Protein AF-0000000083949430 (afdb_homodimer)

Structure (mmCIF, N/CA/C/O backbone):
data_AF-0000000083949430-model_v1
#
loop_
_entity.id
_entity.type
_entity.pdbx_description
1 polymer 'Predicted membrane protein'
#
loop_
_atom_site.group_PDB
_atom_site.id
_atom_site.type_symbol
_atom_site.label_atom_id
_atom_site.label_alt_id
_atom_site.label_comp_id
_atom_site.label_asym_id
_atom_site.label_entity_id
_atom_site.label_seq_id
_atom_site.pdbx_PDB_ins_code
_atom_site.Cartn_x
_atom_site.Cartn_y
_atom_site.Cartn_z
_atom_site.occupancy
_atom_site.B_iso_or_equiv
_atom_site.auth_seq_id
_atom_site.auth_comp_id
_atom_site.auth_asym_id
_atom_site.auth_atom_id
_atom_site.pdbx_PDB_model_num
ATOM 1 N N . MET A 1 1 ? 24.656 34.844 8.227 1 83.81 1 MET A N 1
ATOM 2 C CA . MET A 1 1 ? 25.078 33.594 7.574 1 83.81 1 MET A CA 1
ATOM 3 C C . MET A 1 1 ? 26.359 33.812 6.785 1 83.81 1 MET A C 1
ATOM 5 O O . MET A 1 1 ? 27.359 33.156 7.039 1 83.81 1 MET A O 1
ATOM 9 N N . MET A 1 2 ? 26.328 34.906 5.988 1 83.12 2 MET A N 1
ATOM 10 C CA . MET A 1 2 ? 27.516 35.125 5.168 1 83.12 2 MET A CA 1
ATOM 11 C C . MET A 1 2 ? 28.656 35.688 6.012 1 83.12 2 MET A C 1
ATOM 13 O O . MET A 1 2 ? 29.828 35.438 5.715 1 83.12 2 MET A O 1
ATOM 17 N N . ALA A 1 3 ? 28.344 36.406 7.031 1 86 3 ALA A N 1
ATOM 18 C CA . ALA A 1 3 ? 29.375 36.938 7.922 1 86 3 ALA A CA 1
ATOM 19 C C . ALA A 1 3 ? 30.172 35.781 8.562 1 86 3 ALA A C 1
ATOM 21 O O . ALA A 1 3 ? 31.391 35.906 8.711 1 86 3 ALA A O 1
ATOM 22 N N . GLY A 1 4 ? 29.484 34.75 8.992 1 85.88 4 GLY A N 1
ATOM 23 C CA . GLY A 1 4 ? 30.188 33.625 9.57 1 85.88 4 GLY A CA 1
ATOM 24 C C . GLY A 1 4 ? 31.094 32.906 8.578 1 85.88 4 GLY A C 1
ATOM 25 O O . GLY A 1 4 ? 32.219 32.562 8.914 1 85.88 4 GLY A O 1
ATOM 26 N N . LEU A 1 5 ? 30.609 32.75 7.379 1 82.94 5 LEU A N 1
ATOM 27 C CA . LEU A 1 5 ? 31.406 32.094 6.348 1 82.94 5 LEU A CA 1
ATOM 28 C C . LEU A 1 5 ? 32.656 32.906 6.023 1 82.94 5 LEU A C 1
ATOM 30 O O . LEU A 1 5 ? 33.75 32.344 5.945 1 82.94 5 LEU A O 1
ATOM 34 N N . LEU A 1 6 ? 32.562 34.219 5.953 1 83.75 6 LEU A N 1
ATOM 35 C CA . LEU A 1 6 ? 33.656 35.094 5.574 1 83.75 6 LEU A CA 1
ATOM 36 C C . LEU A 1 6 ? 34.656 35.25 6.711 1 83.75 6 LEU A C 1
ATOM 38 O O . LEU A 1 6 ? 35.875 35.25 6.48 1 83.75 6 LEU A O 1
ATOM 42 N N . LEU A 1 7 ? 34.188 35.312 7.902 1 87.38 7 LEU A N 1
ATOM 43 C CA . LEU A 1 7 ? 35.062 35.5 9.055 1 87.38 7 LEU A CA 1
ATOM 44 C C . LEU A 1 7 ? 35.969 34.312 9.234 1 87.38 7 LEU A C 1
ATOM 46 O O . LEU A 1 7 ? 37.188 34.438 9.352 1 87.38 7 LEU A O 1
ATOM 50 N N . PHE A 1 8 ? 35.531 33.156 9.211 1 86 8 PHE A N 1
ATOM 51 C CA . PHE A 1 8 ? 36.312 31.953 9.508 1 86 8 PHE A CA 1
ATOM 52 C C . PHE A 1 8 ? 37.125 31.547 8.289 1 86 8 PHE A C 1
ATOM 54 O O . PHE A 1 8 ? 38.188 30.922 8.438 1 86 8 PHE A O 1
ATOM 61 N N . SER A 1 9 ? 36.625 31.859 7.117 1 78.62 9 SER A N 1
ATOM 62 C CA . SER A 1 9 ? 37.469 31.656 5.945 1 78.62 9 SER A CA 1
ATOM 63 C C . SER A 1 9 ? 38.688 32.562 5.977 1 78.62 9 SER A C 1
ATOM 65 O O . SER A 1 9 ? 39.781 32.156 5.562 1 78.62 9 SER A O 1
ATOM 67 N N . PHE A 1 10 ? 38.5 33.75 6.473 1 82.75 10 PHE A N 1
ATOM 68 C CA . PHE A 1 10 ? 39.594 34.688 6.621 1 82.75 10 PHE A CA 1
ATOM 69 C C . PHE A 1 10 ? 40.594 34.188 7.656 1 82.75 10 PHE A C 1
ATOM 71 O O . PHE A 1 10 ? 41.812 34.438 7.539 1 82.75 10 PHE A O 1
ATOM 78 N N . LEU A 1 11 ? 40.062 33.438 8.633 1 85.25 11 LEU A N 1
ATOM 79 C CA . LEU A 1 11 ? 40.938 32.875 9.664 1 85.25 11 LEU A CA 1
ATOM 80 C C . LEU A 1 11 ? 41.594 31.594 9.164 1 85.25 11 LEU A C 1
ATOM 82 O O . LEU A 1 11 ? 42.406 31 9.883 1 85.25 11 LEU A O 1
ATOM 86 N N . GLY A 1 12 ? 41.344 31.156 8.031 1 76.25 12 GLY A N 1
ATOM 87 C CA . GLY A 1 12 ? 42.062 30.047 7.383 1 76.25 12 GLY A CA 1
ATOM 88 C C . GLY A 1 12 ? 41.344 28.719 7.512 1 76.25 12 GLY A C 1
ATOM 89 O O . GLY A 1 12 ? 41.875 27.672 7.156 1 76.25 12 GLY A O 1
ATOM 90 N N . ASP A 1 13 ? 40.156 28.75 8.117 1 82.5 13 ASP A N 1
ATOM 91 C CA . ASP A 1 13 ? 39.406 27.516 8.289 1 82.5 13 ASP A CA 1
ATOM 92 C C . ASP A 1 13 ? 38.062 27.578 7.594 1 82.5 13 ASP A C 1
ATOM 94 O O . ASP A 1 13 ? 37.062 27.922 8.219 1 82.5 13 ASP A O 1
ATOM 98 N N . SER A 1 14 ? 38 27.141 6.426 1 77.5 14 SER A N 1
ATOM 99 C CA . SER A 1 14 ? 36.812 27.219 5.617 1 77.5 14 SER A CA 1
ATOM 100 C C . SER A 1 14 ? 35.75 26.234 6.105 1 77.5 14 SER A C 1
ATOM 102 O O . SER A 1 14 ? 34.562 26.484 5.969 1 77.5 14 SER A O 1
ATOM 104 N N . ALA A 1 15 ? 36.156 25.109 6.711 1 79.88 15 ALA A N 1
ATOM 105 C CA . ALA A 1 15 ? 35.219 24.125 7.211 1 79.88 15 ALA A CA 1
ATOM 106 C C . ALA A 1 15 ? 34.375 24.688 8.367 1 79.88 15 ALA A C 1
ATOM 108 O O . ALA A 1 15 ? 33.156 24.5 8.414 1 79.88 15 ALA A O 1
ATOM 109 N N . SER A 1 16 ? 35.094 25.469 9.141 1 86.44 16 SER A N 1
ATOM 110 C CA . SER A 1 16 ? 34.406 26.094 10.25 1 86.44 16 SER A CA 1
ATOM 111 C C . SER A 1 16 ? 33.5 27.219 9.766 1 86.44 16 SER A C 1
ATOM 113 O O . SER A 1 16 ? 32.469 27.516 10.406 1 86.44 16 SER A O 1
ATOM 115 N N . GLY A 1 17 ? 33.844 27.844 8.672 1 84.56 17 GLY A N 1
ATOM 116 C CA . GLY A 1 17 ? 32.969 28.844 8.078 1 84.56 17 GLY A CA 1
ATOM 117 C C . GLY A 1 17 ? 31.672 28.281 7.57 1 84.56 17 GLY A C 1
ATOM 118 O O . GLY A 1 17 ? 30.609 28.875 7.77 1 84.56 17 GLY A O 1
ATOM 119 N N . VAL A 1 18 ? 31.719 27.141 6.961 1 81.75 18 VAL A N 1
ATOM 120 C CA . VAL A 1 18 ? 30.516 26.484 6.48 1 81.75 18 VAL A CA 1
ATOM 121 C C . VAL A 1 18 ? 29.656 26.062 7.664 1 81.75 18 VAL A C 1
ATOM 123 O O . VAL A 1 18 ? 28.422 26.156 7.613 1 81.75 18 VAL A O 1
ATOM 126 N N . ASN A 1 19 ? 30.312 25.641 8.68 1 88.06 19 ASN A N 1
ATOM 127 C CA . ASN A 1 19 ? 29.562 25.266 9.883 1 88.06 19 ASN A CA 1
ATOM 128 C C . ASN A 1 19 ? 28.844 26.484 10.484 1 88.06 19 ASN A C 1
ATOM 130 O O . ASN A 1 19 ? 27.703 26.359 10.93 1 88.06 19 ASN A O 1
ATOM 134 N N . ALA A 1 20 ? 29.5 27.562 10.469 1 90.62 20 ALA A N 1
ATOM 135 C CA . ALA A 1 20 ? 28.875 28.781 10.977 1 90.62 20 ALA A CA 1
ATOM 136 C C . ALA A 1 20 ? 27.672 29.172 10.125 1 90.62 20 ALA A C 1
ATOM 138 O O . ALA A 1 20 ? 26.641 29.609 10.656 1 90.62 20 ALA A O 1
ATOM 139 N N . LEU A 1 21 ? 27.812 29.031 8.875 1 87.88 21 LEU A N 1
ATOM 140 C CA . LEU A 1 21 ? 26.719 29.328 7.957 1 87.88 21 LEU A CA 1
ATOM 141 C C . LEU A 1 21 ? 25.531 28.391 8.211 1 87.88 21 LEU A C 1
ATOM 143 O O . LEU A 1 21 ? 24.391 28.844 8.219 1 87.88 21 LEU A O 1
ATOM 147 N N . ILE A 1 22 ? 25.766 27.141 8.398 1 86.38 22 ILE A N 1
ATOM 148 C CA . ILE A 1 22 ? 24.719 26.156 8.602 1 86.38 22 ILE A CA 1
ATOM 149 C C . ILE A 1 22 ? 24 26.422 9.922 1 86.38 22 ILE A C 1
ATOM 151 O O . ILE A 1 22 ? 22.766 26.391 9.992 1 86.38 22 ILE A O 1
ATOM 155 N N . CYS A 1 23 ? 24.75 26.672 10.938 1 91.19 23 CYS A N 1
ATOM 156 C CA . CYS A 1 23 ? 24.156 26.938 12.242 1 91.19 23 CYS A CA 1
ATOM 157 C C . CYS A 1 23 ? 23.281 28.203 12.195 1 91.19 23 CYS A C 1
ATOM 159 O O . CYS A 1 23 ? 22.203 28.234 12.766 1 91.19 23 CYS A O 1
ATOM 161 N N . ALA A 1 24 ? 23.797 29.203 11.5 1 91.56 24 ALA A N 1
ATOM 162 C CA . ALA A 1 24 ? 23.031 30.438 11.352 1 91.56 24 ALA A CA 1
ATOM 163 C C . ALA A 1 24 ? 21.75 30.172 10.555 1 91.56 24 ALA A C 1
ATOM 165 O O . ALA A 1 24 ? 20.688 30.734 10.867 1 91.56 24 ALA A O 1
ATOM 166 N N . TRP A 1 25 ? 21.875 29.375 9.656 1 88.75 25 TRP A N 1
ATOM 167 C CA . TRP A 1 25 ? 20.719 29.016 8.852 1 88.75 25 TRP A CA 1
ATOM 168 C C . TRP A 1 25 ? 19.672 28.281 9.688 1 88.75 25 TRP A C 1
ATOM 170 O O . TRP A 1 25 ? 18.484 28.594 9.641 1 88.75 25 TRP A O 1
ATOM 180 N N . LEU A 1 26 ? 20.062 27.312 10.383 1 90.69 26 LEU A N 1
ATOM 181 C CA . LEU A 1 26 ? 19.172 26.484 11.188 1 90.69 26 LEU A CA 1
ATOM 182 C C . LEU A 1 26 ? 18.406 27.344 12.203 1 90.69 26 LEU A C 1
ATOM 184 O O . LEU A 1 26 ? 17.188 27.25 12.305 1 90.69 26 LEU A O 1
ATOM 188 N N . VAL A 1 27 ? 19.078 28.188 12.82 1 91.5 27 VAL A N 1
ATOM 189 C CA . VAL A 1 27 ? 18.469 29.016 13.852 1 91.5 27 VAL A CA 1
ATOM 190 C C . VAL A 1 27 ? 17.656 30.141 13.203 1 91.5 27 VAL A C 1
ATOM 192 O O . VAL A 1 27 ? 16.562 30.484 13.672 1 91.5 27 VAL A O 1
ATOM 195 N N . GLY A 1 28 ? 18.094 30.625 12.109 1 87.06 28 GLY A N 1
ATOM 196 C CA . GLY A 1 28 ? 17.453 31.766 11.461 1 87.06 28 GLY A CA 1
ATOM 197 C C . GLY A 1 28 ? 16.125 31.422 10.828 1 87.06 28 GLY A C 1
ATOM 198 O O . GLY A 1 28 ? 15.234 32.281 10.742 1 87.06 28 GLY A O 1
ATOM 199 N N . VAL A 1 29 ? 15.945 30.25 10.406 1 84.31 29 VAL A N 1
ATOM 200 C CA . VAL A 1 29 ? 14.734 29.875 9.688 1 84.31 29 VAL A CA 1
ATOM 201 C C . VAL A 1 29 ? 13.625 29.547 10.688 1 84.31 29 VAL A C 1
ATOM 203 O O . VAL A 1 29 ? 12.445 29.531 10.328 1 84.31 29 VAL A O 1
ATOM 206 N N . GLN A 1 30 ? 13.93 29.469 11.891 1 86.81 30 GLN A N 1
ATOM 207 C CA . GLN A 1 30 ? 12.953 29.047 12.883 1 86.81 30 GLN A CA 1
ATOM 208 C C . GLN A 1 30 ? 12.109 30.219 13.367 1 86.81 30 GLN A C 1
ATOM 210 O O . GLN A 1 30 ? 12.633 31.312 13.578 1 86.81 30 GLN A O 1
ATOM 215 N N . GLY A 1 31 ? 10.805 30.078 13.539 1 79.88 31 GLY A N 1
ATOM 216 C CA . GLY A 1 31 ? 9.883 30.984 14.211 1 79.88 31 GLY A CA 1
ATOM 217 C C . GLY A 1 31 ? 9.797 32.344 13.547 1 79.88 31 GLY A C 1
ATOM 218 O O . GLY A 1 31 ? 9.82 33.375 14.227 1 79.88 31 GLY A O 1
ATOM 219 N N . ARG A 1 32 ? 9.711 32.469 12.273 1 77.69 32 ARG A N 1
ATOM 220 C CA . ARG A 1 32 ? 9.68 33.75 11.586 1 77.69 32 ARG A CA 1
ATOM 221 C C . ARG A 1 32 ? 8.352 34.469 11.828 1 77.69 32 ARG A C 1
ATOM 223 O O . ARG A 1 32 ? 8.305 35.688 11.844 1 77.69 32 ARG A O 1
ATOM 230 N N . ASN A 1 33 ? 7.375 33.719 12.141 1 78.88 33 ASN A N 1
ATOM 231 C CA . ASN A 1 33 ? 6.055 34.312 12.289 1 78.88 33 ASN A CA 1
ATOM 232 C C . ASN A 1 33 ? 5.688 34.5 13.758 1 78.88 33 ASN A C 1
ATOM 234 O O . ASN A 1 33 ? 4.574 34.906 14.07 1 78.88 33 ASN A O 1
ATOM 238 N N . LEU A 1 34 ? 6.672 34.344 14.633 1 84.25 34 LEU A N 1
ATOM 239 C CA . LEU A 1 34 ? 6.375 34.5 16.062 1 84.25 34 LEU A CA 1
ATOM 240 C C . LEU A 1 34 ? 6.695 35.906 16.531 1 84.25 34 LEU A C 1
ATOM 242 O O . LEU A 1 34 ? 7.438 36.625 15.883 1 84.25 34 LEU A O 1
ATOM 246 N N . ALA A 1 35 ? 6.031 36.281 17.641 1 85.31 35 ALA A N 1
ATOM 247 C CA . ALA A 1 35 ? 6.309 37.562 18.25 1 85.31 35 ALA A CA 1
ATOM 248 C C . ALA A 1 35 ? 7.777 37.688 18.641 1 85.31 35 ALA A C 1
ATOM 250 O O . ALA A 1 35 ? 8.422 36.688 18.984 1 85.31 35 ALA A O 1
ATOM 251 N N . TYR A 1 36 ? 8.312 38.875 18.578 1 84.75 36 TYR A N 1
ATOM 252 C CA . TYR A 1 36 ? 9.742 39.125 18.734 1 84.75 36 TYR A CA 1
ATOM 253 C C . TYR A 1 36 ? 10.211 38.656 20.109 1 84.75 36 TYR A C 1
ATOM 255 O O . TYR A 1 36 ? 11.242 37.969 20.234 1 84.75 36 TYR A O 1
ATOM 263 N N . PRO A 1 37 ? 9.43 38.875 21.156 1 84.06 37 PRO A N 1
ATOM 264 C CA . PRO A 1 37 ? 9.93 38.375 22.438 1 84.06 37 PRO A CA 1
ATOM 265 C C . PRO A 1 37 ? 9.922 36.844 22.5 1 84.06 37 PRO A C 1
ATOM 267 O O . PRO A 1 37 ? 10.844 36.25 23.047 1 84.06 37 PRO A O 1
ATOM 270 N N . LYS A 1 38 ? 8.961 36.281 22.047 1 86.88 38 LYS A N 1
ATOM 271 C CA . LYS A 1 38 ? 8.914 34.812 22.016 1 86.88 38 LYS A CA 1
ATOM 272 C C . LYS A 1 38 ? 9.953 34.25 21.047 1 86.88 38 LYS A C 1
ATOM 274 O O . LYS A 1 38 ? 10.555 33.219 21.297 1 86.88 38 LYS A O 1
ATOM 279 N N . ARG A 1 39 ? 10.125 34.969 20.031 1 89.69 39 ARG A N 1
ATOM 280 C CA . ARG A 1 39 ? 11.133 34.562 19.062 1 89.69 39 ARG A CA 1
ATOM 281 C C . ARG A 1 39 ? 12.531 34.594 19.688 1 89.69 39 ARG A C 1
ATOM 283 O O . ARG A 1 39 ? 13.344 33.688 19.438 1 89.69 39 ARG A O 1
ATOM 290 N N . ALA A 1 40 ? 12.734 35.656 20.453 1 89.56 40 ALA A N 1
ATOM 291 C CA . ALA A 1 40 ? 14.031 35.781 21.125 1 89.56 40 ALA A CA 1
ATOM 292 C C . ALA A 1 40 ? 14.258 34.594 22.078 1 89.56 40 ALA A C 1
ATOM 294 O O . ALA A 1 40 ? 15.359 34.062 22.125 1 89.56 40 ALA A O 1
ATOM 295 N N . GLY A 1 41 ? 13.219 34.219 22.797 1 89.44 41 GLY A N 1
ATOM 296 C CA . GLY A 1 41 ? 13.344 33.094 23.703 1 89.44 41 GLY A CA 1
ATOM 297 C C . GLY A 1 41 ? 13.539 31.781 23 1 89.44 41 GLY A C 1
ATOM 298 O O . GLY A 1 41 ? 14.391 30.969 23.391 1 89.44 41 GLY A O 1
ATOM 299 N N . LEU A 1 42 ? 12.812 31.547 21.984 1 91.31 42 LEU A N 1
ATOM 300 C CA . LEU A 1 42 ? 12.875 30.297 21.25 1 91.31 42 LEU A CA 1
ATOM 301 C C . LEU A 1 42 ? 14.203 30.172 20.516 1 91.31 42 LEU A C 1
ATOM 303 O O . LEU A 1 42 ? 14.828 29.109 20.547 1 91.31 42 LEU A O 1
ATOM 307 N N . LEU A 1 43 ? 14.617 31.203 19.859 1 94.12 43 LEU A N 1
ATOM 308 C CA . LEU A 1 43 ? 15.859 31.156 19.094 1 94.12 43 LEU A CA 1
ATOM 309 C C . LEU A 1 43 ? 17.062 31.016 20.031 1 94.12 43 LEU A C 1
ATOM 311 O O . LEU A 1 43 ? 18.047 30.375 19.672 1 94.12 43 LEU A O 1
ATOM 315 N N . SER A 1 44 ? 16.969 31.703 21.219 1 94.06 44 SER A N 1
ATOM 316 C CA . SER A 1 44 ? 18.047 31.562 22.172 1 94.06 44 SER A CA 1
ATOM 317 C C . SER A 1 44 ? 18.172 30.109 22.656 1 94.06 44 SER A C 1
ATOM 319 O O . SER A 1 44 ? 19.281 29.594 22.812 1 94.06 44 SER A O 1
ATOM 321 N N . LYS A 1 45 ? 17.047 29.5 22.875 1 93.75 45 LYS A N 1
ATOM 322 C CA . LYS A 1 45 ? 17.078 28.094 23.25 1 93.75 45 LYS A CA 1
ATOM 323 C C . LYS A 1 45 ? 17.625 27.219 22.125 1 93.75 45 LYS A C 1
ATOM 325 O O . LYS A 1 45 ? 18.375 26.281 22.359 1 93.75 45 LYS A O 1
ATOM 330 N N . SER A 1 46 ? 17.234 27.531 20.922 1 95 46 SER A N 1
ATOM 331 C CA . SER A 1 46 ? 17.734 26.781 19.766 1 95 46 SER A CA 1
ATOM 332 C C . SER A 1 46 ? 19.25 26.984 19.609 1 95 46 SER A C 1
ATOM 334 O O . SER A 1 46 ? 19.969 26.031 19.312 1 95 46 SER A O 1
ATOM 336 N N . ALA A 1 47 ? 19.688 28.203 19.781 1 95.56 47 ALA A N 1
ATOM 337 C CA . ALA A 1 47 ? 21.109 28.484 19.688 1 95.56 47 ALA A CA 1
ATOM 338 C C . ALA A 1 47 ? 21.891 27.734 20.766 1 95.56 47 ALA A C 1
ATOM 340 O O . ALA A 1 47 ? 22.969 27.188 20.5 1 95.56 47 ALA A O 1
ATOM 341 N N . LEU A 1 48 ? 21.359 27.734 21.938 1 95.19 48 LEU A N 1
ATOM 342 C CA . LEU A 1 48 ? 21.984 27 23.031 1 95.19 48 LEU A CA 1
ATOM 343 C C . LEU A 1 48 ? 22.047 25.516 22.703 1 95.19 48 LEU A C 1
ATOM 345 O O . LEU A 1 48 ? 23.062 24.859 22.969 1 95.19 48 LEU A O 1
ATOM 349 N N . LEU A 1 49 ? 21.016 25 22.203 1 94.5 49 LEU A N 1
ATOM 350 C CA . LEU A 1 49 ? 20.969 23.578 21.875 1 94.5 49 LEU A CA 1
ATOM 351 C C . LEU A 1 49 ? 21.953 23.25 20.75 1 94.5 49 LEU A C 1
ATOM 353 O O . LEU A 1 49 ? 22.547 22.156 20.75 1 94.5 49 LEU A O 1
ATOM 357 N N . CYS A 1 50 ? 22.047 24.094 19.828 1 94.25 50 CYS A N 1
ATOM 358 C CA . CYS A 1 50 ? 23.016 23.875 18.766 1 94.25 50 CYS A CA 1
ATOM 359 C C . CYS A 1 50 ? 24.438 23.844 19.328 1 94.25 50 CYS A C 1
ATOM 361 O O . CYS A 1 50 ? 25.25 23 18.922 1 94.25 50 CYS A O 1
ATOM 363 N N . CYS A 1 51 ? 24.734 24.75 20.266 1 94.5 51 CYS A N 1
ATOM 364 C CA . CYS A 1 51 ? 26.047 24.781 20.891 1 94.5 51 CYS A CA 1
ATOM 365 C C . CYS A 1 51 ? 26.281 23.531 21.734 1 94.5 51 CYS A C 1
ATOM 367 O O . CYS A 1 51 ? 27.375 22.953 21.703 1 94.5 51 CYS A O 1
ATOM 369 N N . ILE A 1 52 ? 25.266 23.109 22.422 1 94.44 52 ILE A N 1
ATOM 370 C CA . ILE A 1 52 ? 25.375 21.906 23.234 1 94.44 52 ILE A CA 1
ATOM 371 C C . ILE A 1 52 ? 25.578 20.688 22.344 1 94.44 52 ILE A C 1
ATOM 373 O O . ILE A 1 52 ? 26.391 19.812 22.656 1 94.44 52 ILE A O 1
ATOM 377 N N . SER A 1 53 ? 24.844 20.641 21.297 1 94.44 53 SER A N 1
ATOM 378 C CA . SER A 1 53 ? 24.969 19.516 20.375 1 94.44 53 SER A CA 1
ATOM 379 C C . SER A 1 53 ? 26.375 19.469 19.766 1 94.44 53 SER A C 1
ATOM 381 O O . SER A 1 53 ? 26.938 18.391 19.578 1 94.44 53 SER A O 1
ATOM 383 N N . SER A 1 54 ? 26.922 20.609 19.422 1 93.44 54 SER A N 1
ATOM 384 C CA . SER A 1 54 ? 28.281 20.672 18.906 1 93.44 54 SER A CA 1
ATOM 385 C C . SER A 1 54 ? 29.281 20.219 19.953 1 93.44 54 SER A C 1
ATOM 387 O O . SER A 1 54 ? 30.281 19.562 19.625 1 93.44 54 SER A O 1
ATOM 389 N N . ALA A 1 55 ? 28.984 20.562 21.188 1 93.75 55 ALA A N 1
ATOM 390 C CA . ALA A 1 55 ? 29.844 20.125 22.281 1 93.75 55 ALA A CA 1
ATOM 391 C C . ALA A 1 55 ? 29.734 18.625 22.5 1 93.75 55 ALA A C 1
ATOM 393 O O . ALA A 1 55 ? 30.734 17.953 22.812 1 93.75 55 ALA A O 1
ATOM 394 N N . LEU A 1 56 ? 28.594 18.094 22.344 1 93.75 56 LEU A N 1
ATOM 395 C CA . LEU A 1 56 ? 28.375 16.656 22.516 1 93.75 56 LEU A CA 1
ATOM 396 C C . LEU A 1 56 ? 29.078 15.867 21.406 1 93.75 56 LEU A C 1
ATOM 398 O O . LEU A 1 56 ? 29.375 14.688 21.594 1 93.75 56 LEU A O 1
ATOM 402 N N . ALA A 1 57 ? 29.203 16.516 20.312 1 92.12 57 ALA A N 1
ATOM 403 C CA . ALA A 1 57 ? 29.922 15.852 19.234 1 92.12 57 ALA A CA 1
ATOM 404 C C . ALA A 1 57 ? 31.359 15.547 19.641 1 92.12 57 ALA A C 1
ATOM 406 O O . ALA A 1 57 ? 32 14.656 19.062 1 92.12 57 ALA A O 1
ATOM 407 N N . LEU A 1 58 ? 31.953 16.297 20.656 1 92 58 LEU A N 1
ATOM 408 C CA . LEU A 1 58 ? 33.312 16.094 21.125 1 92 58 LEU A CA 1
ATOM 409 C C . LEU A 1 58 ? 33.469 14.727 21.812 1 92 58 LEU A C 1
ATOM 411 O O . LEU A 1 58 ? 34.562 14.195 21.922 1 92 58 LEU A O 1
ATOM 415 N N . LEU A 1 59 ? 32.312 14.172 22.156 1 90.88 59 LEU A N 1
ATOM 416 C CA . LEU A 1 59 ? 32.344 12.852 22.781 1 90.88 59 LEU A CA 1
ATOM 417 C C . LEU A 1 59 ? 32.812 11.789 21.781 1 90.88 59 LEU A C 1
ATOM 419 O O . LEU A 1 59 ? 33.281 10.719 22.188 1 90.88 59 LEU A O 1
ATOM 423 N N . SER A 1 60 ? 32.625 12.062 20.562 1 87.38 60 SER A N 1
ATOM 424 C CA . SER A 1 60 ? 33.062 11.117 19.547 1 87.38 60 SER A CA 1
ATOM 425 C C . SER A 1 60 ? 34.562 10.992 19.516 1 87.38 60 SER A C 1
ATOM 427 O O . SER A 1 60 ? 35.094 10.008 19 1 87.38 60 SER A O 1
ATOM 429 N N . LEU A 1 61 ? 35.375 12.055 20 1 86.56 61 LEU A N 1
ATOM 430 C CA . LEU A 1 61 ? 36.812 12.016 20.047 1 86.56 61 LEU A CA 1
ATOM 431 C C . LEU A 1 61 ? 37.281 11.016 21.094 1 86.56 61 LEU A C 1
ATOM 433 O O . LEU A 1 61 ? 38.406 10.469 20.984 1 86.56 61 LEU A O 1
ATOM 437 N N . ILE A 1 62 ? 36.469 10.805 22.094 1 87 62 ILE A N 1
ATOM 438 C CA . ILE A 1 62 ? 36.812 9.812 23.109 1 87 62 ILE A CA 1
ATOM 439 C C . ILE A 1 62 ? 36.594 8.406 22.562 1 87 62 ILE A C 1
ATOM 441 O O . ILE A 1 62 ? 37.5 7.57 22.594 1 87 62 ILE A O 1
ATOM 445 N N . HIS A 1 63 ? 35.344 8.117 22.094 1 87.19 63 HIS A N 1
ATOM 446 C CA . HIS A 1 63 ? 35 6.863 21.438 1 87.19 63 HIS A CA 1
ATOM 447 C C . HIS A 1 63 ? 33.969 7.09 20.328 1 87.19 63 HIS A C 1
ATOM 449 O O . HIS A 1 63 ? 32.969 7.762 20.531 1 87.19 63 HIS A O 1
ATOM 455 N N . PRO A 1 64 ? 34.188 6.648 19.172 1 81.19 64 PRO A N 1
ATOM 456 C CA . PRO A 1 64 ? 33.281 6.871 18.062 1 81.19 64 PRO A CA 1
ATOM 457 C C . PRO A 1 64 ? 31.859 6.371 18.344 1 81.19 64 PRO A C 1
ATOM 459 O O . PRO A 1 64 ? 30.875 6.969 17.891 1 81.19 64 PRO A O 1
ATOM 462 N N . TRP A 1 65 ? 31.703 5.359 19.156 1 84.19 65 TRP A N 1
ATOM 463 C CA . TRP A 1 65 ? 30.391 4.789 19.453 1 84.19 65 TRP A CA 1
ATOM 464 C C . TRP A 1 65 ? 29.578 5.734 20.328 1 84.19 65 TRP A C 1
ATOM 466 O O . TRP A 1 65 ? 28.344 5.695 20.297 1 84.19 65 TRP A O 1
ATOM 476 N N . LEU A 1 66 ? 30.297 6.574 20.984 1 88.19 66 LEU A N 1
ATOM 477 C CA . LEU A 1 66 ? 29.578 7.531 21.812 1 88.19 66 LEU A CA 1
ATOM 478 C C . LEU A 1 66 ? 28.875 8.578 20.953 1 88.19 66 LEU A C 1
ATOM 480 O O . LEU A 1 66 ? 27.75 8.992 21.25 1 88.19 66 LEU A O 1
ATOM 484 N N . GLY A 1 67 ? 29.516 8.992 19.938 1 85.19 67 GLY A N 1
ATOM 485 C CA . GLY A 1 67 ? 28.891 9.922 19.016 1 85.19 67 GLY A CA 1
ATOM 486 C C . GLY A 1 67 ? 27.672 9.344 18.328 1 85.19 67 GLY A C 1
ATOM 487 O O . GLY A 1 67 ? 26.641 10.023 18.188 1 85.19 67 GLY A O 1
ATOM 488 N N . ILE A 1 68 ? 27.781 8.07 18.078 1 85.81 68 ILE A N 1
ATOM 489 C CA . ILE A 1 68 ? 26.688 7.406 17.391 1 85.81 68 ILE A CA 1
ATOM 490 C C . ILE A 1 68 ? 25.516 7.211 18.359 1 85.81 68 ILE A C 1
ATOM 492 O O . ILE A 1 68 ? 24.344 7.34 17.969 1 85.81 68 ILE A O 1
ATOM 496 N N . SER A 1 69 ? 25.828 6.957 19.562 1 89.06 69 SER A N 1
ATOM 497 C CA . SER A 1 69 ? 24.781 6.773 20.562 1 89.06 69 SER A CA 1
ATOM 498 C C . SER A 1 69 ? 24.016 8.07 20.812 1 89.06 69 SER A C 1
ATOM 500 O O . SER A 1 69 ? 22.797 8.062 20.984 1 89.06 69 SER A O 1
ATOM 502 N N . VAL A 1 70 ? 24.766 9.156 20.812 1 92.06 70 VAL A N 1
ATOM 503 C CA . VAL A 1 70 ? 24.109 10.453 21.016 1 92.06 70 VAL A CA 1
ATOM 504 C C . VAL A 1 70 ? 23.234 10.781 19.797 1 92.06 70 VAL A C 1
ATOM 506 O O . VAL A 1 70 ? 22.141 11.32 19.953 1 92.06 70 VAL A O 1
ATOM 509 N N . LEU A 1 71 ? 23.75 10.445 18.719 1 89.88 71 LEU A N 1
ATOM 510 C CA . LEU A 1 71 ? 22.969 10.648 17.5 1 89.88 71 LEU A CA 1
ATOM 511 C C . LEU A 1 71 ? 21.672 9.844 17.547 1 89.88 71 LEU A C 1
ATOM 513 O O . LEU A 1 71 ? 20.609 10.344 17.172 1 89.88 71 LEU A O 1
ATOM 517 N N . GLY A 1 72 ? 21.781 8.609 17.969 1 89.5 72 GLY A N 1
ATOM 518 C CA . GLY A 1 72 ? 20.594 7.781 18.109 1 89.5 72 GLY A CA 1
ATOM 519 C C . GLY A 1 72 ? 19.594 8.344 19.109 1 89.5 72 GLY A C 1
ATOM 520 O O . GLY A 1 72 ? 18.391 8.344 18.859 1 89.5 72 GLY A O 1
ATOM 521 N N . ALA A 1 73 ? 20.125 8.867 20.125 1 91.75 73 ALA A N 1
ATOM 522 C CA . ALA A 1 73 ? 19.266 9.43 21.156 1 91.75 73 ALA A CA 1
ATOM 523 C C . ALA A 1 73 ? 18.531 10.672 20.656 1 91.75 73 ALA A C 1
ATOM 525 O O . ALA A 1 73 ? 17.328 10.844 20.891 1 91.75 73 ALA A O 1
ATOM 526 N N . ILE A 1 74 ? 19.234 11.516 19.953 1 91.75 74 ILE A N 1
ATOM 527 C CA . ILE A 1 74 ? 18.609 12.727 19.406 1 91.75 74 ILE A CA 1
ATOM 528 C C . ILE A 1 74 ? 17.625 12.352 18.312 1 91.75 74 ILE A C 1
ATOM 530 O O . ILE A 1 74 ? 16.562 12.984 18.188 1 91.75 74 ILE A O 1
ATOM 534 N N . GLY A 1 75 ? 18.031 11.344 17.578 1 90.31 75 GLY A N 1
ATOM 535 C CA . GLY A 1 75 ? 17.094 10.859 16.578 1 90.31 75 GLY A CA 1
ATOM 536 C C . GLY A 1 75 ? 15.789 10.352 17.188 1 90.31 75 GLY A C 1
ATOM 537 O O . GLY A 1 75 ? 14.711 10.625 16.656 1 90.31 75 GLY A O 1
ATOM 538 N N . LEU A 1 76 ? 15.906 9.625 18.25 1 90.69 76 LEU A N 1
ATOM 539 C CA . LEU A 1 76 ? 14.719 9.141 18.953 1 90.69 76 LEU A CA 1
ATOM 540 C C . LEU A 1 76 ? 13.883 10.305 19.484 1 90.69 76 LEU A C 1
ATOM 542 O O . LEU A 1 76 ? 12.656 10.297 19.359 1 90.69 76 LEU A O 1
ATOM 546 N N . LEU A 1 77 ? 14.57 11.281 19.984 1 90.38 77 LEU A N 1
ATOM 547 C CA . LEU A 1 77 ? 13.875 12.453 20.5 1 90.38 77 LEU A CA 1
ATOM 548 C C . LEU A 1 77 ? 13.203 13.227 19.375 1 90.38 77 LEU A C 1
ATOM 550 O O . LEU A 1 77 ? 12.109 13.773 19.547 1 90.38 77 LEU A O 1
ATOM 554 N N . TYR A 1 78 ? 13.828 13.305 18.297 1 90.88 78 TYR A N 1
ATOM 555 C CA . TYR A 1 78 ? 13.281 13.961 17.125 1 90.88 78 TYR A CA 1
ATOM 556 C C . TYR A 1 78 ? 11.984 13.289 16.672 1 90.88 78 TYR A C 1
ATOM 558 O O . TYR A 1 78 ? 11.008 13.961 16.359 1 90.88 78 TYR A O 1
ATOM 566 N N . GLY A 1 79 ? 11.945 11.992 16.672 1 87.94 79 GLY A N 1
ATOM 567 C CA . GLY A 1 79 ? 10.742 11.25 16.312 1 87.94 79 GLY A CA 1
ATOM 568 C C . GLY A 1 79 ? 9.617 11.398 17.312 1 87.94 79 GLY A C 1
ATOM 569 O O . GLY A 1 79 ? 8.453 11.523 16.938 1 87.94 79 GLY A O 1
ATOM 570 N N . LEU A 1 80 ? 9.977 11.477 18.562 1 87.5 80 LEU A N 1
ATOM 571 C CA . LEU A 1 80 ? 8.984 11.625 19.609 1 87.5 80 LEU A CA 1
ATOM 572 C C . LEU A 1 80 ? 8.367 13.016 19.594 1 87.5 80 LEU A C 1
ATOM 574 O O . LEU A 1 80 ? 7.242 13.211 20.062 1 87.5 80 LEU A O 1
ATOM 578 N N . SER A 1 81 ? 9.102 13.945 18.984 1 88.62 81 SER A N 1
ATOM 579 C CA . SER A 1 81 ? 8.617 15.32 18.938 1 88.62 81 SER A CA 1
ATOM 580 C C . SER A 1 81 ? 7.859 15.586 17.641 1 88.62 81 SER A C 1
ATOM 582 O O . SER A 1 81 ? 7.617 16.734 17.281 1 88.62 81 SER A O 1
ATOM 584 N N . SER A 1 82 ? 7.484 14.555 16.969 1 85.62 82 SER A N 1
ATOM 585 C CA . SER A 1 82 ? 6.844 14.727 15.672 1 85.62 82 SER A CA 1
ATOM 586 C C . SER A 1 82 ? 5.438 15.297 15.82 1 85.62 82 SER A C 1
ATOM 588 O O . SER A 1 82 ? 4.902 15.898 14.891 1 85.62 82 SER A O 1
ATOM 590 N N . ASN A 1 83 ? 4.812 15.156 16.984 1 81.94 83 ASN A N 1
ATOM 591 C CA . ASN A 1 83 ? 3.457 15.648 17.188 1 81.94 83 ASN A CA 1
ATOM 592 C C . ASN A 1 83 ? 3.459 17.062 17.781 1 81.94 83 ASN A C 1
ATOM 594 O O . ASN A 1 83 ? 2.398 17.641 18.016 1 81.94 83 ASN A O 1
ATOM 598 N N . GLN A 1 84 ? 4.602 17.625 17.938 1 85.56 84 GLN A N 1
ATOM 599 C CA . GLN A 1 84 ? 4.695 18.969 18.5 1 85.56 84 GLN A CA 1
ATOM 600 C C . GLN A 1 84 ? 4.562 20.031 17.406 1 85.56 84 GLN A C 1
ATOM 602 O O . GLN A 1 84 ? 4.527 19.703 16.219 1 85.56 84 GLN A O 1
ATOM 607 N N . ARG A 1 85 ? 4.375 21.219 17.875 1 83.88 85 ARG A N 1
ATOM 608 C CA . ARG A 1 85 ? 4.34 22.344 16.938 1 83.88 85 ARG A CA 1
ATOM 609 C C . ARG A 1 85 ? 5.609 22.391 16.094 1 83.88 85 ARG A C 1
ATOM 611 O O . ARG A 1 85 ? 6.672 21.938 16.547 1 83.88 85 ARG A O 1
ATOM 618 N N . LYS A 1 86 ? 5.551 22.891 14.977 1 83.19 86 LYS A N 1
ATOM 619 C CA . LYS A 1 86 ? 6.641 22.844 14.016 1 83.19 86 LYS A CA 1
ATOM 620 C C . LYS A 1 86 ? 7.891 23.531 14.555 1 83.19 86 LYS A C 1
ATOM 622 O O . LYS A 1 86 ? 9 23.031 14.406 1 83.19 86 LYS A O 1
ATOM 627 N N . TYR A 1 87 ? 7.715 24.688 15.242 1 87.06 87 TYR A N 1
ATOM 628 C CA . TYR A 1 87 ? 8.891 25.406 15.711 1 87.06 87 TYR A CA 1
ATOM 629 C C . TYR A 1 87 ? 9.539 24.688 16.891 1 87.06 87 TYR A C 1
ATOM 631 O O . TYR A 1 87 ? 10.727 24.875 17.156 1 87.06 87 TYR A O 1
ATOM 639 N N . ILE A 1 88 ? 8.797 23.844 17.609 1 87.12 88 ILE A N 1
ATOM 640 C CA . ILE A 1 88 ? 9.367 23.062 18.688 1 87.12 88 ILE A CA 1
ATOM 641 C C . ILE A 1 88 ? 10.062 21.828 18.125 1 87.12 88 ILE A C 1
ATOM 643 O O . ILE A 1 88 ? 11.125 21.422 18.609 1 87.12 88 ILE A O 1
ATOM 647 N N . GLN A 1 89 ? 9.469 21.281 17.141 1 88.38 89 GLN A N 1
ATOM 648 C CA . GLN A 1 89 ? 10.094 20.141 16.469 1 88.38 89 GLN A CA 1
ATOM 649 C C . GLN A 1 89 ? 11.422 20.531 15.844 1 88.38 89 GLN A C 1
ATOM 651 O O . GLN A 1 89 ? 12.359 19.734 15.805 1 88.38 89 GLN A O 1
ATOM 656 N N . LEU A 1 90 ? 11.484 21.75 15.414 1 90.31 90 LEU A N 1
ATOM 657 C CA . LEU A 1 90 ? 12.695 22.219 14.75 1 90.31 90 LEU A CA 1
ATOM 658 C C . LEU A 1 90 ? 13.844 22.359 15.75 1 90.31 90 LEU A C 1
ATOM 660 O O . LEU A 1 90 ? 15.008 22.391 15.359 1 90.31 90 LEU A O 1
ATOM 664 N N . LEU A 1 91 ? 13.539 22.438 17.062 1 91.94 91 LEU A N 1
ATOM 665 C CA . LEU A 1 91 ? 14.594 22.453 18.078 1 91.94 91 LEU A CA 1
ATOM 666 C C . LEU A 1 91 ? 15.391 21.156 18.062 1 91.94 91 LEU A C 1
ATOM 668 O O . LEU A 1 91 ? 16.625 21.172 18.031 1 91.94 91 LEU A O 1
ATOM 672 N N . THR A 1 92 ? 14.648 20.078 18.062 1 90 92 THR A N 1
ATOM 673 C CA . THR A 1 92 ? 15.305 18.781 18.031 1 90 92 THR A CA 1
ATOM 674 C C . THR A 1 92 ? 15.938 18.531 16.672 1 90 92 THR A C 1
ATOM 676 O O . THR A 1 92 ? 16.984 17.906 16.578 1 90 92 THR A O 1
ATOM 679 N N . TYR A 1 93 ? 15.289 19.031 15.664 1 91.94 93 TYR A N 1
ATOM 680 C CA . TYR A 1 93 ? 15.828 18.922 14.312 1 91.94 93 TYR A CA 1
ATOM 681 C C . TYR A 1 93 ? 17.172 19.625 14.211 1 91.94 93 TYR A C 1
ATOM 683 O O . TYR A 1 93 ? 18.141 19.062 13.672 1 91.94 93 TYR A O 1
ATOM 691 N N . ASN A 1 94 ? 17.266 20.797 14.727 1 93.31 94 ASN A N 1
ATOM 692 C CA . ASN A 1 94 ? 18.5 21.578 14.688 1 93.31 94 ASN A CA 1
ATOM 693 C C . ASN A 1 94 ? 19.594 20.922 15.516 1 93.31 94 ASN A C 1
ATOM 695 O O . ASN A 1 94 ? 20.766 20.922 15.117 1 93.31 94 ASN A O 1
ATOM 699 N N . ALA A 1 95 ? 19.203 20.406 16.609 1 93 95 ALA A N 1
ATOM 700 C CA . ALA A 1 95 ? 20.172 19.734 17.469 1 93 95 ALA A CA 1
ATOM 701 C C . ALA A 1 95 ? 20.797 18.547 16.734 1 93 95 ALA A C 1
ATOM 703 O O . ALA A 1 95 ? 22.031 18.375 16.766 1 93 95 ALA A O 1
ATOM 704 N N . GLY A 1 96 ? 19.953 17.781 16.141 1 91.06 96 GLY A N 1
ATOM 705 C CA . GLY A 1 96 ? 20.484 16.625 15.414 1 91.06 96 GLY A CA 1
ATOM 706 C C . GLY A 1 96 ? 21.312 17.016 14.211 1 91.06 96 GLY A C 1
ATOM 707 O O . GLY A 1 96 ? 22.359 16.406 13.945 1 91.06 96 GLY A O 1
ATOM 708 N N . PHE A 1 97 ? 20.844 18.031 13.516 1 91.31 97 PHE A N 1
ATOM 709 C CA . PHE A 1 97 ? 21.562 18.516 12.344 1 91.31 97 PHE A CA 1
ATOM 710 C C . PHE A 1 97 ? 22.953 19 12.727 1 91.31 97 PHE A C 1
ATOM 712 O O . PHE A 1 97 ? 23.938 18.641 12.086 1 91.31 97 PHE A O 1
ATOM 719 N N . CYS A 1 98 ? 23.078 19.734 13.75 1 91.88 98 CYS A N 1
ATOM 720 C CA . CYS A 1 98 ? 24.344 20.281 14.211 1 91.88 98 CYS A CA 1
ATOM 721 C C . CYS A 1 98 ? 25.266 19.172 14.711 1 91.88 98 CYS A C 1
ATOM 723 O O . CYS A 1 98 ? 26.484 19.234 14.508 1 91.88 98 CYS A O 1
ATOM 725 N N . LEU A 1 99 ? 24.688 18.234 15.367 1 91.69 99 LEU A N 1
ATOM 726 C CA . LEU A 1 99 ? 25.484 17.109 15.852 1 91.69 99 LEU A CA 1
ATOM 727 C C . LEU A 1 99 ? 26.109 16.359 14.68 1 91.69 99 LEU A C 1
ATOM 729 O O . LEU A 1 99 ? 27.297 16 14.727 1 91.69 99 LEU A O 1
ATOM 733 N N . ILE A 1 100 ? 25.344 16.109 13.656 1 88.62 100 ILE A N 1
ATOM 734 C CA . ILE A 1 100 ? 25.844 15.375 12.5 1 88.62 100 ILE A CA 1
ATOM 735 C C . ILE A 1 100 ? 26.969 16.156 11.82 1 88.62 100 ILE A C 1
ATOM 737 O O . ILE A 1 100 ? 28 15.586 11.469 1 88.62 100 ILE A O 1
ATOM 741 N N . CYS A 1 101 ? 26.766 17.469 11.695 1 86.19 101 CYS A N 1
ATOM 742 C CA . CYS A 1 101 ? 27.797 18.312 11.117 1 86.19 101 CYS A CA 1
ATOM 743 C C . CYS A 1 101 ? 29.047 18.328 11.992 1 86.19 101 CYS A C 1
ATOM 745 O O . CYS A 1 101 ? 30.156 18.266 11.484 1 86.19 101 CYS A O 1
ATOM 747 N N . GLY A 1 102 ? 28.844 18.406 13.266 1 87.62 102 GLY A N 1
ATOM 748 C CA . GLY A 1 102 ? 29.969 18.422 14.188 1 87.62 102 GLY A CA 1
ATOM 749 C C . GLY A 1 102 ? 30.781 17.141 14.148 1 87.62 102 GLY A C 1
ATOM 750 O O . GLY A 1 102 ? 32.031 17.188 14.164 1 87.62 102 GLY A O 1
ATOM 751 N N . LEU A 1 103 ? 30.094 16.016 14.117 1 86.62 103 LEU A N 1
ATOM 752 C CA . LEU A 1 103 ? 30.781 14.734 14.055 1 86.62 103 LEU A CA 1
ATOM 753 C C . LEU A 1 103 ? 31.641 14.633 12.789 1 86.62 103 LEU A C 1
ATOM 755 O O . LEU A 1 103 ? 32.781 14.133 12.844 1 86.62 103 LEU A O 1
ATOM 759 N N . HIS A 1 104 ? 31.156 15.172 11.789 1 80.31 104 HIS A N 1
ATOM 760 C CA . HIS A 1 104 ? 31.859 15.086 10.523 1 80.31 104 HIS A CA 1
ATOM 761 C C . HIS A 1 104 ? 33.062 16.016 10.5 1 80.31 104 HIS A C 1
ATOM 763 O O . HIS A 1 104 ? 34.125 15.664 10 1 80.31 104 HIS A O 1
ATOM 769 N N . LEU A 1 105 ? 32.906 17.188 10.938 1 83.25 105 LEU A N 1
ATOM 770 C CA . LEU A 1 105 ? 34 18.156 10.945 1 83.25 105 LEU A CA 1
ATOM 771 C C . LEU A 1 105 ? 35.156 17.688 11.836 1 83.25 105 LEU A C 1
ATOM 773 O O . LEU A 1 105 ? 36.312 17.875 11.508 1 83.25 105 LEU A O 1
ATOM 777 N N . LEU A 1 106 ? 34.812 17.047 12.852 1 85.88 106 LEU A N 1
ATOM 778 C CA . LEU A 1 106 ? 35.844 16.516 13.734 1 85.88 106 LEU A CA 1
ATOM 779 C C . LEU A 1 106 ? 36.562 15.359 13.078 1 85.88 106 LEU A C 1
ATOM 781 O O . LEU A 1 106 ? 37.781 15.227 13.227 1 85.88 106 LEU A O 1
ATOM 785 N N . GLU A 1 107 ? 35.812 14.562 12.406 1 79 107 GLU A N 1
ATOM 786 C CA . GLU A 1 107 ? 36.438 13.43 11.711 1 79 107 GLU A CA 1
ATOM 787 C C . GLU A 1 107 ? 37.344 13.898 10.586 1 79 107 GLU A C 1
ATOM 789 O O . GLU A 1 107 ? 38.344 13.234 10.266 1 79 107 GLU A O 1
ATOM 794 N N . SER A 1 108 ? 37 15.07 9.961 1 76.5 108 SER A N 1
ATOM 795 C CA . SER A 1 108 ? 37.812 15.609 8.875 1 76.5 108 SER A CA 1
ATOM 796 C C . SER A 1 108 ? 39.062 16.344 9.406 1 76.5 108 SER A C 1
ATOM 798 O O . SER A 1 108 ? 39.875 16.844 8.633 1 76.5 108 SER A O 1
ATOM 800 N N . GLY A 1 109 ? 39.25 16.5 10.719 1 79.69 109 GLY A N 1
ATOM 801 C CA . GLY A 1 109 ? 40.469 17.031 11.32 1 79.69 109 GLY A CA 1
ATOM 802 C C . GLY A 1 109 ? 40.344 18.469 11.766 1 79.69 109 GLY A C 1
ATOM 803 O O . GLY A 1 109 ? 41.344 19.125 12.039 1 79.69 109 GLY A O 1
ATOM 804 N N . THR A 1 110 ? 39.156 19.047 11.758 1 84.94 110 THR A N 1
ATOM 805 C CA . THR A 1 110 ? 38.969 20.406 12.234 1 84.94 110 THR A CA 1
ATOM 806 C C . THR A 1 110 ? 39.188 20.5 13.742 1 84.94 110 THR A C 1
ATOM 808 O O . THR A 1 110 ? 38.812 19.578 14.477 1 84.94 110 THR A O 1
ATOM 811 N N . ASP A 1 111 ? 39.812 21.531 14.109 1 89.94 111 ASP A N 1
ATOM 812 C CA . ASP A 1 111 ? 40.094 21.734 15.531 1 89.94 111 ASP A CA 1
ATOM 813 C C . ASP A 1 111 ? 38.781 21.891 16.328 1 89.94 111 ASP A C 1
ATOM 815 O O . ASP A 1 111 ? 37.844 22.516 15.852 1 89.94 111 ASP A O 1
ATOM 819 N N . TRP A 1 112 ? 38.688 21.281 17.5 1 91.38 112 TRP A N 1
ATOM 820 C CA . TRP A 1 112 ? 37.469 21.281 18.312 1 91.38 112 TRP A CA 1
ATOM 821 C C . TRP A 1 112 ? 37.125 22.688 18.781 1 91.38 112 TRP A C 1
ATOM 823 O O . TRP A 1 112 ? 35.969 23.031 18.969 1 91.38 112 TRP A O 1
ATOM 833 N N . LYS A 1 113 ? 38.125 23.578 19.016 1 92.44 113 LYS A N 1
ATOM 834 C CA . LYS A 1 113 ? 37.875 24.938 19.453 1 92.44 113 LYS A CA 1
ATOM 835 C C . LYS A 1 113 ? 37.219 25.75 18.359 1 92.44 113 LYS A C 1
ATOM 837 O O . LYS A 1 113 ? 36.312 26.547 18.625 1 92.44 113 LYS A O 1
ATOM 842 N N . MET A 1 114 ? 37.625 25.484 17.141 1 91.56 114 MET A N 1
ATOM 843 C CA . MET A 1 114 ? 37.062 26.219 16.016 1 91.56 114 MET A CA 1
ATOM 844 C C . MET A 1 114 ? 35.625 25.781 15.742 1 91.56 114 MET A C 1
ATOM 846 O O . MET A 1 114 ? 34.781 26.594 15.336 1 91.56 114 MET A O 1
ATOM 850 N N . LEU A 1 115 ? 35.375 24.5 16 1 91.5 115 LEU A N 1
ATOM 851 C CA . LEU A 1 115 ? 34 24 15.844 1 91.5 115 LEU A CA 1
ATOM 852 C C . LEU A 1 115 ? 33.062 24.672 16.828 1 91.5 115 LEU A C 1
ATOM 854 O O . LEU A 1 115 ? 31.984 25.125 16.453 1 91.5 115 LEU A O 1
ATOM 858 N N . LEU A 1 116 ? 33.469 24.812 18.062 1 94.19 116 LEU A N 1
ATOM 859 C CA . LEU A 1 116 ? 32.656 25.406 19.109 1 94.19 116 LEU A CA 1
ATOM 860 C C . LEU A 1 116 ? 32.5 26.906 18.875 1 94.19 116 LEU A C 1
ATOM 862 O O . LEU A 1 116 ? 31.391 27.453 19.047 1 94.19 116 LEU A O 1
ATOM 866 N N . LEU A 1 117 ? 33.531 27.531 18.406 1 94 117 LEU A N 1
ATOM 867 C CA . LEU A 1 117 ? 33.5 28.969 18.172 1 94 117 LEU A CA 1
ATOM 868 C C . LEU A 1 117 ? 32.625 29.297 16.969 1 94 117 LEU A C 1
ATOM 870 O O . LEU A 1 117 ? 31.906 30.297 16.969 1 94 117 LEU A O 1
ATOM 874 N N . SER A 1 118 ? 32.75 28.516 15.977 1 93.5 118 SER A N 1
ATOM 875 C CA . SER A 1 118 ? 31.938 28.75 14.789 1 93.5 118 SER A CA 1
ATOM 876 C C . SER A 1 118 ? 30.453 28.5 15.062 1 93.5 118 SER A C 1
ATOM 878 O O . SER A 1 118 ? 29.594 29.234 14.562 1 93.5 118 SER A O 1
ATOM 880 N N . SER A 1 119 ? 30.125 27.469 15.844 1 94.44 119 SER A N 1
ATOM 881 C CA . SER A 1 119 ? 28.734 27.188 16.188 1 94.44 119 SER A CA 1
ATOM 882 C C . SER A 1 119 ? 28.172 28.297 17.078 1 94.44 119 SER A C 1
ATOM 884 O O . SER A 1 119 ? 27.016 28.719 16.891 1 94.44 119 SER A O 1
ATOM 886 N N . LEU A 1 120 ? 28.984 28.781 17.984 1 94.75 120 LEU A N 1
ATOM 887 C CA . LEU A 1 120 ? 28.562 29.859 18.859 1 94.75 120 LEU A CA 1
ATOM 888 C C . LEU A 1 120 ? 28.359 31.156 18.078 1 94.75 120 LEU A C 1
ATOM 890 O O . LEU A 1 120 ? 27.328 31.828 18.234 1 94.75 120 LEU A O 1
ATOM 894 N N . PHE A 1 121 ? 29.25 31.438 17.219 1 94.56 121 PHE A N 1
ATOM 895 C CA . PHE A 1 121 ? 29.156 32.656 16.438 1 94.56 121 PHE A CA 1
ATOM 896 C C . PHE A 1 121 ? 27.984 32.625 15.469 1 94.56 121 PHE A C 1
ATOM 898 O O . PHE A 1 121 ? 27.203 33.562 15.383 1 94.56 121 PHE A O 1
ATOM 905 N N . GLY A 1 122 ? 27.875 31.562 14.758 1 92.75 122 GLY A N 1
ATOM 906 C CA . GLY A 1 122 ? 26.797 31.438 13.789 1 92.75 122 GLY A CA 1
ATOM 907 C C . GLY A 1 122 ? 25.422 31.453 14.43 1 92.75 122 GLY A C 1
ATOM 908 O O . GLY A 1 122 ? 24.531 32.156 13.969 1 92.75 122 GLY A O 1
ATOM 909 N N . SER A 1 123 ? 25.203 30.734 15.516 1 94.12 123 SER A N 1
ATOM 910 C CA . SER A 1 123 ? 23.891 30.609 16.156 1 94.12 123 SER A CA 1
ATOM 911 C C . SER A 1 123 ? 23.484 31.906 16.844 1 94.12 123 SER A C 1
ATOM 913 O O . SER A 1 123 ? 22.359 32.375 16.688 1 94.12 123 SER A O 1
ATOM 915 N N . TRP A 1 124 ? 24.406 32.562 17.484 1 93.31 124 TRP A N 1
ATOM 916 C CA . TRP A 1 124 ? 24.031 33.75 18.25 1 93.31 124 TRP A CA 1
ATOM 917 C C . TRP A 1 124 ? 23.922 34.969 17.344 1 93.31 124 TRP A C 1
ATOM 919 O O . TRP A 1 124 ? 23.125 35.875 17.594 1 93.31 124 TRP A O 1
ATOM 929 N N . LEU A 1 125 ? 24.719 34.969 16.281 1 92.81 125 LEU A N 1
ATOM 930 C CA . LEU A 1 125 ? 24.547 36.062 15.312 1 92.81 125 LEU A CA 1
ATOM 931 C C . LEU A 1 125 ? 23.172 36 14.656 1 92.81 125 LEU A C 1
ATOM 933 O O . LEU A 1 125 ? 22.578 37.031 14.352 1 92.81 125 LEU A O 1
ATOM 937 N N . ALA A 1 126 ? 22.75 34.812 14.43 1 92.5 126 ALA A N 1
ATOM 938 C CA . ALA A 1 126 ? 21.422 34.625 13.852 1 92.5 126 ALA A CA 1
ATOM 939 C C . ALA A 1 126 ? 20.344 35.094 14.82 1 92.5 126 ALA A C 1
ATOM 941 O O . ALA A 1 126 ? 19.344 35.688 14.406 1 92.5 126 ALA A O 1
ATOM 942 N N . VAL A 1 127 ? 20.5 34.906 16.156 1 93 127 VAL A N 1
ATOM 943 C CA . VAL A 1 127 ? 19.531 35.344 17.156 1 93 127 VAL A CA 1
ATOM 944 C C . VAL A 1 127 ? 19.469 36.875 17.172 1 93 127 VAL A C 1
ATOM 946 O O . VAL A 1 127 ? 18.391 37.469 17.125 1 93 127 VAL A O 1
ATOM 949 N N . ILE A 1 128 ? 20.625 37.469 17.125 1 91.56 128 ILE A N 1
ATOM 950 C CA . ILE A 1 128 ? 20.703 38.938 17.219 1 91.56 128 ILE A CA 1
ATOM 951 C C . ILE A 1 128 ? 20.109 39.562 15.953 1 91.56 128 ILE A C 1
ATOM 953 O O . ILE A 1 128 ? 19.328 40.5 16.031 1 91.56 128 ILE A O 1
ATOM 957 N N . SER A 1 129 ? 20.453 39 14.844 1 89.56 129 SER A N 1
ATOM 958 C CA . SER A 1 129 ? 19.953 39.562 13.586 1 89.56 129 SER A CA 1
ATOM 959 C C . SER A 1 129 ? 18.453 39.375 13.461 1 89.56 129 SER A C 1
ATOM 961 O O . SER A 1 129 ? 17.781 40.188 12.828 1 89.56 129 SER A O 1
ATOM 963 N N . ALA A 1 130 ? 17.922 38.375 14.062 1 88.88 130 ALA A N 1
ATOM 964 C CA . ALA A 1 130 ? 16.5 38.062 13.93 1 88.88 130 ALA A CA 1
ATOM 965 C C . ALA A 1 130 ? 15.672 38.938 14.883 1 88.88 130 ALA A C 1
ATOM 967 O O . ALA A 1 130 ? 14.508 39.25 14.602 1 88.88 130 ALA A O 1
ATOM 968 N N . VAL A 1 131 ? 16.219 39.406 16.062 1 88.75 131 VAL A N 1
ATOM 969 C CA . VAL A 1 131 ? 15.414 40.062 17.078 1 88.75 131 VAL A CA 1
ATOM 970 C C . VAL A 1 131 ? 15.773 41.562 17.125 1 88.75 131 VAL A C 1
ATOM 972 O O . VAL A 1 131 ? 15.031 42.375 17.688 1 88.75 131 VAL A O 1
ATOM 975 N N . ILE A 1 132 ? 16.781 42.031 16.375 1 85.69 132 ILE A N 1
ATOM 976 C CA . ILE A 1 132 ? 17.297 43.375 16.5 1 85.69 132 ILE A CA 1
ATOM 977 C C . ILE A 1 132 ? 16.234 44.375 16.016 1 85.69 132 ILE A C 1
ATOM 979 O O . ILE A 1 132 ? 16.125 45.469 16.562 1 85.69 132 ILE A O 1
ATOM 983 N N . ALA A 1 133 ? 15.367 44 15.141 1 81.88 133 ALA A N 1
ATOM 984 C CA . ALA A 1 133 ? 14.359 44.906 14.609 1 81.88 133 ALA A CA 1
ATOM 985 C C . ALA A 1 133 ? 13.109 44.906 15.484 1 81.88 133 ALA A C 1
ATOM 987 O O . ALA A 1 133 ? 12.141 45.625 15.195 1 81.88 133 ALA A O 1
ATOM 988 N N . GLY A 1 134 ? 13.039 44.219 16.578 1 79.75 134 GLY A N 1
ATOM 989 C CA . GLY A 1 134 ? 11.883 43.938 17.422 1 79.75 134 GLY A CA 1
ATOM 990 C C . GLY A 1 134 ? 11.25 45.219 17.969 1 79.75 134 GLY A C 1
ATOM 991 O O . GLY A 1 134 ? 10.055 45.469 17.766 1 79.75 134 GLY A O 1
ATOM 992 N N . PRO A 1 135 ? 12.016 46.125 18.484 1 79.5 135 PRO A N 1
ATOM 993 C CA . PRO A 1 135 ? 11.414 47.281 19.125 1 79.5 135 PRO A CA 1
ATOM 994 C C . PRO A 1 135 ? 10.75 48.219 18.109 1 79.5 135 PRO A C 1
ATOM 996 O O . PRO A 1 135 ? 9.758 48.875 18.438 1 79.5 135 PRO A O 1
ATOM 999 N N . TRP A 1 136 ? 11.133 48.156 16.844 1 82.69 136 TRP A N 1
ATOM 1000 C CA . TRP A 1 136 ? 10.609 49.094 15.852 1 82.69 136 TRP A CA 1
ATOM 1001 C C . TRP A 1 136 ? 9.555 48.406 14.977 1 82.69 136 TRP A C 1
ATOM 1003 O O . TRP A 1 136 ? 8.688 49.094 14.422 1 82.69 136 TRP A O 1
ATOM 1013 N N . MET A 1 137 ? 9.641 47.188 14.93 1 85.69 137 MET A N 1
ATOM 1014 C CA . MET A 1 137 ? 8.812 46.531 13.93 1 85.69 137 MET A CA 1
ATOM 1015 C C . MET A 1 137 ? 7.777 45.625 14.578 1 85.69 137 MET A C 1
ATOM 1017 O O . MET A 1 137 ? 7.062 44.875 13.891 1 85.69 137 MET A O 1
ATOM 1021 N N . ALA A 1 138 ? 7.613 45.688 15.867 1 85.88 138 ALA A N 1
ATOM 1022 C CA . ALA A 1 138 ? 6.719 44.781 16.562 1 85.88 138 ALA A CA 1
ATOM 1023 C C . ALA A 1 138 ? 5.266 45.031 16.188 1 85.88 138 ALA A C 1
ATOM 1025 O O . ALA A 1 138 ? 4.52 44.062 15.906 1 85.88 138 ALA A O 1
ATOM 1026 N N . ILE A 1 139 ? 4.906 46.281 16.141 1 87.31 139 ILE A N 1
ATOM 1027 C CA . ILE A 1 139 ? 3.521 46.625 15.82 1 87.31 139 ILE A CA 1
ATOM 1028 C C . ILE A 1 139 ? 3.248 46.344 14.344 1 87.31 139 ILE A C 1
ATOM 1030 O O . ILE A 1 139 ? 2.164 45.875 13.984 1 87.31 139 ILE A O 1
ATOM 1034 N N . ARG A 1 140 ? 4.234 46.625 13.547 1 88.94 140 ARG A N 1
ATOM 1035 C CA . ARG A 1 140 ? 4.078 46.344 12.125 1 88.94 140 ARG A CA 1
ATOM 1036 C C . ARG A 1 140 ? 3.904 44.844 11.867 1 88.94 140 ARG A C 1
ATOM 1038 O O . ARG A 1 140 ? 3.17 44.438 10.961 1 88.94 140 ARG A O 1
ATOM 1045 N N . GLN A 1 141 ? 4.594 44.094 12.641 1 90.12 141 GLN A N 1
ATOM 1046 C CA . GLN A 1 141 ? 4.434 42.656 12.523 1 90.12 141 GLN A CA 1
ATOM 1047 C C . GLN A 1 141 ? 3.006 42.219 12.852 1 90.12 141 GLN A C 1
ATOM 1049 O O . GLN A 1 141 ? 2.439 41.344 12.18 1 90.12 141 GLN A O 1
ATOM 1054 N N . GLY A 1 142 ? 2.447 42.781 13.859 1 90.62 142 GLY A N 1
ATOM 1055 C CA . GLY A 1 142 ? 1.067 42.469 14.203 1 90.62 142 GLY A CA 1
ATOM 1056 C C . GLY A 1 142 ? 0.084 42.844 13.109 1 90.62 142 GLY A C 1
ATOM 1057 O O . GLY A 1 142 ? -0.859 42.094 12.844 1 90.62 142 GLY A O 1
ATOM 1058 N N . GLU A 1 143 ? 0.397 43.938 12.492 1 92.25 143 GLU A N 1
ATOM 1059 C CA . GLU A 1 143 ? -0.464 44.375 11.391 1 92.25 143 GLU A CA 1
ATOM 1060 C C . GLU A 1 143 ? -0.324 43.438 10.188 1 92.25 143 GLU A C 1
ATOM 1062 O O . GLU A 1 143 ? -1.303 43.156 9.492 1 92.25 143 GLU A O 1
ATOM 1067 N N . GLN A 1 144 ? 0.82 43 9.984 1 91.5 144 GLN A N 1
ATOM 1068 C CA . GLN A 1 144 ? 1.036 42.062 8.883 1 91.5 144 GLN A CA 1
ATOM 1069 C C . GLN A 1 144 ? 0.359 40.719 9.156 1 91.5 144 GLN A C 1
ATOM 1071 O O . GLN A 1 144 ? -0.183 40.094 8.25 1 91.5 144 GLN A O 1
ATOM 1076 N N . LEU A 1 145 ? 0.448 40.312 10.375 1 92.94 145 LEU A N 1
ATOM 1077 C CA . LEU A 1 145 ? -0.212 39.062 10.75 1 92.94 145 LEU A CA 1
ATOM 1078 C C . LEU A 1 145 ? -1.727 39.188 10.625 1 92.94 145 LEU A C 1
ATOM 1080 O O . LEU A 1 145 ? -2.398 38.25 10.195 1 92.94 145 LEU A O 1
ATOM 1084 N N . LEU A 1 146 ? -2.24 40.344 11.023 1 94.19 146 LEU A N 1
ATOM 1085 C CA . LEU A 1 146 ? -3.668 40.594 10.867 1 94.19 146 LEU A CA 1
ATOM 1086 C C . LEU A 1 146 ? -4.062 40.594 9.391 1 94.19 146 LEU A C 1
ATOM 1088 O O . LEU A 1 146 ? -5.109 40.031 9.023 1 94.19 146 LEU A O 1
ATOM 1092 N N . ALA A 1 147 ? -3.223 41.156 8.586 1 93 147 ALA A N 1
ATOM 1093 C CA . ALA A 1 147 ? -3.486 41.156 7.152 1 93 147 ALA A CA 1
ATOM 1094 C C . ALA A 1 147 ? -3.496 39.75 6.59 1 93 147 ALA A C 1
ATOM 1096 O O . ALA A 1 147 ? -4.289 39.438 5.699 1 93 147 ALA A O 1
ATOM 1097 N N . SER A 1 148 ? -2.613 38.969 7.098 1 92.94 148 SER A N 1
ATOM 1098 C CA . SER A 1 148 ? -2.582 37.562 6.668 1 92.94 148 SER A CA 1
ATOM 1099 C C . SER A 1 148 ? -3.854 36.812 7.078 1 92.94 148 SER A C 1
ATOM 1101 O O . SER A 1 148 ? -4.387 36.031 6.305 1 92.94 148 SER A O 1
ATOM 1103 N N . VAL A 1 149 ? -4.332 37.031 8.25 1 94.56 149 VAL A N 1
ATOM 1104 C CA . VAL A 1 149 ? -5.574 36.438 8.719 1 94.56 149 VAL A CA 1
ATOM 1105 C C . VAL A 1 149 ? -6.734 36.875 7.84 1 94.56 149 VAL A C 1
ATOM 1107 O O . VAL A 1 149 ? -7.566 36.062 7.434 1 94.56 149 VAL A O 1
ATOM 1110 N N . GLN A 1 150 ? -6.73 38.188 7.504 1 93.12 150 GLN A N 1
ATOM 1111 C CA . GLN A 1 150 ? -7.812 38.719 6.695 1 93.12 150 GLN A CA 1
ATOM 1112 C C . GLN A 1 150 ? -7.781 38.156 5.281 1 93.12 150 GLN A C 1
ATOM 1114 O O . GLN A 1 150 ? -8.828 37.875 4.691 1 93.12 150 GLN A O 1
ATOM 1119 N N . ARG A 1 151 ? -6.637 37.969 4.773 1 92.62 151 ARG A N 1
ATOM 1120 C CA . ARG A 1 151 ? -6.516 37.375 3.443 1 92.62 151 ARG A CA 1
ATOM 1121 C C . ARG A 1 151 ? -7.004 35.938 3.438 1 92.62 151 ARG A C 1
ATOM 1123 O O . ARG A 1 151 ? -7.773 35.531 2.561 1 92.62 151 ARG A O 1
ATOM 1130 N N . LYS A 1 152 ? -6.52 35.188 4.395 1 94.25 152 LYS A N 1
ATOM 1131 C CA . LYS A 1 152 ? -6.926 33.781 4.469 1 94.25 152 LYS A CA 1
ATOM 1132 C C . LYS A 1 152 ? -8.414 33.656 4.777 1 94.25 152 LYS A C 1
ATOM 1134 O O . LYS A 1 152 ? -9.07 32.719 4.324 1 94.25 152 LYS A O 1
ATOM 1139 N N . PHE A 1 153 ? -8.906 34.562 5.586 1 94.38 153 PHE A N 1
ATOM 1140 C CA . PHE A 1 153 ? -10.344 34.625 5.84 1 94.38 153 PHE A CA 1
ATOM 1141 C C . PHE A 1 153 ? -11.117 34.844 4.543 1 94.38 153 PHE A C 1
ATOM 1143 O O . PHE A 1 153 ? -12.148 34.219 4.312 1 94.38 153 PHE A O 1
ATOM 1150 N N . GLY A 1 154 ? -10.594 35.719 3.691 1 90.81 154 GLY A N 1
ATOM 1151 C CA . GLY A 1 154 ? -11.227 35.938 2.404 1 90.81 154 GLY A CA 1
ATOM 1152 C C . GLY A 1 154 ? -11.281 34.719 1.532 1 90.81 154 GLY A C 1
ATOM 1153 O O . GLY A 1 154 ? -12.312 34.406 0.921 1 90.81 154 GLY A O 1
ATOM 1154 N N . PHE A 1 155 ? -10.234 33.969 1.544 1 90.69 155 PHE A N 1
ATOM 1155 C CA . PHE A 1 155 ? -10.203 32.75 0.751 1 90.69 155 PHE A CA 1
ATOM 1156 C C . PHE A 1 155 ? -11.203 31.719 1.275 1 90.69 155 PHE A C 1
ATOM 1158 O O . PHE A 1 155 ? -11.883 31.047 0.493 1 90.69 155 PHE A O 1
ATOM 1165 N N . TRP A 1 156 ? -11.266 31.594 2.594 1 93.44 156 TRP A N 1
ATOM 1166 C CA . TRP A 1 156 ? -12.188 30.656 3.211 1 93.44 156 TRP A CA 1
ATOM 1167 C C . TRP A 1 156 ? -13.641 31.047 2.943 1 93.44 156 TRP A C 1
ATOM 1169 O O . TRP A 1 156 ? -14.484 30.188 2.68 1 93.44 156 TRP A O 1
ATOM 1179 N N . CYS A 1 157 ? -13.984 32.344 2.918 1 91.5 157 CYS A N 1
ATOM 1180 C CA . CYS A 1 157 ? -15.328 32.844 2.643 1 91.5 157 CYS A CA 1
ATOM 1181 C C . CYS A 1 157 ? -15.742 32.5 1.21 1 91.5 157 CYS A C 1
ATOM 1183 O O . CYS A 1 157 ? -16.906 32.188 0.951 1 91.5 157 CYS A O 1
ATOM 1185 N N . ASN A 1 158 ? -14.82 32.531 0.339 1 87.56 158 ASN A N 1
ATOM 1186 C CA . ASN A 1 158 ? -15.125 32.281 -1.066 1 87.56 158 ASN A CA 1
ATOM 1187 C C . ASN A 1 158 ? -15.562 30.828 -1.301 1 87.56 158 ASN A C 1
ATOM 1189 O O . ASN A 1 158 ? -16.406 30.578 -2.164 1 87.56 158 ASN A O 1
ATOM 1193 N N . ILE A 1 159 ? -15.039 29.953 -0.505 1 89.19 159 ILE A N 1
ATOM 1194 C CA . ILE A 1 159 ? -15.359 28.547 -0.747 1 89.19 159 ILE A CA 1
ATOM 1195 C C . ILE A 1 159 ? -16.672 28.188 -0.048 1 89.19 159 ILE A C 1
ATOM 1197 O O . ILE A 1 159 ? -17.297 27.172 -0.379 1 89.19 159 ILE A O 1
ATOM 1201 N N . LEU A 1 160 ? -17.125 28.953 0.876 1 88 160 LEU A N 1
ATOM 1202 C CA . LEU A 1 160 ? -18.328 28.672 1.632 1 88 160 LEU A CA 1
ATOM 1203 C C . LEU A 1 160 ? -19.562 28.672 0.72 1 88 160 LEU A C 1
ATOM 1205 O O . LEU A 1 160 ? -20.516 27.953 0.969 1 88 160 LEU A O 1
ATOM 1209 N N . SER A 1 161 ? -19.531 29.438 -0.39 1 81.88 161 SER A N 1
ATOM 1210 C CA . SER A 1 161 ? -20.688 29.562 -1.282 1 81.88 161 SER A CA 1
ATOM 1211 C C . SER A 1 161 ? -20.859 28.312 -2.127 1 81.88 161 SER A C 1
ATOM 1213 O O . SER A 1 161 ? -21.984 27.984 -2.533 1 81.88 161 SER A O 1
ATOM 1215 N N . HIS A 1 162 ? -19.766 27.641 -2.404 1 79.38 162 HIS A N 1
ATOM 1216 C CA . HIS A 1 162 ? -19.875 26.469 -3.258 1 79.38 162 HIS A CA 1
ATOM 1217 C C . HIS A 1 162 ? -19.453 25.203 -2.521 1 79.38 162 HIS A C 1
ATOM 1219 O O . HIS A 1 162 ? -18.844 24.312 -3.117 1 79.38 162 HIS A O 1
ATOM 1225 N N . SER A 1 163 ? -19.797 25.219 -1.258 1 77.31 163 SER A N 1
ATOM 1226 C CA . SER A 1 163 ? -19.375 24.078 -0.469 1 77.31 163 SER A CA 1
ATOM 1227 C C . SER A 1 163 ? -20.312 22.875 -0.689 1 77.31 163 SER A C 1
ATOM 1229 O O . SER A 1 163 ? -21.531 23.016 -0.585 1 77.31 163 SER A O 1
ATOM 1231 N N . ASP A 1 164 ? -19.656 21.797 -1.337 1 78.88 164 ASP A N 1
ATOM 1232 C CA . ASP A 1 164 ? -20.344 20.531 -1.497 1 78.88 164 ASP A CA 1
ATOM 1233 C C . ASP A 1 164 ? -19.531 19.375 -0.934 1 78.88 164 ASP A C 1
ATOM 1235 O O . ASP A 1 164 ? -18.438 19.594 -0.386 1 78.88 164 ASP A O 1
ATOM 1239 N N . ALA A 1 165 ? -20.141 18.297 -0.906 1 82 165 ALA A N 1
ATOM 1240 C CA . ALA A 1 165 ? -19.484 17.109 -0.367 1 82 165 ALA A CA 1
ATOM 1241 C C . ALA A 1 165 ? -18.203 16.797 -1.15 1 82 165 ALA A C 1
ATOM 1243 O O . ALA A 1 165 ? -17.25 16.266 -0.592 1 82 165 ALA A O 1
ATOM 1244 N N . ALA A 1 166 ? -18.141 17.25 -2.416 1 80.38 166 ALA A N 1
ATOM 1245 C CA . ALA A 1 166 ? -17 16.922 -3.283 1 80.38 166 ALA A CA 1
ATOM 1246 C C . ALA A 1 166 ? -15.797 17.797 -2.955 1 80.38 166 ALA A C 1
ATOM 1248 O O . ALA A 1 166 ? -14.656 17.375 -3.129 1 80.38 166 ALA A O 1
ATOM 1249 N N . ASN A 1 167 ? -16.094 18.984 -2.371 1 86.56 167 ASN A N 1
ATOM 1250 C CA . ASN A 1 167 ? -14.977 19.875 -2.117 1 86.56 167 ASN A CA 1
ATOM 1251 C C . ASN A 1 167 ? -14.766 20.094 -0.623 1 86.56 167 ASN A C 1
ATOM 1253 O O . ASN A 1 167 ? -14.203 21.125 -0.215 1 86.56 167 ASN A O 1
ATOM 1257 N N . VAL A 1 168 ? -15.266 19.234 0.165 1 91.06 168 VAL A N 1
ATOM 1258 C CA . VAL A 1 168 ? -15.156 19.375 1.613 1 91.06 168 VAL A CA 1
ATOM 1259 C C . VAL A 1 168 ? -13.688 19.359 2.031 1 91.06 168 VAL A C 1
ATOM 1261 O O . VAL A 1 168 ? -13.289 20.078 2.949 1 91.06 168 VAL A O 1
ATOM 1264 N N . GLY A 1 169 ? -12.867 18.609 1.326 1 89.5 169 GLY A N 1
ATOM 1265 C CA . GLY A 1 169 ? -11.445 18.578 1.628 1 89.5 169 GLY A CA 1
ATOM 1266 C C . GLY A 1 169 ? -10.758 19.922 1.447 1 89.5 169 GLY A C 1
ATOM 1267 O O . GLY A 1 169 ? -9.969 20.328 2.293 1 89.5 169 GLY A O 1
ATOM 1268 N N . GLN A 1 170 ? -11.188 20.562 0.461 1 89.88 170 GLN A N 1
ATOM 1269 C CA . GLN A 1 170 ? -10.609 21.875 0.194 1 89.88 170 GLN A CA 1
ATOM 1270 C C . GLN A 1 170 ? -11.102 22.906 1.196 1 89.88 170 GLN A C 1
ATOM 1272 O O . GLN A 1 170 ? -10.336 23.766 1.643 1 89.88 170 GLN A O 1
ATOM 1277 N N . ARG A 1 171 ? -12.336 22.828 1.568 1 92.56 171 ARG A N 1
ATOM 1278 C CA . ARG A 1 171 ? -12.883 23.75 2.564 1 92.56 171 ARG A CA 1
ATOM 1279 C C . ARG A 1 171 ? -12.172 23.594 3.904 1 92.56 171 ARG A C 1
ATOM 1281 O O . ARG A 1 171 ? -11.812 24.578 4.539 1 92.56 171 ARG A O 1
ATOM 1288 N N . LEU A 1 172 ? -11.945 22.375 4.227 1 92.62 172 LEU A N 1
ATOM 1289 C CA . LEU A 1 172 ? -11.297 22.109 5.508 1 92.62 172 LEU A CA 1
ATOM 1290 C C . LEU A 1 172 ? -9.82 22.516 5.461 1 92.62 172 LEU A C 1
ATOM 1292 O O . LEU A 1 172 ? -9.273 22.984 6.465 1 92.62 172 LEU A O 1
ATOM 1296 N N . ALA A 1 173 ? -9.266 22.375 4.312 1 91.19 173 ALA A N 1
ATOM 1297 C CA . ALA A 1 173 ? -7.867 22.781 4.168 1 91.19 173 ALA A CA 1
ATOM 1298 C C . ALA A 1 173 ? -7.727 24.297 4.285 1 91.19 173 ALA A C 1
ATOM 1300 O O . ALA A 1 173 ? -6.812 24.797 4.945 1 91.19 173 ALA A O 1
ATOM 1301 N N . LEU A 1 174 ? -8.602 25.016 3.67 1 92.94 174 LEU A N 1
ATOM 1302 C CA . LEU A 1 174 ? -8.578 26.469 3.748 1 92.94 174 LEU A CA 1
ATOM 1303 C C . LEU A 1 174 ? -8.898 26.953 5.16 1 92.94 174 LEU A C 1
ATOM 1305 O O . LEU A 1 174 ? -8.32 27.938 5.637 1 92.94 174 LEU A O 1
ATOM 1309 N N . ARG A 1 175 ? -9.773 26.25 5.832 1 93.69 175 ARG A N 1
ATOM 1310 C CA . ARG A 1 175 ? -10.078 26.578 7.219 1 93.69 175 ARG A CA 1
ATOM 1311 C C . ARG A 1 175 ? -8.875 26.328 8.125 1 93.69 175 ARG A C 1
ATOM 1313 O O . ARG A 1 175 ? -8.648 27.062 9.078 1 93.69 175 ARG A O 1
ATOM 1320 N N . GLU A 1 176 ? -8.203 25.344 7.805 1 91.88 176 GLU A N 1
ATOM 1321 C CA . GLU A 1 176 ? -7 25.047 8.578 1 91.88 176 GLU A CA 1
ATOM 1322 C C . GLU A 1 176 ? -5.953 26.141 8.406 1 91.88 176 GLU A C 1
ATOM 1324 O O . GLU A 1 176 ? -5.316 26.562 9.383 1 91.88 176 GLU A O 1
ATOM 1329 N N . GLN A 1 177 ? -5.773 26.594 7.18 1 91.06 177 GLN A N 1
ATOM 1330 C CA . GLN A 1 177 ? -4.84 27.688 6.941 1 91.06 177 GLN A CA 1
ATOM 1331 C C . GLN A 1 177 ? -5.262 28.938 7.695 1 91.06 177 GLN A C 1
ATOM 1333 O O . GLN A 1 177 ? -4.418 29.656 8.242 1 91.06 177 GLN A O 1
ATOM 1338 N N . LEU A 1 178 ? -6.52 29.141 7.719 1 93.75 178 LEU A N 1
ATOM 1339 C CA . LEU A 1 178 ? -7.055 30.281 8.453 1 93.75 178 LEU A CA 1
ATOM 1340 C C . LEU A 1 178 ? -6.816 30.125 9.945 1 93.75 178 LEU A C 1
ATOM 1342 O O . LEU A 1 178 ? -6.332 31.047 10.602 1 93.75 178 LEU A O 1
ATOM 1346 N N . ASP A 1 179 ? -7.074 28.953 10.461 1 92.44 179 ASP A N 1
ATOM 1347 C CA . ASP A 1 179 ? -6.914 28.703 11.891 1 92.44 179 ASP A CA 1
ATOM 1348 C C . ASP A 1 179 ? -5.441 28.766 12.289 1 92.44 179 ASP A C 1
ATOM 1350 O O . ASP A 1 179 ? -5.109 29.203 13.398 1 92.44 179 ASP A O 1
ATOM 1354 N N . ASP A 1 180 ? -4.672 28.344 11.43 1 88.75 180 ASP A N 1
ATOM 1355 C CA . ASP A 1 180 ? -3.242 28.453 11.695 1 88.75 180 ASP A CA 1
ATOM 1356 C C . ASP A 1 180 ? -2.803 29.906 11.781 1 88.75 180 ASP A C 1
ATOM 1358 O O . ASP A 1 180 ? -2.031 30.281 12.672 1 88.75 180 ASP A O 1
ATOM 1362 N N . ALA A 1 181 ? -3.252 30.703 10.852 1 91.5 181 ALA A N 1
ATOM 1363 C CA . ALA A 1 181 ? -2.934 32.125 10.867 1 91.5 181 ALA A CA 1
ATOM 1364 C C . ALA A 1 181 ? -3.482 32.781 12.125 1 91.5 181 ALA A C 1
ATOM 1366 O O . ALA A 1 181 ? -2.818 33.656 12.719 1 91.5 181 ALA A O 1
ATOM 1367 N N . ILE A 1 182 ? -4.66 32.406 12.492 1 93.31 182 ILE A N 1
ATOM 1368 C CA . ILE A 1 182 ? -5.273 32.969 13.695 1 93.31 182 ILE A CA 1
ATOM 1369 C C . ILE A 1 182 ? -4.469 32.531 14.93 1 93.31 182 ILE A C 1
ATOM 1371 O O . ILE A 1 182 ? -4.266 33.344 15.844 1 93.31 182 ILE A O 1
ATOM 1375 N N . ALA A 1 183 ? -4.051 31.359 14.938 1 89 183 ALA A N 1
ATOM 1376 C CA . ALA A 1 183 ? -3.273 30.875 16.078 1 89 183 ALA A CA 1
ATOM 1377 C C . ALA A 1 183 ? -1.981 31.656 16.25 1 89 183 ALA A C 1
ATOM 1379 O O . ALA A 1 183 ? -1.606 32.031 17.359 1 89 183 ALA A O 1
ATOM 1380 N N . VAL A 1 184 ? -1.363 31.938 15.133 1 88.31 184 VAL A N 1
ATOM 1381 C CA . VAL A 1 184 ? -0.12 32.688 15.18 1 88.31 184 VAL A CA 1
ATOM 1382 C C . VAL A 1 184 ? -0.395 34.094 15.711 1 88.31 184 VAL A C 1
ATOM 1384 O O . VAL A 1 184 ? 0.33 34.594 16.578 1 88.31 184 VAL A O 1
ATOM 1387 N N . LEU A 1 185 ? -1.444 34.719 15.242 1 91.88 185 LEU A N 1
ATOM 1388 C CA . LEU A 1 185 ? -1.811 36.031 15.688 1 91.88 185 LEU A CA 1
ATOM 1389 C C . LEU A 1 185 ? -2.23 36.031 17.156 1 91.88 185 LEU A C 1
ATOM 1391 O O . LEU A 1 185 ? -1.896 36.938 17.906 1 91.88 185 LEU A O 1
ATOM 1395 N N . ALA A 1 186 ? -2.963 35 17.531 1 91 186 ALA A N 1
ATOM 1396 C CA . ALA A 1 186 ? -3.396 34.875 18.922 1 91 186 ALA A CA 1
ATOM 1397 C C . ALA A 1 186 ? -2.199 34.781 19.859 1 91 186 ALA A C 1
ATOM 1399 O O . ALA A 1 186 ? -2.168 35.406 20.922 1 91 186 ALA A O 1
ATOM 1400 N N . HIS A 1 187 ? -1.277 34.062 19.484 1 87.81 187 HIS A N 1
ATOM 1401 C CA . HIS A 1 187 ? -0.08 33.938 20.297 1 87.81 187 HIS A CA 1
ATOM 1402 C C . HIS A 1 187 ? 0.696 35.25 20.359 1 87.81 187 HIS A C 1
ATOM 1404 O O . HIS A 1 187 ? 1.279 35.562 21.406 1 87.81 187 HIS A O 1
ATOM 1410 N N . TRP A 1 188 ? 0.751 35.938 19.234 1 89.56 188 TRP A N 1
ATOM 1411 C CA . TRP A 1 188 ? 1.377 37.281 19.203 1 89.56 188 TRP A CA 1
ATOM 1412 C C . TRP A 1 188 ? 0.677 38.219 20.172 1 89.56 188 TRP A C 1
ATOM 1414 O O . TRP A 1 188 ? 1.332 38.938 20.938 1 89.56 188 TRP A O 1
ATOM 1424 N N . LEU A 1 189 ? -0.637 38.188 20.219 1 90.75 189 LEU A N 1
ATOM 1425 C CA . LEU A 1 189 ? -1.427 39.062 21.078 1 90.75 189 LEU A CA 1
ATOM 1426 C C . LEU A 1 189 ? -1.232 38.719 22.547 1 90.75 189 LEU A C 1
ATOM 1428 O O . LEU A 1 189 ? -1.258 39.594 23.406 1 90.75 189 LEU A O 1
ATOM 1432 N N . LEU A 1 190 ? -1.028 37.469 22.844 1 88.25 190 LEU A N 1
ATOM 1433 C CA . LEU A 1 190 ? -0.868 37.031 24.234 1 88.25 190 LEU A CA 1
ATOM 1434 C C . LEU A 1 190 ? 0.502 37.406 24.766 1 88.25 190 LEU A C 1
ATOM 1436 O O . LEU A 1 190 ? 0.67 37.594 25.984 1 88.25 190 LEU A O 1
ATOM 1440 N N . GLU A 1 191 ? 1.426 37.688 23.875 1 85.25 191 GLU A N 1
ATOM 1441 C CA . GLU A 1 191 ? 2.789 37.969 24.312 1 85.25 191 GLU A CA 1
ATOM 1442 C C . GLU A 1 191 ? 3.053 39.469 24.344 1 85.25 191 GLU A C 1
ATOM 1444 O O . GLU A 1 191 ? 3.914 39.969 25.078 1 85.25 191 GLU A O 1
ATOM 1449 N N . MET A 1 192 ? 2.322 40.281 23.594 1 87.5 192 MET A N 1
ATOM 1450 C CA . MET A 1 192 ? 2.566 41.719 23.469 1 87.5 192 MET A CA 1
ATOM 1451 C C . MET A 1 192 ? 1.924 42.469 24.641 1 87.5 192 MET A C 1
ATOM 1453 O O . MET A 1 192 ? 0.866 42.094 25.125 1 87.5 192 MET A O 1
ATOM 1457 N N . PRO A 1 193 ? 2.572 43.438 25.062 1 85.5 193 PRO A N 1
ATOM 1458 C CA . PRO A 1 193 ? 1.978 44.25 26.141 1 85.5 193 PRO A CA 1
ATOM 1459 C C . PRO A 1 193 ? 0.719 45 25.688 1 85.5 193 PRO A C 1
ATOM 1461 O O . PRO A 1 193 ? 0.485 45.156 24.484 1 85.5 193 PRO A O 1
ATOM 1464 N N . ASP A 1 194 ? -0.051 45.438 26.641 1 86.19 194 ASP A N 1
ATOM 1465 C CA . ASP A 1 194 ? -1.354 46.031 26.375 1 86.19 194 ASP A CA 1
ATOM 1466 C C . ASP A 1 194 ? -1.205 47.5 25.938 1 86.19 194 ASP A C 1
ATOM 1468 O O . ASP A 1 194 ? -1.229 48.406 26.766 1 86.19 194 ASP A O 1
ATOM 1472 N N . LYS A 1 195 ? -0.939 47.719 24.672 1 88.69 195 LYS A N 1
ATOM 1473 C CA . LYS A 1 195 ? -0.915 49.062 24.062 1 88.69 195 LYS A CA 1
ATOM 1474 C C . LYS A 1 195 ? -2.172 49.281 23.234 1 88.69 195 LYS A C 1
ATOM 1476 O O . LYS A 1 195 ? -2.93 48.375 22.953 1 88.69 195 LYS A O 1
ATOM 1481 N N . ALA A 1 196 ? -2.389 50.5 22.953 1 89.38 196 ALA A N 1
ATOM 1482 C CA . ALA A 1 196 ? -3.596 50.875 22.234 1 89.38 196 ALA A CA 1
ATOM 1483 C C . ALA A 1 196 ? -3.633 50.219 20.859 1 89.38 196 ALA A C 1
ATOM 1485 O O . ALA A 1 196 ? -4.691 49.781 20.391 1 89.38 196 ALA A O 1
ATOM 1486 N N . GLU A 1 197 ? -2.502 50.125 20.25 1 90.12 197 GLU A N 1
ATOM 1487 C CA . GLU A 1 197 ? -2.447 49.5 18.922 1 90.12 197 GLU A CA 1
ATOM 1488 C C . GLU A 1 197 ? -2.723 48 19 1 90.12 197 GLU A C 1
ATOM 1490 O O . GLU A 1 197 ? -3.359 47.438 18.109 1 90.12 197 GLU A O 1
ATOM 1495 N N . VAL A 1 198 ? -2.281 47.375 20.047 1 91.44 198 VAL A N 1
ATOM 1496 C CA . VAL A 1 198 ? -2.5 45.938 20.266 1 91.44 198 VAL A CA 1
ATOM 1497 C C . VAL A 1 198 ? -3.982 45.688 20.516 1 91.44 198 VAL A C 1
ATOM 1499 O O . VAL A 1 198 ? -4.531 44.688 20.016 1 91.44 198 VAL A O 1
ATOM 1502 N N . GLN A 1 199 ? -4.598 46.594 21.188 1 91 199 GLN A N 1
ATOM 1503 C CA . GLN A 1 199 ? -6.027 46.438 21.438 1 91 199 GLN A CA 1
ATOM 1504 C C . GLN A 1 199 ? -6.836 46.594 20.156 1 91 199 GLN A C 1
ATOM 1506 O O . GLN A 1 199 ? -7.867 45.938 19.984 1 91 199 GLN A O 1
ATOM 1511 N N . ARG A 1 200 ? -6.32 47.438 19.312 1 90.5 200 ARG A N 1
ATOM 1512 C CA . ARG A 1 200 ? -6.992 47.562 18.016 1 90.5 200 ARG A CA 1
ATOM 1513 C C . ARG A 1 200 ? -6.93 46.281 17.219 1 90.5 200 ARG A C 1
ATOM 1515 O O . ARG A 1 200 ? -7.922 45.875 16.609 1 90.5 200 ARG A O 1
ATOM 1522 N N . ILE A 1 201 ? -5.824 45.688 17.234 1 92.81 201 ILE A N 1
ATOM 1523 C CA . ILE A 1 201 ? -5.645 44.406 16.5 1 92.81 201 ILE A CA 1
ATOM 1524 C C . ILE A 1 201 ? -6.484 43.312 17.156 1 92.81 201 ILE A C 1
ATOM 1526 O O . ILE A 1 201 ? -7.098 42.5 16.469 1 92.81 201 ILE A O 1
ATOM 1530 N N . ALA A 1 202 ? -6.5 43.312 18.469 1 93.31 202 ALA A N 1
ATOM 1531 C CA . ALA A 1 202 ? -7.297 42.344 19.188 1 93.31 202 ALA A CA 1
ATOM 1532 C C . ALA A 1 202 ? -8.781 42.5 18.875 1 93.31 202 ALA A C 1
ATOM 1534 O O . ALA A 1 202 ? -9.508 41.5 18.766 1 93.31 202 ALA A O 1
ATOM 1535 N N . ARG A 1 203 ? -9.211 43.719 18.734 1 91.75 203 ARG A N 1
ATOM 1536 C CA . ARG A 1 203 ? -10.609 43.969 18.406 1 91.75 203 ARG A CA 1
ATOM 1537 C C . ARG A 1 203 ? -10.945 43.438 17.016 1 91.75 203 ARG A C 1
ATOM 1539 O O . ARG A 1 203 ? -12.023 42.875 16.797 1 91.75 203 ARG A O 1
ATOM 1546 N N . GLN A 1 204 ? -10.039 43.625 16.125 1 91.69 204 GLN A N 1
ATOM 1547 C CA . GLN A 1 204 ? -10.266 43.125 14.766 1 91.69 204 GLN A CA 1
ATOM 1548 C C . GLN A 1 204 ? -10.273 41.594 14.711 1 91.69 204 GLN A C 1
ATOM 1550 O O . GLN A 1 204 ? -11.031 41 13.945 1 91.69 204 GLN A O 1
ATOM 1555 N N . LEU A 1 205 ? -9.406 41 15.492 1 92.88 205 LEU A N 1
ATOM 1556 C CA . LEU A 1 205 ? -9.398 39.531 15.539 1 92.88 205 LEU A CA 1
ATOM 1557 C C . LEU A 1 205 ? -10.703 39 16.125 1 92.88 205 LEU A C 1
ATOM 1559 O O . LEU A 1 205 ? -11.266 38.031 15.625 1 92.88 205 LEU A O 1
ATOM 1563 N N . GLU A 1 206 ? -11.109 39.625 17.172 1 91.75 206 GLU A N 1
ATOM 1564 C CA . GLU A 1 206 ? -12.375 39.219 17.781 1 91.75 206 GLU A CA 1
ATOM 1565 C C . GLU A 1 206 ? -13.531 39.344 16.781 1 91.75 206 GLU A C 1
ATOM 1567 O O . GLU A 1 206 ? -14.414 38.5 16.734 1 91.75 206 GLU A O 1
ATOM 1572 N N . SER A 1 207 ? -13.523 40.438 16.031 1 91.44 207 SER A N 1
ATOM 1573 C CA . SER A 1 207 ? -14.531 40.625 14.984 1 91.44 207 SER A CA 1
ATOM 1574 C C . SER A 1 207 ? -14.484 39.469 13.969 1 91.44 207 SER A C 1
ATOM 1576 O O . SER A 1 207 ? -15.523 38.969 13.555 1 91.44 207 SER A O 1
ATOM 1578 N N . ASN A 1 208 ? -13.32 39.094 13.578 1 92.12 208 ASN A N 1
ATOM 1579 C CA . ASN A 1 208 ? -13.164 38 12.633 1 92.12 208 ASN A CA 1
ATOM 1580 C C . ASN A 1 208 ? -13.68 36.688 13.211 1 92.12 208 ASN A C 1
ATOM 1582 O O . ASN A 1 208 ? -14.266 35.875 12.492 1 92.12 208 ASN A O 1
ATOM 1586 N N . LEU A 1 209 ? -13.414 36.438 14.5 1 92.25 209 LEU A N 1
ATOM 1587 C CA . LEU A 1 209 ? -13.859 35.188 15.133 1 92.25 209 LEU A CA 1
ATOM 1588 C C . LEU A 1 209 ? -15.383 35.125 15.148 1 92.25 209 LEU A C 1
ATOM 1590 O O . LEU A 1 209 ? -15.953 34.062 14.898 1 92.25 209 LEU A O 1
ATOM 1594 N N . ILE A 1 210 ? -16.016 36.25 15.391 1 91.31 210 ILE A N 1
ATOM 1595 C CA . ILE A 1 210 ? -17.484 36.312 15.375 1 91.31 210 ILE A CA 1
ATOM 1596 C C . ILE A 1 210 ? -17.984 36.094 13.953 1 91.31 210 ILE A C 1
ATOM 1598 O O . ILE A 1 210 ? -18.969 35.375 13.75 1 91.31 210 ILE A O 1
ATOM 1602 N N . LEU A 1 211 ? -17.297 36.688 13.008 1 92.69 211 LEU A N 1
ATOM 1603 C CA . LEU A 1 211 ? -17.703 36.531 11.609 1 92.69 211 LEU A CA 1
ATOM 1604 C C . LEU A 1 211 ? -17.594 35.062 11.172 1 92.69 211 LEU A C 1
ATOM 1606 O O . LEU A 1 211 ? -18.453 34.562 10.438 1 92.69 211 LEU A O 1
ATOM 1610 N N . ILE A 1 212 ? -16.547 34.406 11.594 1 92.94 212 ILE A N 1
ATOM 1611 C CA . ILE A 1 212 ? -16.328 33 11.219 1 92.94 212 ILE A CA 1
ATOM 1612 C C . ILE A 1 212 ? -17.484 32.156 11.75 1 92.94 212 ILE A C 1
ATOM 1614 O O . ILE A 1 212 ? -18.062 31.344 11.008 1 92.94 212 ILE A O 1
ATOM 1618 N N . GLU A 1 213 ? -17.766 32.312 12.961 1 91.44 213 GLU A N 1
ATOM 1619 C CA . GLU A 1 213 ? -18.859 31.547 13.57 1 91.44 213 GLU A CA 1
ATOM 1620 C C . GLU A 1 213 ? -20.188 31.844 12.891 1 91.44 213 GLU A C 1
ATOM 1622 O O . GLU A 1 213 ? -20.969 30.938 12.625 1 91.44 213 GLU A O 1
ATOM 1627 N N . THR A 1 214 ? -20.438 33.094 12.578 1 92.19 214 THR A N 1
ATOM 1628 C CA . THR A 1 214 ? -21.703 33.5 11.977 1 92.19 214 THR A CA 1
ATOM 1629 C C . THR A 1 214 ? -21.828 33 10.547 1 92.19 214 THR A C 1
ATOM 1631 O O . THR A 1 214 ? -22.875 32.5 10.133 1 92.19 214 THR A O 1
ATOM 1634 N N . LEU A 1 215 ? -20.766 33.094 9.836 1 92 215 LEU A N 1
ATOM 1635 C CA . LEU A 1 215 ? -20.797 32.625 8.453 1 92 215 LEU A CA 1
ATOM 1636 C C . LEU A 1 215 ? -20.969 31.094 8.391 1 92 215 LEU A C 1
ATOM 1638 O O . LEU A 1 215 ? -21.609 30.578 7.473 1 92 215 LEU A O 1
ATOM 1642 N N . GLU A 1 216 ? -20.391 30.406 9.32 1 89.94 216 GLU A N 1
ATOM 1643 C CA . GLU A 1 216 ? -20.609 28.969 9.391 1 89.94 216 GLU A CA 1
ATOM 1644 C C . GLU A 1 216 ? -22.062 28.641 9.656 1 89.94 216 GLU A C 1
ATOM 1646 O O . GLU A 1 216 ? -22.609 27.688 9.086 1 89.94 216 GLU A O 1
ATOM 1651 N N . SER A 1 217 ? -22.656 29.422 10.523 1 89.62 217 SER A N 1
ATOM 1652 C CA . SER A 1 217 ? -24.078 29.234 10.82 1 89.62 217 SER A CA 1
ATOM 1653 C C . SER A 1 217 ? -24.938 29.516 9.602 1 89.62 217 SER A C 1
ATOM 1655 O O . SER A 1 217 ? -25.875 28.781 9.312 1 89.62 217 SER A O 1
ATOM 1657 N N . ILE A 1 218 ? -24.609 30.578 8.891 1 88.81 218 ILE A N 1
ATOM 1658 C CA . ILE A 1 218 ? -25.359 30.922 7.688 1 88.81 218 ILE A CA 1
ATOM 1659 C C . ILE A 1 218 ? -25.172 29.828 6.641 1 88.81 218 ILE A C 1
ATOM 1661 O O . ILE A 1 218 ? -26.125 29.484 5.93 1 88.81 218 ILE A O 1
ATOM 1665 N N . GLY A 1 219 ? -24 29.344 6.555 1 87.38 219 GLY A N 1
ATOM 1666 C CA . GLY A 1 219 ? -23.75 28.25 5.617 1 87.38 219 GLY A CA 1
ATOM 1667 C C . GLY A 1 219 ? -24.609 27.031 5.879 1 87.38 219 GLY A C 1
ATOM 1668 O O . GLY A 1 219 ? -25.109 26.406 4.941 1 87.38 219 GLY A O 1
ATOM 1669 N N . ARG A 1 220 ? -24.766 26.672 7.117 1 88.44 220 ARG A N 1
ATOM 1670 C CA . ARG A 1 220 ? -25.594 25.531 7.465 1 88.44 220 ARG A CA 1
ATOM 1671 C C . ARG A 1 220 ? -27.062 25.797 7.16 1 88.44 220 ARG A C 1
ATOM 1673 O O . ARG A 1 220 ? -27.797 24.891 6.734 1 88.44 220 ARG A O 1
ATOM 1680 N N . LEU A 1 221 ? -27.484 27 7.434 1 85.38 221 LEU A N 1
ATOM 1681 C CA . LEU A 1 221 ? -28.859 27.375 7.137 1 85.38 221 LEU A CA 1
ATOM 1682 C C . LEU A 1 221 ? -29.125 27.328 5.637 1 85.38 221 LEU A C 1
ATOM 1684 O O . LEU A 1 221 ? -30.203 26.906 5.207 1 85.38 221 LEU A O 1
ATOM 1688 N N . GLN A 1 222 ? -28.109 27.719 4.922 1 84.75 222 GLN A N 1
ATOM 1689 C CA . GLN A 1 222 ? -28.219 27.656 3.467 1 84.75 222 GLN A CA 1
ATOM 1690 C C . GLN A 1 222 ? -28.312 26.203 2.984 1 84.75 222 GLN A C 1
ATOM 1692 O O . GLN A 1 222 ? -29.031 25.906 2.029 1 84.75 222 GLN A O 1
ATOM 1697 N N . GLN A 1 223 ? -27.594 25.359 3.611 1 80.06 223 GLN A N 1
ATOM 1698 C CA . GLN A 1 223 ? -27.578 23.938 3.244 1 80.06 223 GLN A CA 1
ATOM 1699 C C . GLN A 1 223 ? -28.953 23.312 3.449 1 80.06 223 GLN A C 1
ATOM 1701 O O . GLN A 1 223 ? -29.375 22.438 2.68 1 80.06 223 GLN A O 1
ATOM 1706 N N . ASN A 1 224 ? -29.609 23.656 4.461 1 75 224 ASN A N 1
ATOM 1707 C CA . ASN A 1 224 ? -30.922 23.094 4.75 1 75 224 ASN A CA 1
ATOM 1708 C C . ASN A 1 224 ? -32 23.688 3.838 1 75 224 ASN A C 1
ATOM 1710 O O . ASN A 1 224 ? -33 23.031 3.557 1 75 224 ASN A O 1
ATOM 1714 N N . ASP A 1 225 ? -31.781 25.031 3.604 1 69.25 225 ASP A N 1
ATOM 1715 C CA . ASP A 1 225 ? -32.719 25.672 2.695 1 69.25 225 ASP A CA 1
ATOM 1716 C C . ASP A 1 225 ? -32.125 25.859 1.306 1 69.25 225 ASP A C 1
ATOM 1718 O O . ASP A 1 225 ? -31.75 26.969 0.917 1 69.25 225 ASP A O 1
ATOM 1722 N N . ALA A 1 226 ? -31.734 24.766 0.639 1 60.31 226 ALA A N 1
ATOM 1723 C CA . ALA A 1 226 ? -30.984 24.797 -0.61 1 60.31 226 ALA A CA 1
ATOM 1724 C C . ALA A 1 226 ? -31.641 25.703 -1.639 1 60.31 226 ALA A C 1
ATOM 1726 O O . ALA A 1 226 ? -30.969 26.234 -2.533 1 60.31 226 ALA A O 1
ATOM 1727 N N . ALA A 1 227 ? -32.969 25.969 -1.498 1 57.12 227 ALA A N 1
ATOM 1728 C CA . ALA A 1 227 ? -33.688 26.719 -2.525 1 57.12 227 ALA A CA 1
ATOM 1729 C C . ALA A 1 227 ? -33.406 28.219 -2.416 1 57.12 227 ALA A C 1
ATOM 1731 O O . ALA A 1 227 ? -33.719 28.984 -3.34 1 57.12 227 ALA A O 1
ATOM 1732 N N . SER A 1 228 ? -32.688 28.516 -1.284 1 67.5 228 SER A N 1
ATOM 1733 C CA . SER A 1 228 ? -32.531 29.953 -1.161 1 67.5 228 SER A CA 1
ATOM 1734 C C . SER A 1 228 ? -31.281 30.438 -1.904 1 67.5 228 SER A C 1
ATOM 1736 O O . SER A 1 228 ? -30.172 30.344 -1.389 1 67.5 228 SER A O 1
ATOM 1738 N N . THR A 1 229 ? -31.344 30.766 -3.1 1 79.44 229 THR A N 1
ATOM 1739 C CA . THR A 1 229 ? -30.281 31.281 -3.955 1 79.44 229 THR A CA 1
ATOM 1740 C C . THR A 1 229 ? -29.75 32.594 -3.408 1 79.44 229 THR A C 1
ATOM 1742 O O . THR A 1 229 ? -28.594 32.969 -3.668 1 79.44 229 THR A O 1
ATOM 1745 N N . ALA A 1 230 ? -30.625 33.219 -2.576 1 84.31 230 ALA A N 1
ATOM 1746 C CA . ALA A 1 230 ? -30.219 34.531 -2.047 1 84.31 230 ALA A CA 1
ATOM 1747 C C . ALA A 1 230 ? -29.078 34.375 -1.037 1 84.31 230 ALA A C 1
ATOM 1749 O O . ALA A 1 230 ? -28.125 35.156 -1.05 1 84.31 230 ALA A O 1
ATOM 1750 N N . LEU A 1 231 ? -29.203 33.406 -0.23 1 85.94 231 LEU A N 1
ATOM 1751 C CA . LEU A 1 231 ? -28.172 33.188 0.784 1 85.94 231 LEU A CA 1
ATOM 1752 C C . LEU A 1 231 ? -26.875 32.719 0.147 1 85.94 231 LEU A C 1
ATOM 1754 O O . LEU A 1 231 ? -25.781 33.094 0.611 1 85.94 231 LEU A O 1
ATOM 1758 N N . GLN A 1 232 ? -26.969 32 -0.938 1 86.75 232 GLN A N 1
ATOM 1759 C CA . GLN A 1 232 ? -25.781 31.547 -1.638 1 86.75 232 GLN A CA 1
ATOM 1760 C C . GLN A 1 232 ? -25.031 32.719 -2.275 1 86.75 232 GLN A C 1
ATOM 1762 O O . GLN A 1 232 ? -23.797 32.75 -2.225 1 86.75 232 GLN A O 1
ATOM 1767 N N . GLN A 1 233 ? -25.812 33.562 -2.816 1 86.94 233 GLN A N 1
ATOM 1768 C CA . GLN A 1 233 ? -25.203 34.719 -3.434 1 86.94 233 GLN A CA 1
ATOM 1769 C C . GLN A 1 233 ? -24.578 35.625 -2.381 1 86.94 233 GLN A C 1
ATOM 1771 O O . GLN A 1 233 ? -23.531 36.25 -2.617 1 86.94 233 GLN A O 1
ATOM 1776 N N . TYR A 1 234 ? -25.234 35.75 -1.246 1 89.31 234 TYR A N 1
ATOM 1777 C CA . TYR A 1 234 ? -24.703 36.562 -0.154 1 89.31 234 TYR A CA 1
ATOM 1778 C C . TYR A 1 234 ? -23.344 36.031 0.294 1 89.31 234 TYR A C 1
ATOM 1780 O O . TYR A 1 234 ? -22.391 36.812 0.462 1 89.31 234 TYR A O 1
ATOM 1788 N N . LEU A 1 235 ? -23.266 34.75 0.443 1 87.12 235 LEU A N 1
ATOM 1789 C CA . LEU A 1 235 ? -22.016 34.156 0.88 1 87.12 235 LEU A CA 1
ATOM 1790 C C . LEU A 1 235 ? -20.938 34.312 -0.181 1 87.12 235 LEU A C 1
ATOM 1792 O O . LEU A 1 235 ? -19.766 34.5 0.148 1 87.12 235 LEU A O 1
ATOM 1796 N N . ALA A 1 236 ? -21.344 34.25 -1.434 1 87.5 236 ALA A N 1
ATOM 1797 C CA . ALA A 1 236 ? -20.375 34.375 -2.529 1 87.5 236 ALA A CA 1
ATOM 1798 C C . ALA A 1 236 ? -19.781 35.781 -2.592 1 87.5 236 ALA A C 1
ATOM 1800 O O . ALA A 1 236 ? -18.609 35.938 -2.922 1 87.5 236 ALA A O 1
ATOM 1801 N N . ASN A 1 237 ? -20.562 36.719 -2.182 1 88.81 237 ASN A N 1
ATOM 1802 C CA . ASN A 1 237 ? -20.125 38.094 -2.328 1 88.81 237 ASN A CA 1
ATOM 1803 C C . ASN A 1 237 ? -19.594 38.656 -1.013 1 88.81 237 ASN A C 1
ATOM 1805 O O . ASN A 1 237 ? -19.078 39.781 -0.978 1 88.81 237 ASN A O 1
ATOM 1809 N N . PHE A 1 238 ? -19.688 37.938 0.007 1 89.75 238 PHE A N 1
ATOM 1810 C CA . PHE A 1 238 ? -19.359 38.469 1.327 1 89.75 238 PHE A CA 1
ATOM 1811 C C . PHE A 1 238 ? -17.906 38.875 1.398 1 89.75 238 PHE A C 1
ATOM 1813 O O . PHE A 1 238 ? -17.578 39.938 1.915 1 89.75 238 PHE A O 1
ATOM 1820 N N . ALA A 1 239 ? -17 38.062 0.851 1 87.56 239 ALA A N 1
ATOM 1821 C CA . ALA A 1 239 ? -15.562 38.312 0.944 1 87.56 239 ALA A CA 1
ATOM 1822 C C . ALA A 1 239 ? -15.211 39.625 0.226 1 87.56 239 ALA A C 1
ATOM 1824 O O . ALA A 1 239 ? -14.438 40.438 0.744 1 87.56 239 ALA A O 1
ATOM 1825 N N . SER A 1 240 ? -15.828 39.781 -0.929 1 87.69 240 SER A N 1
ATOM 1826 C CA . SER A 1 240 ? -15.547 41 -1.707 1 87.69 240 SER A CA 1
ATOM 1827 C C . SER A 1 240 ? -16.156 42.219 -1.051 1 87.69 240 SER A C 1
ATOM 1829 O O . SER A 1 240 ? -15.539 43.281 -1.034 1 87.69 240 SER A O 1
ATOM 1831 N N . GLU A 1 241 ? -17.266 42.062 -0.496 1 88.94 241 GLU A N 1
ATOM 1832 C CA . GLU A 1 241 ? -17.922 43.188 0.165 1 88.94 241 GLU A CA 1
ATOM 1833 C C . GLU A 1 241 ? -17.188 43.594 1.445 1 88.94 241 GLU A C 1
ATOM 1835 O O . GLU A 1 241 ? -17.109 44.781 1.777 1 88.94 241 GLU A O 1
ATOM 1840 N N . LEU A 1 242 ? -16.734 42.594 2.117 1 87.81 242 LEU A N 1
ATOM 1841 C CA . LEU A 1 242 ? -15.992 42.875 3.344 1 87.81 242 LEU A CA 1
ATOM 1842 C C . LEU A 1 242 ? -14.688 43.594 3.037 1 87.81 242 LEU A C 1
ATOM 1844 O O . LEU A 1 242 ? -14.297 44.5 3.775 1 87.81 242 LEU A O 1
ATOM 1848 N N . LYS A 1 243 ? -14.023 43.188 1.965 1 86.25 243 LYS A N 1
ATOM 1849 C CA . LYS A 1 243 ? -12.797 43.875 1.561 1 86.25 243 LYS A CA 1
ATOM 1850 C C . LYS A 1 243 ? -13.062 45.344 1.206 1 86.25 243 LYS A C 1
ATOM 1852 O O . LYS A 1 243 ? -12.312 46.219 1.619 1 86.25 243 LYS A O 1
ATOM 1857 N N . THR A 1 244 ? -14.141 45.594 0.564 1 85.94 244 THR A N 1
ATOM 1858 C CA . THR A 1 244 ? -14.508 46.969 0.173 1 85.94 244 THR A CA 1
ATOM 1859 C C . THR A 1 244 ? -14.906 47.781 1.392 1 85.94 244 THR A C 1
ATOM 1861 O O . THR A 1 244 ? -14.617 48.969 1.465 1 85.94 244 THR A O 1
ATOM 1864 N N . HIS A 1 245 ? -15.508 47.125 2.291 1 85.06 245 HIS A N 1
ATOM 1865 C CA . HIS A 1 245 ? -15.898 47.812 3.521 1 85.06 245 HIS A CA 1
ATOM 1866 C C . HIS A 1 245 ? -14.68 48.219 4.332 1 85.06 245 HIS A C 1
ATOM 1868 O O . HIS A 1 245 ? -14.633 49.344 4.855 1 85.06 245 HIS A O 1
ATOM 1874 N N . ARG A 1 246 ? -13.719 47.406 4.387 1 82.25 246 ARG A N 1
ATOM 1875 C CA . ARG A 1 246 ? -12.531 47.656 5.188 1 82.25 246 ARG A CA 1
ATOM 1876 C C . ARG A 1 246 ? -11.641 48.719 4.52 1 82.25 246 ARG A C 1
ATOM 1878 O O . ARG A 1 246 ? -11 49.5 5.199 1 82.25 246 ARG A O 1
ATOM 1885 N N . GLU A 1 247 ? -11.664 48.812 3.207 1 83 247 GLU A N 1
ATOM 1886 C CA . GLU A 1 247 ? -10.805 49.719 2.486 1 83 247 GLU A CA 1
ATOM 1887 C C . GLU A 1 247 ? -11.492 51.062 2.27 1 83 247 GLU A C 1
ATOM 1889 O O . GLU A 1 247 ? -10.875 52.125 2.424 1 83 247 GLU A O 1
ATOM 1894 N N . GLN A 1 248 ? -12.852 51.062 1.861 1 84.44 248 GLN A N 1
ATOM 1895 C CA . GLN A 1 248 ? -13.531 52.281 1.442 1 84.44 248 GLN A CA 1
ATOM 1896 C C . GLN A 1 248 ? -14.578 52.688 2.467 1 84.44 248 GLN A C 1
ATOM 1898 O O . GLN A 1 248 ? -15.102 53.812 2.4 1 84.44 248 GLN A O 1
ATOM 1903 N N . GLY A 1 249 ? -14.914 51.844 3.406 1 79.19 249 GLY A N 1
ATOM 1904 C CA . GLY A 1 249 ? -15.883 52.219 4.43 1 79.19 249 GLY A CA 1
ATOM 1905 C C . GLY A 1 249 ? -17.328 52.062 3.975 1 79.19 249 GLY A C 1
ATOM 1906 O O . GLY A 1 249 ? -18.234 52.594 4.605 1 79.19 249 GLY A O 1
ATOM 1907 N N . THR A 1 250 ? -17.562 51.344 2.838 1 80.75 250 THR A N 1
ATOM 1908 C CA . THR A 1 250 ? -18.906 51.156 2.332 1 80.75 250 THR A CA 1
ATOM 1909 C C . THR A 1 250 ? -19.625 50.062 3.135 1 80.75 250 THR A C 1
ATOM 1911 O O . THR A 1 250 ? -19.016 49.094 3.549 1 80.75 250 THR A O 1
ATOM 1914 N N . GLU A 1 251 ? -20.828 50.344 3.496 1 81.5 251 GLU A N 1
ATOM 1915 C CA . GLU A 1 251 ? -21.609 49.375 4.27 1 81.5 251 GLU A CA 1
ATOM 1916 C C . GLU A 1 251 ? -21.922 48.125 3.445 1 81.5 251 GLU A C 1
ATOM 1918 O O . GLU A 1 251 ? -22.359 48.219 2.297 1 81.5 251 GLU A O 1
ATOM 1923 N N . PRO A 1 252 ? -21.594 46.969 3.916 1 84.25 252 PRO A N 1
ATOM 1924 C CA . PRO A 1 252 ? -21.875 45.719 3.186 1 84.25 252 PRO A CA 1
ATOM 1925 C C . PRO A 1 252 ? -23.375 45.469 3.016 1 84.25 252 PRO A C 1
ATOM 1927 O O . PRO A 1 252 ? -24.188 46.031 3.76 1 84.25 252 PRO A O 1
ATOM 1930 N N . THR A 1 253 ? -23.766 44.719 2.014 1 84.75 253 THR A N 1
ATOM 1931 C CA . THR A 1 253 ? -25.156 44.312 1.767 1 84.75 253 THR A CA 1
ATOM 1932 C C . THR A 1 253 ? -25.703 43.531 2.943 1 84.75 253 THR A C 1
ATOM 1934 O O . THR A 1 253 ? -25.047 42.625 3.453 1 84.75 253 THR A O 1
ATOM 1937 N N . PRO A 1 254 ? -26.812 43.938 3.451 1 84.69 254 PRO A N 1
ATOM 1938 C CA . PRO A 1 254 ? -27.391 43.219 4.582 1 84.69 254 PRO A CA 1
ATOM 1939 C C . PRO A 1 254 ? -27.844 41.812 4.211 1 84.69 254 PRO A C 1
ATOM 1941 O O . PRO A 1 254 ? -28.078 41.5 3.031 1 84.69 254 PRO A O 1
ATOM 1944 N N . LEU A 1 255 ? -27.812 40.969 5.164 1 87.81 255 LEU A N 1
ATOM 1945 C CA . LEU A 1 255 ? -28.281 39.594 5.004 1 87.81 255 LEU A CA 1
ATOM 1946 C C . LEU A 1 255 ? -29.719 39.562 4.52 1 87.81 255 LEU A C 1
ATOM 1948 O O . LEU A 1 255 ? -30.578 40.281 5.031 1 87.81 255 LEU A O 1
ATOM 1952 N N . PRO A 1 256 ? -29.891 38.781 3.479 1 84.75 256 PRO A N 1
ATOM 1953 C CA . PRO A 1 256 ? -31.266 38.688 2.998 1 84.75 256 PRO A CA 1
ATOM 1954 C C . PRO A 1 256 ? -32.188 37.938 3.965 1 84.75 256 PRO A C 1
ATOM 1956 O O . PRO A 1 256 ? -32.031 36.719 4.145 1 84.75 256 PRO A O 1
ATOM 1959 N N . LEU A 1 257 ? -33.062 38.531 4.727 1 81.69 257 LEU A N 1
ATOM 1960 C CA . LEU A 1 257 ? -33.906 37.938 5.754 1 81.69 257 LEU A CA 1
ATOM 1961 C C . LEU A 1 257 ? -35.219 37.406 5.156 1 81.69 257 LEU A C 1
ATOM 1963 O O . LEU A 1 257 ? -35.875 36.562 5.73 1 81.69 257 LEU A O 1
ATOM 1967 N N . GLY A 1 258 ? -35.469 37.594 3.945 1 72.06 258 GLY A N 1
ATOM 1968 C CA . GLY A 1 258 ? -36.75 37.219 3.332 1 72.06 258 GLY A CA 1
ATOM 1969 C C . GLY A 1 258 ? -37.938 37.875 3.975 1 72.06 258 GLY A C 1
ATOM 1970 O O . GLY A 1 258 ? -37.781 38.75 4.848 1 72.06 258 GLY A O 1
ATOM 1971 N N . ASP A 1 259 ? -39.281 37.562 3.605 1 65.88 259 ASP A N 1
ATOM 1972 C CA . ASP A 1 259 ? -40.5 38.188 4.098 1 65.88 259 ASP A CA 1
ATOM 1973 C C . ASP A 1 259 ? -40.844 37.688 5.508 1 65.88 259 ASP A C 1
ATOM 1975 O O . ASP A 1 259 ? -41.344 38.438 6.336 1 65.88 259 ASP A O 1
ATOM 1979 N N . LYS A 1 260 ? -40.531 36.344 5.895 1 64.38 260 LYS A N 1
ATOM 1980 C CA . LYS A 1 260 ? -40.719 35.75 7.227 1 64.38 260 LYS A CA 1
ATOM 1981 C C . LYS A 1 260 ? -39.375 35.219 7.762 1 64.38 260 LYS A C 1
ATOM 1983 O O . LYS A 1 260 ? -39.062 34.062 7.562 1 64.38 260 LYS A O 1
ATOM 1988 N N . PRO A 1 261 ? -38.656 36.219 8.438 1 76.06 261 PRO A N 1
ATOM 1989 C CA . PRO A 1 261 ? -37.281 35.812 8.758 1 76.06 261 PRO A CA 1
ATOM 1990 C C . PRO A 1 261 ? -37.219 34.781 9.875 1 76.06 261 PRO A C 1
ATOM 1992 O O . PRO A 1 261 ? -37.938 34.906 10.875 1 76.06 261 PRO A O 1
ATOM 1995 N N . GLN A 1 262 ? -36.5 33.781 9.688 1 76.69 262 GLN A N 1
ATOM 1996 C CA . GLN A 1 262 ? -36.188 32.781 10.719 1 76.69 262 GLN A CA 1
ATOM 1997 C C . GLN A 1 262 ? -35.375 33.406 11.852 1 76.69 262 GLN A C 1
ATOM 1999 O O . GLN A 1 262 ? -34.5 34.25 11.609 1 76.69 262 GLN A O 1
ATOM 2004 N N . PRO A 1 263 ? -35.75 33.156 13.07 1 81.81 263 PRO A N 1
ATOM 2005 C CA . PRO A 1 263 ? -35.031 33.75 14.203 1 81.81 263 PRO A CA 1
ATOM 2006 C C . PRO A 1 263 ? -33.531 33.531 14.141 1 81.81 263 PRO A C 1
ATOM 2008 O O . PRO A 1 263 ? -32.75 34.406 14.523 1 81.81 263 PRO A O 1
ATOM 2011 N N . LEU A 1 264 ? -33.219 32.469 13.664 1 85 264 LEU A N 1
ATOM 2012 C CA . LEU A 1 264 ? -31.766 32.188 13.602 1 85 264 LEU A CA 1
ATOM 2013 C C . LEU A 1 264 ? -31.094 33.094 12.57 1 85 264 LEU A C 1
ATOM 2015 O O . LEU A 1 264 ? -29.938 33.469 12.75 1 85 264 LEU A O 1
ATOM 2019 N N . LEU A 1 265 ? -31.766 33.438 11.523 1 86.5 265 LEU A N 1
ATOM 2020 C CA . LEU A 1 265 ? -31.219 34.344 10.516 1 86.5 265 LEU A CA 1
ATOM 2021 C C . LEU A 1 265 ? -31.156 35.781 11.039 1 86.5 265 LEU A C 1
ATOM 2023 O O . LEU A 1 265 ? -30.234 36.531 10.703 1 86.5 265 LEU A O 1
ATOM 2027 N N . LEU A 1 266 ? -32.125 36.094 11.875 1 87.44 266 LEU A N 1
ATOM 2028 C CA . LEU A 1 266 ? -32.094 37.406 12.5 1 87.44 266 LEU A CA 1
ATOM 2029 C C . LEU A 1 266 ? -30.938 37.531 13.484 1 87.44 266 LEU A C 1
ATOM 2031 O O . LEU A 1 266 ? -30.297 38.594 13.555 1 87.44 266 LEU A O 1
ATOM 2035 N N . ASP A 1 267 ? -30.797 36.469 14.195 1 88.06 267 ASP A N 1
ATOM 2036 C CA . ASP A 1 267 ? -29.656 36.438 15.109 1 88.06 267 ASP A CA 1
ATOM 2037 C C . ASP A 1 267 ? -28.328 36.594 14.352 1 88.06 267 ASP A C 1
ATOM 2039 O O . ASP A 1 267 ? -27.422 37.281 14.789 1 88.06 267 ASP A O 1
ATOM 2043 N N . ALA A 1 268 ? -28.25 35.906 13.25 1 90.12 268 ALA A N 1
ATOM 2044 C CA . ALA A 1 268 ? -27.047 35.969 12.43 1 90.12 268 ALA A CA 1
ATOM 2045 C C . ALA A 1 268 ? -26.844 37.406 11.891 1 90.12 268 ALA A C 1
ATOM 2047 O O . ALA A 1 268 ? -25.703 37.875 11.852 1 90.12 268 ALA A O 1
ATOM 2048 N N . ALA A 1 269 ? -27.891 38 11.531 1 90.38 269 ALA A N 1
ATOM 2049 C CA . ALA A 1 269 ? -27.812 39.375 11.016 1 90.38 269 ALA A CA 1
ATOM 2050 C C . ALA A 1 269 ? -27.344 40.344 12.094 1 90.38 269 ALA A C 1
ATOM 2052 O O . ALA A 1 269 ? -26.531 41.219 11.836 1 90.38 269 ALA A O 1
ATOM 2053 N N . ASN A 1 270 ? -27.828 40.125 13.305 1 89.62 270 ASN A N 1
ATOM 2054 C CA . ASN A 1 270 ? -27.422 40.969 14.422 1 89.62 270 ASN A CA 1
ATOM 2055 C C . ASN A 1 270 ? -25.953 40.781 14.766 1 89.62 270 ASN A C 1
ATOM 2057 O O . ASN A 1 270 ? -25.25 41.719 15.078 1 89.62 270 ASN A O 1
ATOM 2061 N N . ARG A 1 271 ? -25.562 39.625 14.68 1 90.44 271 ARG A N 1
ATOM 2062 C CA . ARG A 1 271 ? -24.172 39.344 14.992 1 90.44 271 ARG A CA 1
ATOM 2063 C C . ARG A 1 271 ? -23.234 39.875 13.914 1 90.44 271 ARG A C 1
ATOM 2065 O O . ARG A 1 271 ? -22.125 40.312 14.219 1 90.44 271 ARG A O 1
ATOM 2072 N N . LEU A 1 272 ? -23.719 39.844 12.711 1 91.31 272 LEU A N 1
ATOM 2073 C CA . LEU A 1 272 ? -22.938 40.406 11.625 1 91.31 272 LEU A CA 1
ATOM 2074 C C . LEU A 1 272 ? -22.781 41.906 11.797 1 91.31 272 LEU A C 1
ATOM 2076 O O . LEU A 1 272 ? -21.688 42.438 11.602 1 91.31 272 LEU A O 1
ATOM 2080 N N . ALA A 1 273 ? -23.844 42.469 12.211 1 88.56 273 ALA A N 1
ATOM 2081 C CA . ALA A 1 273 ? -23.812 43.906 12.43 1 88.56 273 ALA A CA 1
ATOM 2082 C C . ALA A 1 273 ? -22.906 44.281 13.594 1 88.56 273 ALA A C 1
ATOM 2084 O O . ALA A 1 273 ? -22.172 45.25 13.539 1 88.56 273 ALA A O 1
ATOM 2085 N N . LEU A 1 274 ? -22.938 43.406 14.57 1 87.38 274 LEU A N 1
ATOM 2086 C CA . LEU A 1 274 ? -22.094 43.625 15.734 1 87.38 274 LEU A CA 1
ATOM 2087 C C . LEU A 1 274 ? -20.625 43.469 15.383 1 87.38 274 LEU A C 1
ATOM 2089 O O . LEU A 1 274 ? -19.781 44.219 15.859 1 87.38 274 LEU A O 1
ATOM 2093 N N . ALA A 1 275 ? -20.344 42.531 14.57 1 89.31 275 ALA A N 1
ATOM 2094 C CA . ALA A 1 275 ? -18.953 42.25 14.211 1 89.31 275 ALA A CA 1
ATOM 2095 C C . ALA A 1 275 ? -18.391 43.312 13.289 1 89.31 275 ALA A C 1
ATOM 2097 O O . ALA A 1 275 ? -17.188 43.594 13.32 1 89.31 275 ALA A O 1
ATOM 2098 N N . LEU A 1 276 ? -19.281 43.969 12.531 1 87.88 276 LEU A N 1
ATOM 2099 C CA . LEU A 1 276 ? -18.828 44.969 11.555 1 87.88 276 LEU A CA 1
ATOM 2100 C C . LEU A 1 276 ? -18.781 46.344 12.164 1 87.88 276 LEU A C 1
ATOM 2102 O O . LEU A 1 276 ? -18.25 47.281 11.555 1 87.88 276 LEU A O 1
ATOM 2106 N N . ASP A 1 277 ? -19.25 46.438 13.453 1 84.75 277 ASP A N 1
ATOM 2107 C CA . ASP A 1 277 ? -19.188 47.719 14.148 1 84.75 277 ASP A CA 1
ATOM 2108 C C . ASP A 1 277 ? -17.766 48.031 14.633 1 84.75 277 ASP A C 1
ATOM 2110 O O . ASP A 1 277 ? -17.219 47.312 15.469 1 84.75 277 ASP A O 1
ATOM 2114 N N . PRO A 1 278 ? -17.172 49.062 14.109 1 79.12 278 PRO A N 1
ATOM 2115 C CA . PRO A 1 278 ? -15.797 49.375 14.492 1 79.12 278 PRO A CA 1
ATOM 2116 C C . PRO A 1 278 ? -15.688 49.875 15.938 1 79.12 278 PRO A C 1
ATOM 2118 O O . PRO A 1 278 ? -14.602 49.844 16.516 1 79.12 278 PRO A O 1
ATOM 2121 N N . GLN A 1 279 ? -16.812 50.312 16.609 1 79.5 279 GLN A N 1
ATOM 2122 C CA . GLN A 1 279 ? -16.766 50.906 17.953 1 79.5 279 GLN A CA 1
ATOM 2123 C C . GLN A 1 279 ? -17.094 49.844 19.016 1 79.5 279 GLN A C 1
ATOM 2125 O O . GLN A 1 279 ? -17.219 50.188 20.203 1 79.5 279 GLN A O 1
ATOM 2130 N N . ARG A 1 280 ? -17.078 48.656 18.609 1 84.62 280 ARG A N 1
ATOM 2131 C CA . ARG A 1 280 ? -17.406 47.625 19.594 1 84.62 280 ARG A CA 1
ATOM 2132 C C . ARG A 1 280 ? -16.297 47.5 20.641 1 84.62 280 ARG A C 1
ATOM 2134 O O . ARG A 1 280 ? -15.117 47.469 20.312 1 84.62 280 ARG A O 1
ATOM 2141 N N . PRO A 1 281 ? -16.719 47.531 21.906 1 86.25 281 PRO A N 1
ATOM 2142 C CA . PRO A 1 281 ? -15.695 47.406 22.953 1 86.25 281 PRO A CA 1
ATOM 2143 C C . PRO A 1 281 ? -15.094 46.031 23.031 1 86.25 281 PRO A C 1
ATOM 2145 O O . PRO A 1 281 ? -15.781 45.031 22.75 1 86.25 281 PRO A O 1
ATOM 2148 N N . LEU A 1 282 ? -13.836 46 23.234 1 88 282 LEU A N 1
ATOM 2149 C CA . LEU A 1 282 ? -13.133 44.75 23.453 1 88 282 LEU A CA 1
ATOM 2150 C C . LEU A 1 282 ? -13.516 44.125 24.797 1 88 282 LEU A C 1
ATOM 2152 O O . LEU A 1 282 ? -13.633 44.844 25.797 1 88 282 LEU A O 1
ATOM 2156 N N . ALA A 1 283 ? -13.797 42.875 24.75 1 85.38 283 ALA A N 1
ATOM 2157 C CA . ALA A 1 283 ? -14.133 42.188 26 1 85.38 283 ALA A CA 1
ATOM 2158 C C . ALA A 1 283 ? -12.984 42.281 27 1 85.38 283 ALA A C 1
ATOM 2160 O O . ALA A 1 283 ? -11.812 42.219 26.625 1 85.38 283 ALA A O 1
ATOM 2161 N N . ALA A 1 284 ? -13.227 42.531 28.234 1 84.94 284 ALA A N 1
ATOM 2162 C CA . ALA A 1 284 ? -12.227 42.688 29.297 1 84.94 284 ALA A CA 1
ATOM 2163 C C . ALA A 1 284 ? -11.398 41.406 29.438 1 84.94 284 ALA A C 1
ATOM 2165 O O . ALA A 1 284 ? -10.211 41.469 29.766 1 84.94 284 ALA A O 1
ATOM 2166 N N . ASP A 1 285 ? -12.055 40.281 29.141 1 88.31 285 ASP A N 1
ATOM 2167 C CA . ASP A 1 285 ? -11.375 39 29.328 1 88.31 285 ASP A CA 1
ATOM 2168 C C . ASP A 1 285 ? -10.945 38.406 28 1 88.31 285 ASP A C 1
ATOM 2170 O O . ASP A 1 285 ? -11.008 37.188 27.812 1 88.31 285 ASP A O 1
ATOM 2174 N N . TRP A 1 286 ? -10.539 39.281 27.016 1 87.44 286 TRP A N 1
ATOM 2175 C CA . TRP A 1 286 ? -10.234 38.781 25.672 1 87.44 286 TRP A CA 1
ATOM 2176 C C . TRP A 1 286 ? -8.961 37.938 25.688 1 87.44 286 TRP A C 1
ATOM 2178 O O . TRP A 1 286 ? -8.867 36.938 24.953 1 87.44 286 TRP A O 1
ATOM 2188 N N . ARG A 1 287 ? -8.008 38.219 26.516 1 88.5 287 ARG A N 1
ATOM 2189 C CA . ARG A 1 287 ? -6.754 37.469 26.578 1 88.5 287 ARG A CA 1
ATOM 2190 C C . ARG A 1 287 ? -6.98 36.062 27.141 1 88.5 287 ARG A C 1
ATOM 2192 O O . ARG A 1 287 ? -6.395 35.094 26.656 1 88.5 287 ARG A O 1
ATOM 2199 N N . GLU A 1 288 ? -7.797 36 28.156 1 86.38 288 GLU A N 1
ATOM 2200 C CA . GLU A 1 288 ? -8.086 34.719 28.766 1 86.38 288 GLU A CA 1
ATOM 2201 C C . GLU A 1 288 ? -8.852 33.812 27.812 1 86.38 288 GLU A C 1
ATOM 2203 O O . GLU A 1 288 ? -8.609 32.594 27.766 1 86.38 288 GLU A O 1
ATOM 2208 N N . ARG A 1 289 ? -9.688 34.438 27.078 1 85.5 289 ARG A N 1
ATOM 2209 C CA . ARG A 1 289 ? -10.477 33.656 26.109 1 85.5 289 ARG A CA 1
ATOM 2210 C C . ARG A 1 289 ? -9.586 33.094 25 1 85.5 289 ARG A C 1
ATOM 2212 O O . ARG A 1 289 ? -9.766 31.953 24.578 1 85.5 289 ARG A O 1
ATOM 2219 N N . LEU A 1 290 ? -8.68 33.938 24.609 1 88 290 LEU A N 1
ATOM 2220 C CA . LEU A 1 290 ? -7.754 33.5 23.562 1 88 290 LEU A CA 1
ATOM 2221 C C . LEU A 1 290 ? -6.852 32.375 24.094 1 88 290 LEU A C 1
ATOM 2223 O O . LEU A 1 290 ? -6.547 31.438 23.359 1 88 290 LEU A O 1
ATOM 2227 N N . GLY A 1 291 ? -6.48 32.469 25.312 1 84.75 291 GLY A N 1
ATOM 2228 C CA . GLY A 1 291 ? -5.613 31.469 25.922 1 84.75 291 GLY A CA 1
ATOM 2229 C C . GLY A 1 291 ? -6.285 30.125 26.078 1 84.75 291 GLY A C 1
ATOM 2230 O O . GLY A 1 291 ? -5.621 29.078 26.047 1 84.75 291 GLY A O 1
ATOM 2231 N N . LEU A 1 292 ? -7.594 30.125 26.203 1 81.31 292 LEU A N 1
ATOM 2232 C CA . LEU A 1 292 ? -8.344 28.891 26.359 1 81.31 292 LEU A CA 1
ATOM 2233 C C . LEU A 1 292 ? -8.484 28.156 25.031 1 81.31 292 LEU A C 1
ATOM 2235 O O . LEU A 1 292 ? -8.5 26.922 24.984 1 81.31 292 LEU A O 1
ATOM 2239 N N . ILE A 1 293 ? -8.523 28.922 23.984 1 85.06 293 ILE A N 1
ATOM 2240 C CA . ILE A 1 293 ? -8.688 28.328 22.656 1 85.06 293 ILE A CA 1
ATOM 2241 C C . ILE A 1 293 ? -7.328 27.875 22.125 1 85.06 293 ILE A C 1
ATOM 2243 O O . ILE A 1 293 ? -7.211 26.766 21.578 1 85.06 293 ILE A O 1
ATOM 2247 N N . TRP A 1 294 ? -6.348 28.734 22.359 1 85.81 294 TRP A N 1
ATOM 2248 C CA . TRP A 1 294 ? -4.992 28.422 21.938 1 85.81 294 TRP A CA 1
ATOM 2249 C C . TRP A 1 294 ? -4.047 28.344 23.125 1 85.81 294 TRP A C 1
ATOM 2251 O O . TRP A 1 294 ? -3.459 29.344 23.531 1 85.81 294 TRP A O 1
ATOM 2261 N N . PRO A 1 295 ? -3.914 27.156 23.562 1 81 295 PRO A N 1
ATOM 2262 C CA . PRO A 1 295 ? -3.111 26.984 24.781 1 81 295 PRO A CA 1
ATOM 2263 C C . PRO A 1 295 ? -1.654 27.406 24.578 1 81 295 PRO A C 1
ATOM 2265 O O . PRO A 1 295 ? -1.175 27.469 23.453 1 81 295 PRO A O 1
ATOM 2268 N N . SER A 1 296 ? -1.039 27.688 25.703 1 81.25 296 SER A N 1
ATOM 2269 C CA . SER A 1 296 ? 0.365 28.078 25.703 1 81.25 296 SER A CA 1
ATOM 2270 C C . SER A 1 296 ? 1.263 26.938 25.234 1 81.25 296 SER A C 1
ATOM 2272 O O . SER A 1 296 ? 0.83 25.781 25.172 1 81.25 296 SER A O 1
ATOM 2274 N N . ASP A 1 297 ? 2.455 27.234 24.828 1 83 297 ASP A N 1
ATOM 2275 C CA . ASP A 1 297 ? 3.42 26.25 24.344 1 83 297 ASP A CA 1
ATOM 2276 C C . ASP A 1 297 ? 3.752 25.234 25.422 1 83 297 ASP A C 1
ATOM 2278 O O . ASP A 1 297 ? 3.857 24.031 25.141 1 83 297 ASP A O 1
ATOM 2282 N N . ALA A 1 298 ? 3.857 25.719 26.641 1 83.56 298 ALA A N 1
ATOM 2283 C CA . ALA A 1 298 ? 4.238 24.828 27.719 1 83.56 298 ALA A CA 1
ATOM 2284 C C . ALA A 1 298 ? 3.184 23.75 27.953 1 83.56 298 ALA A C 1
ATOM 2286 O O . ALA A 1 298 ? 3.518 22.578 28.141 1 83.56 298 ALA A O 1
ATOM 2287 N N . GLN A 1 299 ? 1.987 24.141 27.891 1 83.25 299 GLN A N 1
ATOM 2288 C CA . GLN A 1 299 ? 0.905 23.172 28.094 1 83.25 299 GLN A CA 1
ATOM 2289 C C . GLN A 1 299 ? 0.806 22.203 26.922 1 83.25 299 GLN A C 1
ATOM 2291 O O . GLN A 1 299 ? 0.601 21 27.125 1 83.25 299 GLN A O 1
ATOM 2296 N N . SER A 1 300 ? 0.992 22.781 25.797 1 83.94 300 SER A N 1
ATOM 2297 C CA . SER A 1 300 ? 0.913 21.938 24.609 1 83.94 300 SER A CA 1
ATOM 2298 C C . SER A 1 300 ? 2.039 20.906 24.578 1 83.94 300 SER A C 1
ATOM 2300 O O . SER A 1 300 ? 1.814 19.75 24.25 1 83.94 300 SER A O 1
ATOM 2302 N N . VAL A 1 301 ? 3.225 21.328 24.969 1 87.38 301 VAL A N 1
ATOM 2303 C CA . VAL A 1 301 ? 4.383 20.438 24.953 1 87.38 301 VAL A CA 1
ATOM 2304 C C . VAL A 1 301 ? 4.18 19.297 25.953 1 87.38 301 VAL A C 1
ATOM 2306 O O . VAL A 1 301 ? 4.422 18.141 25.641 1 87.38 301 VAL A O 1
ATOM 2309 N N . ARG A 1 302 ? 3.688 19.641 27.094 1 87.44 302 ARG A N 1
ATOM 2310 C CA . ARG A 1 302 ? 3.496 18.641 28.141 1 87.44 302 ARG A CA 1
ATOM 2311 C C . ARG A 1 302 ? 2.443 17.609 27.734 1 87.44 302 ARG A C 1
ATOM 2313 O O . ARG A 1 302 ? 2.648 16.406 27.891 1 87.44 302 ARG A O 1
ATOM 2320 N N . SER A 1 303 ? 1.407 18.078 27.203 1 83.81 303 SER A N 1
ATOM 2321 C CA . SER A 1 303 ? 0.326 17.188 26.812 1 83.81 303 SER A CA 1
ATOM 2322 C C . SER A 1 303 ? 0.744 16.281 25.641 1 83.81 303 SER A C 1
ATOM 2324 O O . SER A 1 303 ? 0.478 15.078 25.656 1 83.81 303 SER A O 1
ATOM 2326 N N . GLN A 1 304 ? 1.398 16.828 24.656 1 85.69 304 GLN A N 1
ATOM 2327 C CA . GLN A 1 304 ? 1.799 16.062 23.484 1 85.69 304 GLN A CA 1
ATOM 2328 C C . GLN A 1 304 ? 2.896 15.062 23.812 1 85.69 304 GLN A C 1
ATOM 2330 O O . GLN A 1 304 ? 2.949 13.977 23.234 1 85.69 304 GLN A O 1
ATOM 2335 N N . TRP A 1 305 ? 3.727 15.492 24.75 1 86.75 305 TRP A N 1
ATOM 2336 C CA . TRP A 1 305 ? 4.797 14.594 25.188 1 86.75 305 TRP A CA 1
ATOM 2337 C C . TRP A 1 305 ? 4.234 13.375 25.891 1 86.75 305 TRP A C 1
ATOM 2339 O O . TRP A 1 305 ? 4.723 12.258 25.703 1 86.75 305 TRP A O 1
ATOM 2349 N N . ARG A 1 306 ? 3.27 13.547 26.656 1 84.75 306 ARG A N 1
ATOM 2350 C CA . ARG A 1 306 ? 2.631 12.438 27.375 1 84.75 306 ARG A CA 1
ATOM 2351 C C . ARG A 1 306 ? 1.99 11.461 26.391 1 84.75 306 ARG A C 1
ATOM 2353 O O . ARG A 1 306 ? 2.057 10.25 26.578 1 84.75 306 ARG A O 1
ATOM 2360 N N . LYS A 1 307 ? 1.491 12 25.344 1 82.88 307 LYS A N 1
ATOM 2361 C CA . LYS A 1 307 ? 0.864 11.172 24.312 1 82.88 307 LYS A CA 1
ATOM 2362 C C . LYS A 1 307 ? 1.912 10.414 23.5 1 82.88 307 LYS A C 1
ATOM 2364 O O . LYS A 1 307 ? 1.697 9.258 23.125 1 82.88 307 LYS A O 1
ATOM 2369 N N . ALA A 1 308 ? 2.996 11 23.312 1 85.5 308 ALA A N 1
ATOM 2370 C CA . ALA A 1 308 ? 4.051 10.414 22.5 1 85.5 308 ALA A CA 1
ATOM 2371 C C . ALA A 1 308 ? 4.758 9.281 23.25 1 85.5 308 ALA A C 1
ATOM 2373 O O . ALA A 1 308 ? 5.258 8.336 22.625 1 85.5 308 ALA A O 1
ATOM 2374 N N . LEU A 1 309 ? 4.762 9.367 24.609 1 86.38 309 LEU A N 1
ATOM 2375 C CA . LEU A 1 309 ? 5.52 8.414 25.406 1 86.38 309 LEU A CA 1
ATOM 2376 C C . LEU A 1 309 ? 4.707 7.145 25.656 1 86.38 309 LEU A C 1
ATOM 2378 O O . LEU A 1 309 ? 5.234 6.156 26.172 1 86.38 309 LEU A O 1
ATOM 2382 N N . VAL A 1 310 ? 3.48 7.195 25.219 1 82.19 310 VAL A N 1
ATOM 2383 C CA . VAL A 1 310 ? 2.672 5.984 25.344 1 82.19 310 VAL A CA 1
ATOM 2384 C C . VAL A 1 310 ? 3.184 4.914 24.391 1 82.19 310 VAL A C 1
ATOM 2386 O O . VAL A 1 310 ? 3.533 5.215 23.234 1 82.19 310 VAL A O 1
ATOM 2389 N N . LYS A 1 311 ? 3.135 3.709 24.875 1 80.31 311 LYS A N 1
ATOM 2390 C CA . LYS A 1 311 ? 3.67 2.594 24.109 1 80.31 311 LYS A CA 1
ATOM 2391 C C . LYS A 1 311 ? 2.828 2.336 22.859 1 80.31 311 LYS A C 1
ATOM 2393 O O . LYS A 1 311 ? 1.598 2.393 22.906 1 80.31 311 LYS A O 1
ATOM 2398 N N . HIS A 1 312 ? 3.467 2.234 21.703 1 77.12 312 HIS A N 1
ATOM 2399 C CA . HIS A 1 312 ? 2.869 1.86 20.422 1 77.12 312 HIS A CA 1
ATOM 2400 C C . HIS A 1 312 ? 2.188 3.055 19.766 1 77.12 312 HIS A C 1
ATOM 2402 O O . HIS A 1 312 ? 1.286 2.881 18.938 1 77.12 312 HIS A O 1
ATOM 2408 N N . SER A 1 313 ? 2.588 4.219 20.297 1 82.69 313 SER A N 1
ATOM 2409 C CA . SER A 1 313 ? 2.072 5.406 19.609 1 82.69 313 SER A CA 1
ATOM 2410 C C . SER A 1 313 ? 2.746 5.609 18.266 1 82.69 313 SER A C 1
ATOM 2412 O O . SER A 1 313 ? 3.74 4.949 17.953 1 82.69 313 SER A O 1
ATOM 2414 N N . ARG A 1 314 ? 2.105 6.332 17.453 1 80.5 314 ARG A N 1
ATOM 2415 C CA . ARG A 1 314 ? 2.666 6.641 16.156 1 80.5 314 ARG A CA 1
ATOM 2416 C C . ARG A 1 314 ? 4.027 7.316 16.281 1 80.5 314 ARG A C 1
ATOM 2418 O O . ARG A 1 314 ? 4.941 7.039 15.508 1 80.5 314 ARG A O 1
ATOM 2425 N N . GLU A 1 315 ? 4.168 8.18 17.312 1 85.94 315 GLU A N 1
ATOM 2426 C CA . GLU A 1 315 ? 5.41 8.914 17.547 1 85.94 315 GLU A CA 1
ATOM 2427 C C . GLU A 1 315 ? 6.531 7.984 17.984 1 85.94 315 GLU A C 1
ATOM 2429 O O . GLU A 1 315 ? 7.684 8.148 17.578 1 85.94 315 GLU A O 1
ATOM 2434 N N . TRP A 1 316 ? 6.219 7.062 18.781 1 84 316 TRP A N 1
ATOM 2435 C CA . TRP A 1 316 ? 7.203 6.086 19.25 1 84 316 TRP A CA 1
ATOM 2436 C C . TRP A 1 316 ? 7.727 5.25 18.078 1 84 316 TRP A C 1
ATOM 2438 O O . TRP A 1 316 ? 8.93 5.008 17.984 1 84 316 TRP A O 1
ATOM 2448 N N . HIS A 1 317 ? 6.832 4.84 17.234 1 84.25 317 HIS A N 1
ATOM 2449 C CA . HIS A 1 317 ? 7.234 4.07 16.062 1 84.25 317 HIS A CA 1
ATOM 2450 C C . HIS A 1 317 ? 8.094 4.91 15.125 1 84.25 317 HIS A C 1
ATOM 2452 O O . HIS A 1 317 ? 9.07 4.41 14.555 1 84.25 317 HIS A O 1
ATOM 2458 N N . HIS A 1 318 ? 7.711 6.152 15.062 1 86.25 318 HIS A N 1
ATOM 2459 C CA . HIS A 1 318 ? 8.477 7.043 14.195 1 86.25 318 HIS A CA 1
ATOM 2460 C C . HIS A 1 318 ? 9.867 7.305 14.758 1 86.25 318 HIS A C 1
ATOM 2462 O O . HIS A 1 318 ? 10.844 7.336 14.016 1 86.25 318 HIS A O 1
ATOM 2468 N N . GLY A 1 319 ? 9.93 7.477 16.031 1 87.69 319 GLY A N 1
ATOM 2469 C CA . GLY A 1 319 ? 11.227 7.66 16.672 1 87.69 319 GLY A CA 1
ATOM 2470 C C . GLY A 1 319 ? 12.141 6.465 16.516 1 87.69 319 GLY A C 1
ATOM 2471 O O . GLY A 1 319 ? 13.328 6.621 16.219 1 87.69 319 GLY A O 1
ATOM 2472 N N . LEU A 1 320 ? 11.656 5.316 16.641 1 87.19 320 LEU A N 1
ATOM 2473 C CA . LEU A 1 320 ? 12.445 4.102 16.469 1 87.19 320 LEU A CA 1
ATOM 2474 C C . LEU A 1 320 ? 12.898 3.949 15.016 1 87.19 320 LEU A C 1
ATOM 2476 O O . LEU A 1 320 ? 14.008 3.477 14.75 1 87.19 320 LEU A O 1
ATOM 2480 N N . ARG A 1 321 ? 12.047 4.359 14.203 1 88 321 ARG A N 1
ATOM 2481 C CA . ARG A 1 321 ? 12.398 4.316 12.781 1 88 321 ARG A CA 1
ATOM 2482 C C . ARG A 1 321 ? 13.586 5.234 12.492 1 88 321 ARG A C 1
ATOM 2484 O O . ARG A 1 321 ? 14.5 4.852 11.758 1 88 321 ARG A O 1
ATOM 2491 N N . ILE A 1 322 ? 13.492 6.406 13.016 1 89.69 322 ILE A N 1
ATOM 2492 C CA . ILE A 1 322 ? 14.578 7.355 12.789 1 89.69 322 ILE A CA 1
ATOM 2493 C C . ILE A 1 322 ? 15.867 6.82 13.398 1 89.69 322 ILE A C 1
ATOM 2495 O O . ILE A 1 322 ? 16.922 6.852 12.758 1 89.69 322 ILE A O 1
ATOM 2499 N N . LEU A 1 323 ? 15.766 6.281 14.57 1 89.06 323 LEU A N 1
ATOM 2500 C CA . LEU A 1 323 ? 16.922 5.715 15.258 1 89.06 323 LEU A CA 1
ATOM 2501 C C . LEU A 1 323 ? 17.547 4.602 14.43 1 89.06 323 LEU A C 1
ATOM 2503 O O . LEU A 1 323 ? 18.766 4.609 14.188 1 89.06 323 LEU A O 1
ATOM 2507 N N . PHE A 1 324 ? 16.781 3.736 13.969 1 86.56 324 PHE A N 1
ATOM 2508 C CA . PHE A 1 324 ? 17.266 2.6 13.195 1 86.56 324 PHE A CA 1
ATOM 2509 C C . PHE A 1 324 ? 17.859 3.061 11.867 1 86.56 324 PHE A C 1
ATOM 2511 O O . PHE A 1 324 ? 18.891 2.539 11.43 1 86.56 324 PHE A O 1
ATOM 2518 N N . THR A 1 325 ? 17.203 3.963 11.266 1 88.38 325 THR A N 1
ATOM 2519 C CA . THR A 1 325 ? 17.672 4.453 9.977 1 88.38 325 THR A CA 1
ATOM 2520 C C . THR A 1 325 ? 19.047 5.121 10.125 1 88.38 325 THR A C 1
ATOM 2522 O O . THR A 1 325 ? 19.938 4.898 9.32 1 88.38 325 THR A O 1
ATOM 2525 N N . LEU A 1 326 ? 19.188 5.934 11.148 1 89.62 326 LEU A N 1
ATOM 2526 C CA . LEU A 1 326 ? 20.453 6.633 11.367 1 89.62 326 LEU A CA 1
ATOM 2527 C C . LEU A 1 326 ? 21.578 5.641 11.68 1 89.62 326 LEU A C 1
ATOM 2529 O O . LEU A 1 326 ? 22.703 5.809 11.211 1 89.62 326 LEU A O 1
ATOM 2533 N N . LEU A 1 327 ? 21.234 4.641 12.391 1 85 327 LEU A N 1
ATOM 2534 C CA . LEU A 1 327 ? 22.219 3.613 12.688 1 85 327 LEU A CA 1
ATOM 2535 C C . LEU A 1 327 ? 22.641 2.871 11.422 1 85 327 LEU A C 1
ATOM 2537 O O . LEU A 1 327 ? 23.812 2.584 11.219 1 85 327 LEU A O 1
ATOM 2541 N N . CYS A 1 328 ? 21.672 2.572 10.609 1 83.44 328 CYS A N 1
ATOM 2542 C CA . CYS A 1 328 ? 21.969 1.896 9.344 1 83.44 328 CYS A CA 1
ATOM 2543 C C . CYS A 1 328 ? 22.797 2.781 8.438 1 83.44 328 CYS A C 1
ATOM 2545 O O . CYS A 1 328 ? 23.719 2.301 7.773 1 83.44 328 CYS A O 1
ATOM 2547 N N . CYS A 1 329 ? 22.391 4.039 8.383 1 86.56 329 CYS A N 1
ATOM 2548 C CA . CYS A 1 329 ? 23.156 4.977 7.566 1 86.56 329 CYS A CA 1
ATOM 2549 C C . CYS A 1 329 ? 24.609 5.059 8.039 1 86.56 329 CYS A C 1
ATOM 2551 O O . CYS A 1 329 ? 25.531 5.016 7.227 1 86.56 329 CYS A O 1
ATOM 2553 N N . GLN A 1 330 ? 24.828 5.117 9.328 1 82.5 330 GLN A N 1
ATOM 2554 C CA . GLN A 1 330 ? 26.172 5.188 9.875 1 82.5 330 GLN A CA 1
ATOM 2555 C C . GLN A 1 330 ? 26.953 3.904 9.594 1 82.5 330 GLN A C 1
ATOM 2557 O O . GLN A 1 330 ? 28.156 3.945 9.32 1 82.5 330 GLN A O 1
ATOM 2562 N N . ALA A 1 331 ? 26.266 2.857 9.672 1 77.19 331 ALA A N 1
ATOM 2563 C CA . ALA A 1 331 ? 26.906 1.577 9.375 1 77.19 331 ALA A CA 1
ATOM 2564 C C . ALA A 1 331 ? 27.359 1.518 7.918 1 77.19 331 ALA A C 1
ATOM 2566 O O . ALA A 1 331 ? 28.484 1.081 7.633 1 77.19 331 ALA A O 1
ATOM 2567 N N . VAL A 1 332 ? 26.531 1.936 7.086 1 75.94 332 VAL A N 1
ATOM 2568 C CA . VAL A 1 332 ? 26.859 1.917 5.664 1 75.94 332 VAL A CA 1
ATOM 2569 C C . VAL A 1 332 ? 28.031 2.852 5.391 1 75.94 332 VAL A C 1
ATOM 2571 O O . VAL A 1 332 ? 28.953 2.512 4.629 1 75.94 332 VAL A O 1
ATOM 2574 N N . VAL A 1 333 ? 28.047 3.988 6.02 1 77.25 333 VAL A N 1
ATOM 2575 C CA . VAL A 1 333 ? 29.094 4.977 5.824 1 77.25 333 VAL A CA 1
ATOM 2576 C C . VAL A 1 333 ? 30.422 4.422 6.336 1 77.25 333 VAL A C 1
ATOM 2578 O O . VAL A 1 333 ? 31.469 4.594 5.695 1 77.25 333 VAL A O 1
ATOM 2581 N N . GLU A 1 334 ? 30.406 3.758 7.422 1 72.69 334 GLU A N 1
ATOM 2582 C CA . GLU A 1 334 ? 31.625 3.209 8.016 1 72.69 334 GLU A CA 1
ATOM 2583 C C . GLU A 1 334 ? 32.125 1.993 7.23 1 72.69 334 GLU A C 1
ATOM 2585 O O . GLU A 1 334 ? 33.312 1.816 7.047 1 72.69 334 GLU A O 1
ATOM 2590 N N . LEU A 1 335 ? 31.188 1.173 6.805 1 69.44 335 LEU A N 1
ATOM 2591 C CA . LEU A 1 335 ? 31.547 -0.058 6.113 1 69.44 335 LEU A CA 1
ATOM 2592 C C . LEU A 1 335 ? 32.062 0.241 4.711 1 69.44 335 LEU A C 1
ATOM 2594 O O . LEU A 1 335 ? 33.031 -0.388 4.254 1 69.44 335 LEU A O 1
ATOM 2598 N N . LEU A 1 336 ? 31.438 1.195 4.023 1 68.75 336 LEU A N 1
ATOM 2599 C CA . LEU A 1 336 ? 31.812 1.511 2.648 1 68.75 336 LEU A CA 1
ATOM 2600 C C . LEU A 1 336 ? 32.844 2.631 2.617 1 68.75 336 LEU A C 1
ATOM 2602 O O . LEU A 1 336 ? 33.406 2.936 1.561 1 68.75 336 LEU A O 1
ATOM 2606 N N . GLN A 1 337 ? 33.188 3.176 3.783 1 73.06 337 GLN A N 1
ATOM 2607 C CA . GLN A 1 337 ? 34.156 4.262 3.904 1 73.06 337 GLN A CA 1
ATOM 2608 C C . GLN A 1 337 ? 33.906 5.348 2.867 1 73.06 337 GLN A C 1
ATOM 2610 O O . GLN A 1 337 ? 34.812 5.758 2.146 1 73.06 337 GLN A O 1
ATOM 2615 N N . LEU A 1 338 ? 32.656 5.758 2.752 1 71.19 338 LEU A N 1
ATOM 2616 C CA . LEU A 1 338 ? 32.281 6.812 1.823 1 71.19 338 LEU A CA 1
ATOM 2617 C C . LEU A 1 338 ? 32.906 8.141 2.215 1 71.19 338 LEU A C 1
ATOM 2619 O O . LEU A 1 338 ? 32.938 8.5 3.395 1 71.19 338 LEU A O 1
ATOM 2623 N N . PRO A 1 339 ? 33.531 8.688 1.118 1 68.94 339 PRO A N 1
ATOM 2624 C CA . PRO A 1 339 ? 34.031 10.023 1.444 1 68.94 339 PRO A CA 1
ATOM 2625 C C . PRO A 1 339 ? 32.906 10.992 1.823 1 68.94 339 PRO A C 1
ATOM 2627 O O . PRO A 1 339 ? 31.812 10.922 1.264 1 68.94 339 PRO A O 1
ATOM 2630 N N . GLN A 1 340 ? 32.875 11.758 2.865 1 72.25 340 GLN A N 1
ATOM 2631 C CA . GLN A 1 340 ? 31.875 12.703 3.355 1 72.25 340 GLN A CA 1
ATOM 2632 C C . GLN A 1 340 ? 30.562 12.008 3.701 1 72.25 340 GLN A C 1
ATOM 2634 O O . GLN A 1 340 ? 29.484 12.469 3.314 1 72.25 340 GLN A O 1
ATOM 2639 N N . GLY A 1 341 ? 30.609 10.852 4.227 1 73.81 341 GLY A N 1
ATOM 2640 C CA . GLY A 1 341 ? 29.469 10.008 4.527 1 73.81 341 GLY A CA 1
ATOM 2641 C C . GLY A 1 341 ? 28.453 10.695 5.418 1 73.81 341 GLY A C 1
ATOM 2642 O O . GLY A 1 341 ? 27.312 10.219 5.555 1 73.81 341 GLY A O 1
ATOM 2643 N N . TYR A 1 342 ? 28.734 11.883 5.922 1 77.19 342 TYR A N 1
ATOM 2644 C CA . TYR A 1 342 ? 27.812 12.578 6.809 1 77.19 342 TYR A CA 1
ATOM 2645 C C . TYR A 1 342 ? 26.578 13.047 6.047 1 77.19 342 TYR A C 1
ATOM 2647 O O . TYR A 1 342 ? 25.516 13.219 6.633 1 77.19 342 TYR A O 1
ATOM 2655 N N . TRP A 1 343 ? 26.719 13.195 4.773 1 79.12 343 TRP A N 1
ATOM 2656 C CA . TRP A 1 343 ? 25.594 13.648 3.967 1 79.12 343 TRP A CA 1
ATOM 2657 C C . TRP A 1 343 ? 24.531 12.555 3.848 1 79.12 343 TRP A C 1
ATOM 2659 O O . TRP A 1 343 ? 23.344 12.844 3.699 1 79.12 343 TRP A O 1
ATOM 2669 N N . VAL A 1 344 ? 25.016 11.383 3.949 1 85.5 344 VAL A N 1
ATOM 2670 C CA . VAL A 1 344 ? 24.062 10.273 3.898 1 85.5 344 VAL A CA 1
ATOM 2671 C C . VAL A 1 344 ? 23.156 10.312 5.125 1 85.5 344 VAL A C 1
ATOM 2673 O O . VAL A 1 344 ? 21.938 10.289 5 1 85.5 344 VAL A O 1
ATOM 2676 N N . THR A 1 345 ? 23.812 10.516 6.254 1 87.06 345 THR A N 1
ATOM 2677 C CA . THR A 1 345 ? 23.078 10.531 7.504 1 87.06 345 THR A CA 1
ATOM 2678 C C . THR A 1 345 ? 22.203 11.781 7.609 1 87.06 345 THR A C 1
ATOM 2680 O O . THR A 1 345 ? 21.062 11.719 8.047 1 87.06 345 THR A O 1
ATOM 2683 N N . LEU A 1 346 ? 22.703 12.828 7.121 1 87.56 346 LEU A N 1
ATOM 2684 C CA . LEU A 1 346 ? 21.984 14.094 7.184 1 87.56 346 LEU A CA 1
ATOM 2685 C C . LEU A 1 346 ? 20.734 14.062 6.301 1 87.56 346 LEU A C 1
ATOM 2687 O O . LEU A 1 346 ? 19.672 14.523 6.711 1 87.56 346 LEU A O 1
ATOM 2691 N N . THR A 1 347 ? 20.938 13.57 5.141 1 86.81 347 THR A N 1
ATOM 2692 C CA . THR A 1 347 ? 19.812 13.508 4.223 1 86.81 347 THR A CA 1
ATOM 2693 C C . THR A 1 347 ? 18.703 12.633 4.793 1 86.81 347 THR A C 1
ATOM 2695 O O . THR A 1 347 ? 17.531 13.016 4.77 1 86.81 347 THR A O 1
ATOM 2698 N N . ALA A 1 348 ? 19.109 11.516 5.293 1 88.12 348 ALA A N 1
ATOM 2699 C CA . ALA A 1 348 ? 18.125 10.641 5.902 1 88.12 348 ALA A CA 1
ATOM 2700 C C . ALA A 1 348 ? 17.422 11.328 7.066 1 88.12 348 ALA A C 1
ATOM 2702 O O . ALA A 1 348 ? 16.203 11.219 7.219 1 88.12 348 ALA A O 1
ATOM 2703 N N . TYR A 1 349 ? 18.188 12.055 7.82 1 87.81 349 TYR A N 1
ATOM 2704 C CA . TYR A 1 349 ? 17.672 12.773 8.977 1 87.81 349 TYR A CA 1
ATOM 2705 C C . TYR A 1 349 ? 16.672 13.844 8.555 1 87.81 349 TYR A C 1
ATOM 2707 O O . TYR A 1 349 ? 15.617 13.992 9.18 1 87.81 349 TYR A O 1
ATOM 2715 N N . ILE A 1 350 ? 16.906 14.516 7.488 1 86.5 350 ILE A N 1
ATOM 2716 C CA . ILE A 1 350 ? 16.078 15.625 7.027 1 86.5 350 ILE A CA 1
ATOM 2717 C C . ILE A 1 350 ? 14.773 15.078 6.434 1 86.5 350 ILE A C 1
ATOM 2719 O O . ILE A 1 350 ? 13.695 15.609 6.699 1 86.5 350 ILE A O 1
ATOM 2723 N N . VAL A 1 351 ? 14.883 14.016 5.703 1 83.94 351 VAL A N 1
ATOM 2724 C CA . VAL A 1 351 ? 13.727 13.5 4.984 1 83.94 351 VAL A CA 1
ATOM 2725 C C . VAL A 1 351 ? 12.758 12.844 5.965 1 83.94 351 VAL A C 1
ATOM 2727 O O . VAL A 1 351 ? 11.539 12.883 5.762 1 83.94 351 VAL A O 1
ATOM 2730 N N . LEU A 1 352 ? 13.219 12.32 7.059 1 82.5 352 LEU A N 1
ATOM 2731 C CA . LEU A 1 352 ? 12.383 11.602 8.016 1 82.5 352 LEU A CA 1
ATOM 2732 C C . LEU A 1 352 ? 11.719 12.562 8.992 1 82.5 352 LEU A C 1
ATOM 2734 O O . LEU A 1 352 ? 11.172 12.133 10.008 1 82.5 352 LEU A O 1
ATOM 2738 N N . MET A 1 353 ? 11.75 13.812 8.656 1 78.12 353 MET A N 1
ATOM 2739 C CA . MET A 1 353 ? 11.078 14.812 9.477 1 78.12 353 MET A CA 1
ATOM 2740 C C . MET A 1 353 ? 9.578 14.57 9.508 1 78.12 353 MET A C 1
ATOM 2742 O O . MET A 1 353 ? 8.922 14.844 10.516 1 78.12 353 MET A O 1
ATOM 2746 N N . VAL A 1 354 ? 9.086 14.016 8.367 1 73.19 354 VAL A N 1
ATOM 2747 C CA . VAL A 1 354 ? 7.648 13.789 8.273 1 73.19 354 VAL A CA 1
ATOM 2748 C C . VAL A 1 354 ? 7.34 12.312 8.5 1 73.19 354 VAL A C 1
ATOM 2750 O O . VAL A 1 354 ? 8.094 11.445 8.062 1 73.19 354 VAL A O 1
ATOM 2753 N N . ALA A 1 355 ? 6.234 12.07 9.164 1 67.56 355 ALA A N 1
ATOM 2754 C CA . ALA A 1 355 ? 5.941 10.703 9.594 1 67.56 355 ALA A CA 1
ATOM 2755 C C . ALA A 1 355 ? 5.055 9.984 8.578 1 67.56 355 ALA A C 1
ATOM 2757 O O . ALA A 1 355 ? 5.336 8.852 8.195 1 67.56 355 ALA A O 1
ATOM 2758 N N . PRO A 1 356 ? 4.02 10.641 8.047 1 70.94 356 PRO A N 1
ATOM 2759 C CA . PRO A 1 356 ? 3.127 9.891 7.164 1 70.94 356 PRO A CA 1
ATOM 2760 C C . PRO A 1 356 ? 3.807 9.461 5.867 1 70.94 356 PRO A C 1
ATOM 2762 O O . PRO A 1 356 ? 4.5 10.258 5.23 1 70.94 356 PRO A O 1
ATOM 2765 N N . LEU A 1 357 ? 3.559 8.25 5.52 1 75.31 357 LEU A N 1
ATOM 2766 C CA . LEU A 1 357 ? 4.262 7.602 4.418 1 75.31 357 LEU A CA 1
ATOM 2767 C C . LEU A 1 357 ? 4.066 8.375 3.119 1 75.31 357 LEU A C 1
ATOM 2769 O O . LEU A 1 357 ? 5.016 8.555 2.354 1 75.31 357 LEU A O 1
ATOM 2773 N N . GLY A 1 358 ? 2.816 8.773 2.912 1 74.56 358 GLY A N 1
ATOM 2774 C CA . GLY A 1 358 ? 2.551 9.516 1.687 1 74.56 358 GLY A CA 1
ATOM 2775 C C . GLY A 1 358 ? 3.344 10.805 1.581 1 74.56 358 GLY A C 1
ATOM 2776 O O . GLY A 1 358 ? 3.914 11.102 0.53 1 74.56 358 GLY A O 1
ATOM 2777 N N . GLN A 1 359 ? 3.389 11.492 2.609 1 77.56 359 GLN A N 1
ATOM 2778 C CA . GLN A 1 359 ? 4.133 12.742 2.643 1 77.56 359 GLN A CA 1
ATOM 2779 C C . GLN A 1 359 ? 5.633 12.5 2.557 1 77.56 359 GLN A C 1
ATOM 2781 O O . GLN A 1 359 ? 6.355 13.25 1.897 1 77.56 359 GLN A O 1
ATOM 2786 N N . LEU A 1 360 ? 6.035 11.477 3.205 1 80.38 360 LEU A N 1
ATOM 2787 C CA . LEU A 1 360 ? 7.453 11.125 3.199 1 80.38 360 LEU A CA 1
ATOM 2788 C C . LEU A 1 360 ? 7.918 10.773 1.792 1 80.38 360 LEU A C 1
ATOM 2790 O O . LEU A 1 360 ? 8.984 11.211 1.357 1 80.38 360 LEU A O 1
ATOM 2794 N N . GLN A 1 361 ? 7.125 10.031 1.08 1 79.19 361 GLN A N 1
ATOM 2795 C CA . GLN A 1 361 ? 7.477 9.648 -0.282 1 79.19 361 GLN A CA 1
ATOM 2796 C C . GLN A 1 361 ? 7.586 10.867 -1.19 1 79.19 361 GLN A C 1
ATOM 2798 O O . GLN A 1 361 ? 8.516 10.969 -1.998 1 79.19 361 GLN A O 1
ATOM 2803 N N . ALA A 1 362 ? 6.664 11.75 -1.073 1 79.38 362 ALA A N 1
ATOM 2804 C CA . ALA A 1 362 ? 6.699 12.977 -1.87 1 79.38 362 ALA A CA 1
ATOM 2805 C C . ALA A 1 362 ? 7.941 13.805 -1.555 1 79.38 362 ALA A C 1
ATOM 2807 O O . ALA A 1 362 ? 8.57 14.367 -2.457 1 79.38 362 ALA A O 1
ATOM 2808 N N . ARG A 1 363 ? 8.258 13.82 -0.287 1 83.5 363 ARG A N 1
ATOM 2809 C CA . ARG A 1 363 ? 9.422 14.586 0.146 1 83.5 363 ARG A CA 1
ATOM 2810 C C . ARG A 1 363 ? 10.711 13.969 -0.377 1 83.5 363 ARG A C 1
ATOM 2812 O O . ARG A 1 363 ? 11.648 14.68 -0.751 1 83.5 363 ARG A O 1
ATOM 2819 N N . ILE A 1 364 ? 10.734 12.648 -0.367 1 82.44 364 ILE A N 1
ATOM 2820 C CA . ILE A 1 364 ? 11.914 11.945 -0.862 1 82.44 364 ILE A CA 1
ATOM 2821 C C . ILE A 1 364 ? 12.117 12.258 -2.344 1 82.44 364 ILE A C 1
ATOM 2823 O O . ILE A 1 364 ? 13.227 12.586 -2.77 1 82.44 364 ILE A O 1
ATOM 2827 N N . TRP A 1 365 ? 11.078 12.305 -3.094 1 82.5 365 TRP A N 1
ATOM 2828 C CA . TRP A 1 365 ? 11.188 12.57 -4.523 1 82.5 365 TRP A CA 1
ATOM 2829 C C . TRP A 1 365 ? 11.531 14.031 -4.781 1 82.5 365 TRP A C 1
ATOM 2831 O O . TRP A 1 365 ? 12.305 14.344 -5.691 1 82.5 365 TRP A O 1
ATOM 2841 N N . SER A 1 366 ? 10.953 14.852 -4.008 1 84.56 366 SER A N 1
ATOM 2842 C CA . SER A 1 366 ? 11.258 16.266 -4.152 1 84.56 366 SER A CA 1
ATOM 2843 C C . SER A 1 366 ? 12.719 16.562 -3.838 1 84.56 366 SER A C 1
ATOM 2845 O O . SER A 1 366 ? 13.359 17.359 -4.531 1 84.56 366 SER A O 1
ATOM 2847 N N . ARG A 1 367 ? 13.141 15.93 -2.811 1 83.44 367 ARG A N 1
ATOM 2848 C CA . ARG A 1 367 ? 14.547 16.109 -2.449 1 83.44 367 ARG A CA 1
ATOM 2849 C C . ARG A 1 367 ? 15.461 15.555 -3.529 1 83.44 367 ARG A C 1
ATOM 2851 O O . ARG A 1 367 ? 16.484 16.156 -3.857 1 83.44 367 ARG A O 1
ATOM 2858 N N . PHE A 1 368 ? 15.109 14.422 -4.031 1 80.12 368 PHE A N 1
ATOM 2859 C CA . PHE A 1 368 ? 15.922 13.797 -5.062 1 80.12 368 PHE A CA 1
ATOM 2860 C C . PHE A 1 368 ? 16 14.68 -6.301 1 80.12 368 PHE A C 1
ATOM 2862 O O . PHE A 1 368 ? 17.094 14.977 -6.789 1 80.12 368 PHE A O 1
ATOM 2869 N N . TYR A 1 369 ? 14.922 15.141 -6.738 1 83.88 369 TYR A N 1
ATOM 2870 C CA . TYR A 1 369 ? 14.875 15.969 -7.938 1 83.88 369 TYR A CA 1
ATOM 2871 C C . TYR A 1 369 ? 15.586 17.297 -7.707 1 83.88 369 TYR A C 1
ATOM 2873 O O . TYR A 1 369 ? 16.344 17.766 -8.562 1 83.88 369 TYR A O 1
ATOM 2881 N N . GLY A 1 370 ? 15.336 17.922 -6.617 1 86.5 370 GLY A N 1
ATOM 2882 C CA . GLY A 1 370 ? 15.977 19.188 -6.305 1 86.5 370 GLY A CA 1
ATOM 2883 C C . GLY A 1 370 ? 17.484 19.078 -6.188 1 86.5 370 GLY A C 1
ATOM 2884 O O . GLY A 1 370 ? 18.219 19.938 -6.668 1 86.5 370 GLY A O 1
ATOM 2885 N N . THR A 1 371 ? 17.891 18 -5.582 1 85.5 371 THR A N 1
ATOM 2886 C CA . THR A 1 371 ? 19.328 17.812 -5.371 1 85.5 371 THR A CA 1
ATOM 2887 C C . THR A 1 371 ? 20.031 17.484 -6.684 1 85.5 371 THR A C 1
ATOM 2889 O O . THR A 1 371 ? 21.109 18 -6.957 1 85.5 371 THR A O 1
ATOM 2892 N N . VAL A 1 372 ? 19.422 16.656 -7.477 1 82.75 372 VAL A N 1
ATOM 2893 C CA . VAL A 1 372 ? 20.031 16.281 -8.75 1 82.75 372 VAL A CA 1
ATOM 2894 C C . VAL A 1 372 ? 20.109 17.516 -9.656 1 82.75 372 VAL A C 1
ATOM 2896 O O . VAL A 1 372 ? 21.172 17.797 -10.227 1 82.75 372 VAL A O 1
ATOM 2899 N N . LEU A 1 373 ? 19.094 18.219 -9.719 1 87.94 373 LEU A N 1
ATOM 2900 C CA . LEU A 1 373 ? 19.078 19.406 -10.562 1 87.94 373 LEU A CA 1
ATOM 2901 C C . LEU A 1 373 ? 20.031 20.469 -10.023 1 87.94 373 LEU A C 1
ATOM 2903 O O . LEU A 1 373 ? 20.75 21.109 -10.797 1 87.94 373 LEU A O 1
ATOM 2907 N N . GLY A 1 374 ? 20 20.703 -8.719 1 89 374 GLY A N 1
ATOM 2908 C CA . GLY A 1 374 ? 20.922 21.656 -8.109 1 89 374 GLY A CA 1
ATOM 2909 C C . GLY A 1 374 ? 22.375 21.266 -8.289 1 89 374 GLY A C 1
ATOM 2910 O O . GLY A 1 374 ? 23.219 22.125 -8.586 1 89 374 GLY A O 1
ATOM 2911 N N . SER A 1 375 ? 22.656 20.016 -8.18 1 84 375 SER A N 1
ATOM 2912 C CA . SER A 1 375 ? 24.031 19.547 -8.32 1 84 375 SER A CA 1
ATOM 2913 C C . SER A 1 375 ? 24.516 19.656 -9.766 1 84 375 SER A C 1
ATOM 2915 O O . SER A 1 375 ? 25.641 20.062 -10.016 1 84 375 SER A O 1
ATOM 2917 N N . VAL A 1 376 ? 23.672 19.219 -10.641 1 84.19 376 VAL A N 1
ATOM 2918 C CA . VAL A 1 376 ? 24.031 19.25 -12.055 1 84.19 376 VAL A CA 1
ATOM 2919 C C . VAL A 1 376 ? 24.297 20.688 -12.484 1 84.19 376 VAL A C 1
ATOM 2921 O O . VAL A 1 376 ? 25.266 20.969 -13.18 1 84.19 376 VAL A O 1
ATOM 2924 N N . LEU A 1 377 ? 23.438 21.562 -12.039 1 87.75 377 LEU A N 1
ATOM 2925 C CA . LEU A 1 377 ? 23.609 22.969 -12.406 1 87.75 377 LEU A CA 1
ATOM 2926 C C . LEU A 1 377 ? 24.828 23.578 -11.734 1 87.75 377 LEU A C 1
ATOM 2928 O O . LEU A 1 377 ? 25.578 24.328 -12.359 1 87.75 377 LEU A O 1
ATOM 2932 N N . ALA A 1 378 ? 24.984 23.359 -10.492 1 86.94 378 ALA A N 1
ATOM 2933 C CA . ALA A 1 378 ? 26.141 23.891 -9.773 1 86.94 378 ALA A CA 1
ATOM 2934 C C . ALA A 1 378 ? 27.453 23.359 -10.359 1 86.94 378 ALA A C 1
ATOM 2936 O O . ALA A 1 378 ? 28.375 24.141 -10.602 1 86.94 378 ALA A O 1
ATOM 2937 N N . LEU A 1 379 ? 27.516 22.078 -10.633 1 82.44 379 LEU A N 1
ATOM 2938 C CA . LEU A 1 379 ? 28.703 21.469 -11.211 1 82.44 379 LEU A CA 1
ATOM 2939 C C . LEU A 1 379 ? 28.938 21.984 -12.625 1 82.44 379 LEU A C 1
ATOM 2941 O O . LEU A 1 379 ? 30.094 22.188 -13.039 1 82.44 379 LEU A O 1
ATOM 2945 N N . GLY A 1 380 ? 27.844 22.047 -13.336 1 83.88 380 GLY A N 1
ATOM 2946 C CA . GLY A 1 380 ? 27.969 22.594 -14.68 1 83.88 380 GLY A CA 1
ATOM 2947 C C . GLY A 1 380 ? 28.562 23.984 -14.695 1 83.88 380 GLY A C 1
ATOM 2948 O O . GLY A 1 380 ? 29.422 24.297 -15.523 1 83.88 380 GLY A O 1
ATOM 2949 N N . LEU A 1 381 ? 28.125 24.828 -13.766 1 85.69 381 LEU A N 1
ATOM 2950 C CA . LEU A 1 381 ? 28.609 26.188 -13.68 1 85.69 381 LEU A CA 1
ATOM 2951 C C . LEU A 1 381 ? 30.078 26.219 -13.273 1 85.69 381 LEU A C 1
ATOM 2953 O O . LEU A 1 381 ? 30.875 27 -13.805 1 85.69 381 LEU A O 1
ATOM 2957 N N . ILE A 1 382 ? 30.484 25.438 -12.375 1 83.06 382 ILE A N 1
ATOM 2958 C CA . ILE A 1 382 ? 31.859 25.375 -11.898 1 83.06 382 ILE A CA 1
ATOM 2959 C C . ILE A 1 382 ? 32.75 24.828 -13 1 83.06 382 ILE A C 1
ATOM 2961 O O . ILE A 1 382 ? 33.906 25.281 -13.156 1 83.06 382 ILE A O 1
ATOM 2965 N N . TRP A 1 383 ? 32.219 23.797 -13.664 1 79.69 383 TRP A N 1
ATOM 2966 C CA . TRP A 1 383 ? 33 23.203 -14.75 1 79.69 383 TRP A CA 1
ATOM 2967 C C . TRP A 1 383 ? 33.25 24.203 -15.867 1 79.69 383 TRP A C 1
ATOM 2969 O O . TRP A 1 383 ? 34.344 24.266 -16.438 1 79.69 383 TRP A O 1
ATOM 2979 N N . PHE A 1 384 ? 32.312 25.047 -16.156 1 83.88 384 PHE A N 1
ATOM 2980 C CA . PHE A 1 384 ? 32.375 25.984 -17.266 1 83.88 384 PHE A CA 1
ATOM 2981 C C . PHE A 1 384 ? 33.156 27.234 -16.859 1 83.88 384 PHE A C 1
ATOM 2983 O O . PHE A 1 384 ? 33.938 27.781 -17.641 1 83.88 384 PHE A O 1
ATOM 2990 N N . LEU A 1 385 ? 32.906 27.797 -15.641 1 83.06 385 LEU A N 1
ATOM 2991 C CA . LEU A 1 385 ? 33.469 29.078 -15.227 1 83.06 385 LEU A CA 1
ATOM 2992 C C . LEU A 1 385 ? 34.688 28.891 -14.352 1 83.06 385 LEU A C 1
ATOM 2994 O O . LEU A 1 385 ? 35.469 29.844 -14.133 1 83.06 385 LEU A O 1
ATOM 2998 N N . GLY A 1 386 ? 35.031 27.719 -13.922 1 76.88 386 GLY A N 1
ATOM 2999 C CA . GLY A 1 386 ? 36.125 27.469 -13 1 76.88 386 GLY A CA 1
ATOM 3000 C C . GLY A 1 386 ? 35.812 27.953 -11.594 1 76.88 386 GLY A C 1
ATOM 3001 O O . GLY A 1 386 ? 34.781 28.531 -11.328 1 76.88 386 GLY A O 1
ATOM 3002 N N . ALA A 1 387 ? 36.625 27.531 -10.5 1 75.5 387 ALA A N 1
ATOM 3003 C CA . ALA A 1 387 ? 36.469 27.953 -9.109 1 75.5 387 ALA A CA 1
ATOM 3004 C C . ALA A 1 387 ? 37.062 29.328 -8.883 1 75.5 387 ALA A C 1
ATOM 3006 O O . ALA A 1 387 ? 38.25 29.469 -8.586 1 75.5 387 ALA A O 1
ATOM 3007 N N . GLY A 1 388 ? 36.438 30.422 -9.453 1 74.12 388 GLY A N 1
ATOM 3008 C CA . GLY A 1 388 ? 37 31.781 -9.383 1 74.12 388 GLY A CA 1
ATOM 3009 C C . GLY A 1 388 ? 36.25 32.656 -8.414 1 74.12 388 GLY A C 1
ATOM 3010 O O . GLY A 1 388 ? 35.594 32.188 -7.492 1 74.12 388 GLY A O 1
ATOM 3011 N N . SER A 1 389 ? 36.344 34.062 -8.547 1 78.56 389 SER A N 1
ATOM 3012 C CA . SER A 1 389 ? 35.844 35.094 -7.652 1 78.56 389 SER A CA 1
ATOM 3013 C C . SER A 1 389 ? 34.312 35.125 -7.703 1 78.56 389 SER A C 1
ATOM 3015 O O . SER A 1 389 ? 33.656 35.594 -6.762 1 78.56 389 SER A O 1
ATOM 3017 N N . TRP A 1 390 ? 33.75 34.531 -8.688 1 84.5 390 TRP A N 1
ATOM 3018 C CA . TRP A 1 390 ? 32.312 34.562 -8.844 1 84.5 390 TRP A CA 1
ATOM 3019 C C . TRP A 1 390 ? 31.641 33.625 -7.84 1 84.5 390 TRP A C 1
ATOM 3021 O O . TRP A 1 390 ? 30.438 33.781 -7.562 1 84.5 390 TRP A O 1
ATOM 3031 N N . LEU A 1 391 ? 32.406 32.812 -7.242 1 81.94 391 LEU A N 1
ATOM 3032 C CA . LEU A 1 391 ? 31.844 31.781 -6.359 1 81.94 391 LEU A CA 1
ATOM 3033 C C . LEU A 1 391 ? 31.297 32.406 -5.082 1 81.94 391 LEU A C 1
ATOM 3035 O O . LEU A 1 391 ? 30.297 31.938 -4.531 1 81.94 391 LEU A O 1
ATOM 3039 N N . LEU A 1 392 ? 31.906 33.5 -4.703 1 80.69 392 LEU A N 1
ATOM 3040 C CA . LEU A 1 392 ? 31.469 34.125 -3.459 1 80.69 392 LEU A CA 1
ATOM 3041 C C . LEU A 1 392 ? 30.109 34.75 -3.627 1 80.69 392 LEU A C 1
ATOM 3043 O O . LEU A 1 392 ? 29.188 34.469 -2.867 1 80.69 392 LEU A O 1
ATOM 3047 N N . PRO A 1 393 ? 29.938 35.625 -4.605 1 84.69 393 PRO A N 1
ATOM 3048 C CA . PRO A 1 393 ? 28.594 36.188 -4.789 1 84.69 393 PRO A CA 1
ATOM 3049 C C . PRO A 1 393 ? 27.547 35.125 -5.137 1 84.69 393 PRO A C 1
ATOM 3051 O O . PRO A 1 393 ? 26.375 35.281 -4.762 1 84.69 393 PRO A O 1
ATOM 3054 N N . ALA A 1 394 ? 27.938 34.125 -5.793 1 86.88 394 ALA A N 1
ATOM 3055 C CA . ALA A 1 394 ? 27.016 33.062 -6.113 1 86.88 394 ALA A CA 1
ATOM 3056 C C . ALA A 1 394 ? 26.562 32.344 -4.848 1 86.88 394 ALA A C 1
ATOM 3058 O O . ALA A 1 394 ? 25.391 31.922 -4.742 1 86.88 394 ALA A O 1
ATOM 3059 N N . THR A 1 395 ? 27.453 32.219 -3.953 1 85 395 THR A N 1
ATOM 3060 C CA . THR A 1 395 ? 27.109 31.578 -2.68 1 85 395 THR A CA 1
ATOM 3061 C C . THR A 1 395 ? 26.172 32.469 -1.88 1 85 395 THR A C 1
ATOM 3063 O O . THR A 1 395 ? 25.219 31.984 -1.262 1 85 395 THR A O 1
ATOM 3066 N N . CYS A 1 396 ? 26.391 33.75 -1.949 1 85.94 396 CYS A N 1
ATOM 3067 C CA . CYS A 1 396 ? 25.516 34.688 -1.26 1 85.94 396 CYS A CA 1
ATOM 3068 C C . CYS A 1 396 ? 24.109 34.688 -1.86 1 85.94 396 CYS A C 1
ATOM 3070 O O . CYS A 1 396 ? 23.125 34.656 -1.13 1 85.94 396 CYS A O 1
ATOM 3072 N N . LEU A 1 397 ? 24.094 34.625 -3.098 1 88.94 397 LEU A N 1
ATOM 3073 C CA . LEU A 1 397 ? 22.812 34.625 -3.787 1 88.94 397 LEU A CA 1
ATOM 3074 C C . LEU A 1 397 ? 22.047 33.344 -3.504 1 88.94 397 LEU A C 1
ATOM 3076 O O . LEU A 1 397 ? 20.844 33.375 -3.281 1 88.94 397 LEU A O 1
ATOM 3080 N N . SER A 1 398 ? 22.781 32.25 -3.584 1 89.19 398 SER A N 1
ATOM 3081 C CA . SER A 1 398 ? 22.125 30.984 -3.32 1 89.19 398 SER A CA 1
ATOM 3082 C C . SER A 1 398 ? 21.625 30.906 -1.882 1 89.19 398 SER A C 1
ATOM 3084 O O . SER A 1 398 ? 20.562 30.328 -1.62 1 89.19 398 SER A O 1
ATOM 3086 N N . ALA A 1 399 ? 22.344 31.453 -0.979 1 85.38 399 ALA A N 1
ATOM 3087 C CA . ALA A 1 399 ? 21.906 31.484 0.416 1 85.38 399 ALA A CA 1
ATOM 3088 C C . ALA A 1 399 ? 20.641 32.312 0.574 1 85.38 399 ALA A C 1
ATOM 3090 O O . ALA A 1 399 ? 19.703 31.906 1.284 1 85.38 399 ALA A O 1
ATOM 3091 N N . PHE A 1 400 ? 20.641 33.406 -0.126 1 85.88 400 PHE A N 1
ATOM 3092 C CA . PHE A 1 400 ? 19.469 34.281 -0.079 1 85.88 400 PHE A CA 1
ATOM 3093 C C . PHE A 1 400 ? 18.25 33.562 -0.653 1 85.88 400 PHE A C 1
ATOM 3095 O O . PHE A 1 400 ? 17.172 33.594 -0.047 1 85.88 400 PHE A O 1
ATOM 3102 N N . LEU A 1 401 ? 18.422 32.969 -1.751 1 88.19 401 LEU A N 1
ATOM 3103 C CA . LEU A 1 401 ? 17.297 32.312 -2.418 1 88.19 401 LEU A CA 1
ATOM 3104 C C . LEU A 1 401 ? 16.844 31.078 -1.647 1 88.19 401 LEU A C 1
ATOM 3106 O O . LEU A 1 401 ? 15.656 30.781 -1.607 1 88.19 401 LEU A O 1
ATOM 3110 N N . ALA A 1 402 ? 17.781 30.422 -1.07 1 86.44 402 ALA A N 1
ATOM 3111 C CA . ALA A 1 402 ? 17.438 29.266 -0.25 1 86.44 402 ALA A CA 1
ATOM 3112 C C . ALA A 1 402 ? 16.625 29.688 0.972 1 86.44 402 ALA A C 1
ATOM 3114 O O . ALA A 1 402 ? 15.664 29 1.353 1 86.44 402 ALA A O 1
ATOM 3115 N N . PHE A 1 403 ? 16.984 30.828 1.5 1 80.75 403 PHE A N 1
ATOM 3116 C CA . PHE A 1 403 ? 16.281 31.328 2.668 1 80.75 403 PHE A CA 1
ATOM 3117 C C . PHE A 1 403 ? 14.891 31.828 2.283 1 80.75 403 PHE A C 1
ATOM 3119 O O . PHE A 1 403 ? 13.914 31.547 2.975 1 80.75 403 PHE A O 1
ATOM 3126 N N . ALA A 1 404 ? 14.812 32.469 1.184 1 77 404 ALA A N 1
ATOM 3127 C CA . ALA A 1 404 ? 13.555 33.062 0.729 1 77 404 ALA A CA 1
ATOM 3128 C C . ALA A 1 404 ? 12.547 31.969 0.352 1 77 404 ALA A C 1
ATOM 3130 O O . ALA A 1 404 ? 11.344 32.156 0.514 1 77 404 ALA A O 1
ATOM 3131 N N . THR A 1 405 ? 13.047 30.875 -0.046 1 77 405 THR A N 1
ATOM 3132 C CA . THR A 1 405 ? 12.148 29.844 -0.563 1 77 405 THR A CA 1
ATOM 3133 C C . THR A 1 405 ? 11.797 28.844 0.527 1 77 405 THR A C 1
ATOM 3135 O O . THR A 1 405 ? 10.953 27.969 0.321 1 77 405 THR A O 1
ATOM 3138 N N . PHE A 1 406 ? 12.312 28.922 1.695 1 72.62 406 PHE A N 1
ATOM 3139 C CA . PHE A 1 406 ? 12.109 27.938 2.756 1 72.62 406 PHE A CA 1
ATOM 3140 C C . PHE A 1 406 ? 10.633 27.844 3.135 1 72.62 406 PHE A C 1
ATOM 3142 O O . PHE A 1 406 ? 10.086 26.75 3.254 1 72.62 406 PHE A O 1
ATOM 3149 N N . TYR A 1 407 ? 9.883 28.938 3.258 1 65.62 407 TYR A N 1
ATOM 3150 C CA . TYR A 1 407 ? 8.5 28.906 3.734 1 65.62 407 TYR A CA 1
ATOM 3151 C C . TYR A 1 407 ? 7.52 29.016 2.574 1 65.62 407 TYR A C 1
ATOM 3153 O O . TYR A 1 407 ? 6.383 28.547 2.674 1 65.62 407 TYR A O 1
ATOM 3161 N N . LYS A 1 408 ? 7.949 29.516 1.51 1 63.5 408 LYS A N 1
ATOM 3162 C CA . LYS A 1 408 ? 6.969 29.938 0.518 1 63.5 408 LYS A CA 1
ATOM 3163 C C . LYS A 1 408 ? 6.953 29 -0.683 1 63.5 408 LYS A C 1
ATOM 3165 O O . LYS A 1 408 ? 5.941 28.891 -1.382 1 63.5 408 LYS A O 1
ATOM 3170 N N . ALA A 1 409 ? 8.031 28.344 -0.781 1 66.94 409 ALA A N 1
ATOM 3171 C CA . ALA A 1 409 ? 8.117 27.641 -2.055 1 66.94 409 ALA A CA 1
ATOM 3172 C C . ALA A 1 409 ? 7.922 26.125 -1.862 1 66.94 409 ALA A C 1
ATOM 3174 O O . ALA A 1 409 ? 7.828 25.656 -0.729 1 66.94 409 ALA A O 1
ATOM 3175 N N . ARG A 1 410 ? 7.676 25.547 -3.025 1 78.31 410 ARG A N 1
ATOM 3176 C CA . ARG A 1 410 ? 7.656 24.078 -3.064 1 78.31 410 ARG A CA 1
ATOM 3177 C C . ARG A 1 410 ? 8.961 23.5 -2.533 1 78.31 410 ARG A C 1
ATOM 3179 O O . ARG A 1 410 ? 10.023 24.109 -2.699 1 78.31 410 ARG A O 1
ATOM 3186 N N . TYR A 1 411 ? 8.898 22.5 -1.886 1 79.62 411 TYR A N 1
ATOM 3187 C CA . TYR A 1 411 ? 10.047 21.859 -1.242 1 79.62 411 TYR A CA 1
ATOM 3188 C C . TYR A 1 411 ? 11.148 21.562 -2.252 1 79.62 411 TYR A C 1
ATOM 3190 O O . TYR A 1 411 ? 12.336 21.719 -1.942 1 79.62 411 TYR A O 1
ATOM 3198 N N . GLU A 1 412 ? 10.781 21.281 -3.471 1 85.75 412 GLU A N 1
ATOM 3199 C CA . GLU A 1 412 ? 11.766 20.938 -4.488 1 85.75 412 GLU A CA 1
ATOM 3200 C C . GLU A 1 412 ? 12.609 22.156 -4.859 1 85.75 412 GLU A C 1
ATOM 3202 O O . GLU A 1 412 ? 13.812 22.031 -5.113 1 85.75 412 GLU A O 1
ATOM 3207 N N . ILE A 1 413 ? 12.039 23.297 -4.844 1 86.5 413 ILE A N 1
ATOM 3208 C CA . ILE A 1 413 ? 12.727 24.531 -5.203 1 86.5 413 ILE A CA 1
ATOM 3209 C C . ILE A 1 413 ? 13.68 24.938 -4.082 1 86.5 413 ILE A C 1
ATOM 3211 O O . ILE A 1 413 ? 14.805 25.359 -4.34 1 86.5 413 ILE A O 1
ATOM 3215 N N . HIS A 1 414 ? 13.234 24.766 -2.891 1 87.75 414 HIS A N 1
ATOM 3216 C CA . HIS A 1 414 ? 14.086 25.062 -1.739 1 87.75 414 HIS A CA 1
ATOM 3217 C C . HIS A 1 414 ? 15.32 24.172 -1.719 1 87.75 414 HIS A C 1
ATOM 3219 O O . HIS A 1 414 ? 16.438 24.656 -1.515 1 87.75 414 HIS A O 1
ATOM 3225 N N . VAL A 1 415 ? 15.078 22.906 -2.014 1 87.31 415 VAL A N 1
ATOM 3226 C CA . VAL A 1 415 ? 16.188 21.953 -1.978 1 87.31 415 VAL A CA 1
ATOM 3227 C C . VAL A 1 415 ? 17.156 22.25 -3.111 1 87.31 415 VAL A C 1
ATOM 3229 O O . VAL A 1 415 ? 18.375 22.094 -2.951 1 87.31 415 VAL A O 1
ATOM 3232 N N . PHE A 1 416 ? 16.656 22.719 -4.199 1 90.06 416 PHE A N 1
ATOM 3233 C CA . PHE A 1 416 ? 17.484 23.109 -5.344 1 90.06 416 PHE A CA 1
ATOM 3234 C C . PHE A 1 416 ? 18.469 24.188 -4.961 1 90.06 416 PHE A C 1
ATOM 3236 O O . PHE A 1 416 ? 19.688 24.047 -5.184 1 90.06 416 PHE A O 1
ATOM 3243 N N . TRP A 1 417 ? 18.031 25.172 -4.363 1 89.75 417 TRP A N 1
ATOM 3244 C CA . TRP A 1 417 ? 18.875 26.297 -3.982 1 89.75 417 TRP A CA 1
ATOM 3245 C C . TRP A 1 417 ? 19.797 25.922 -2.822 1 89.75 417 TRP A C 1
ATOM 3247 O O . TRP A 1 417 ? 20.938 26.391 -2.748 1 89.75 417 TRP A O 1
ATOM 3257 N N . LEU A 1 418 ? 19.234 25.172 -1.949 1 87.25 418 LEU A N 1
ATOM 3258 C CA . LEU A 1 418 ? 20.047 24.719 -0.822 1 87.25 418 LEU A CA 1
ATOM 3259 C C . LEU A 1 418 ? 21.219 23.875 -1.301 1 87.25 418 LEU A C 1
ATOM 3261 O O . LEU A 1 418 ? 22.328 23.984 -0.769 1 87.25 418 LEU A O 1
ATOM 3265 N N . THR A 1 419 ? 20.984 23.031 -2.266 1 87.25 419 THR A N 1
ATOM 3266 C CA . THR A 1 419 ? 22.031 22.188 -2.814 1 87.25 419 THR A CA 1
ATOM 3267 C C . THR A 1 419 ? 23.078 23.031 -3.539 1 87.25 419 THR A C 1
ATOM 3269 O O . THR A 1 419 ? 24.281 22.797 -3.387 1 87.25 419 THR A O 1
ATOM 3272 N N . MET A 1 420 ? 22.641 23.984 -4.23 1 88.38 420 MET A N 1
ATOM 3273 C CA . MET A 1 420 ? 23.578 24.891 -4.895 1 88.38 420 MET A CA 1
ATOM 3274 C C . MET A 1 420 ? 24.453 25.609 -3.877 1 88.38 420 MET A C 1
ATOM 3276 O O . MET A 1 420 ? 25.656 25.734 -4.066 1 88.38 420 MET A O 1
ATOM 3280 N N . LEU A 1 421 ? 23.812 26.047 -2.826 1 86.31 421 LEU A N 1
ATOM 3281 C CA . LEU A 1 421 ? 24.531 26.734 -1.753 1 86.31 421 LEU A CA 1
ATOM 3282 C C . LEU A 1 421 ? 25.609 25.828 -1.156 1 86.31 421 LEU A C 1
ATOM 3284 O O . LEU A 1 421 ? 26.75 26.266 -0.976 1 86.31 421 LEU A O 1
ATOM 3288 N N . MET A 1 422 ? 25.25 24.625 -0.903 1 80.38 422 MET A N 1
ATOM 3289 C CA . MET A 1 422 ? 26.172 23.703 -0.252 1 80.38 422 MET A CA 1
ATOM 3290 C C . MET A 1 422 ? 27.328 23.344 -1.182 1 80.38 422 MET A C 1
ATOM 3292 O O . MET A 1 422 ? 28.469 23.25 -0.745 1 80.38 422 MET A O 1
ATOM 3296 N N . VAL A 1 423 ? 27.062 23.109 -2.42 1 81.12 423 VAL A N 1
ATOM 3297 C CA . VAL A 1 423 ? 28.109 22.766 -3.389 1 81.12 423 VAL A CA 1
ATOM 3298 C C . VAL A 1 423 ? 29.062 23.938 -3.553 1 81.12 423 VAL A C 1
ATOM 3300 O O . VAL A 1 423 ? 30.281 23.766 -3.562 1 81.12 423 VAL A O 1
ATOM 3303 N N . PHE A 1 424 ? 28.484 25.125 -3.672 1 82.5 424 PHE A N 1
ATOM 3304 C CA . PHE A 1 424 ? 29.312 26.328 -3.805 1 82.5 424 PHE A CA 1
ATOM 3305 C C . PHE A 1 424 ? 30.172 26.531 -2.559 1 82.5 424 PHE A C 1
ATOM 3307 O O . PHE A 1 424 ? 31.359 26.828 -2.66 1 82.5 424 PHE A O 1
ATOM 3314 N N . ALA A 1 425 ? 29.562 26.391 -1.438 1 76.38 425 ALA A N 1
ATOM 3315 C CA . ALA A 1 425 ? 30.25 26.594 -0.172 1 76.38 425 ALA A CA 1
ATOM 3316 C C . ALA A 1 425 ? 31.406 25.609 -0.007 1 76.38 425 ALA A C 1
ATOM 3318 O O . ALA A 1 425 ? 32.5 25.969 0.434 1 76.38 425 ALA A O 1
ATOM 3319 N N . ILE A 1 426 ? 31.203 24.391 -0.403 1 71.31 426 ILE A N 1
ATOM 3320 C CA . ILE A 1 426 ? 32.219 23.344 -0.257 1 71.31 426 ILE A CA 1
ATOM 3321 C C . ILE A 1 426 ? 33.312 23.562 -1.288 1 71.31 426 ILE A C 1
ATOM 3323 O O . ILE A 1 426 ? 34.5 23.328 -1.003 1 71.31 426 ILE A O 1
ATOM 3327 N N . THR A 1 427 ? 32.938 23.922 -2.492 1 75.5 427 THR A N 1
ATOM 3328 C CA . THR A 1 427 ? 33.938 24.188 -3.527 1 75.5 427 THR A CA 1
ATOM 3329 C C . THR A 1 427 ? 34.844 25.328 -3.111 1 75.5 427 THR A C 1
ATOM 3331 O O . THR A 1 427 ? 36.031 25.344 -3.475 1 75.5 427 THR A O 1
ATOM 3334 N N . LEU A 1 428 ? 34.281 26.188 -2.5 1 71.19 428 LEU A N 1
ATOM 3335 C CA . LEU A 1 428 ? 35.094 27.281 -1.976 1 71.19 428 LEU A CA 1
ATOM 3336 C C . LEU A 1 428 ? 36.156 26.734 -1.015 1 71.19 428 LEU A C 1
ATOM 3338 O O . LEU A 1 428 ? 37.25 27.297 -0.909 1 71.19 428 LEU A O 1
ATOM 3342 N N . LEU A 1 429 ? 35.75 25.578 -0.403 1 63.81 429 LEU A N 1
ATOM 3343 C CA . LEU A 1 429 ? 36.625 24.938 0.584 1 63.81 429 LEU A CA 1
ATOM 3344 C C . LEU A 1 429 ? 37.688 24.109 -0.096 1 63.81 429 LEU A C 1
ATOM 3346 O O . LEU A 1 429 ? 38.844 24.109 0.341 1 63.81 429 LEU A O 1
ATOM 3350 N N . LEU A 1 430 ? 37.156 23.281 -0.927 1 62.84 430 LEU A N 1
ATOM 3351 C CA . LEU A 1 430 ? 38.062 22.359 -1.618 1 62.84 430 LEU A CA 1
ATOM 3352 C C . LEU A 1 430 ? 38 22.562 -3.127 1 62.84 430 LEU A C 1
ATOM 3354 O O . LEU A 1 430 ? 37.344 21.797 -3.84 1 62.84 430 LEU A O 1
ATOM 3358 N N . PRO A 1 431 ? 38.625 23.703 -3.598 1 60.41 431 PRO A N 1
ATOM 3359 C CA . PRO A 1 431 ? 38.5 24.047 -5.016 1 60.41 431 PRO A CA 1
ATOM 3360 C C . PRO A 1 431 ? 38.969 22.922 -5.938 1 60.41 431 PRO A C 1
ATOM 3362 O O . PRO A 1 431 ? 38.531 22.828 -7.086 1 60.41 431 PRO A O 1
ATOM 3365 N N . SER A 1 432 ? 39.781 22 -5.512 1 57.94 432 SER A N 1
ATOM 3366 C CA . SER A 1 432 ? 40.469 21.078 -6.426 1 57.94 432 SER A CA 1
ATOM 3367 C C . SER A 1 432 ? 39.625 19.844 -6.707 1 57.94 432 SER A C 1
ATOM 3369 O O . SER A 1 432 ? 39.969 19.047 -7.586 1 57.94 432 SER A O 1
ATOM 3371 N N . ASP A 1 433 ? 38.625 19.656 -6.02 1 59.75 433 ASP A N 1
ATOM 3372 C CA . ASP A 1 433 ? 38.031 18.328 -6.23 1 59.75 433 ASP A CA 1
ATOM 3373 C C . ASP A 1 433 ? 36.656 18.422 -6.91 1 59.75 433 ASP A C 1
ATOM 3375 O O . ASP A 1 433 ? 35.656 18.734 -6.262 1 59.75 433 ASP A O 1
ATOM 3379 N N . PRO A 1 434 ? 36.688 18.391 -8.289 1 60.47 434 PRO A N 1
ATOM 3380 C CA . PRO A 1 434 ? 35.438 18.484 -9.023 1 60.47 434 PRO A CA 1
ATOM 3381 C C . PRO A 1 434 ? 34.469 17.359 -8.688 1 60.47 434 PRO A C 1
ATOM 3383 O O . PRO A 1 434 ? 33.25 17.469 -8.945 1 60.47 434 PRO A O 1
ATOM 3386 N N . TYR A 1 435 ? 34.938 16.297 -8.07 1 64.56 435 TYR A N 1
ATOM 3387 C CA . TYR A 1 435 ? 34.125 15.125 -7.859 1 64.56 435 TYR A CA 1
ATOM 3388 C C . TYR A 1 435 ? 33.312 15.25 -6.574 1 64.56 435 TYR A C 1
ATOM 3390 O O . TYR A 1 435 ? 32.5 14.383 -6.262 1 64.56 435 TYR A O 1
ATOM 3398 N N . ILE A 1 436 ? 33.5 16.391 -5.969 1 65.56 436 ILE A N 1
ATOM 3399 C CA . ILE A 1 436 ? 32.812 16.562 -4.688 1 65.56 436 ILE A CA 1
ATOM 3400 C C . ILE A 1 436 ? 31.312 16.641 -4.91 1 65.56 436 ILE A C 1
ATOM 3402 O O . ILE A 1 436 ? 30.531 16.078 -4.133 1 65.56 436 ILE A O 1
ATOM 3406 N N . ALA A 1 437 ? 30.953 17.281 -5.973 1 68.81 437 ALA A N 1
ATOM 3407 C CA . ALA A 1 437 ? 29.531 17.422 -6.266 1 68.81 437 ALA A CA 1
ATOM 3408 C C . ALA A 1 437 ? 28.906 16.062 -6.594 1 68.81 437 ALA A C 1
ATOM 3410 O O . ALA A 1 437 ? 27.781 15.773 -6.207 1 68.81 437 ALA A O 1
ATOM 3411 N N . PHE A 1 438 ? 29.75 15.312 -7.234 1 70.44 438 PHE A N 1
ATOM 3412 C CA . PHE A 1 438 ? 29.266 13.984 -7.613 1 70.44 438 PHE A CA 1
ATOM 3413 C C . PHE A 1 438 ? 29.078 13.102 -6.387 1 70.44 438 PHE A C 1
ATOM 3415 O O . PHE A 1 438 ? 28.062 12.414 -6.258 1 70.44 438 PHE A O 1
ATOM 3422 N N . TYR A 1 439 ? 29.969 13.18 -5.48 1 70.56 439 TYR A N 1
ATOM 3423 C CA . TYR A 1 439 ? 29.859 12.391 -4.258 1 70.56 439 TYR A CA 1
ATOM 3424 C C . TYR A 1 439 ? 28.672 12.859 -3.412 1 70.56 439 TYR A C 1
ATOM 3426 O O . TYR A 1 439 ? 27.984 12.039 -2.797 1 70.56 439 TYR A O 1
ATOM 3434 N N . ARG A 1 440 ? 28.328 14.078 -3.527 1 71.94 440 ARG A N 1
ATOM 3435 C CA . ARG A 1 440 ? 27.188 14.617 -2.791 1 71.94 440 ARG A CA 1
ATOM 3436 C C . ARG A 1 440 ? 25.875 14.055 -3.324 1 71.94 440 ARG A C 1
ATOM 3438 O O . ARG A 1 440 ? 24.984 13.703 -2.547 1 71.94 440 ARG A O 1
ATOM 3445 N N . ALA A 1 441 ? 25.906 14.172 -4.609 1 73.81 441 ALA A N 1
ATOM 3446 C CA . ALA A 1 441 ? 24.688 13.633 -5.219 1 73.81 441 ALA A CA 1
ATOM 3447 C C . ALA A 1 441 ? 24.516 12.156 -4.867 1 73.81 441 ALA A C 1
ATOM 3449 O O . ALA A 1 441 ? 23.406 11.719 -4.547 1 73.81 441 ALA A O 1
ATOM 3450 N N . LEU A 1 442 ? 25.562 11.461 -4.859 1 75.69 442 LEU A N 1
ATOM 3451 C CA . LEU A 1 442 ? 25.516 10.039 -4.551 1 75.69 442 LEU A CA 1
ATOM 3452 C C . LEU A 1 442 ? 25.156 9.812 -3.088 1 75.69 442 LEU A C 1
ATOM 3454 O O . LEU A 1 442 ? 24.391 8.898 -2.768 1 75.69 442 LEU A O 1
ATOM 3458 N N . ASP A 1 443 ? 25.719 10.609 -2.283 1 79.62 443 ASP A N 1
ATOM 3459 C CA . ASP A 1 443 ? 25.422 10.5 -0.857 1 79.62 443 ASP A CA 1
ATOM 3460 C C . ASP A 1 443 ? 23.953 10.82 -0.574 1 79.62 443 ASP A C 1
ATOM 3462 O O . ASP A 1 443 ? 23.312 10.141 0.236 1 79.62 443 ASP A O 1
ATOM 3466 N N . THR A 1 444 ? 23.484 11.812 -1.2 1 81 444 THR A N 1
ATOM 3467 C CA . THR A 1 444 ? 22.078 12.188 -1.016 1 81 444 THR A CA 1
ATOM 3468 C C . THR A 1 444 ? 21.156 11.078 -1.507 1 81 444 THR A C 1
ATOM 3470 O O . THR A 1 444 ? 20.141 10.773 -0.864 1 81 444 THR A O 1
ATOM 3473 N N . PHE A 1 445 ? 21.594 10.531 -2.602 1 81.81 445 PHE A N 1
ATOM 3474 C CA . PHE A 1 445 ? 20.812 9.43 -3.123 1 81.81 445 PHE A CA 1
ATOM 3475 C C . PHE A 1 445 ? 20.797 8.258 -2.143 1 81.81 445 PHE A C 1
ATOM 3477 O O . PHE A 1 445 ? 19.75 7.652 -1.898 1 81.81 445 PHE A O 1
ATOM 3484 N N . THR A 1 446 ? 21.938 8 -1.601 1 81.31 446 THR A N 1
ATOM 3485 C CA . THR A 1 446 ? 22.047 6.902 -0.649 1 81.31 446 THR A CA 1
ATOM 3486 C C . THR A 1 446 ? 21.203 7.18 0.6 1 81.31 446 THR A C 1
ATOM 3488 O O . THR A 1 446 ? 20.516 6.293 1.097 1 81.31 446 THR A O 1
ATOM 3491 N N . GLY A 1 447 ? 21.328 8.391 1.084 1 83.88 447 GLY A N 1
ATOM 3492 C CA . GLY A 1 447 ? 20.531 8.758 2.246 1 83.88 447 GLY A CA 1
ATOM 3493 C C . GLY A 1 447 ? 19.031 8.672 1.996 1 83.88 447 GLY A C 1
ATOM 3494 O O . GLY A 1 447 ? 18.281 8.156 2.832 1 83.88 447 GLY A O 1
ATOM 3495 N N . ALA A 1 448 ? 18.625 9.164 0.848 1 83.81 448 ALA A N 1
ATOM 3496 C CA . ALA A 1 448 ? 17.203 9.102 0.479 1 83.81 448 ALA A CA 1
ATOM 3497 C C . ALA A 1 448 ? 16.75 7.656 0.321 1 83.81 448 ALA A C 1
ATOM 3499 O O . ALA A 1 448 ? 15.633 7.309 0.726 1 83.81 448 ALA A O 1
ATOM 3500 N N . LEU A 1 449 ? 17.625 6.926 -0.264 1 81.81 449 LEU A N 1
ATOM 3501 C CA . LEU A 1 449 ? 17.312 5.512 -0.455 1 81.81 449 LEU A CA 1
ATOM 3502 C C . LEU A 1 449 ? 17.141 4.805 0.886 1 81.81 449 LEU A C 1
ATOM 3504 O O . LEU A 1 449 ? 16.219 4.012 1.06 1 81.81 449 LEU A O 1
ATOM 3508 N N . MET A 1 450 ? 18 5.062 1.771 1 84.44 450 MET A N 1
ATOM 3509 C CA . MET A 1 450 ? 17.922 4.445 3.09 1 84.44 450 MET A CA 1
ATOM 3510 C C . MET A 1 450 ? 16.641 4.859 3.807 1 84.44 450 MET A C 1
ATOM 3512 O O . MET A 1 450 ? 16 4.039 4.477 1 84.44 450 MET A O 1
ATOM 3516 N N . ALA A 1 451 ? 16.359 6.109 3.648 1 84.19 451 ALA A N 1
ATOM 3517 C CA . ALA A 1 451 ? 15.125 6.586 4.25 1 84.19 451 ALA A CA 1
ATOM 3518 C C . ALA A 1 451 ? 13.914 5.895 3.627 1 84.19 451 ALA A C 1
ATOM 3520 O O . ALA A 1 451 ? 12.969 5.527 4.332 1 84.19 451 ALA A O 1
ATOM 3521 N N . PHE A 1 452 ? 13.969 5.715 2.35 1 83.06 452 PHE A N 1
ATOM 3522 C CA . PHE A 1 452 ? 12.883 5.047 1.636 1 83.06 452 PHE A CA 1
ATOM 3523 C C . PHE A 1 452 ? 12.727 3.607 2.109 1 83.06 452 PHE A C 1
ATOM 3525 O O . PHE A 1 452 ? 11.617 3.143 2.35 1 83.06 452 PHE A O 1
ATOM 3532 N N . LEU A 1 453 ? 13.82 2.982 2.289 1 80.12 453 LEU A N 1
ATOM 3533 C CA . LEU A 1 453 ? 13.805 1.595 2.734 1 80.12 453 LEU A CA 1
ATOM 3534 C C . LEU A 1 453 ? 13.289 1.487 4.164 1 80.12 453 LEU A C 1
ATOM 3536 O O . LEU A 1 453 ? 12.516 0.577 4.484 1 80.12 453 LEU A O 1
ATOM 3540 N N . ALA A 1 454 ? 13.695 2.379 4.949 1 79.25 454 ALA A N 1
ATOM 3541 C CA . ALA A 1 454 ? 13.266 2.357 6.344 1 79.25 454 ALA A CA 1
ATOM 3542 C C . ALA A 1 454 ? 11.758 2.57 6.457 1 79.25 454 ALA A C 1
ATOM 3544 O O . ALA A 1 454 ? 11.094 1.933 7.277 1 79.25 454 ALA A O 1
ATOM 3545 N N . MET A 1 455 ? 11.258 3.389 5.617 1 78 455 MET A N 1
ATOM 3546 C CA . MET A 1 455 ? 9.836 3.715 5.656 1 78 455 MET A CA 1
ATOM 3547 C C . MET A 1 455 ? 8.992 2.518 5.234 1 78 455 MET A C 1
ATOM 3549 O O . MET A 1 455 ? 7.883 2.328 5.734 1 78 455 MET A O 1
ATOM 3553 N N . HIS A 1 456 ? 9.516 1.71 4.359 1 75.5 456 HIS A N 1
ATOM 3554 C CA . HIS A 1 456 ? 8.719 0.611 3.83 1 75.5 456 HIS A CA 1
ATOM 3555 C C . HIS A 1 456 ? 8.977 -0.68 4.602 1 75.5 456 HIS A C 1
ATOM 3557 O O . HIS A 1 456 ? 8.117 -1.558 4.656 1 75.5 456 HIS A O 1
ATOM 3563 N N . LEU A 1 457 ? 10.156 -0.756 5.203 1 73.12 457 LEU A N 1
ATOM 3564 C CA . LEU A 1 457 ? 10.531 -2.035 5.793 1 73.12 457 LEU A CA 1
ATOM 3565 C C . LEU A 1 457 ? 10.398 -1.996 7.312 1 73.12 457 LEU A C 1
ATOM 3567 O O . LEU A 1 457 ? 10.102 -3.016 7.941 1 73.12 457 LEU A O 1
ATOM 3571 N N . PHE A 1 458 ? 10.688 -0.8 7.793 1 72.19 458 PHE A N 1
ATOM 3572 C CA . PHE A 1 458 ? 10.719 -0.743 9.25 1 72.19 458 PHE A CA 1
ATOM 3573 C C . PHE A 1 458 ? 9.453 -0.097 9.797 1 72.19 458 PHE A C 1
ATOM 3575 O O . PHE A 1 458 ? 9.375 1.127 9.914 1 72.19 458 PHE A O 1
ATOM 3582 N N . ILE A 1 459 ? 8.508 -0.833 10.141 1 67.06 459 ILE A N 1
ATOM 3583 C CA . ILE A 1 459 ? 7.262 -0.434 10.789 1 67.06 459 ILE A CA 1
ATOM 3584 C C . ILE A 1 459 ? 6.582 0.661 9.977 1 67.06 459 ILE A C 1
ATOM 3586 O O . ILE A 1 459 ? 6.512 1.814 10.406 1 67.06 459 ILE A O 1
ATOM 3590 N N . PRO A 1 460 ? 6.133 0.28 8.82 1 71.25 460 PRO A N 1
ATOM 3591 C CA . PRO A 1 460 ? 5.492 1.307 7.992 1 71.25 460 PRO A CA 1
ATOM 3592 C C . PRO A 1 460 ? 4.293 1.952 8.68 1 71.25 460 PRO A C 1
ATOM 3594 O O . PRO A 1 460 ? 3.564 1.282 9.414 1 71.25 460 PRO A O 1
ATOM 3597 N N . SER A 1 461 ? 4.297 3.266 8.781 1 72.25 461 SER A N 1
ATOM 3598 C CA . SER A 1 461 ? 3.209 4.02 9.391 1 72.25 461 SER A CA 1
ATOM 3599 C C . SER A 1 461 ? 2.111 4.324 8.383 1 72.25 461 SER A C 1
ATOM 3601 O O . SER A 1 461 ? 1.971 5.465 7.93 1 72.25 461 SER A O 1
ATOM 3603 N N . TRP A 1 462 ? 1.374 3.332 8.086 1 76.44 462 TRP A N 1
ATOM 3604 C CA . TRP A 1 462 ? 0.249 3.551 7.184 1 76.44 462 TRP A CA 1
ATOM 3605 C C . TRP A 1 462 ? -0.82 4.414 7.844 1 76.44 462 TRP A C 1
ATOM 3607 O O . TRP A 1 462 ? -1.144 4.219 9.016 1 76.44 462 TRP A O 1
ATOM 3617 N N . THR A 1 463 ? -1.251 5.422 7.184 1 80.38 463 THR A N 1
ATOM 3618 C CA . THR A 1 463 ? -2.244 6.355 7.703 1 80.38 463 THR A CA 1
ATOM 3619 C C . THR A 1 463 ? -3.535 5.625 8.062 1 80.38 463 THR A C 1
ATOM 3621 O O . THR A 1 463 ? -4.234 6.016 9 1 80.38 463 THR A O 1
ATOM 3624 N N . ARG A 1 464 ? -3.844 4.57 7.348 1 81.19 464 ARG A N 1
ATOM 3625 C CA . ARG A 1 464 ? -5.074 3.818 7.551 1 81.19 464 ARG A CA 1
ATOM 3626 C C . ARG A 1 464 ? -5.148 3.262 8.969 1 81.19 464 ARG A C 1
ATOM 3628 O O . ARG A 1 464 ? -6.23 3.182 9.555 1 81.19 464 ARG A O 1
ATOM 3635 N N . ARG A 1 465 ? -4.055 2.979 9.531 1 79 465 ARG A N 1
ATOM 3636 C CA . ARG A 1 465 ? -4.008 2.357 10.852 1 79 465 ARG A CA 1
ATOM 3637 C C . ARG A 1 465 ? -4.406 3.352 11.938 1 79 465 ARG A C 1
ATOM 3639 O O . ARG A 1 465 ? -4.926 2.959 12.984 1 79 465 ARG A O 1
ATOM 3646 N N . TRP A 1 466 ? -4.176 4.602 11.617 1 83 466 TRP A N 1
ATOM 3647 C CA . TRP A 1 466 ? -4.375 5.605 12.656 1 83 466 TRP A CA 1
ATOM 3648 C C . TRP A 1 466 ? -5.648 6.402 12.398 1 83 466 TRP A C 1
ATOM 3650 O O . TRP A 1 466 ? -6.098 7.16 13.266 1 83 466 TRP A O 1
ATOM 3660 N N . LEU A 1 467 ? -6.301 6.25 11.289 1 87.88 467 LEU A N 1
ATOM 3661 C CA . LEU A 1 467 ? -7.469 7.039 10.922 1 87.88 467 LEU A CA 1
ATOM 3662 C C . LEU A 1 467 ? -8.625 6.785 11.883 1 87.88 467 LEU A C 1
ATOM 3664 O O . LEU A 1 467 ? -9.359 7.707 12.234 1 87.88 467 LEU A O 1
ATOM 3668 N N . ASP A 1 468 ? -8.711 5.566 12.406 1 89.12 468 ASP A N 1
ATOM 3669 C CA . ASP A 1 468 ? -9.789 5.215 13.32 1 89.12 468 ASP A CA 1
ATOM 3670 C C . ASP A 1 468 ? -9.68 5.996 14.625 1 89.12 468 ASP A C 1
ATOM 3672 O O . ASP A 1 468 ? -10.688 6.438 15.18 1 89.12 468 ASP A O 1
ATOM 3676 N N . SER A 1 469 ? -8.484 6.176 15.023 1 88.19 469 SER A N 1
ATOM 3677 C CA . SER A 1 469 ? -8.281 6.914 16.266 1 88.19 469 SER A CA 1
ATOM 3678 C C . SER A 1 469 ? -8.648 8.383 16.109 1 88.19 469 SER A C 1
ATOM 3680 O O . SER A 1 469 ? -9.211 8.992 17.016 1 88.19 469 SER A O 1
ATOM 3682 N N . TYR A 1 470 ? -8.352 8.938 14.961 1 90.75 470 TYR A N 1
ATOM 3683 C CA . TYR A 1 470 ? -8.688 10.336 14.695 1 90.75 470 TYR A CA 1
ATOM 3684 C C . TYR A 1 470 ? -10.195 10.523 14.594 1 90.75 470 TYR A C 1
ATOM 3686 O O . TYR A 1 470 ? -10.734 11.531 15.07 1 90.75 470 TYR A O 1
ATOM 3694 N N . VAL A 1 471 ? -10.891 9.539 14 1 95.38 471 VAL A N 1
ATOM 3695 C CA . VAL A 1 471 ? -12.344 9.602 13.875 1 95.38 471 VAL A CA 1
ATOM 3696 C C . VAL A 1 471 ? -12.984 9.547 15.258 1 95.38 471 VAL A C 1
ATOM 3698 O O . VAL A 1 471 ? -13.836 10.375 15.586 1 95.38 471 VAL A O 1
ATOM 3701 N N . CYS A 1 472 ? -12.555 8.625 16.078 1 94.56 472 CYS A N 1
ATOM 3702 C CA . CYS A 1 472 ? -13.102 8.477 17.422 1 94.56 472 CYS A CA 1
ATOM 3703 C C . CYS A 1 472 ? -12.812 9.711 18.281 1 94.56 472 CYS A C 1
ATOM 3705 O O . CYS A 1 472 ? -13.672 10.156 19.031 1 94.56 472 CYS A O 1
ATOM 3707 N N . HIS A 1 473 ? -11.641 10.242 18.047 1 92.38 473 HIS A N 1
ATOM 3708 C CA . HIS A 1 473 ? -11.266 11.445 18.781 1 92.38 473 HIS A CA 1
ATOM 3709 C C . HIS A 1 473 ? -12.18 12.617 18.422 1 92.38 473 HIS A C 1
ATOM 3711 O O . HIS A 1 473 ? -12.641 13.344 19.297 1 92.38 473 HIS A O 1
ATOM 3717 N N . PHE A 1 474 ? -12.484 12.773 17.188 1 95.19 474 PHE A N 1
ATOM 3718 C CA . PHE A 1 474 ? -13.375 13.836 16.734 1 95.19 474 PHE A CA 1
ATOM 3719 C C . PHE A 1 474 ? -14.766 13.664 17.312 1 95.19 474 PHE A C 1
ATOM 3721 O O . PHE A 1 474 ? -15.344 14.625 17.844 1 95.19 474 PHE A O 1
ATOM 3728 N N . ILE A 1 475 ? -15.297 12.445 17.234 1 96.81 475 ILE A N 1
ATOM 3729 C CA . ILE A 1 475 ? -16.656 12.172 17.703 1 96.81 475 ILE A CA 1
ATOM 3730 C C . ILE A 1 475 ? -16.719 12.359 19.219 1 96.81 475 ILE A C 1
ATOM 3732 O O . ILE A 1 475 ? -17.703 12.883 19.75 1 96.81 475 ILE A O 1
ATOM 3736 N N . GLU A 1 476 ? -15.703 12.023 19.906 1 95.31 476 GLU A N 1
ATOM 3737 C CA . GLU A 1 476 ? -15.656 12.203 21.359 1 95.31 476 GLU A CA 1
ATOM 3738 C C . GLU A 1 476 ? -15.648 13.688 21.734 1 95.31 476 GLU A C 1
ATOM 3740 O O . GLU A 1 476 ? -16.297 14.094 22.703 1 95.31 476 GLU A O 1
ATOM 3745 N N . LEU A 1 477 ? -14.914 14.461 20.969 1 94.69 477 LEU A N 1
ATOM 3746 C CA . LEU A 1 477 ? -14.883 15.898 21.219 1 94.69 477 LEU A CA 1
ATOM 3747 C C . LEU A 1 477 ? -16.219 16.547 20.891 1 94.69 477 LEU A C 1
ATOM 3749 O O . LEU A 1 477 ? -16.672 17.453 21.594 1 94.69 477 LEU A O 1
ATOM 3753 N N . GLU A 1 478 ? -16.859 16.062 19.812 1 95.62 478 GLU A N 1
ATOM 3754 C CA . GLU A 1 478 ? -18.188 16.562 19.484 1 95.62 478 GLU A CA 1
ATOM 3755 C C . GLU A 1 478 ? -19.188 16.219 20.578 1 95.62 478 GLU A C 1
ATOM 3757 O O . GLU A 1 478 ? -20.078 17.016 20.891 1 95.62 478 GLU A O 1
ATOM 3762 N N . ARG A 1 479 ? -19.047 15.031 21.125 1 95.19 479 ARG A N 1
ATOM 3763 C CA . ARG A 1 479 ? -19.891 14.625 22.234 1 95.19 479 ARG A CA 1
ATOM 3764 C C . ARG A 1 479 ? -19.672 15.523 23.453 1 95.19 479 ARG A C 1
ATOM 3766 O O . ARG A 1 479 ? -20.625 15.953 24.094 1 95.19 479 ARG A O 1
ATOM 3773 N N . ALA A 1 480 ? -18.406 15.797 23.734 1 94.62 480 ALA A N 1
ATOM 3774 C CA . ALA A 1 480 ? -18.078 16.672 24.859 1 94.62 480 ALA A CA 1
ATOM 3775 C C . ALA A 1 480 ? -18.641 18.078 24.625 1 94.62 480 ALA A C 1
ATOM 3777 O O . ALA A 1 480 ? -19.109 18.719 25.562 1 94.62 480 ALA A O 1
ATOM 3778 N N . TRP A 1 481 ? -18.531 18.547 23.375 1 94 481 TRP A N 1
ATOM 3779 C CA . TRP A 1 481 ? -19.094 19.844 23 1 94 481 TRP A CA 1
ATOM 3780 C C . TRP A 1 481 ? -20.609 19.859 23.203 1 94 481 TRP A C 1
ATOM 3782 O O . TRP A 1 481 ? -21.141 20.797 23.812 1 94 481 TRP A O 1
ATOM 3792 N N . LEU A 1 482 ? -21.297 18.812 22.797 1 93.56 482 LEU A N 1
ATOM 3793 C CA . LEU A 1 482 ? -22.75 18.688 22.984 1 93.56 482 LEU A CA 1
ATOM 3794 C C . LEU A 1 482 ? -23.094 18.625 24.469 1 93.56 482 LEU A C 1
ATOM 3796 O O . LEU A 1 482 ? -24.062 19.234 24.906 1 93.56 482 LEU A O 1
ATOM 3800 N N . ALA A 1 483 ? -22.266 17.922 25.203 1 93.25 483 ALA A N 1
ATOM 3801 C CA . ALA A 1 483 ? -22.484 17.828 26.656 1 93.25 483 ALA A CA 1
ATOM 3802 C C . ALA A 1 483 ? -22.359 19.188 27.312 1 93.25 483 ALA A C 1
ATOM 3804 O O . ALA A 1 483 ? -23.109 19.516 28.234 1 93.25 483 ALA A O 1
ATOM 3805 N N . SER A 1 484 ? -21.406 19.984 26.844 1 92.06 484 SER A N 1
ATOM 3806 C CA . SER A 1 484 ? -21.234 21.328 27.375 1 92.06 484 SER A CA 1
ATOM 3807 C C . SER A 1 484 ? -22.422 22.219 27.047 1 92.06 484 SER A C 1
ATOM 3809 O O . SER A 1 484 ? -22.797 23.078 27.844 1 92.06 484 SER A O 1
ATOM 3811 N N . ILE A 1 485 ? -22.984 22.062 25.875 1 90.06 485 ILE A N 1
ATOM 3812 C CA . ILE A 1 485 ? -24.172 22.812 25.484 1 90.06 485 ILE A CA 1
ATOM 3813 C C . ILE A 1 485 ? -25.359 22.422 26.359 1 90.06 485 ILE A C 1
ATOM 3815 O O . ILE A 1 485 ? -26.125 23.281 26.797 1 90.06 485 ILE A O 1
ATOM 3819 N N . ASN A 1 486 ? -25.453 21.125 26.609 1 89.38 486 ASN A N 1
ATOM 3820 C CA . ASN A 1 486 ? -26.562 20.609 27.422 1 89.38 486 ASN A CA 1
ATOM 3821 C C . ASN A 1 486 ? -26.5 21.125 28.844 1 89.38 486 ASN A C 1
ATOM 3823 O O . ASN A 1 486 ? -27.547 21.281 29.5 1 89.38 486 ASN A O 1
ATOM 3827 N N . THR A 1 487 ? -25.281 21.328 29.375 1 87 487 THR A N 1
ATOM 3828 C CA . THR A 1 487 ? -25.125 21.828 30.734 1 87 487 THR A CA 1
ATOM 3829 C C . THR A 1 487 ? -25.266 23.344 30.766 1 87 487 THR A C 1
ATOM 3831 O O . THR A 1 487 ? -25.266 23.953 31.844 1 87 487 THR A O 1
ATOM 3834 N N . GLY A 1 488 ? -25.328 24.047 29.688 1 82.31 488 GLY A N 1
ATOM 3835 C CA . GLY A 1 488 ? -25.562 25.484 29.609 1 82.31 488 GLY A CA 1
ATOM 3836 C C . GLY A 1 488 ? -24.281 26.297 29.547 1 82.31 488 GLY A C 1
ATOM 3837 O O . GLY A 1 488 ? -24.312 27.531 29.5 1 82.31 488 GLY A O 1
ATOM 3838 N N . LYS A 1 489 ? -23.109 25.844 29.672 1 77.69 489 LYS A N 1
ATOM 3839 C CA . LYS A 1 489 ? -21.844 26.562 29.703 1 77.69 489 LYS A CA 1
ATOM 3840 C C . LYS A 1 489 ? -21.359 26.875 28.297 1 77.69 489 LYS A C 1
ATOM 3842 O O . LYS A 1 489 ? -20.828 27.969 28.031 1 77.69 489 LYS A O 1
ATOM 3847 N N . ALA A 1 490 ? -21.797 26.172 27.219 1 76 490 ALA A N 1
ATOM 3848 C CA . ALA A 1 490 ? -21.359 26.25 25.828 1 76 490 ALA A CA 1
ATOM 3849 C C . ALA A 1 490 ? -19.891 26.656 25.734 1 76 490 ALA A C 1
ATOM 3851 O O . ALA A 1 490 ? -19.562 27.781 25.312 1 76 490 ALA A O 1
ATOM 3852 N N . ASP A 1 491 ? -18.984 25.812 26.125 1 84.38 491 ASP A N 1
ATOM 3853 C CA . ASP A 1 491 ? -17.531 26.016 26.141 1 84.38 491 ASP A CA 1
ATOM 3854 C C . ASP A 1 491 ? -16.984 26.203 24.719 1 84.38 491 ASP A C 1
ATOM 3856 O O . ASP A 1 491 ? -16.922 25.25 23.953 1 84.38 491 ASP A O 1
ATOM 3860 N N . ASN A 1 492 ? -16.578 27.391 24.406 1 86.38 492 ASN A N 1
ATOM 3861 C CA . ASN A 1 492 ? -16.078 27.734 23.078 1 86.38 492 ASN A CA 1
ATOM 3862 C C . ASN A 1 492 ? -14.758 27.016 22.781 1 86.38 492 ASN A C 1
ATOM 3864 O O . ASN A 1 492 ? -14.438 26.75 21.625 1 86.38 492 ASN A O 1
ATOM 3868 N N . ALA A 1 493 ? -14.055 26.734 23.828 1 87.88 493 ALA A N 1
ATOM 3869 C CA . ALA A 1 493 ? -12.789 26.031 23.625 1 87.88 493 ALA A CA 1
ATOM 3870 C C . ALA A 1 493 ? -13.016 24.641 23.047 1 87.88 493 ALA A C 1
ATOM 3872 O O . ALA A 1 493 ? -12.281 24.203 22.156 1 87.88 493 ALA A O 1
ATOM 3873 N N . LEU A 1 494 ? -14.031 23.969 23.516 1 90.56 494 LEU A N 1
ATOM 3874 C CA . LEU A 1 494 ? -14.344 22.625 23.031 1 90.56 494 LEU A CA 1
ATOM 3875 C C . LEU A 1 494 ? -14.82 22.672 21.578 1 90.56 494 LEU A C 1
ATOM 3877 O O . LEU A 1 494 ? -14.523 21.781 20.797 1 90.56 494 LEU A O 1
ATOM 3881 N N . ARG A 1 495 ? -15.523 23.734 21.266 1 92.25 495 ARG A N 1
ATOM 3882 C CA . ARG A 1 495 ? -15.977 23.906 19.891 1 92.25 495 ARG A CA 1
ATOM 3883 C C . ARG A 1 495 ? -14.789 24 18.938 1 92.25 495 ARG A C 1
ATOM 3885 O O . ARG A 1 495 ? -14.758 23.328 17.906 1 92.25 495 ARG A O 1
ATOM 3892 N N . TRP A 1 496 ? -13.836 24.812 19.297 1 91.31 496 TRP A N 1
ATOM 3893 C CA . TRP A 1 496 ? -12.656 25 18.453 1 91.31 496 TRP A CA 1
ATOM 3894 C C . TRP A 1 496 ? -11.82 23.719 18.391 1 91.31 496 TRP A C 1
ATOM 3896 O O . TRP A 1 496 ? -11.289 23.375 17.344 1 91.31 496 TRP A O 1
ATOM 3906 N N . GLN A 1 497 ? -11.805 23.047 19.516 1 90.44 497 GLN A N 1
ATOM 3907 C CA . GLN A 1 497 ? -11.047 21.797 19.531 1 90.44 497 GLN A CA 1
ATOM 3908 C C . GLN A 1 497 ? -11.695 20.734 18.656 1 90.44 497 GLN A C 1
ATOM 3910 O O . GLN A 1 497 ? -11 19.984 17.953 1 90.44 497 GLN A O 1
ATOM 3915 N N . ALA A 1 498 ? -12.984 20.688 18.688 1 93.88 498 ALA A N 1
ATOM 3916 C CA . ALA A 1 498 ? -13.703 19.719 17.859 1 93.88 498 ALA A CA 1
ATOM 3917 C C . ALA A 1 498 ? -13.508 20.016 16.375 1 93.88 498 ALA A C 1
ATOM 3919 O O . ALA A 1 498 ? -13.281 19.094 15.586 1 93.88 498 ALA A O 1
ATOM 3920 N N . HIS A 1 499 ? -13.578 21.281 16.047 1 93.44 499 HIS A N 1
ATOM 3921 C CA . HIS A 1 499 ? -13.359 21.641 14.656 1 93.44 499 HIS A CA 1
ATOM 3922 C C . HIS A 1 499 ? -11.922 21.359 14.234 1 93.44 499 HIS A C 1
ATOM 3924 O O . HIS A 1 499 ? -11.68 20.938 13.102 1 93.44 499 HIS A O 1
ATOM 3930 N N . ALA A 1 500 ? -11.016 21.594 15.148 1 91.5 500 ALA A N 1
ATOM 3931 C CA . ALA A 1 500 ? -9.617 21.312 14.859 1 91.5 500 ALA A CA 1
ATOM 3932 C C . ALA A 1 500 ? -9.398 19.828 14.625 1 91.5 500 ALA A C 1
ATOM 3934 O O . ALA A 1 500 ? -8.609 19.438 13.758 1 91.5 500 ALA A O 1
ATOM 3935 N N . ALA A 1 501 ? -10.055 19.062 15.391 1 93.38 501 ALA A N 1
ATOM 3936 C CA . ALA A 1 501 ? -9.945 17.609 15.227 1 93.38 501 ALA A CA 1
ATOM 3937 C C . ALA A 1 501 ? -10.469 17.172 13.859 1 93.38 501 ALA A C 1
ATOM 3939 O O . ALA A 1 501 ? -9.906 16.281 13.227 1 93.38 501 ALA A O 1
ATOM 3940 N N . LEU A 1 502 ? -11.531 17.797 13.422 1 95.31 502 LEU A N 1
ATOM 3941 C CA . LEU A 1 502 ? -12.07 17.484 12.109 1 95.31 502 LEU A CA 1
ATOM 3942 C C . LEU A 1 502 ? -11.094 17.875 11.008 1 95.31 502 LEU A C 1
ATOM 3944 O O . LEU A 1 502 ? -10.914 17.141 10.039 1 95.31 502 LEU A O 1
ATOM 3948 N N . ARG A 1 503 ? -10.531 18.984 11.172 1 93.19 503 ARG A N 1
ATOM 3949 C CA . ARG A 1 503 ? -9.562 19.438 10.18 1 93.19 503 ARG A CA 1
ATOM 3950 C C . ARG A 1 503 ? -8.336 18.531 10.156 1 93.19 503 ARG A C 1
ATOM 3952 O O . ARG A 1 503 ? -7.789 18.25 9.086 1 93.19 503 ARG A O 1
ATOM 3959 N N . GLN A 1 504 ? -7.941 18.141 11.359 1 90.12 504 GLN A N 1
ATOM 3960 C CA . GLN A 1 504 ? -6.836 17.188 11.422 1 90.12 504 GLN A CA 1
ATOM 3961 C C . GLN A 1 504 ? -7.191 15.891 10.711 1 90.12 504 GLN A C 1
ATOM 3963 O O . GLN A 1 504 ? -6.355 15.312 10.008 1 90.12 504 GLN A O 1
ATOM 3968 N N . LEU A 1 505 ? -8.375 15.477 10.922 1 93.31 505 LEU A N 1
ATOM 3969 C CA . LEU A 1 505 ? -8.852 14.289 10.219 1 93.31 505 LEU A CA 1
ATOM 3970 C C . LEU A 1 505 ? -8.828 14.516 8.703 1 93.31 505 LEU A C 1
ATOM 3972 O O . LEU A 1 505 ? -8.43 13.625 7.949 1 93.31 505 LEU A O 1
ATOM 3976 N N . GLY A 1 506 ? -9.25 15.688 8.297 1 93.12 506 GLY A N 1
ATOM 3977 C CA . GLY A 1 506 ? -9.211 16.031 6.879 1 93.12 506 GLY A CA 1
ATOM 3978 C C . GLY A 1 506 ? -7.809 15.969 6.297 1 93.12 506 GLY A C 1
ATOM 3979 O O . GLY A 1 506 ? -7.613 15.508 5.172 1 93.12 506 GLY A O 1
ATOM 3980 N N . GLN A 1 507 ? -6.902 16.375 7.043 1 88.38 507 GLN A N 1
ATOM 3981 C CA . GLN A 1 507 ? -5.516 16.328 6.598 1 88.38 507 GLN A CA 1
ATOM 3982 C C . GLN A 1 507 ? -5.027 14.883 6.469 1 88.38 507 GLN A C 1
ATOM 3984 O O . GLN A 1 507 ? -4.344 14.539 5.504 1 88.38 507 GLN A O 1
ATOM 3989 N N . GLU A 1 508 ? -5.363 14.125 7.434 1 88.12 508 GLU A N 1
ATOM 3990 C CA . GLU A 1 508 ? -4.965 12.719 7.395 1 88.12 508 GLU A CA 1
ATOM 3991 C C . GLU A 1 508 ? -5.562 12.016 6.184 1 88.12 508 GLU A C 1
ATOM 3993 O O . GLU A 1 508 ? -4.918 11.156 5.578 1 88.12 508 GLU A O 1
ATOM 3998 N N . VAL A 1 509 ? -6.789 12.352 5.883 1 90.69 509 VAL A N 1
ATOM 3999 C CA . VAL A 1 509 ? -7.422 11.789 4.695 1 90.69 509 VAL A CA 1
ATOM 4000 C C . VAL A 1 509 ? -6.672 12.242 3.445 1 90.69 509 VAL A C 1
ATOM 4002 O O . VAL A 1 509 ? -6.543 11.484 2.482 1 90.69 509 VAL A O 1
ATOM 4005 N N . GLY A 1 510 ? -6.164 13.445 3.479 1 87.31 510 GLY A N 1
ATOM 4006 C CA . GLY A 1 510 ? -5.34 13.93 2.381 1 87.31 510 GLY A CA 1
ATOM 4007 C C . GLY A 1 510 ? -4.055 13.141 2.209 1 87.31 510 GLY A C 1
ATOM 4008 O O . GLY A 1 510 ? -3.625 12.883 1.084 1 87.31 510 GLY A O 1
ATOM 4009 N N . PHE A 1 511 ? -3.547 12.711 3.344 1 83.56 511 PHE A N 1
ATOM 4010 C CA . PHE A 1 511 ? -2.334 11.898 3.289 1 83.56 511 PHE A CA 1
ATOM 4011 C C . PHE A 1 511 ? -2.639 10.508 2.754 1 83.56 511 PHE A C 1
ATOM 4013 O O . PHE A 1 511 ? -1.816 9.914 2.053 1 83.56 511 PHE A O 1
ATOM 4020 N N . LEU A 1 512 ? -3.799 10.023 3.096 1 86.5 512 LEU A N 1
ATOM 4021 C CA . LEU A 1 512 ? -4.215 8.711 2.615 1 86.5 512 LEU A CA 1
ATOM 4022 C C . LEU A 1 512 ? -4.281 8.68 1.092 1 86.5 512 LEU A C 1
ATOM 4024 O O . LEU A 1 512 ? -3.953 7.672 0.469 1 86.5 512 LEU A O 1
ATOM 4028 N N . LYS A 1 513 ? -4.625 9.797 0.504 1 85.38 513 LYS A N 1
ATOM 4029 C CA . LYS A 1 513 ? -4.754 9.906 -0.946 1 85.38 513 LYS A CA 1
ATOM 4030 C C . LYS A 1 513 ? -3.395 9.773 -1.629 1 85.38 513 LYS A C 1
ATOM 4032 O O . LYS A 1 513 ? -3.309 9.312 -2.77 1 85.38 513 LYS A O 1
ATOM 4037 N N . LEU A 1 514 ? -2.371 10.055 -0.894 1 81.88 514 LEU A N 1
ATOM 4038 C CA . LEU A 1 514 ? -1.029 10.023 -1.467 1 81.88 514 LEU A CA 1
ATOM 4039 C C . LEU A 1 514 ? -0.398 8.648 -1.311 1 81.88 514 LEU A C 1
ATOM 4041 O O . LEU A 1 514 ? 0.633 8.359 -1.921 1 81.88 514 LEU A O 1
ATOM 4045 N N . GLU A 1 515 ? -0.939 7.824 -0.517 1 80.19 515 GLU A N 1
ATOM 4046 C CA . GLU A 1 515 ? -0.401 6.488 -0.29 1 80.19 515 GLU A CA 1
ATOM 4047 C C . GLU A 1 515 ? -0.775 5.543 -1.428 1 80.19 515 GLU A C 1
ATOM 4049 O O . GLU A 1 515 ? -1.84 5.68 -2.033 1 80.19 515 GLU A O 1
ATOM 4054 N N . PRO A 1 516 ? 0.085 4.613 -1.65 1 75.69 516 PRO A N 1
ATOM 4055 C CA . PRO A 1 516 ? -0.217 3.67 -2.729 1 75.69 516 PRO A CA 1
ATOM 4056 C C . PRO A 1 516 ? -1.274 2.641 -2.336 1 75.69 516 PRO A C 1
ATOM 4058 O O . PRO A 1 516 ? -1.455 2.359 -1.148 1 75.69 516 PRO A O 1
ATOM 4061 N N . ASN A 1 517 ? -2.01 2.107 -3.201 1 76.25 517 ASN A N 1
ATOM 4062 C CA . ASN A 1 517 ? -2.965 1.016 -3.049 1 76.25 517 ASN A CA 1
ATOM 4063 C C . ASN A 1 517 ? -4.199 1.455 -2.266 1 76.25 517 ASN A C 1
ATOM 4065 O O . ASN A 1 517 ? -4.746 0.684 -1.476 1 76.25 517 ASN A O 1
ATOM 4069 N N . THR A 1 518 ? -4.523 2.758 -2.314 1 80.19 518 THR A N 1
ATOM 4070 C CA . THR A 1 518 ? -5.75 3.221 -1.673 1 80.19 518 THR A CA 1
ATOM 4071 C C . THR A 1 518 ? -6.938 3.088 -2.619 1 80.19 518 THR A C 1
ATOM 4073 O O . THR A 1 518 ? -6.836 3.42 -3.803 1 80.19 518 THR A O 1
ATOM 4076 N N . GLY A 1 519 ? -7.969 2.566 -2.113 1 82.62 519 GLY A N 1
ATOM 4077 C CA . GLY A 1 519 ? -9.172 2.379 -2.912 1 82.62 519 GLY A CA 1
ATOM 4078 C C . GLY A 1 519 ? -9.938 3.664 -3.143 1 82.62 519 GLY A C 1
ATOM 4079 O O . GLY A 1 519 ? -9.992 4.531 -2.266 1 82.62 519 GLY A O 1
ATOM 4080 N N . GLN A 1 520 ? -10.516 3.805 -4.273 1 83 520 GLN A N 1
ATOM 4081 C CA . GLN A 1 520 ? -11.305 4.98 -4.609 1 83 520 GLN A CA 1
ATOM 4082 C C . GLN A 1 520 ? -12.562 5.066 -3.744 1 83 520 GLN A C 1
ATOM 4084 O O . GLN A 1 520 ? -12.961 6.152 -3.328 1 83 520 GLN A O 1
ATOM 4089 N N . ARG A 1 521 ? -13.148 3.961 -3.467 1 87.94 521 ARG A N 1
ATOM 4090 C CA . ARG A 1 521 ? -14.352 3.934 -2.631 1 87.94 521 ARG A CA 1
ATOM 4091 C C . ARG A 1 521 ? -14.047 4.453 -1.228 1 87.94 521 ARG A C 1
ATOM 4093 O O . ARG A 1 521 ? -14.812 5.246 -0.677 1 87.94 521 ARG A O 1
ATOM 4100 N N . GLU A 1 522 ? -12.992 4.02 -0.735 1 88.06 522 GLU A N 1
ATOM 4101 C CA . GLU A 1 522 ? -12.609 4.422 0.615 1 88.06 522 GLU A CA 1
ATOM 4102 C C . GLU A 1 522 ? -12.406 5.93 0.705 1 88.06 522 GLU A C 1
ATOM 4104 O O . GLU A 1 522 ? -12.836 6.566 1.666 1 88.06 522 GLU A O 1
ATOM 4109 N N . LEU A 1 523 ? -11.758 6.492 -0.286 1 88.88 523 LEU A N 1
ATOM 4110 C CA . LEU A 1 523 ? -11.492 7.926 -0.297 1 88.88 523 LEU A CA 1
ATOM 4111 C C . LEU A 1 523 ? -12.789 8.719 -0.369 1 88.88 523 LEU A C 1
ATOM 4113 O O . LEU A 1 523 ? -12.953 9.727 0.333 1 88.88 523 LEU A O 1
ATOM 4117 N N . GLN A 1 524 ? -13.711 8.234 -1.187 1 89.31 524 GLN A N 1
ATOM 4118 C CA . GLN A 1 524 ? -14.992 8.922 -1.31 1 89.31 524 GLN A CA 1
ATOM 4119 C C . GLN A 1 524 ? -15.82 8.773 -0.035 1 89.31 524 GLN A C 1
ATOM 4121 O O . GLN A 1 524 ? -16.531 9.703 0.361 1 89.31 524 GLN A O 1
ATOM 4126 N N . ASP A 1 525 ? -15.734 7.641 0.587 1 91.69 525 ASP A N 1
ATOM 4127 C CA . ASP A 1 525 ? -16.438 7.43 1.845 1 91.69 525 ASP A CA 1
ATOM 4128 C C . ASP A 1 525 ? -15.914 8.359 2.938 1 91.69 525 ASP A C 1
ATOM 4130 O O . ASP A 1 525 ? -16.688 8.898 3.729 1 91.69 525 ASP A O 1
ATOM 4134 N N . TRP A 1 526 ? -14.609 8.547 2.965 1 92.62 526 TRP A N 1
ATOM 4135 C CA . TRP A 1 526 ? -14.039 9.445 3.969 1 92.62 526 TRP A CA 1
ATOM 4136 C C . TRP A 1 526 ? -14.422 10.891 3.689 1 92.62 526 TRP A C 1
ATOM 4138 O O . TRP A 1 526 ? -14.633 11.672 4.621 1 92.62 526 TRP A O 1
ATOM 4148 N N . GLN A 1 527 ? -14.547 11.234 2.404 1 91.19 527 GLN A N 1
ATOM 4149 C CA . GLN A 1 527 ? -15.008 12.578 2.061 1 91.19 527 GLN A CA 1
ATOM 4150 C C . GLN A 1 527 ? -16.438 12.812 2.539 1 91.19 527 GLN A C 1
ATOM 4152 O O . GLN A 1 527 ? -16.75 13.883 3.055 1 91.19 527 GLN A O 1
ATOM 4157 N N . SER A 1 528 ? -17.234 11.766 2.35 1 92.81 528 SER A N 1
ATOM 4158 C CA . SER A 1 528 ? -18.609 11.859 2.836 1 92.81 528 SER A CA 1
ATOM 4159 C C . SER A 1 528 ? -18.656 12 4.352 1 92.81 528 SER A C 1
ATOM 4161 O O . SER A 1 528 ? -19.484 12.734 4.895 1 92.81 528 SER A O 1
ATOM 4163 N N . PHE A 1 529 ? -17.781 11.336 5.031 1 95.25 529 PHE A N 1
ATOM 4164 C CA . PHE A 1 529 ? -17.734 11.422 6.484 1 95.25 529 PHE A CA 1
ATOM 4165 C C . PHE A 1 529 ? -17.344 12.828 6.926 1 95.25 529 PHE A C 1
ATOM 4167 O O . PHE A 1 529 ? -17.922 13.367 7.879 1 95.25 529 PHE A O 1
ATOM 4174 N N . LEU A 1 530 ? -16.312 13.344 6.25 1 95.12 530 LEU A N 1
ATOM 4175 C CA . LEU A 1 530 ? -15.867 14.695 6.586 1 95.12 530 LEU A CA 1
ATOM 4176 C C . LEU A 1 530 ? -17.016 15.688 6.43 1 95.12 530 LEU A C 1
ATOM 4178 O O . LEU A 1 530 ? -17.188 16.578 7.266 1 95.12 530 LEU A O 1
ATOM 4182 N N . TRP A 1 531 ? -17.797 15.5 5.387 1 93.25 531 TRP A N 1
ATOM 4183 C CA . TRP A 1 531 ? -18.938 16.375 5.152 1 93.25 531 TRP A CA 1
ATOM 4184 C C . TRP A 1 531 ? -19.984 16.219 6.25 1 93.25 531 TRP A C 1
ATOM 4186 O O . TRP A 1 531 ? -20.5 17.203 6.773 1 93.25 531 TRP A O 1
ATOM 4196 N N . LEU A 1 532 ? -20.297 14.992 6.652 1 94.31 532 LEU A N 1
ATOM 4197 C CA . LEU A 1 532 ? -21.25 14.711 7.707 1 94.31 532 LEU A CA 1
ATOM 4198 C C . LEU A 1 532 ? -20.781 15.281 9.039 1 94.31 532 LEU A C 1
ATOM 4200 O O . LEU A 1 532 ? -21.578 15.836 9.797 1 94.31 532 LEU A O 1
ATOM 4204 N N . GLY A 1 533 ? -19.453 15.102 9.281 1 95.06 533 GLY A N 1
ATOM 4205 C CA . GLY A 1 533 ? -18.891 15.664 10.5 1 95.06 533 GLY A CA 1
ATOM 4206 C C . GLY A 1 533 ? -18.969 17.172 10.555 1 95.06 533 GLY A C 1
ATOM 4207 O O . GLY A 1 533 ? -19.281 17.75 11.594 1 95.06 533 GLY A O 1
ATOM 4208 N N . LEU A 1 534 ? -18.656 17.781 9.414 1 94.31 534 LEU A N 1
ATOM 4209 C CA . LEU A 1 534 ? -18.719 19.234 9.328 1 94.31 534 LEU A CA 1
ATOM 4210 C C . LEU A 1 534 ? -20.141 19.734 9.531 1 94.31 534 LEU A C 1
ATOM 4212 O O . LEU A 1 534 ? -20.375 20.703 10.25 1 94.31 534 LEU A O 1
ATOM 4216 N N . THR A 1 535 ? -21.141 19.031 8.922 1 93.19 535 THR A N 1
ATOM 4217 C CA . THR A 1 535 ? -22.547 19.406 9.039 1 93.19 535 THR A CA 1
ATOM 4218 C C . THR A 1 535 ? -23.016 19.266 10.477 1 93.19 535 THR A C 1
ATOM 4220 O O . THR A 1 535 ? -23.703 20.156 11 1 93.19 535 THR A O 1
ATOM 4223 N N . LEU A 1 536 ? -22.656 18.219 11.109 1 94.56 536 LEU A N 1
ATOM 4224 C CA . LEU A 1 536 ? -23.016 18.016 12.5 1 94.56 536 LEU A CA 1
ATOM 4225 C C . LEU A 1 536 ? -22.422 19.109 13.383 1 94.56 536 LEU A C 1
ATOM 4227 O O . LEU A 1 536 ? -23.125 19.672 14.234 1 94.56 536 LEU A O 1
ATOM 4231 N N . HIS A 1 537 ? -21.141 19.406 13.164 1 95.38 537 HIS A N 1
ATOM 4232 C CA . HIS A 1 537 ? -20.484 20.438 13.945 1 95.38 537 HIS A CA 1
ATOM 4233 C C . HIS A 1 537 ? -21.188 21.781 13.789 1 95.38 537 HIS A C 1
ATOM 4235 O O . HIS A 1 537 ? -21.438 22.469 14.781 1 95.38 537 HIS A O 1
ATOM 4241 N N . CYS A 1 538 ? -21.516 22.141 12.539 1 92.31 538 CYS A N 1
ATOM 4242 C CA . CYS A 1 538 ? -22.172 23.406 12.273 1 92.31 538 CYS A CA 1
ATOM 4243 C C . CYS A 1 538 ? -23.562 23.438 12.883 1 92.31 538 CYS A C 1
ATOM 4245 O O . CYS A 1 538 ? -24.016 24.484 13.359 1 92.31 538 CYS A O 1
ATOM 4247 N N . THR A 1 539 ? -24.266 22.297 12.867 1 92.56 539 THR A N 1
ATOM 4248 C CA . THR A 1 539 ? -25.594 22.219 13.484 1 92.56 539 THR A CA 1
ATOM 4249 C C . THR A 1 539 ? -25.5 22.422 14.992 1 92.56 539 THR A C 1
ATOM 4251 O O . THR A 1 539 ? -26.344 23.094 15.586 1 92.56 539 THR A O 1
ATOM 4254 N N . LEU A 1 540 ? -24.484 21.875 15.586 1 92.06 540 LEU A N 1
ATOM 4255 C CA . LEU A 1 540 ? -24.312 22.016 17.031 1 92.06 540 LEU A CA 1
ATOM 4256 C C . LEU A 1 540 ? -24 23.469 17.391 1 92.06 540 LEU A C 1
ATOM 4258 O O . LEU A 1 540 ? -24.406 23.938 18.453 1 92.06 540 LEU A O 1
ATOM 4262 N N . VAL A 1 541 ? -23.312 24.156 16.5 1 90.5 541 VAL A N 1
ATOM 4263 C CA . VAL A 1 541 ? -23.047 25.578 16.719 1 90.5 541 VAL A CA 1
ATOM 4264 C C . VAL A 1 541 ? -24.359 26.344 16.719 1 90.5 541 VAL A C 1
ATOM 4266 O O . VAL A 1 541 ? -24.562 27.25 17.531 1 90.5 541 VAL A O 1
ATOM 4269 N N . LEU A 1 542 ? -25.297 25.969 15.867 1 89.12 542 LEU A N 1
ATOM 4270 C CA . LEU A 1 542 ? -26.609 26.594 15.797 1 89.12 542 LEU A CA 1
ATOM 4271 C C . LEU A 1 542 ? -27.422 26.297 17.062 1 89.12 542 LEU A C 1
ATOM 4273 O O . LEU A 1 542 ? -28.141 27.172 17.562 1 89.12 542 LEU A O 1
ATOM 4277 N N . VAL A 1 543 ? -27.266 25.078 17.531 1 88.81 543 VAL A N 1
ATOM 4278 C CA . VAL A 1 543 ? -27.984 24.688 18.734 1 88.81 543 VAL A CA 1
ATOM 4279 C C . VAL A 1 543 ? -27.469 25.5 19.922 1 88.81 543 VAL A C 1
ATOM 4281 O O . VAL A 1 543 ? -28.234 25.922 20.781 1 88.81 543 VAL A O 1
ATOM 4284 N N . ALA A 1 544 ? -26.172 25.672 19.984 1 88.12 544 ALA A N 1
ATOM 4285 C CA . ALA A 1 544 ? -25.562 26.438 21.078 1 88.12 544 ALA A CA 1
ATOM 4286 C C . ALA A 1 544 ? -26.031 27.891 21.078 1 88.12 544 ALA A C 1
ATOM 4288 O O . ALA A 1 544 ? -26.188 28.5 22.125 1 88.12 544 ALA A O 1
ATOM 4289 N N . ARG A 1 545 ? -26.344 28.422 19.938 1 83.5 545 ARG A N 1
ATOM 4290 C CA . ARG A 1 545 ? -26.75 29.812 19.797 1 83.5 545 ARG A CA 1
ATOM 4291 C C . ARG A 1 545 ? -28.219 30 20.156 1 83.5 545 ARG A C 1
ATOM 4293 O O . ARG A 1 545 ? -28.625 31.078 20.609 1 83.5 545 ARG A O 1
ATOM 4300 N N . GLN A 1 546 ? -29.031 28.969 19.75 1 77.94 546 GLN A N 1
ATOM 4301 C CA . GLN A 1 546 ? -30.453 29.078 20.047 1 77.94 546 GLN A CA 1
ATOM 4302 C C . GLN A 1 546 ? -30.719 28.922 21.531 1 77.94 546 GLN A C 1
ATOM 4304 O O . GLN A 1 546 ? -31.797 29.281 22.016 1 77.94 546 GLN A O 1
ATOM 4309 N N . GLN A 1 547 ? -29.688 29 22.484 1 60.44 547 GLN A N 1
ATOM 4310 C CA . GLN A 1 547 ? -29.828 28.859 23.922 1 60.44 547 GLN A CA 1
ATOM 4311 C C . GLN A 1 547 ? -30.953 27.891 24.281 1 60.44 547 GLN A C 1
ATOM 4313 O O . GLN A 1 547 ? -32.031 28.297 24.703 1 60.44 547 GLN A O 1
ATOM 4318 N N . GLN A 1 548 ? -30.922 26.734 23.688 1 59.03 548 GLN A N 1
ATOM 4319 C CA . GLN A 1 548 ? -31.969 25.734 23.75 1 59.03 548 GLN A CA 1
ATOM 4320 C C . GLN A 1 548 ? -32.281 25.359 25.188 1 59.03 548 GLN A C 1
ATOM 4322 O O . GLN A 1 548 ? -31.391 25.156 26 1 59.03 548 GLN A O 1
ATOM 4327 N N . LYS A 1 549 ? -33.656 25.5 25.516 1 62.38 549 LYS A N 1
ATOM 4328 C CA . LYS A 1 549 ? -34.25 25.172 26.828 1 62.38 549 LYS A CA 1
ATOM 4329 C C . LYS A 1 549 ? -34.188 23.672 27.078 1 62.38 549 LYS A C 1
ATOM 4331 O O . LYS A 1 549 ? -34.062 23.25 28.234 1 62.38 549 LYS A O 1
ATOM 4336 N N . GLN A 1 550 ? -34.219 22.734 25.953 1 69.88 550 GLN A N 1
ATOM 4337 C CA . GLN A 1 550 ? -34.281 21.312 26.297 1 69.88 550 GLN A CA 1
ATOM 4338 C C . GLN A 1 550 ? -33 20.594 25.922 1 69.88 550 GLN A C 1
ATOM 4340 O O . GLN A 1 550 ? -32.562 20.672 24.766 1 69.88 550 GLN A O 1
ATOM 4345 N N . PRO A 1 551 ? -32.344 20.031 26.938 1 77.69 551 PRO A N 1
ATOM 4346 C CA . PRO A 1 551 ? -31.109 19.297 26.688 1 77.69 551 PRO A CA 1
ATOM 4347 C C . PRO A 1 551 ? -31.328 18.109 25.75 1 77.69 551 PRO A C 1
ATOM 4349 O O . PRO A 1 551 ? -32.375 17.469 25.781 1 77.69 551 PRO A O 1
ATOM 4352 N N . LEU A 1 552 ? -30.516 17.969 24.766 1 86.94 552 LEU A N 1
ATOM 4353 C CA . LEU A 1 552 ? -30.547 16.875 23.797 1 86.94 552 LEU A CA 1
ATOM 4354 C C . LEU A 1 552 ? -29.797 15.664 24.344 1 86.94 552 LEU A C 1
ATOM 4356 O O . LEU A 1 552 ? -28.766 15.273 23.812 1 86.94 552 LEU A O 1
ATOM 4360 N N . HIS A 1 553 ? -30.344 14.969 25.312 1 88.12 553 HIS A N 1
ATOM 4361 C CA . HIS A 1 553 ? -29.703 13.836 25.969 1 88.12 553 HIS A CA 1
ATOM 4362 C C . HIS A 1 553 ? -29.609 12.625 25.047 1 88.12 553 HIS A C 1
ATOM 4364 O O . HIS A 1 553 ? -28.625 11.883 25.078 1 88.12 553 HIS A O 1
ATOM 4370 N N . LEU A 1 554 ? -30.625 12.484 24.219 1 88.81 554 LEU A N 1
ATOM 4371 C CA . LEU A 1 554 ? -30.641 11.352 23.312 1 88.81 554 LEU A CA 1
ATOM 4372 C C . LEU A 1 554 ? -29.484 11.453 22.312 1 88.81 554 LEU A C 1
ATOM 4374 O O . LEU A 1 554 ? -28.828 10.453 22 1 88.81 554 LEU A O 1
ATOM 4378 N N . ALA A 1 555 ? -29.328 12.633 21.797 1 91.69 555 ALA A N 1
ATOM 4379 C CA . ALA A 1 555 ? -28.234 12.852 20.859 1 91.69 555 ALA A CA 1
ATOM 4380 C C . ALA A 1 555 ? -26.875 12.578 21.5 1 91.69 555 ALA A C 1
ATOM 4382 O O . ALA A 1 555 ? -26 11.984 20.875 1 91.69 555 ALA A O 1
ATOM 4383 N N . GLU A 1 556 ? -26.734 13.008 22.75 1 93.06 556 GLU A N 1
ATOM 4384 C CA . GLU A 1 556 ? -25.484 12.773 23.484 1 93.06 556 GLU A CA 1
ATOM 4385 C C . GLU A 1 556 ? -25.219 11.281 23.672 1 93.06 556 GLU A C 1
ATOM 4387 O O . GLU A 1 556 ? -24.094 10.812 23.5 1 93.06 556 GLU A O 1
ATOM 4392 N N . GLN A 1 557 ? -26.234 10.516 23.953 1 92 557 GLN A N 1
ATOM 4393 C CA . GLN A 1 557 ? -26.109 9.07 24.156 1 92 557 GLN A CA 1
ATOM 4394 C C . GLN A 1 557 ? -25.75 8.367 22.844 1 92 557 GLN A C 1
ATOM 4396 O O . GLN A 1 557 ? -24.922 7.457 22.844 1 92 557 GLN A O 1
ATOM 4401 N N . GLN A 1 558 ? -26.359 8.797 21.812 1 92.12 558 GLN A N 1
ATOM 4402 C CA . GLN A 1 558 ? -26.094 8.18 20.516 1 92.12 558 GLN A CA 1
ATOM 4403 C C . GLN A 1 558 ? -24.656 8.477 20.062 1 92.12 558 GLN A C 1
ATOM 4405 O O . GLN A 1 558 ? -24 7.617 19.469 1 92.12 558 GLN A O 1
ATOM 4410 N N . LEU A 1 559 ? -24.219 9.688 20.328 1 94.5 559 LEU A N 1
ATOM 4411 C CA . LEU A 1 559 ? -22.859 10.039 19.969 1 94.5 559 LEU A CA 1
ATOM 4412 C C . LEU A 1 559 ? -21.844 9.289 20.828 1 94.5 559 LEU A C 1
ATOM 4414 O O . LEU A 1 559 ? -20.734 9 20.391 1 94.5 559 LEU A O 1
ATOM 4418 N N . ALA A 1 560 ? -22.234 8.953 22.047 1 93.75 560 ALA A N 1
ATOM 4419 C CA . ALA A 1 560 ? -21.359 8.219 22.953 1 93.75 560 ALA A CA 1
ATOM 4420 C C . ALA A 1 560 ? -21.203 6.766 22.5 1 93.75 560 ALA A C 1
ATOM 4422 O O . ALA A 1 560 ? -20.156 6.16 22.688 1 93.75 560 ALA A O 1
ATOM 4423 N N . ALA A 1 561 ? -22.172 6.207 21.828 1 92.88 561 ALA A N 1
ATOM 4424 C CA . ALA A 1 561 ? -22.156 4.805 21.406 1 92.88 561 ALA A CA 1
ATOM 4425 C C . ALA A 1 561 ? -21.5 4.645 20.047 1 92.88 561 ALA A C 1
ATOM 4427 O O . ALA A 1 561 ? -21.047 3.551 19.688 1 92.88 561 ALA A O 1
ATOM 4428 N N . TRP A 1 562 ? -21.391 5.68 19.328 1 93.81 562 TRP A N 1
ATOM 4429 C CA . TRP A 1 562 ? -20.969 5.633 17.922 1 93.81 562 TRP A CA 1
ATOM 4430 C C . TRP A 1 562 ? -19.531 5.141 17.797 1 93.81 562 TRP A C 1
ATOM 4432 O O . TRP A 1 562 ? -19.25 4.266 16.984 1 93.81 562 TRP A O 1
ATOM 4442 N N . PRO A 1 563 ? -18.547 5.648 18.672 1 93.94 563 PRO A N 1
ATOM 4443 C CA . PRO A 1 563 ? -17.156 5.211 18.5 1 93.94 563 PRO A CA 1
ATOM 4444 C C . PRO A 1 563 ? -16.969 3.719 18.781 1 93.94 563 PRO A C 1
ATOM 4446 O O . PRO A 1 563 ? -16.156 3.062 18.141 1 93.94 563 PRO A O 1
ATOM 4449 N N . GLN A 1 564 ? -17.703 3.174 19.688 1 91.69 564 GLN A N 1
ATOM 4450 C CA . GLN A 1 564 ? -17.594 1.749 19.984 1 91.69 564 GLN A CA 1
ATOM 4451 C C . GLN A 1 564 ? -18.094 0.904 18.812 1 91.69 564 GLN A C 1
ATOM 4453 O O . GLN A 1 564 ? -17.484 -0.098 18.453 1 91.69 564 GLN A O 1
ATOM 4458 N N . LEU A 1 565 ? -19.188 1.332 18.25 1 90.88 565 LEU A N 1
ATOM 4459 C CA . LEU A 1 565 ? -19.719 0.626 17.094 1 90.88 565 LEU A CA 1
ATOM 4460 C C . LEU A 1 565 ? -18.766 0.734 15.906 1 90.88 565 LEU A C 1
ATOM 4462 O O . LEU A 1 565 ? -18.625 -0.218 15.141 1 90.88 565 LEU A O 1
ATOM 4466 N N . PHE A 1 566 ? -18.203 1.847 15.852 1 92.88 566 PHE A N 1
ATOM 4467 C CA . PHE A 1 566 ? -17.266 2.084 14.758 1 92.88 566 PHE A CA 1
ATOM 4468 C C . PHE A 1 566 ? -16.047 1.173 14.875 1 92.88 566 PHE A C 1
ATOM 4470 O O . PHE A 1 566 ? -15.586 0.613 13.883 1 92.88 566 PHE A O 1
ATOM 4477 N N . ARG A 1 567 ? -15.531 0.925 16.047 1 89.44 567 ARG A N 1
ATOM 4478 C CA . ARG A 1 567 ? -14.367 0.069 16.266 1 89.44 567 ARG A CA 1
ATOM 4479 C C . ARG A 1 567 ? -14.703 -1.392 15.984 1 89.44 567 ARG A C 1
ATOM 4481 O O . ARG A 1 567 ? -13.844 -2.156 15.539 1 89.44 567 ARG A O 1
ATOM 4488 N N . GLN A 1 568 ? -15.938 -1.757 16.047 1 87.44 568 GLN A N 1
ATOM 4489 C CA . GLN A 1 568 ? -16.359 -3.141 15.852 1 87.44 568 GLN A CA 1
ATOM 4490 C C . GLN A 1 568 ? -17.047 -3.322 14.5 1 87.44 568 GLN A C 1
ATOM 4492 O O . GLN A 1 568 ? -17.781 -4.293 14.305 1 87.44 568 GLN A O 1
ATOM 4497 N N . ARG A 1 569 ? -16.844 -2.463 13.641 1 87.12 569 ARG A N 1
ATOM 4498 C CA . ARG A 1 569 ? -17.625 -2.461 12.406 1 87.12 569 ARG A CA 1
ATOM 4499 C C . ARG A 1 569 ? -17.281 -3.66 11.531 1 87.12 569 ARG A C 1
ATOM 4501 O O . ARG A 1 569 ? -18.094 -4.09 10.711 1 87.12 569 ARG A O 1
ATOM 4508 N N . PHE A 1 570 ? -16.078 -4.27 11.719 1 82.5 570 PHE A N 1
ATOM 4509 C CA . PHE A 1 570 ? -15.672 -5.371 10.852 1 82.5 570 PHE A CA 1
ATOM 4510 C C . PHE A 1 570 ? -16.016 -6.711 11.492 1 82.5 570 PHE A C 1
ATOM 4512 O O . PHE A 1 570 ? -15.922 -7.758 10.844 1 82.5 570 PHE A O 1
ATOM 4519 N N . LEU A 1 571 ? -16.141 -6.742 12.742 1 71.06 571 LEU A N 1
ATOM 4520 C CA . LEU A 1 571 ? -16.453 -8 13.414 1 71.06 571 LEU A CA 1
ATOM 4521 C C . LEU A 1 571 ? -17.859 -8.469 13.07 1 71.06 571 LEU A C 1
ATOM 4523 O O . LEU A 1 571 ? -18.75 -7.645 12.859 1 71.06 571 LEU A O 1
ATOM 4527 N N . ALA A 1 572 ? -18.031 -9.578 12.25 1 57.38 572 ALA A N 1
ATOM 4528 C CA . ALA A 1 572 ? -19.266 -10.234 11.844 1 57.38 572 ALA A CA 1
ATOM 4529 C C . ALA A 1 572 ? -20.312 -10.148 12.945 1 57.38 572 ALA A C 1
ATOM 4531 O O . ALA A 1 572 ? -20.375 -11.016 13.82 1 57.38 572 ALA A O 1
ATOM 4532 N N . THR A 1 573 ? -20.328 -9.227 13.805 1 47.5 573 THR A N 1
ATOM 4533 C CA . THR A 1 573 ? -21.375 -9.461 14.789 1 47.5 573 THR A CA 1
ATOM 4534 C C . THR A 1 573 ? -22.703 -9.773 14.109 1 47.5 573 THR A C 1
ATOM 4536 O O . THR A 1 573 ? -23.031 -9.203 13.062 1 47.5 573 THR A O 1
ATOM 4539 N N . GLU A 1 574 ? -23.172 -11 14.18 1 42.03 574 GLU A N 1
ATOM 4540 C CA . GLU A 1 574 ? -24.625 -11.242 14.18 1 42.03 574 GLU A CA 1
ATOM 4541 C C . GLU A 1 574 ? -25.391 -9.961 14.508 1 42.03 574 GLU A C 1
ATOM 4543 O O . GLU A 1 574 ? -26.016 -9.867 15.562 1 42.03 574 GLU A O 1
ATOM 4548 N N . MET A 1 575 ? -24.828 -8.992 14.641 1 39.31 575 MET A N 1
ATOM 4549 C CA . MET A 1 575 ? -25.641 -7.887 15.133 1 39.31 575 MET A CA 1
ATOM 4550 C C . MET A 1 575 ? -26.906 -7.734 14.297 1 39.31 575 MET A C 1
ATOM 4552 O O . MET A 1 575 ? -26.844 -7.441 13.102 1 39.31 575 MET A O 1
ATOM 4556 N N . HIS A 1 576 ? -27.922 -8.383 14.578 1 37.88 576 HIS A N 1
ATOM 4557 C CA . HIS A 1 576 ? -29.344 -8.102 14.406 1 37.88 576 HIS A CA 1
ATOM 4558 C C . HIS A 1 576 ? -29.594 -6.633 14.078 1 37.88 576 HIS A C 1
ATOM 4560 O O . HIS A 1 576 ? -28.812 -5.77 14.484 1 37.88 576 HIS A O 1
ATOM 4566 N N . GLN A 1 577 ? -30.5 -6.355 13.07 1 41.59 577 GLN A N 1
ATOM 4567 C CA . GLN A 1 577 ? -31.344 -5.215 12.758 1 41.59 577 GLN A CA 1
ATOM 4568 C C . GLN A 1 577 ? -31.438 -4.258 13.938 1 41.59 577 GLN A C 1
ATOM 4570 O O . GLN A 1 577 ? -31.844 -3.102 13.781 1 41.59 577 GLN A O 1
ATOM 4575 N N . SER A 1 578 ? -31.328 -4.812 15.047 1 41.28 578 SER A N 1
ATOM 4576 C CA . SER A 1 578 ? -31.859 -4.051 16.172 1 41.28 578 SER A CA 1
ATOM 4577 C C . SER A 1 578 ? -30.969 -2.863 16.516 1 41.28 578 SER A C 1
ATOM 4579 O O . SER A 1 578 ? -31.406 -1.912 17.156 1 41.28 578 SER A O 1
ATOM 4581 N N . GLU A 1 579 ? -29.641 -2.994 16.297 1 48.91 579 GLU A N 1
ATOM 4582 C CA . GLU A 1 579 ? -28.938 -1.82 16.812 1 48.91 579 GLU A CA 1
ATOM 4583 C C . GLU A 1 579 ? -28.562 -0.869 15.68 1 48.91 579 GLU A C 1
ATOM 4585 O O . GLU A 1 579 ? -27.516 -0.222 15.727 1 48.91 579 GLU A O 1
ATOM 4590 N N . SER A 1 580 ? -28.984 -1.177 14.508 1 51.84 580 SER A N 1
ATOM 4591 C CA . SER A 1 580 ? -28.906 -0.152 13.477 1 51.84 580 SER A CA 1
ATOM 4592 C C . SER A 1 580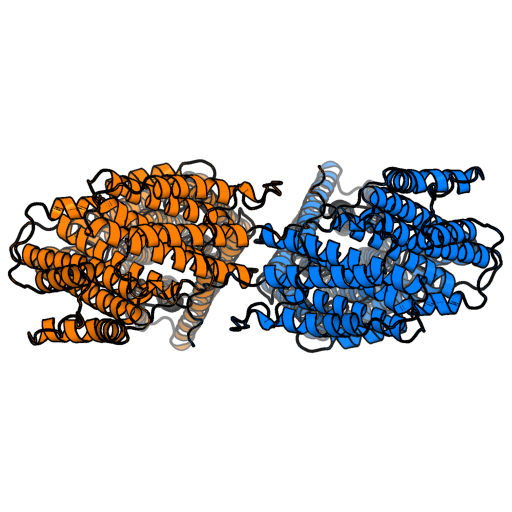 ? -29.359 1.203 14 1 51.84 580 SER A C 1
ATOM 4594 O O . SER A 1 580 ? -30.359 1.288 14.734 1 51.84 580 SER A O 1
ATOM 4596 N N . GLY A 1 581 ? -28.5 2.023 14.344 1 55.75 581 GLY A N 1
ATOM 4597 C CA . GLY A 1 581 ? -28.844 3.377 14.742 1 55.75 581 GLY A CA 1
ATOM 4598 C C . GLY A 1 581 ? -30.125 3.881 14.102 1 55.75 581 GLY A C 1
ATOM 4599 O O . GLY A 1 581 ? -30.75 3.168 13.312 1 55.75 581 GLY A O 1
ATOM 4600 N N . PRO A 1 582 ? -30.719 4.93 14.516 1 59.22 582 PRO A N 1
ATOM 4601 C CA . PRO A 1 582 ? -31.938 5.535 13.969 1 59.22 582 PRO A CA 1
ATOM 4602 C C . PRO A 1 582 ? -31.859 5.75 12.461 1 59.22 582 PRO A C 1
ATOM 4604 O O . PRO A 1 582 ? -30.781 6.047 11.93 1 59.22 582 PRO A O 1
ATOM 4607 N N . ALA A 1 583 ? -32.656 4.992 11.516 1 52.22 583 ALA A N 1
ATOM 4608 C CA . ALA A 1 583 ? -32.75 5.184 10.07 1 52.22 583 ALA A CA 1
ATOM 4609 C C . ALA A 1 583 ? -33.031 6.641 9.727 1 52.22 583 ALA A C 1
ATOM 4611 O O . ALA A 1 583 ? -33.875 7.277 10.336 1 52.22 583 ALA A O 1
ATOM 4612 N N . PRO A 1 584 ? -32.094 7.191 8.812 1 52.81 584 PRO A N 1
ATOM 4613 C CA . PRO A 1 584 ? -32.469 8.539 8.375 1 52.81 584 PRO A CA 1
ATOM 4614 C C . PRO A 1 584 ? -33.812 8.555 7.668 1 52.81 584 PRO A C 1
ATOM 4616 O O . PRO A 1 584 ? -34.188 7.598 6.98 1 52.81 584 PRO A O 1
ATOM 4619 N N . ASN A 1 585 ? -34.906 8.922 7.969 1 44.09 585 ASN A N 1
ATOM 4620 C CA . ASN A 1 585 ? -36.219 9.023 7.363 1 44.09 585 ASN A CA 1
ATOM 4621 C C . ASN A 1 585 ? -36.125 9.461 5.902 1 44.09 585 ASN A C 1
ATOM 4623 O O . ASN A 1 585 ? -35.75 10.586 5.609 1 44.09 585 ASN A O 1
ATOM 4627 N N . SER A 1 586 ? -35.781 8.695 4.91 1 38.78 586 SER A N 1
ATOM 4628 C CA . SER A 1 586 ? -35.781 9.117 3.512 1 38.78 586 SER A CA 1
ATOM 4629 C C . SER A 1 586 ? -37.094 9.781 3.121 1 38.78 586 SER A C 1
ATOM 4631 O O . SER A 1 586 ? -37.219 10.32 2.021 1 38.78 586 SER A O 1
ATOM 4633 N N . THR A 1 587 ? -38.344 8.883 3.111 1 35.59 587 THR A N 1
ATOM 4634 C CA . THR A 1 587 ? -39.5 9.148 2.238 1 35.59 587 THR A CA 1
ATOM 4635 C C . THR A 1 587 ? -39.75 10.648 2.145 1 35.59 587 THR A C 1
ATOM 4637 O O . THR A 1 587 ? -39.25 11.422 2.961 1 35.59 587 THR A O 1
ATOM 4640 N N . ASP A 1 588 ? -41.25 11 1.585 1 35.12 588 ASP A N 1
ATOM 4641 C CA . ASP A 1 588 ? -42.188 11.984 1.031 1 35.12 588 ASP A CA 1
ATOM 4642 C C . ASP A 1 588 ? -42.375 13.164 1.986 1 35.12 588 ASP A C 1
ATOM 4644 O O . ASP A 1 588 ? -43.125 14.102 1.69 1 35.12 588 ASP A O 1
ATOM 4648 N N . GLU A 1 589 ? -42.25 12.969 3.221 1 35.12 589 GLU A N 1
ATOM 4649 C CA . GLU A 1 589 ? -42.719 14.086 4.035 1 35.12 589 GLU A CA 1
ATOM 4650 C C . GLU A 1 589 ? -41.781 15.281 3.912 1 35.12 589 GLU A C 1
ATOM 4652 O O . GLU A 1 589 ? -41.875 16.234 4.695 1 35.12 589 GLU A O 1
ATOM 4657 N N . THR A 1 590 ? -40.906 15.234 3.068 1 36.16 590 THR A N 1
ATOM 4658 C CA . THR A 1 590 ? -40.125 16.422 2.715 1 36.16 590 THR A CA 1
ATOM 4659 C C . THR A 1 590 ? -41.031 17.516 2.174 1 36.16 590 THR A C 1
ATOM 4661 O O . THR A 1 590 ? -40.719 18.703 2.314 1 36.16 590 THR A O 1
ATOM 4664 N N . THR A 1 591 ? -42.031 17.156 1.237 1 34.94 591 THR A N 1
ATOM 4665 C CA . THR A 1 591 ? -42.875 18.188 0.636 1 34.94 591 THR A CA 1
ATOM 4666 C C . THR A 1 591 ? -43.656 18.938 1.705 1 34.94 591 THR A C 1
ATOM 4668 O O . THR A 1 591 ? -43.812 20.156 1.635 1 34.94 591 THR A O 1
ATOM 4671 N N . GLN A 1 592 ? -44.656 18.188 2.377 1 35.06 592 GLN A N 1
ATOM 4672 C CA . GLN A 1 592 ? -45.656 18.906 3.17 1 35.06 592 GLN A CA 1
ATOM 4673 C C . GLN A 1 592 ? -45 19.641 4.34 1 35.06 592 GLN A C 1
ATOM 4675 O O . GLN A 1 592 ? -45.562 20.594 4.863 1 35.06 592 GLN A O 1
ATOM 4680 N N . GLN A 1 593 ? -44.094 19.047 5.051 1 35.78 593 GLN A N 1
ATOM 4681 C CA . GLN A 1 593 ? -43.656 19.75 6.246 1 35.78 593 GLN A CA 1
ATOM 4682 C C . GLN A 1 593 ? -42.688 20.859 5.895 1 35.78 593 GLN A C 1
ATOM 4684 O O . GLN A 1 593 ? -41.5 20.812 6.285 1 35.78 593 GLN A O 1
ATOM 4689 N N . SER A 1 594 ? -42.594 21.328 4.734 1 34.56 594 SER A N 1
ATOM 4690 C CA . SER A 1 594 ? -41.906 22.578 4.375 1 34.56 594 SER A CA 1
ATOM 4691 C C . SER A 1 594 ? -42.312 23.703 5.312 1 34.56 594 SER A C 1
ATOM 4693 O O . SER A 1 594 ? -41.469 24.531 5.691 1 34.56 594 SER A O 1
ATOM 4695 N N . ALA A 1 595 ? -43.812 24.016 5.367 1 34.12 595 ALA A N 1
ATOM 4696 C CA . ALA A 1 595 ? -44.375 25.156 6.086 1 34.12 595 ALA A CA 1
ATOM 4697 C C . ALA A 1 595 ? -44.031 25.094 7.57 1 34.12 595 ALA A C 1
ATOM 4699 O O . ALA A 1 595 ? -44.062 26.125 8.258 1 34.12 595 ALA A O 1
ATOM 4700 N N . ARG A 1 596 ? -44.469 23.938 8.125 1 42.19 596 ARG A N 1
ATOM 4701 C CA . ARG A 1 596 ? -44.156 23.984 9.547 1 42.19 596 ARG A CA 1
ATOM 4702 C C . ARG A 1 596 ? -42.656 23.938 9.773 1 42.19 596 ARG A C 1
ATOM 4704 O O . ARG A 1 596 ? -42.062 22.875 9.961 1 42.19 596 ARG A O 1
ATOM 4711 N N . GLN A 1 597 ? -41.625 24.188 8.859 1 39.91 597 GLN A N 1
ATOM 4712 C CA . GLN A 1 597 ? -40.281 24.5 8.422 1 39.91 597 GLN A CA 1
ATOM 4713 C C . GLN A 1 597 ? -39.438 25.078 9.562 1 39.91 597 GLN A C 1
ATOM 4715 O O . GLN A 1 597 ? -38.219 24.922 9.586 1 39.91 597 GLN A O 1
ATOM 4720 N N . ALA A 1 598 ? -39.938 26.125 9.984 1 41.44 598 ALA A N 1
ATOM 4721 C CA . ALA A 1 598 ? -39.219 26.75 11.117 1 41.44 598 ALA A CA 1
ATOM 4722 C C . ALA A 1 598 ? -38.938 25.719 12.203 1 41.44 598 ALA A C 1
ATOM 4724 O O . ALA A 1 598 ? -38.656 26.078 13.344 1 41.44 598 ALA A O 1
ATOM 4725 N N . GLU A 1 599 ? -39.25 24.469 12.094 1 47.81 599 GLU A N 1
ATOM 4726 C CA . GLU A 1 599 ? -39.156 23.406 13.086 1 47.81 599 GLU A CA 1
ATOM 4727 C C . GLU A 1 599 ? -37.719 23.078 13.422 1 47.81 599 GLU A C 1
ATOM 4729 O O . GLU A 1 599 ? -36.812 23.234 12.578 1 47.81 599 GLU A O 1
ATOM 4734 N N . ALA A 1 600 ? -37.281 22.25 14.781 1 62.97 600 ALA A N 1
ATOM 4735 C CA . ALA A 1 600 ? -36.406 22.391 15.945 1 62.97 600 ALA A CA 1
ATOM 4736 C C . ALA A 1 600 ? -35 21.891 15.641 1 62.97 600 ALA A C 1
ATOM 4738 O O . ALA A 1 600 ? -34.812 20.781 15.117 1 62.97 600 ALA A O 1
ATOM 4739 N N . ILE A 1 601 ? -34.094 22.766 15.336 1 79.38 601 ILE A N 1
ATOM 4740 C CA . ILE A 1 601 ? -32.625 22.578 15.305 1 79.38 601 ILE A CA 1
ATOM 4741 C C . ILE A 1 601 ? -32.281 21.266 15.992 1 79.38 601 ILE A C 1
ATOM 4743 O O . ILE A 1 601 ? -31.438 20.516 15.5 1 79.38 601 ILE A O 1
ATOM 4747 N N . PRO A 1 602 ? -33.188 20.891 16.891 1 80.88 602 PRO A N 1
ATOM 4748 C CA . PRO A 1 602 ? -32.875 19.609 17.516 1 80.88 602 PRO A CA 1
ATOM 4749 C C . PRO A 1 602 ? -33.125 18.422 16.578 1 80.88 602 PRO A C 1
ATOM 4751 O O . PRO A 1 602 ? -32.469 17.406 16.656 1 80.88 602 PRO A O 1
ATOM 4754 N N . ALA A 1 603 ? -34.094 18.641 15.648 1 85.12 603 ALA A N 1
ATOM 4755 C CA . ALA A 1 603 ? -34.375 17.578 14.688 1 85.12 603 ALA A CA 1
ATOM 4756 C C . ALA A 1 603 ? -33.219 17.422 13.695 1 85.12 603 ALA A C 1
ATOM 4758 O O . ALA A 1 603 ? -32.969 16.312 13.227 1 85.12 603 ALA A O 1
ATOM 4759 N N . TRP A 1 604 ? -32.562 18.578 13.43 1 87.88 604 TRP A N 1
ATOM 4760 C CA . TRP A 1 604 ? -31.422 18.516 12.523 1 87.88 604 TRP A CA 1
ATOM 4761 C C . TRP A 1 604 ? -30.281 17.703 13.148 1 87.88 604 TRP A C 1
ATOM 4763 O O . TRP 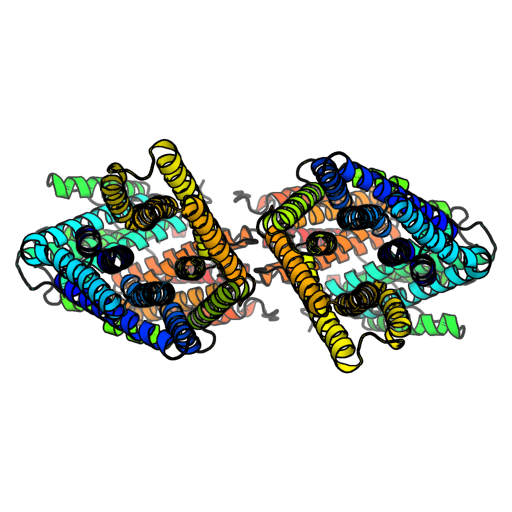A 1 604 ? -29.594 16.969 12.445 1 87.88 604 TRP A O 1
ATOM 4773 N N . VAL A 1 605 ? -30.141 17.875 14.422 1 91 605 VAL A N 1
ATOM 4774 C CA . VAL A 1 605 ? -29.062 17.172 15.109 1 91 605 VAL A CA 1
ATOM 4775 C C . VAL A 1 605 ? -29.312 15.664 15.039 1 91 605 VAL A C 1
ATOM 4777 O O . VAL A 1 605 ? -28.406 14.891 14.727 1 91 605 VAL A O 1
ATOM 4780 N N . MET A 1 606 ? -30.578 15.297 15.266 1 91 606 MET A N 1
ATOM 4781 C CA . MET A 1 606 ? -30.922 13.883 15.234 1 91 606 MET A CA 1
ATOM 4782 C C . MET A 1 606 ? -30.781 13.32 13.828 1 91 606 MET A C 1
ATOM 4784 O O . MET A 1 606 ? -30.375 12.172 13.641 1 91 606 MET A O 1
ATOM 4788 N N . GLN A 1 607 ? -31.094 14.086 12.898 1 88.81 607 GLN A N 1
ATOM 4789 C CA . GLN A 1 607 ? -30.953 13.664 11.516 1 88.81 607 GLN A CA 1
ATOM 4790 C C . GLN A 1 607 ? -29.484 13.484 11.148 1 88.81 607 GLN A C 1
ATOM 4792 O O . GLN A 1 607 ? -29.125 12.516 10.477 1 88.81 607 GLN A O 1
ATOM 4797 N N . ASP A 1 608 ? -28.703 14.461 11.531 1 92 608 ASP A N 1
ATOM 4798 C CA . ASP A 1 608 ? -27.281 14.367 11.234 1 92 608 ASP A CA 1
ATOM 4799 C C . ASP A 1 608 ? -26.656 13.141 11.898 1 92 608 ASP A C 1
ATOM 4801 O O . ASP A 1 608 ? -25.812 12.469 11.297 1 92 608 ASP A O 1
ATOM 4805 N N . ILE A 1 609 ? -27.094 12.859 13.102 1 93.5 609 ILE A N 1
ATOM 4806 C CA . ILE A 1 609 ? -26.594 11.68 13.805 1 93.5 609 ILE A CA 1
ATOM 4807 C C . ILE A 1 609 ? -27.062 10.414 13.094 1 93.5 609 ILE A C 1
ATOM 4809 O O . ILE A 1 609 ? -26.312 9.445 12.977 1 93.5 609 ILE A O 1
ATOM 4813 N N . ALA A 1 610 ? -28.266 10.43 12.578 1 91.5 610 ALA A N 1
ATOM 4814 C CA . ALA A 1 610 ? -28.781 9.289 11.828 1 91.5 610 ALA A CA 1
ATOM 4815 C C . ALA A 1 610 ? -27.953 9.039 10.57 1 91.5 610 ALA A C 1
ATOM 4817 O O . ALA A 1 610 ? -27.703 7.891 10.203 1 91.5 610 ALA A O 1
ATOM 4818 N N . HIS A 1 611 ? -27.578 10.141 9.961 1 91.31 611 HIS A N 1
ATOM 4819 C CA . HIS A 1 611 ? -26.75 10 8.781 1 91.31 611 HIS A CA 1
ATOM 4820 C C . HIS A 1 611 ? -25.391 9.414 9.133 1 91.31 611 HIS A C 1
ATOM 4822 O O . HIS A 1 611 ? -24.812 8.664 8.344 1 91.31 611 HIS A O 1
ATOM 4828 N N . LEU A 1 612 ? -24.875 9.766 10.289 1 94.25 612 LEU A N 1
ATOM 4829 C CA . LEU A 1 612 ? -23.609 9.203 10.734 1 94.25 612 LEU A CA 1
ATOM 4830 C C . LEU A 1 612 ? -23.734 7.703 10.953 1 94.25 612 LEU A C 1
ATOM 4832 O O . LEU A 1 612 ? -22.812 6.945 10.617 1 94.25 612 LEU A O 1
ATOM 4836 N N . TYR A 1 613 ? -24.844 7.301 11.492 1 93.06 613 TYR A N 1
ATOM 4837 C CA . TYR A 1 613 ? -25.062 5.875 11.711 1 93.06 613 TYR A CA 1
ATOM 4838 C C . TYR A 1 613 ? -25.266 5.152 10.383 1 93.06 613 TYR A C 1
ATOM 4840 O O . TYR A 1 613 ? -24.797 4.02 10.211 1 93.06 613 TYR A O 1
ATOM 4848 N N . ALA A 1 614 ? -25.953 5.797 9.453 1 90.81 614 ALA A N 1
ATOM 4849 C CA . ALA A 1 614 ? -26.109 5.207 8.125 1 90.81 614 ALA A CA 1
ATOM 4850 C C . ALA A 1 614 ? -24.75 5.02 7.445 1 90.81 614 ALA A C 1
ATOM 4852 O O . ALA A 1 614 ? -24.516 4.008 6.781 1 90.81 614 ALA A O 1
ATOM 4853 N N . TRP A 1 615 ? -23.953 6.035 7.605 1 93.06 615 TRP A N 1
ATOM 4854 C CA . TRP A 1 615 ? -22.609 5.941 7.051 1 93.06 615 TRP A CA 1
ATOM 4855 C C . TRP A 1 615 ? -21.828 4.781 7.676 1 93.06 615 TRP A C 1
ATOM 4857 O O . TRP A 1 615 ? -21.141 4.039 6.977 1 93.06 615 TRP A O 1
ATOM 4867 N N . LEU A 1 616 ? -21.938 4.633 9.008 1 93.31 616 LEU A N 1
ATOM 4868 C CA . LEU A 1 616 ? -21.25 3.551 9.719 1 93.31 616 LEU A CA 1
ATOM 4869 C C . LEU A 1 616 ? -21.719 2.191 9.211 1 93.31 616 LEU A C 1
ATOM 4871 O O . LEU A 1 616 ? -20.906 1.289 9 1 93.31 616 LEU A O 1
ATOM 4875 N N . ASP A 1 617 ? -22.984 2.021 8.922 1 88.62 617 ASP A N 1
ATOM 4876 C CA . ASP A 1 617 ? -23.516 0.766 8.398 1 88.62 617 ASP A CA 1
ATOM 4877 C C . ASP A 1 617 ? -22.984 0.479 7 1 88.62 617 ASP A C 1
ATOM 4879 O O . ASP A 1 617 ? -22.75 -0.677 6.645 1 88.62 617 ASP A O 1
ATOM 4883 N N . TRP A 1 618 ? -22.828 1.529 6.316 1 89.06 618 TRP A N 1
ATOM 4884 C CA . TRP A 1 618 ? -22.344 1.394 4.949 1 89.06 618 TRP A CA 1
ATOM 4885 C C . TRP A 1 618 ? -20.875 0.96 4.938 1 89.06 618 TRP A C 1
ATOM 4887 O O . TRP A 1 618 ? -20.375 0.458 3.926 1 89.06 618 TRP A O 1
ATOM 4897 N N . GLN A 1 619 ? -20.203 1.188 6.066 1 90.5 619 GLN A N 1
ATOM 4898 C CA . GLN A 1 619 ? -18.781 0.827 6.156 1 90.5 619 GLN A CA 1
ATOM 4899 C C . GLN A 1 619 ? -18.609 -0.633 6.566 1 90.5 619 GLN A C 1
ATOM 4901 O O . GLN A 1 619 ? -17.516 -1.179 6.492 1 90.5 619 GLN A O 1
ATOM 4906 N N . ARG A 1 620 ? -19.641 -1.311 6.895 1 88.75 620 ARG A N 1
ATOM 4907 C CA . ARG A 1 620 ? -19.578 -2.721 7.262 1 88.75 620 ARG A CA 1
ATOM 4908 C C . ARG A 1 620 ? -19.406 -3.604 6.031 1 88.75 620 ARG A C 1
ATOM 4910 O O . ARG A 1 620 ? -19.812 -3.225 4.93 1 88.75 620 ARG A O 1
ATOM 4917 N N . PRO A 1 621 ? -18.703 -4.707 6.199 1 88.44 621 PRO A N 1
ATOM 4918 C CA . PRO A 1 621 ? -18.594 -5.637 5.07 1 88.44 621 PRO A CA 1
ATOM 4919 C C . PRO A 1 621 ? -19.938 -6.195 4.625 1 88.44 621 PRO A C 1
ATOM 4921 O O . PRO A 1 621 ? -20.906 -6.176 5.391 1 88.44 621 PRO A O 1
ATOM 4924 N N . TYR A 1 622 ? -19.984 -6.613 3.359 1 87.25 622 TYR A N 1
ATOM 4925 C CA . TYR A 1 622 ? -21.219 -7.18 2.824 1 87.25 622 TYR A CA 1
ATOM 4926 C C . TYR A 1 622 ? -21.594 -8.461 3.561 1 87.25 622 TYR A C 1
ATOM 4928 O O . TYR A 1 622 ? -20.781 -9.375 3.678 1 87.25 622 TYR A O 1
ATOM 4936 N N . ALA A 1 623 ? -22.797 -8.461 4.203 1 80.19 623 ALA A N 1
ATOM 4937 C CA . ALA A 1 623 ? -23.25 -9.617 4.969 1 80.19 623 ALA A CA 1
ATOM 4938 C C . ALA A 1 623 ? -24.031 -10.578 4.082 1 80.19 623 ALA A C 1
ATOM 4940 O O . ALA A 1 623 ? -24.922 -10.164 3.322 1 80.19 623 ALA A O 1
ATOM 4941 N N . LEU A 1 624 ? -23.531 -11.805 4.031 1 79.25 624 LEU A N 1
ATOM 4942 C CA . LEU A 1 624 ? -24.266 -12.828 3.289 1 79.25 624 LEU A CA 1
ATOM 4943 C C . LEU A 1 624 ? -25.438 -13.367 4.109 1 79.25 624 LEU A C 1
ATOM 4945 O O . LEU A 1 624 ? -25.344 -13.477 5.332 1 79.25 624 LEU A O 1
ATOM 4949 N N . SER A 1 625 ? -26.797 -12.969 4.02 1 58.91 625 SER A N 1
ATOM 4950 C CA . SER A 1 625 ? -28 -13.344 4.734 1 58.91 625 SER A CA 1
ATOM 4951 C C . SER A 1 625 ? -27.922 -14.773 5.258 1 58.91 625 SER A C 1
ATOM 4953 O O . SER A 1 625 ? -28.734 -15.18 6.094 1 58.91 625 SER A O 1
ATOM 4955 N N . GLY A 1 626 ? -27.234 -15.758 4.828 1 46.25 626 GLY A N 1
ATOM 4956 C CA . GLY A 1 626 ? -27.609 -17.109 5.188 1 46.25 626 GLY A CA 1
ATOM 4957 C C . GLY A 1 626 ? -27.422 -17.422 6.66 1 46.25 626 GLY A C 1
ATOM 4958 O O . GLY A 1 626 ? -27.906 -18.438 7.156 1 46.25 626 GLY A O 1
ATOM 4959 N N . ASN A 1 627 ? -26.344 -17.172 7.402 1 37.88 627 ASN A N 1
ATOM 4960 C CA . ASN A 1 627 ? -26.312 -17.906 8.672 1 37.88 627 ASN A CA 1
ATOM 4961 C C . ASN A 1 627 ? -27.219 -17.25 9.711 1 37.88 627 ASN A C 1
ATOM 4963 O O . ASN A 1 627 ? -26.734 -16.609 10.641 1 37.88 627 ASN A O 1
ATOM 4967 N N . THR A 1 628 ? -28.25 -16.672 9.414 1 32.69 628 THR A N 1
ATOM 4968 C CA . THR A 1 628 ? -29.078 -16.281 10.547 1 32.69 628 THR A CA 1
ATOM 4969 C C . THR A 1 628 ? -29.375 -17.484 11.445 1 32.69 628 THR A C 1
ATOM 4971 O O . THR A 1 628 ? -30.094 -17.359 12.438 1 32.69 628 THR A O 1
ATOM 4974 N N . HIS A 1 629 ? -29.406 -18.781 10.883 1 29.78 629 HIS A N 1
ATOM 4975 C CA . HIS A 1 629 ? -29.875 -19.719 11.891 1 29.78 629 HIS A CA 1
ATOM 4976 C C . HIS A 1 629 ? -28.781 -20.062 12.891 1 29.78 629 HIS A C 1
ATOM 4978 O O . HIS A 1 629 ? -28.891 -21.047 13.633 1 29.78 629 HIS A O 1
ATOM 4984 N N . GLY A 1 630 ? -27.859 -19.359 13.258 1 24.61 630 GLY A N 1
ATOM 4985 C CA . GLY A 1 630 ? -27.625 -19.844 14.609 1 24.61 630 GLY A CA 1
ATOM 4986 C C . GLY A 1 630 ? -28.75 -19.5 15.57 1 24.61 630 GLY A C 1
ATOM 4987 O O . GLY A 1 630 ? -29.438 -18.5 15.391 1 24.61 630 GLY A O 1
ATOM 4988 N N . MET B 1 1 ? 24.453 -33.719 -12.5 1 83.81 1 MET B N 1
ATOM 4989 C CA . MET B 1 1 ? 24.922 -32.469 -11.922 1 83.81 1 MET B CA 1
ATOM 4990 C C . MET B 1 1 ? 26.344 -32.625 -11.352 1 83.81 1 MET B C 1
ATOM 4992 O O . MET B 1 1 ? 27.266 -31.906 -11.758 1 83.81 1 MET B O 1
ATOM 4996 N N . MET B 1 2 ? 26.484 -33.688 -10.57 1 83 2 MET B N 1
ATOM 4997 C CA . MET B 1 2 ? 27.797 -33.875 -9.953 1 83 2 MET B CA 1
ATOM 4998 C C . MET B 1 2 ? 28.797 -34.406 -10.977 1 83 2 MET B C 1
ATOM 5000 O O . MET B 1 2 ? 30 -34.094 -10.867 1 83 2 MET B O 1
ATOM 5004 N N . ALA B 1 3 ? 28.359 -35.125 -11.945 1 86.12 3 ALA B N 1
ATOM 5005 C CA . ALA B 1 3 ? 29.25 -35.594 -13 1 86.12 3 ALA B CA 1
ATOM 5006 C C . ALA B 1 3 ? 29.891 -34.438 -13.75 1 86.12 3 ALA B C 1
ATOM 5008 O O . ALA B 1 3 ? 31.078 -34.469 -14.094 1 86.12 3 ALA B O 1
ATOM 5009 N N . GLY B 1 4 ? 29.094 -33.438 -14.055 1 85.69 4 GLY B N 1
ATOM 5010 C CA . GLY B 1 4 ? 29.641 -32.281 -14.727 1 85.69 4 GLY B CA 1
ATOM 5011 C C . GLY B 1 4 ? 30.672 -31.531 -13.898 1 85.69 4 GLY B C 1
ATOM 5012 O O . GLY B 1 4 ? 31.719 -31.125 -14.406 1 85.69 4 GLY B O 1
ATOM 5013 N N . LEU B 1 5 ? 30.375 -31.375 -12.633 1 82.69 5 LEU B N 1
ATOM 5014 C CA . LEU B 1 5 ? 31.297 -30.688 -11.734 1 82.69 5 LEU B CA 1
ATOM 5015 C C . LEU B 1 5 ? 32.625 -31.453 -11.625 1 82.69 5 LEU B C 1
ATOM 5017 O O . LEU B 1 5 ? 33.688 -30.859 -11.719 1 82.69 5 LEU B O 1
ATOM 5021 N N . LEU B 1 6 ? 32.594 -32.781 -11.547 1 83.81 6 LEU B N 1
ATOM 5022 C CA . LEU B 1 6 ? 33.781 -33.625 -11.359 1 83.81 6 LEU B CA 1
ATOM 5023 C C . LEU B 1 6 ? 34.594 -33.688 -12.641 1 83.81 6 LEU B C 1
ATOM 5025 O O . LEU B 1 6 ? 35.812 -33.656 -12.609 1 83.81 6 LEU B O 1
ATOM 5029 N N . LEU B 1 7 ? 33.938 -33.812 -13.734 1 87.44 7 LEU B N 1
ATOM 5030 C CA . LEU B 1 7 ? 34.625 -33.938 -15.016 1 87.44 7 LEU B CA 1
ATOM 5031 C C . LEU B 1 7 ? 35.438 -32.719 -15.328 1 87.44 7 LEU B C 1
ATOM 5033 O O . LEU B 1 7 ? 36.625 -32.812 -15.641 1 87.44 7 LEU B O 1
ATOM 5037 N N . PHE B 1 8 ? 34.938 -31.562 -15.219 1 85.88 8 PHE B N 1
ATOM 5038 C CA . PHE B 1 8 ? 35.625 -30.344 -15.625 1 85.88 8 PHE B CA 1
ATOM 5039 C C . PHE B 1 8 ? 36.625 -29.906 -14.562 1 85.88 8 PHE B C 1
ATOM 5041 O O . PHE B 1 8 ? 37.625 -29.234 -14.867 1 85.88 8 PHE B O 1
ATOM 5048 N N . SER B 1 9 ? 36.312 -30.234 -13.312 1 78.38 9 SER B N 1
ATOM 5049 C CA . SER B 1 9 ? 37.312 -30 -12.289 1 78.38 9 SER B CA 1
ATOM 5050 C C . SER B 1 9 ? 38.562 -30.859 -12.531 1 78.38 9 SER B C 1
ATOM 5052 O O . SER B 1 9 ? 39.688 -30.422 -12.305 1 78.38 9 SER B O 1
ATOM 5054 N N . PHE B 1 10 ? 38.375 -32.031 -13 1 82.88 10 PHE B N 1
ATOM 5055 C CA . PHE B 1 10 ? 39.469 -32.938 -13.336 1 82.88 10 PHE B CA 1
ATOM 5056 C C . PHE B 1 10 ? 40.25 -32.406 -14.516 1 82.88 10 PHE B C 1
ATOM 5058 O O . PHE B 1 10 ? 41.469 -32.594 -14.586 1 82.88 10 PHE B O 1
ATOM 5065 N N . LEU B 1 11 ? 39.531 -31.672 -15.375 1 85.12 11 LEU B N 1
ATOM 5066 C CA . LEU B 1 11 ? 40.219 -31.078 -16.531 1 85.12 11 LEU B CA 1
ATOM 5067 C C . LEU B 1 11 ? 40.906 -29.781 -16.141 1 85.12 11 LEU B C 1
ATOM 5069 O O . LEU B 1 11 ? 41.531 -29.141 -16.969 1 85.12 11 LEU B O 1
ATOM 5073 N N . GLY B 1 12 ? 40.812 -29.328 -14.977 1 76.31 12 GLY B N 1
ATOM 5074 C CA . GLY B 1 12 ? 41.562 -28.203 -14.445 1 76.31 12 GLY B CA 1
ATOM 5075 C C . GLY B 1 12 ? 40.781 -26.906 -14.438 1 76.31 12 GLY B C 1
ATOM 5076 O O . GLY B 1 12 ? 41.344 -25.844 -14.164 1 76.31 12 GLY B O 1
ATOM 5077 N N . ASP B 1 13 ? 39.531 -26.984 -14.844 1 82.19 13 ASP B N 1
ATOM 5078 C CA . ASP B 1 13 ? 38.719 -25.766 -14.891 1 82.19 13 ASP B CA 1
ATOM 5079 C C . ASP B 1 13 ? 37.5 -25.891 -13.984 1 82.19 13 ASP B C 1
ATOM 5081 O O . ASP B 1 13 ? 36.406 -26.297 -14.438 1 82.19 13 ASP B O 1
ATOM 5085 N N . SER B 1 14 ? 37.625 -25.469 -12.812 1 77.31 14 SER B N 1
ATOM 5086 C CA . SER B 1 14 ? 36.562 -25.594 -11.828 1 77.31 14 SER B CA 1
ATOM 5087 C C . SER B 1 14 ? 35.375 -24.641 -12.133 1 77.31 14 SER B C 1
ATOM 5089 O O . SER B 1 14 ? 34.25 -24.938 -11.812 1 77.31 14 SER B O 1
ATOM 5091 N N . ALA B 1 15 ? 35.656 -23.516 -12.797 1 79.75 15 ALA B N 1
ATOM 5092 C CA . ALA B 1 15 ? 34.594 -22.562 -13.141 1 79.75 15 ALA B CA 1
ATOM 5093 C C . ALA B 1 15 ? 33.625 -23.172 -14.148 1 79.75 15 ALA B C 1
ATOM 5095 O O . ALA B 1 15 ? 32.406 -23.031 -14.008 1 79.75 15 ALA B O 1
ATOM 5096 N N . SER B 1 16 ? 34.219 -23.922 -15.031 1 86.5 16 SER B N 1
ATOM 5097 C CA . SER B 1 16 ? 33.406 -24.578 -16.016 1 86.5 16 SER B CA 1
ATOM 5098 C C . SER B 1 16 ? 32.625 -25.734 -15.406 1 86.5 16 SER B C 1
ATOM 5100 O O . SER B 1 16 ? 31.531 -26.078 -15.875 1 86.5 16 SER B O 1
ATOM 5102 N N . GLY B 1 17 ? 33.156 -26.344 -14.391 1 84.56 17 GLY B N 1
ATOM 5103 C CA . GLY B 1 17 ? 32.438 -27.391 -13.68 1 84.56 17 GLY B CA 1
ATOM 5104 C C . GLY B 1 17 ? 31.219 -26.875 -12.961 1 84.56 17 GLY B C 1
ATOM 5105 O O . GLY B 1 17 ? 30.156 -27.516 -12.992 1 84.56 17 GLY B O 1
ATOM 5106 N N . VAL B 1 18 ? 31.328 -25.719 -12.359 1 81.81 18 VAL B N 1
ATOM 5107 C CA . VAL B 1 18 ? 30.188 -25.125 -11.688 1 81.81 18 VAL B CA 1
ATOM 5108 C C . VAL B 1 18 ? 29.125 -24.734 -12.711 1 81.81 18 VAL B C 1
ATOM 5110 O O . VAL B 1 18 ? 27.922 -24.875 -12.461 1 81.81 18 VAL B O 1
ATOM 5113 N N . ASN B 1 19 ? 29.594 -24.281 -13.82 1 88 19 ASN B N 1
ATOM 5114 C CA . ASN B 1 19 ? 28.641 -23.953 -14.883 1 88 19 ASN B CA 1
ATOM 5115 C C . ASN B 1 19 ? 27.891 -25.188 -15.367 1 88 19 ASN B C 1
ATOM 5117 O O . ASN B 1 19 ? 26.688 -25.125 -15.617 1 88 19 ASN B O 1
ATOM 5121 N N . ALA B 1 20 ? 28.578 -26.234 -15.461 1 90.56 20 ALA B N 1
ATOM 5122 C CA . ALA B 1 20 ? 27.938 -27.484 -15.867 1 90.56 20 ALA B CA 1
ATOM 5123 C C . ALA B 1 20 ? 26.906 -27.922 -14.836 1 90.56 20 ALA B C 1
ATOM 5125 O O . ALA B 1 20 ? 25.828 -28.406 -15.195 1 90.56 20 ALA B O 1
ATOM 5126 N N . LEU B 1 21 ? 27.234 -27.781 -13.625 1 87.88 21 LEU B N 1
ATOM 5127 C CA . LEU B 1 21 ? 26.312 -28.109 -12.547 1 87.88 21 LEU B CA 1
ATOM 5128 C C . LEU B 1 21 ? 25.078 -27.234 -12.594 1 87.88 21 LEU B C 1
ATOM 5130 O O . LEU B 1 21 ? 23.953 -27.734 -12.43 1 87.88 21 LEU B O 1
ATOM 5134 N N . ILE B 1 22 ? 25.219 -25.984 -12.82 1 86.5 22 ILE B N 1
ATOM 5135 C CA . ILE B 1 22 ? 24.109 -25.031 -12.836 1 86.5 22 ILE B CA 1
ATOM 5136 C C . ILE B 1 22 ? 23.203 -25.328 -14.031 1 86.5 22 ILE B C 1
ATOM 5138 O O . ILE B 1 22 ? 21.984 -25.359 -13.898 1 86.5 22 ILE B O 1
ATOM 5142 N N . CYS B 1 23 ? 23.781 -25.547 -15.156 1 91.12 23 CYS B N 1
ATOM 5143 C CA . CYS B 1 23 ? 23 -25.859 -16.344 1 91.12 23 CYS B CA 1
ATOM 5144 C C . CYS B 1 23 ? 22.203 -27.141 -16.172 1 91.12 23 CYS B C 1
ATOM 5146 O O . CYS B 1 23 ? 21.031 -27.219 -16.562 1 91.12 23 CYS B O 1
ATOM 5148 N N . ALA B 1 24 ? 22.859 -28.125 -15.562 1 91.62 24 ALA B N 1
ATOM 5149 C CA . ALA B 1 24 ? 22.172 -29.375 -15.297 1 91.62 24 ALA B CA 1
ATOM 5150 C C . ALA B 1 24 ? 21.031 -29.172 -14.312 1 91.62 24 ALA B C 1
ATOM 5152 O O . ALA B 1 24 ? 19.953 -29.781 -14.453 1 91.62 24 ALA B O 1
ATOM 5153 N N . TRP B 1 25 ? 21.266 -28.375 -13.43 1 88.81 25 TRP B N 1
ATOM 5154 C CA . TRP B 1 25 ? 20.234 -28.062 -12.445 1 88.81 25 TRP B CA 1
ATOM 5155 C C . TRP B 1 25 ? 19.047 -27.375 -13.109 1 88.81 25 TRP B C 1
ATOM 5157 O O . TRP B 1 25 ? 17.891 -27.75 -12.875 1 88.81 25 TRP B O 1
ATOM 5167 N N . LEU B 1 26 ? 19.281 -26.375 -13.859 1 90.69 26 LEU B N 1
ATOM 5168 C CA . LEU B 1 26 ? 18.234 -25.594 -14.5 1 90.69 26 LEU B CA 1
ATOM 5169 C C . LEU B 1 26 ? 17.359 -26.484 -15.383 1 90.69 26 LEU B C 1
ATOM 5171 O O . LEU B 1 26 ? 16.141 -26.453 -15.297 1 90.69 26 LEU B O 1
ATOM 5175 N N . VAL B 1 27 ? 17.953 -27.312 -16.109 1 91.44 27 VAL B N 1
ATOM 5176 C CA . VAL B 1 27 ? 17.219 -28.156 -17.031 1 91.44 27 VAL B CA 1
ATOM 5177 C C . VAL B 1 27 ? 16.578 -29.312 -16.266 1 91.44 27 VAL B C 1
ATOM 5179 O O . VAL B 1 27 ? 15.438 -29.703 -16.547 1 91.44 27 VAL B O 1
ATOM 5182 N N . GLY B 1 28 ? 17.188 -29.781 -15.258 1 87.19 28 GLY B N 1
ATOM 5183 C CA . GLY B 1 28 ? 16.719 -30.938 -14.523 1 87.19 28 GLY B CA 1
ATOM 5184 C C . GLY B 1 28 ? 15.492 -30.656 -13.68 1 87.19 28 GLY B C 1
ATOM 5185 O O . GLY B 1 28 ? 14.672 -31.547 -13.461 1 87.19 28 GLY B O 1
ATOM 5186 N N . VAL B 1 29 ? 15.336 -29.5 -13.227 1 84.44 29 VAL B N 1
ATOM 5187 C CA . VAL B 1 29 ? 14.242 -29.188 -12.312 1 84.44 29 VAL B CA 1
ATOM 5188 C C . VAL B 1 29 ? 12.977 -28.891 -13.117 1 84.44 29 VAL B C 1
ATOM 5190 O O . VAL B 1 29 ? 11.867 -28.938 -12.57 1 84.44 29 VAL B O 1
ATOM 5193 N N . GLN B 1 30 ? 13.078 -28.812 -14.359 1 86.75 30 GLN B N 1
ATOM 5194 C CA . GLN B 1 30 ? 11.938 -28.422 -15.18 1 86.75 30 GLN B CA 1
ATOM 5195 C C . GLN B 1 30 ? 11.078 -29.641 -15.531 1 86.75 30 GLN B C 1
ATOM 5197 O O . GLN B 1 30 ? 11.609 -30.719 -15.828 1 86.75 30 GLN B O 1
ATOM 5202 N N . GLY B 1 31 ? 9.758 -29.562 -15.492 1 79.69 31 GLY B N 1
ATOM 5203 C CA . GLY B 1 31 ? 8.781 -30.5 -16.016 1 79.69 31 GLY B CA 1
ATOM 5204 C C . GLY B 1 31 ? 8.859 -31.859 -15.352 1 79.69 31 GLY B C 1
ATOM 5205 O O . GLY B 1 31 ? 8.812 -32.906 -16.031 1 79.69 31 GLY B O 1
ATOM 5206 N N . ARG B 1 32 ? 8.977 -31.969 -14.078 1 77.69 32 ARG B N 1
ATOM 5207 C CA . ARG B 1 32 ? 9.109 -33.25 -13.406 1 77.69 32 ARG B CA 1
ATOM 5208 C C . ARG B 1 32 ? 7.801 -34.031 -13.43 1 77.69 32 ARG B C 1
ATOM 5210 O O . ARG B 1 32 ? 7.805 -35.281 -13.445 1 77.69 32 ARG B O 1
ATOM 5217 N N . ASN B 1 33 ? 6.746 -33.312 -13.586 1 78.5 33 ASN B N 1
ATOM 5218 C CA . ASN B 1 33 ? 5.453 -34 -13.523 1 78.5 33 ASN B CA 1
ATOM 5219 C C . ASN B 1 33 ? 4.863 -34.188 -14.914 1 78.5 33 ASN B C 1
ATOM 5221 O O . ASN B 1 33 ? 3.729 -34.656 -15.055 1 78.5 33 ASN B O 1
ATOM 5225 N N . LEU B 1 34 ? 5.676 -34 -15.945 1 84 34 LEU B N 1
ATOM 5226 C CA . LEU B 1 34 ? 5.164 -34.156 -17.297 1 84 34 LEU B CA 1
ATOM 5227 C C . LEU B 1 34 ? 5.461 -35.562 -17.828 1 84 34 LEU B C 1
ATOM 5229 O O . LEU B 1 34 ? 6.336 -36.25 -17.312 1 84 34 LEU B O 1
ATOM 5233 N N . ALA B 1 35 ? 4.652 -35.969 -18.828 1 85.19 35 ALA B N 1
ATOM 5234 C CA . ALA B 1 35 ? 4.887 -37.25 -19.484 1 85.19 35 ALA B CA 1
ATOM 5235 C C . ALA B 1 35 ? 6.281 -37.312 -20.094 1 85.19 35 ALA B C 1
ATOM 5237 O O . ALA B 1 35 ? 6.809 -36.281 -20.547 1 85.19 35 ALA B O 1
ATOM 5238 N N . TYR B 1 36 ? 6.863 -38.469 -20.125 1 84.75 36 TYR B N 1
ATOM 5239 C CA . TYR B 1 36 ? 8.258 -38.625 -20.516 1 84.75 36 TYR B CA 1
ATOM 5240 C C . TYR B 1 36 ? 8.484 -38.156 -21.938 1 84.75 36 TYR B C 1
ATOM 5242 O O . TYR B 1 36 ? 9.453 -37.438 -22.219 1 84.75 36 TYR B O 1
ATOM 5250 N N . PRO B 1 37 ? 7.555 -38.438 -22.844 1 84.06 37 PRO B N 1
ATOM 5251 C CA . PRO B 1 37 ? 7.82 -37.906 -24.172 1 84.06 37 PRO B CA 1
ATOM 5252 C C . PRO B 1 37 ? 7.734 -36.375 -24.234 1 84.06 37 PRO B C 1
ATOM 5254 O O . PRO B 1 37 ? 8.539 -35.719 -24.922 1 84.06 37 PRO B O 1
ATOM 5257 N N . LYS B 1 38 ? 6.828 -35.844 -23.641 1 86.88 38 LYS B N 1
ATOM 5258 C CA . LYS B 1 38 ? 6.723 -34.375 -23.578 1 86.88 38 LYS B CA 1
ATOM 5259 C C . LYS B 1 38 ? 7.883 -33.781 -22.781 1 86.88 38 LYS B C 1
ATOM 5261 O O . LYS B 1 38 ? 8.383 -32.719 -23.141 1 86.88 38 LYS B O 1
ATOM 5266 N N . ARG B 1 39 ? 8.242 -34.469 -21.828 1 89.75 39 ARG B N 1
ATOM 5267 C CA . ARG B 1 39 ? 9.375 -34.031 -21.031 1 89.75 39 ARG B CA 1
ATOM 5268 C C . ARG B 1 39 ? 10.648 -34 -21.859 1 89.75 39 ARG B C 1
ATOM 5270 O O . ARG B 1 39 ? 11.445 -33.062 -21.75 1 89.75 39 ARG B O 1
ATOM 5277 N N . ALA B 1 40 ? 10.781 -35.062 -22.656 1 89.62 40 ALA B N 1
ATOM 5278 C CA . ALA B 1 40 ? 11.953 -35.125 -23.516 1 89.62 40 ALA B CA 1
ATOM 5279 C C . ALA B 1 40 ? 11.977 -33.938 -24.5 1 89.62 40 ALA B C 1
ATOM 5281 O O . ALA B 1 40 ? 13.031 -33.344 -24.719 1 89.62 40 ALA B O 1
ATOM 5282 N N . GLY B 1 41 ? 10.82 -33.625 -25.031 1 89.44 41 GLY B N 1
ATOM 5283 C CA . GLY B 1 41 ? 10.742 -32.5 -25.953 1 89.44 41 GLY B CA 1
ATOM 5284 C C . GLY B 1 41 ? 10.992 -31.156 -25.281 1 89.44 41 GLY B C 1
ATOM 5285 O O . GLY B 1 41 ? 11.734 -30.312 -25.797 1 89.44 41 GLY B O 1
ATOM 5286 N N . LEU B 1 42 ? 10.43 -30.953 -24.156 1 91.31 42 LEU B N 1
ATOM 5287 C CA . LEU B 1 42 ? 10.555 -29.703 -23.422 1 91.31 42 LEU B CA 1
ATOM 5288 C C . LEU B 1 42 ? 11.984 -29.516 -22.922 1 91.31 42 LEU B C 1
ATOM 5290 O O . LEU B 1 42 ? 12.555 -28.422 -23.047 1 91.31 42 LEU B O 1
ATOM 5294 N N . LEU B 1 43 ? 12.547 -30.531 -22.344 1 94.12 43 LEU B N 1
ATOM 5295 C CA . LEU B 1 43 ? 13.891 -30.438 -21.797 1 94.12 43 LEU B CA 1
ATOM 5296 C C . LEU B 1 43 ? 14.922 -30.234 -22.906 1 94.12 43 LEU B C 1
ATOM 5298 O O . LEU B 1 43 ? 15.922 -29.547 -22.719 1 94.12 43 LEU B O 1
ATOM 5302 N N . SER B 1 44 ? 14.664 -30.938 -24.062 1 94.06 44 SER B N 1
ATOM 5303 C CA . SER B 1 44 ? 15.57 -30.734 -25.188 1 94.06 44 SER B CA 1
ATOM 5304 C C . SER B 1 44 ? 15.555 -29.281 -25.672 1 94.06 44 SER B C 1
ATOM 5306 O O . SER B 1 44 ? 16.594 -28.719 -26 1 94.06 44 SER B O 1
ATOM 5308 N N . LYS B 1 45 ? 14.375 -28.719 -25.703 1 93.81 45 LYS B N 1
ATOM 5309 C CA . LYS B 1 45 ? 14.289 -27.312 -26.078 1 93.81 45 LYS B CA 1
ATOM 5310 C C . LYS B 1 45 ? 14.977 -26.422 -25.047 1 93.81 45 LYS B C 1
ATOM 5312 O O . LYS B 1 45 ? 15.641 -25.453 -25.406 1 93.81 45 LYS B O 1
ATOM 5317 N N . SER B 1 46 ? 14.797 -26.75 -23.797 1 95 46 SER B N 1
ATOM 5318 C CA . SER B 1 46 ? 15.445 -25.984 -22.734 1 95 46 SER B CA 1
ATOM 5319 C C . SER B 1 46 ? 16.969 -26.109 -22.828 1 95 46 SER B C 1
ATOM 5321 O O . SER B 1 46 ? 17.688 -25.125 -22.641 1 95 46 SER B O 1
ATOM 5323 N N . ALA B 1 47 ? 17.422 -27.312 -23.078 1 95.56 47 ALA B N 1
ATOM 5324 C CA . ALA B 1 47 ? 18.859 -27.531 -23.219 1 95.56 47 ALA B CA 1
ATOM 5325 C C . ALA B 1 47 ? 19.422 -26.75 -24.391 1 95.56 47 ALA B C 1
ATOM 5327 O O . ALA B 1 47 ? 20.5 -26.156 -24.297 1 95.56 47 ALA B O 1
ATOM 5328 N N . LEU B 1 48 ? 18.703 -26.781 -25.469 1 95.12 48 LEU B N 1
ATOM 5329 C CA . LEU B 1 48 ? 19.125 -26.016 -26.641 1 95.12 48 LEU B CA 1
ATOM 5330 C C . LEU B 1 48 ? 19.172 -24.531 -26.328 1 95.12 48 LEU B C 1
ATOM 5332 O O . LEU B 1 48 ? 20.109 -23.828 -26.75 1 95.12 48 LEU B O 1
ATOM 5336 N N . LEU B 1 49 ? 18.203 -24.062 -25.656 1 94.56 49 LEU B N 1
ATOM 5337 C CA . LEU B 1 49 ? 18.156 -22.641 -25.328 1 94.56 49 LEU B CA 1
ATOM 5338 C C . LEU B 1 49 ? 19.297 -22.266 -24.375 1 94.56 49 LEU B C 1
ATOM 5340 O O . LEU B 1 49 ? 19.828 -21.156 -24.453 1 94.56 49 LEU B O 1
ATOM 5344 N N . CYS B 1 50 ? 19.562 -23.109 -23.484 1 94.19 50 CYS B N 1
ATOM 5345 C CA . CYS B 1 50 ? 20.688 -22.844 -22.578 1 94.19 50 CYS B CA 1
ATOM 5346 C C . CYS B 1 50 ? 22 -22.75 -23.359 1 94.19 50 CYS B C 1
ATOM 5348 O O . CYS B 1 50 ? 22.828 -21.875 -23.094 1 94.19 50 CYS B O 1
ATOM 5350 N N . CYS B 1 51 ? 22.172 -23.641 -24.359 1 94.56 51 CYS B N 1
ATOM 5351 C CA . CYS B 1 51 ? 23.375 -23.609 -25.172 1 94.56 51 CYS B CA 1
ATOM 5352 C C . CYS B 1 51 ? 23.422 -22.359 -26.047 1 94.56 51 CYS B C 1
ATOM 5354 O O . CYS B 1 51 ? 24.469 -21.734 -26.172 1 94.56 51 CYS B O 1
ATOM 5356 N N . ILE B 1 52 ? 22.297 -21.984 -26.547 1 94.44 52 ILE B N 1
ATOM 5357 C CA . ILE B 1 52 ? 22.219 -20.781 -27.375 1 94.44 52 ILE B CA 1
ATOM 5358 C C . ILE B 1 52 ? 22.516 -19.547 -26.516 1 94.44 52 ILE B C 1
ATOM 5360 O O . ILE B 1 52 ? 23.219 -18.641 -26.953 1 94.44 52 ILE B O 1
ATOM 5364 N N . SER B 1 53 ? 21.953 -19.531 -25.359 1 94.5 53 SER B N 1
ATOM 5365 C CA . SER B 1 53 ? 22.172 -18.406 -24.469 1 94.5 53 SER B CA 1
ATOM 5366 C C . SER B 1 53 ? 23.641 -18.297 -24.078 1 94.5 53 SER B C 1
ATOM 5368 O O . SER B 1 53 ? 24.188 -17.188 -23.984 1 94.5 53 SER B O 1
ATOM 5370 N N . SER B 1 54 ? 24.297 -19.406 -23.844 1 93.44 54 SER B N 1
ATOM 5371 C CA . SER B 1 54 ? 25.719 -19.391 -23.547 1 93.44 54 SER B CA 1
ATOM 5372 C C . SER B 1 54 ? 26.531 -18.906 -24.75 1 93.44 54 SER B C 1
ATOM 5374 O O . SER B 1 54 ? 27.531 -18.203 -24.578 1 93.44 54 SER B O 1
ATOM 5376 N N . ALA B 1 55 ? 26.031 -19.281 -25.906 1 93.81 55 ALA B N 1
ATOM 5377 C CA . ALA B 1 55 ? 26.703 -18.797 -27.125 1 93.81 55 ALA B CA 1
ATOM 5378 C C . ALA B 1 55 ? 26.484 -17.297 -27.312 1 93.81 55 ALA B C 1
ATOM 5380 O O . ALA B 1 55 ? 27.391 -16.594 -27.766 1 93.81 55 ALA B O 1
ATOM 5381 N N . LEU B 1 56 ? 25.359 -16.828 -26.984 1 93.81 56 LEU B N 1
ATOM 5382 C CA . LEU B 1 56 ? 25.062 -15.398 -27.109 1 93.81 56 LEU B CA 1
ATOM 5383 C C . LEU B 1 56 ? 25.891 -14.578 -26.125 1 93.81 56 LEU B C 1
ATOM 5385 O O . LEU B 1 56 ? 26.125 -13.391 -26.359 1 93.81 56 LEU B O 1
ATOM 5389 N N . ALA B 1 57 ? 26.219 -15.227 -25.062 1 92.12 57 ALA B N 1
ATOM 5390 C CA . ALA B 1 57 ? 27.078 -14.531 -24.109 1 92.12 57 ALA B CA 1
ATOM 5391 C C . ALA B 1 57 ? 28.422 -14.156 -24.75 1 92.12 57 ALA B C 1
ATOM 5393 O O . ALA B 1 57 ? 29.109 -13.242 -24.281 1 92.12 57 ALA B O 1
ATOM 5394 N N . LEU B 1 58 ? 28.875 -14.867 -25.844 1 92 58 LEU B N 1
ATOM 5395 C CA . LEU B 1 58 ? 30.141 -14.609 -26.531 1 92 58 LEU B CA 1
ATOM 5396 C C . LEU B 1 58 ? 30.109 -13.25 -27.219 1 92 58 LEU B C 1
ATOM 5398 O O . LEU B 1 58 ? 31.156 -12.672 -27.5 1 92 58 LEU B O 1
ATOM 5402 N N . LEU B 1 59 ? 28.922 -12.75 -27.375 1 90.75 59 LEU B N 1
ATOM 5403 C CA . LEU B 1 59 ? 28.781 -11.43 -27.984 1 90.75 59 LEU B CA 1
ATOM 5404 C C . LEU B 1 59 ? 29.344 -10.344 -27.078 1 90.75 59 LEU B C 1
ATOM 5406 O O . LEU B 1 59 ? 29.703 -9.258 -27.531 1 90.75 59 LEU B O 1
ATOM 5410 N N . SER B 1 60 ? 29.375 -10.633 -25.844 1 87.44 60 SER B N 1
ATOM 5411 C CA . SER B 1 60 ? 29.922 -9.672 -24.891 1 87.44 60 SER B CA 1
ATOM 5412 C C . SER B 1 60 ? 31.422 -9.477 -25.125 1 87.44 60 SER B C 1
ATOM 5414 O O . SER B 1 60 ? 31.984 -8.469 -24.688 1 87.44 60 SER B O 1
ATOM 5416 N N . LEU B 1 61 ? 32.156 -10.508 -25.719 1 86.56 61 LEU B N 1
ATOM 5417 C CA . LEU B 1 61 ? 33.594 -10.406 -26.016 1 86.56 61 LEU B CA 1
ATOM 5418 C C . LEU B 1 61 ? 33.844 -9.383 -27.109 1 86.56 61 LEU B C 1
ATOM 5420 O O . LEU B 1 61 ? 34.938 -8.789 -27.172 1 86.56 61 LEU B O 1
ATOM 5424 N N . ILE B 1 62 ? 32.875 -9.219 -27.969 1 87.06 62 ILE B N 1
ATOM 5425 C CA . ILE B 1 62 ? 33 -8.219 -29.016 1 87.06 62 ILE B CA 1
ATOM 5426 C C . ILE B 1 62 ? 32.812 -6.82 -28.422 1 87.06 62 ILE B C 1
ATOM 5428 O O . ILE B 1 62 ? 33.656 -5.949 -28.609 1 87.06 62 ILE B O 1
ATOM 5432 N N . HIS B 1 63 ? 31.641 -6.586 -27.75 1 87.31 63 HIS B N 1
ATOM 5433 C CA . HIS B 1 63 ? 31.359 -5.344 -27.047 1 87.31 63 HIS B CA 1
ATOM 5434 C C . HIS B 1 63 ? 30.531 -5.609 -25.781 1 87.31 63 HIS B C 1
ATOM 5436 O O . HIS B 1 63 ? 29.531 -6.324 -25.844 1 87.31 63 HIS B O 1
ATOM 5442 N N . PRO B 1 64 ? 30.906 -5.16 -24.688 1 81.19 64 PRO B N 1
ATOM 5443 C CA . PRO B 1 64 ? 30.188 -5.414 -23.438 1 81.19 64 PRO B CA 1
ATOM 5444 C C . PRO B 1 64 ? 28.719 -4.977 -23.5 1 81.19 64 PRO B C 1
ATOM 5446 O O . PRO B 1 64 ? 27.859 -5.609 -22.891 1 81.19 64 PRO B O 1
ATOM 5449 N N . TRP B 1 65 ? 28.406 -3.971 -24.281 1 84.44 65 TRP B N 1
ATOM 5450 C CA . TRP B 1 65 ? 27.031 -3.457 -24.359 1 84.44 65 TRP B CA 1
ATOM 5451 C C . TRP B 1 65 ? 26.125 -4.438 -25.094 1 84.44 65 TRP B C 1
ATOM 5453 O O . TRP B 1 65 ? 24.922 -4.457 -24.859 1 84.44 65 TRP B O 1
ATOM 5463 N N . LEU B 1 66 ? 26.766 -5.25 -25.859 1 88.19 66 LEU B N 1
ATOM 5464 C CA . LEU B 1 66 ? 25.969 -6.238 -26.562 1 88.19 66 LEU B CA 1
ATOM 5465 C C . LEU B 1 66 ? 25.469 -7.316 -25.609 1 88.19 66 LEU B C 1
ATOM 5467 O O . LEU B 1 66 ? 24.328 -7.773 -25.719 1 88.19 66 LEU B O 1
ATOM 5471 N N . GLY B 1 67 ? 26.281 -7.691 -24.703 1 85.19 67 GLY B N 1
ATOM 5472 C CA . GLY B 1 67 ? 25.844 -8.641 -23.703 1 85.19 67 GLY B CA 1
ATOM 5473 C C . GLY B 1 67 ? 24.734 -8.117 -22.812 1 85.19 67 GLY B C 1
ATOM 5474 O O . GLY B 1 67 ? 23.766 -8.836 -22.516 1 85.19 67 GLY B O 1
ATOM 5475 N N . ILE B 1 68 ? 24.828 -6.848 -22.594 1 86 68 ILE B N 1
ATOM 5476 C CA . ILE B 1 68 ? 23.828 -6.223 -21.734 1 86 68 ILE B CA 1
ATOM 5477 C C . ILE B 1 68 ? 22.516 -6.082 -22.5 1 86 68 ILE B C 1
ATOM 5479 O O . ILE B 1 68 ? 21.422 -6.258 -21.938 1 86 68 ILE B O 1
ATOM 5483 N N . SER B 1 69 ? 22.609 -5.812 -23.734 1 89.19 69 SER B N 1
ATOM 5484 C CA . SER B 1 69 ? 21.406 -5.676 -24.562 1 89.19 69 SER B CA 1
ATOM 5485 C C . SER B 1 69 ? 20.688 -7.008 -24.688 1 89.19 69 SER B C 1
ATOM 5487 O O . SER B 1 69 ? 19.453 -7.051 -24.656 1 89.19 69 SER B O 1
ATOM 5489 N N . VAL B 1 70 ? 21.453 -8.062 -24.812 1 92.12 70 VAL B N 1
ATOM 5490 C CA . VAL B 1 70 ? 20.828 -9.383 -24.906 1 92.12 70 VAL B CA 1
ATOM 5491 C C . VAL B 1 70 ? 20.172 -9.742 -23.562 1 92.12 70 VAL B C 1
ATOM 5493 O O . VAL B 1 70 ? 19.094 -10.328 -23.531 1 92.12 70 VAL B O 1
ATOM 5496 N N . LEU B 1 71 ? 20.844 -9.383 -22.578 1 89.81 71 LEU B N 1
ATOM 5497 C CA . LEU B 1 71 ? 20.281 -9.617 -21.25 1 89.81 71 LEU B CA 1
ATOM 5498 C C . LEU B 1 71 ? 18.969 -8.867 -21.078 1 89.81 71 LEU B C 1
ATOM 5500 O O . LEU B 1 71 ? 18 -9.414 -20.547 1 89.81 71 LEU B O 1
ATOM 5504 N N . GLY B 1 72 ? 18.938 -7.629 -21.516 1 89.62 72 GLY B N 1
ATOM 5505 C CA . GLY B 1 72 ? 17.703 -6.855 -21.484 1 89.62 72 GLY B CA 1
ATOM 5506 C C . GLY B 1 72 ? 16.594 -7.469 -22.297 1 89.62 72 GLY B C 1
ATOM 5507 O O . GLY B 1 72 ? 15.445 -7.523 -21.859 1 89.62 72 GLY B O 1
ATOM 5508 N N . ALA B 1 73 ? 16.984 -7.973 -23.391 1 91.75 73 ALA B N 1
ATOM 5509 C CA . ALA B 1 73 ? 15.984 -8.586 -24.281 1 91.75 73 ALA B CA 1
ATOM 5510 C C . ALA B 1 73 ? 15.406 -9.852 -23.656 1 91.75 73 ALA B C 1
ATOM 5512 O O . ALA B 1 73 ? 14.195 -10.07 -23.703 1 91.75 73 ALA B O 1
ATOM 5513 N N . ILE B 1 74 ? 16.234 -10.656 -23.078 1 91.75 74 ILE B N 1
ATOM 5514 C CA . ILE B 1 74 ? 15.773 -11.891 -22.453 1 91.75 74 ILE B CA 1
ATOM 5515 C C . ILE B 1 74 ? 14.953 -11.562 -21.203 1 91.75 74 ILE B C 1
ATOM 5517 O O . ILE B 1 74 ? 13.969 -12.234 -20.906 1 91.75 74 ILE B O 1
ATOM 5521 N N . GLY B 1 75 ? 15.43 -10.531 -20.547 1 90.44 75 GLY B N 1
ATOM 5522 C CA . GLY B 1 75 ? 14.641 -10.086 -19.422 1 90.44 75 GLY B CA 1
ATOM 5523 C C . GLY B 1 75 ? 13.242 -9.633 -19.797 1 90.44 75 GLY B C 1
ATOM 5524 O O . GLY B 1 75 ? 12.273 -9.953 -19.109 1 90.44 75 GLY B O 1
ATOM 5525 N N . LEU B 1 76 ? 13.141 -8.914 -20.875 1 90.81 76 LEU B N 1
ATOM 5526 C CA . LEU B 1 76 ? 11.844 -8.484 -21.375 1 90.81 76 LEU B CA 1
ATOM 5527 C C . LEU B 1 76 ? 10.984 -9.68 -21.766 1 90.81 76 LEU B C 1
ATOM 5529 O O . LEU B 1 76 ? 9.797 -9.727 -21.438 1 90.81 76 LEU B O 1
ATOM 5533 N N . LEU B 1 77 ? 11.625 -10.625 -22.359 1 90.38 77 LEU B N 1
ATOM 5534 C CA . LEU B 1 77 ? 10.906 -11.836 -22.766 1 90.38 77 LEU B CA 1
ATOM 5535 C C . LEU B 1 77 ? 10.453 -12.633 -21.547 1 90.38 77 LEU B C 1
ATOM 5537 O O . LEU B 1 77 ? 9.375 -13.219 -21.547 1 90.38 77 LEU B O 1
ATOM 5541 N N . TYR B 1 78 ? 11.258 -12.68 -20.578 1 90.88 78 TYR B N 1
ATOM 5542 C CA . TYR B 1 78 ? 10.93 -13.359 -19.328 1 90.88 78 TYR B CA 1
ATOM 5543 C C . TYR B 1 78 ? 9.695 -12.742 -18.688 1 90.88 78 TYR B C 1
ATOM 5545 O O . TYR B 1 78 ? 8.805 -13.461 -18.234 1 90.88 78 TYR B O 1
ATOM 5553 N N . GLY B 1 79 ? 9.602 -11.453 -18.672 1 87.94 79 GLY B N 1
ATOM 5554 C CA . GLY B 1 79 ? 8.445 -10.766 -18.109 1 87.94 79 GLY B CA 1
ATOM 5555 C C . GLY B 1 79 ? 7.184 -10.969 -18.938 1 87.94 79 GLY B C 1
ATOM 5556 O O . GLY B 1 79 ? 6.098 -11.141 -18.375 1 87.94 79 GLY B O 1
ATOM 5557 N N . LEU B 1 80 ? 7.34 -11.031 -20.219 1 87.44 80 LEU B N 1
ATOM 5558 C CA . LEU B 1 80 ? 6.195 -11.219 -21.109 1 87.44 80 LEU B CA 1
ATOM 5559 C C . LEU B 1 80 ? 5.648 -12.641 -21 1 87.44 80 LEU B C 1
ATOM 5561 O O . LEU B 1 80 ? 4.473 -12.883 -21.281 1 87.44 80 LEU B O 1
ATOM 5565 N N . SER B 1 81 ? 6.516 -13.523 -20.531 1 88.69 81 SER B N 1
ATOM 5566 C CA . SER B 1 81 ? 6.102 -14.914 -20.391 1 88.69 81 SER B CA 1
ATOM 5567 C C . SER B 1 81 ? 5.574 -15.211 -19 1 88.69 81 SER B C 1
ATOM 5569 O O . SER B 1 81 ? 5.441 -16.375 -18.609 1 88.69 81 SER B O 1
ATOM 5571 N N . SER B 1 82 ? 5.266 -14.203 -18.281 1 85.75 82 SER B N 1
ATOM 5572 C CA . SER B 1 82 ? 4.852 -14.406 -16.906 1 85.75 82 SER B CA 1
ATOM 5573 C C . SER B 1 82 ? 3.461 -15.023 -16.828 1 85.75 82 SER B C 1
ATOM 5575 O O . SER B 1 82 ? 3.105 -15.648 -15.82 1 85.75 82 SER B O 1
ATOM 5577 N N . ASN B 1 83 ? 2.662 -14.914 -17.875 1 82 83 ASN B N 1
ATOM 5578 C CA . ASN B 1 83 ? 1.311 -15.469 -17.859 1 82 83 ASN B CA 1
ATOM 5579 C C . ASN B 1 83 ? 1.28 -16.875 -18.438 1 82 83 ASN B C 1
ATOM 5581 O O . ASN B 1 83 ? 0.219 -17.5 -18.516 1 82 83 ASN B O 1
ATOM 5585 N N . GLN B 1 84 ? 2.396 -17.391 -18.781 1 85.62 84 GLN B N 1
ATOM 5586 C CA . GLN B 1 84 ? 2.455 -18.734 -19.359 1 85.62 84 GLN B CA 1
ATOM 5587 C C . GLN B 1 84 ? 2.539 -19.797 -18.266 1 85.62 84 GLN B C 1
ATOM 5589 O O . GLN B 1 84 ? 2.684 -19.469 -17.078 1 85.62 84 GLN B O 1
ATOM 5594 N N . ARG B 1 85 ? 2.334 -21 -18.719 1 84 85 ARG B N 1
ATOM 5595 C CA . ARG B 1 85 ? 2.496 -22.125 -17.781 1 84 85 ARG B CA 1
ATOM 5596 C C . ARG B 1 85 ? 3.885 -22.109 -17.156 1 84 85 ARG B C 1
ATOM 5598 O O . ARG B 1 85 ? 4.844 -21.625 -17.766 1 84 85 ARG B O 1
ATOM 5605 N N . LYS B 1 86 ? 4.02 -22.625 -16.047 1 83.25 86 LYS B N 1
ATOM 5606 C CA . LYS B 1 86 ? 5.25 -22.516 -15.258 1 83.25 86 LYS B CA 1
ATOM 5607 C C . LYS B 1 86 ? 6.422 -23.156 -16 1 83.25 86 LYS B C 1
ATOM 5609 O O . LYS B 1 86 ? 7.52 -22.594 -16.031 1 83.25 86 LYS B O 1
ATOM 5614 N N . TYR B 1 87 ? 6.191 -24.312 -16.656 1 87.06 87 TYR B N 1
ATOM 5615 C CA . TYR B 1 87 ? 7.309 -24.984 -17.297 1 87.06 87 TYR B CA 1
ATOM 5616 C C . TYR B 1 87 ? 7.727 -24.25 -18.578 1 87.06 87 TYR B C 1
ATOM 5618 O O . TYR B 1 87 ? 8.859 -24.391 -19.031 1 87.06 87 TYR B O 1
ATOM 5626 N N . ILE B 1 88 ? 6.848 -23.438 -19.156 1 87.25 88 ILE B N 1
ATOM 5627 C CA . ILE B 1 88 ? 7.199 -22.625 -20.312 1 87.25 88 ILE B CA 1
ATOM 5628 C C . ILE B 1 88 ? 7.926 -21.359 -19.859 1 87.25 88 ILE B C 1
ATOM 5630 O O . ILE B 1 88 ? 8.883 -20.922 -20.5 1 87.25 88 ILE B O 1
ATOM 5634 N N . GLN B 1 89 ? 7.473 -20.844 -18.797 1 88.25 89 GLN B N 1
ATOM 5635 C CA . GLN B 1 89 ? 8.141 -19.672 -18.234 1 88.25 89 GLN B CA 1
ATOM 5636 C C . GLN B 1 89 ? 9.57 -20 -17.828 1 88.25 89 GLN B C 1
ATOM 5638 O O . GLN B 1 89 ? 10.469 -19.172 -17.938 1 88.25 89 GLN B O 1
ATOM 5643 N N . LEU B 1 90 ? 9.758 -21.203 -17.406 1 90.31 90 LEU B N 1
ATOM 5644 C CA . LEU B 1 90 ? 11.078 -21.625 -16.953 1 90.31 90 LEU B CA 1
ATOM 5645 C C . LEU B 1 90 ? 12.055 -21.719 -18.125 1 90.31 90 LEU B C 1
ATOM 5647 O O . LEU B 1 90 ? 13.273 -21.688 -17.922 1 90.31 90 LEU B O 1
ATOM 5651 N N . LEU B 1 91 ? 11.555 -21.812 -19.375 1 91.94 91 LEU B N 1
ATOM 5652 C CA . LEU B 1 91 ? 12.43 -21.781 -20.531 1 91.94 91 LEU B CA 1
ATOM 5653 C C . LEU B 1 91 ? 13.164 -20.453 -20.641 1 91.94 91 LEU B C 1
ATOM 5655 O O . LEU B 1 91 ? 14.383 -20.422 -20.812 1 91.94 91 LEU B O 1
ATOM 5659 N N . THR B 1 92 ? 12.383 -19.406 -20.531 1 90 92 THR B N 1
ATOM 5660 C CA . THR B 1 92 ? 12.984 -18.078 -20.594 1 90 92 THR B CA 1
ATOM 5661 C C . THR B 1 92 ? 13.812 -17.797 -19.344 1 90 92 THR B C 1
ATOM 5663 O O . THR B 1 92 ? 14.844 -17.125 -19.422 1 90 92 THR B O 1
ATOM 5666 N N . TYR B 1 93 ? 13.359 -18.328 -18.25 1 91.94 93 TYR B N 1
ATOM 5667 C CA . TYR B 1 93 ? 14.102 -18.203 -17 1 91.94 93 TYR B CA 1
ATOM 5668 C C . TYR B 1 93 ? 15.484 -18.844 -17.125 1 91.94 93 TYR B C 1
ATOM 5670 O O . TYR B 1 93 ? 16.484 -18.234 -16.75 1 91.94 93 TYR B O 1
ATOM 5678 N N . ASN B 1 94 ? 15.531 -20.016 -17.656 1 93.38 94 ASN B N 1
ATOM 5679 C CA . ASN B 1 94 ? 16.797 -20.734 -17.812 1 93.38 94 ASN B CA 1
ATOM 5680 C C . ASN B 1 94 ? 17.719 -20.031 -18.797 1 93.38 94 ASN B C 1
ATOM 5682 O O . ASN B 1 94 ? 18.922 -19.984 -18.594 1 93.38 94 ASN B O 1
ATOM 5686 N N . ALA B 1 95 ? 17.109 -19.531 -19.812 1 93.12 95 ALA B N 1
ATOM 5687 C CA . ALA B 1 95 ? 17.906 -18.828 -20.812 1 93.12 95 ALA B CA 1
ATOM 5688 C C . ALA B 1 95 ? 18.609 -17.609 -20.188 1 93.12 95 ALA B C 1
ATOM 5690 O O . ALA B 1 95 ? 19.797 -17.391 -20.422 1 93.12 95 ALA B O 1
ATOM 5691 N N . GLY B 1 96 ? 17.844 -16.875 -19.469 1 91.12 96 GLY B N 1
ATOM 5692 C CA . GLY B 1 96 ? 18.422 -15.711 -18.828 1 91.12 96 GLY B CA 1
ATOM 5693 C C . GLY B 1 96 ? 19.453 -16.062 -17.781 1 91.12 96 GLY B C 1
ATOM 5694 O O . GLY B 1 96 ? 20.5 -15.398 -17.688 1 91.12 96 GLY B O 1
ATOM 5695 N N . PHE B 1 97 ? 19.141 -17.094 -17.016 1 91.38 97 PHE B N 1
ATOM 5696 C CA . PHE B 1 97 ? 20.062 -17.531 -15.977 1 91.38 97 PHE B CA 1
ATOM 5697 C C . PHE B 1 97 ? 21.391 -17.969 -16.578 1 91.38 97 PHE B C 1
ATOM 5699 O O . PHE B 1 97 ? 22.453 -17.562 -16.109 1 91.38 97 PHE B O 1
ATOM 5706 N N . CYS B 1 98 ? 21.375 -18.688 -17.625 1 91.88 98 CYS B N 1
ATOM 5707 C CA . CYS B 1 98 ? 22.578 -19.172 -18.281 1 91.88 98 CYS B CA 1
ATOM 5708 C C . CYS B 1 98 ? 23.359 -18.031 -18.922 1 91.88 98 CYS B C 1
ATOM 5710 O O . CYS B 1 98 ? 24.594 -18.031 -18.922 1 91.88 98 CYS B O 1
ATOM 5712 N N . LEU B 1 99 ? 22.641 -17.125 -19.469 1 91.75 99 LEU B N 1
ATOM 5713 C CA . LEU B 1 99 ? 23.297 -15.969 -20.062 1 91.75 99 LEU B CA 1
ATOM 5714 C C . LEU B 1 99 ? 24.062 -15.18 -19.016 1 91.75 99 LEU B C 1
ATOM 5716 O O . LEU B 1 99 ? 25.219 -14.789 -19.25 1 91.75 99 LEU B O 1
ATOM 5720 N N . ILE B 1 100 ? 23.484 -14.977 -17.875 1 88.62 100 ILE B N 1
ATOM 5721 C CA . ILE B 1 100 ? 24.125 -14.211 -16.812 1 88.62 100 ILE B CA 1
ATOM 5722 C C . ILE B 1 100 ? 25.375 -14.938 -16.328 1 88.62 100 ILE B C 1
ATOM 5724 O O . ILE B 1 100 ? 26.422 -14.328 -16.141 1 88.62 100 ILE B O 1
ATOM 5728 N N . CYS B 1 101 ? 25.25 -16.25 -16.172 1 86.19 101 CYS B N 1
ATOM 5729 C CA . CYS B 1 101 ? 26.391 -17.062 -15.773 1 86.19 101 CYS B CA 1
ATOM 5730 C C . CYS B 1 101 ? 27.484 -17.016 -16.828 1 86.19 101 CYS B C 1
ATOM 5732 O O . CYS B 1 101 ? 28.672 -16.891 -16.516 1 86.19 101 CYS B O 1
ATOM 5734 N N . GLY B 1 102 ? 27.094 -17.109 -18.062 1 87.62 102 GLY B N 1
ATOM 5735 C CA . GLY B 1 102 ? 28.047 -17.078 -19.156 1 87.62 102 GLY B CA 1
ATOM 5736 C C . GLY B 1 102 ? 28.812 -15.758 -19.234 1 87.62 102 GLY B C 1
ATOM 5737 O O . GLY B 1 102 ? 30.016 -15.75 -19.453 1 87.62 102 GLY B O 1
ATOM 5738 N N . LEU B 1 103 ? 28.094 -14.672 -19.078 1 86.62 103 LEU B N 1
ATOM 5739 C CA . LEU B 1 103 ? 28.719 -13.359 -19.125 1 86.62 103 LEU B CA 1
ATOM 5740 C C . LEU B 1 103 ? 29.766 -13.219 -18.016 1 86.62 103 LEU B C 1
ATOM 5742 O O . LEU B 1 103 ? 30.844 -12.672 -18.25 1 86.62 103 LEU B O 1
ATOM 5746 N N . HIS B 1 104 ? 29.453 -13.766 -16.938 1 80.75 104 HIS B N 1
ATOM 5747 C CA . HIS B 1 104 ? 30.359 -13.656 -15.805 1 80.75 104 HIS B CA 1
ATOM 5748 C C . HIS B 1 104 ? 31.594 -14.539 -15.984 1 80.75 104 HIS B C 1
ATOM 5750 O O . HIS B 1 104 ? 32.719 -14.125 -15.664 1 80.75 104 HIS B O 1
ATOM 5756 N N . LEU B 1 105 ? 31.422 -15.703 -16.406 1 83.38 105 LEU B N 1
ATOM 5757 C CA . LEU B 1 105 ? 32.531 -16.625 -16.594 1 83.38 105 LEU B CA 1
ATOM 5758 C C . LEU B 1 105 ? 33.5 -16.109 -17.656 1 83.38 105 LEU B C 1
ATOM 5760 O O . LEU B 1 105 ? 34.719 -16.25 -17.516 1 83.38 105 LEU B O 1
ATOM 5764 N N . LEU B 1 106 ? 32.969 -15.5 -18.609 1 85.81 106 LEU B N 1
ATOM 5765 C CA . LEU B 1 106 ? 33.812 -14.922 -19.641 1 85.81 106 LEU B CA 1
ATOM 5766 C C . LEU B 1 106 ? 34.594 -13.734 -19.109 1 85.81 106 LEU B C 1
ATOM 5768 O O . LEU B 1 106 ? 35.781 -13.547 -19.438 1 85.81 106 LEU B O 1
ATOM 5772 N N . GLU B 1 107 ? 33.938 -12.969 -18.312 1 78.88 107 GLU B N 1
ATOM 5773 C CA . GLU B 1 107 ? 34.594 -11.812 -17.719 1 78.88 107 GLU B CA 1
ATOM 5774 C C . GLU B 1 107 ? 35.719 -12.242 -16.766 1 78.88 107 GLU B C 1
ATOM 5776 O O . GLU B 1 107 ? 36.719 -11.531 -16.609 1 78.88 107 GLU B O 1
ATOM 5781 N N . SER B 1 108 ? 35.531 -13.43 -16.109 1 76.5 108 SER B N 1
ATOM 5782 C CA . SER B 1 108 ? 36.531 -13.93 -15.164 1 76.5 108 SER B CA 1
ATOM 5783 C C . SER B 1 108 ? 37.688 -14.617 -15.891 1 76.5 108 SER B C 1
ATOM 5785 O O . SER B 1 108 ? 38.625 -15.086 -15.266 1 76.5 108 SER B O 1
ATOM 5787 N N . GLY B 1 109 ? 37.656 -14.766 -17.219 1 79.62 109 GLY B N 1
ATOM 5788 C CA . GLY B 1 109 ? 38.781 -15.234 -18 1 79.62 109 GLY B CA 1
ATOM 5789 C C . GLY B 1 109 ? 38.656 -16.688 -18.422 1 79.62 109 GLY B C 1
ATOM 5790 O O . GLY B 1 109 ? 39.625 -17.297 -18.859 1 79.62 109 GLY B O 1
ATOM 5791 N N . THR B 1 110 ? 37.531 -17.312 -18.219 1 85.06 110 THR B N 1
ATOM 5792 C CA . THR B 1 110 ? 37.312 -18.688 -18.672 1 85.06 110 THR B CA 1
ATOM 5793 C C . THR B 1 110 ? 37.281 -18.766 -20.188 1 85.06 110 THR B C 1
ATOM 5795 O O . THR B 1 110 ? 36.75 -17.875 -20.859 1 85.06 110 THR B O 1
ATOM 5798 N N . ASP B 1 111 ? 37.906 -19.766 -20.672 1 89.88 111 ASP B N 1
ATOM 5799 C CA . ASP B 1 111 ? 37.938 -19.984 -22.125 1 89.88 111 ASP B CA 1
ATOM 5800 C C . ASP B 1 111 ? 36.531 -20.172 -22.688 1 89.88 111 ASP B C 1
ATOM 5802 O O . ASP B 1 111 ? 35.719 -20.844 -22.078 1 89.88 111 ASP B O 1
ATOM 5806 N N . TRP B 1 112 ? 36.219 -19.578 -23.828 1 91.5 112 TRP B N 1
ATOM 5807 C CA . TRP B 1 112 ? 34.906 -19.625 -24.438 1 91.5 112 TRP B CA 1
ATOM 5808 C C . TRP B 1 112 ? 34.562 -21.047 -24.859 1 91.5 112 TRP B C 1
ATOM 5810 O O . TRP B 1 112 ? 33.375 -21.438 -24.844 1 91.5 112 TRP B O 1
ATOM 5820 N N . LYS B 1 113 ? 35.531 -21.891 -25.25 1 92.5 113 LYS B N 1
ATOM 5821 C CA . LYS B 1 113 ? 35.281 -23.281 -25.656 1 92.5 113 LYS B CA 1
ATOM 5822 C C . LYS B 1 113 ? 34.812 -24.109 -24.469 1 92.5 113 LYS B C 1
ATOM 5824 O O . LYS B 1 113 ? 33.906 -24.953 -24.594 1 92.5 113 LYS B O 1
ATOM 5829 N N . MET B 1 114 ? 35.406 -23.828 -23.344 1 91.56 114 MET B N 1
ATOM 5830 C CA . MET B 1 114 ? 35.062 -24.578 -22.141 1 91.56 114 MET B CA 1
ATOM 5831 C C . MET B 1 114 ? 33.688 -24.203 -21.641 1 91.56 114 MET B C 1
ATOM 5833 O O . MET B 1 114 ? 32.969 -25.047 -21.109 1 91.56 114 MET B O 1
ATOM 5837 N N . LEU B 1 115 ? 33.344 -22.938 -21.844 1 91.5 115 LEU B N 1
ATOM 5838 C CA . LEU B 1 115 ? 32.031 -22.5 -21.453 1 91.5 115 LEU B CA 1
ATOM 5839 C C . LEU B 1 115 ? 30.953 -23.203 -22.297 1 91.5 115 LEU B C 1
ATOM 5841 O O . LEU B 1 115 ? 29.969 -23.703 -21.75 1 91.5 115 LEU B O 1
ATOM 5845 N N . LEU B 1 116 ? 31.156 -23.328 -23.578 1 94.25 116 LEU B N 1
ATOM 5846 C CA . LEU B 1 116 ? 30.188 -23.953 -24.469 1 94.25 116 LEU B CA 1
ATOM 5847 C C . LEU B 1 116 ? 30.141 -25.453 -24.234 1 94.25 116 LEU B C 1
ATOM 5849 O O . LEU B 1 116 ? 29.062 -26.047 -24.219 1 94.25 116 LEU B O 1
ATOM 5853 N N . LEU B 1 117 ? 31.281 -26.047 -23.953 1 94.06 117 LEU B N 1
ATOM 5854 C CA . LEU B 1 117 ? 31.328 -27.484 -23.719 1 94.06 117 LEU B CA 1
ATOM 5855 C C . LEU B 1 117 ? 30.672 -27.844 -22.391 1 94.06 117 LEU B C 1
ATOM 5857 O O . LEU B 1 117 ? 30 -28.875 -22.281 1 94.06 117 LEU B O 1
ATOM 5861 N N . SER B 1 118 ? 30.938 -27.062 -21.422 1 93.44 118 SER B N 1
ATOM 5862 C CA . SER B 1 118 ? 30.328 -27.328 -20.109 1 93.44 118 SER B CA 1
ATOM 5863 C C . SER B 1 118 ? 28.828 -27.156 -20.156 1 93.44 118 SER B C 1
ATOM 5865 O O . SER B 1 118 ? 28.078 -27.922 -19.531 1 93.44 118 SER B O 1
ATOM 5867 N N . SER B 1 119 ? 28.328 -26.109 -20.859 1 94.38 119 SER B N 1
ATOM 5868 C CA . SER B 1 119 ? 26.891 -25.906 -20.984 1 94.38 119 SER B CA 1
ATOM 5869 C C . SER B 1 119 ? 26.234 -27.031 -21.766 1 94.38 119 SER B C 1
ATOM 5871 O O . SER B 1 119 ? 25.141 -27.5 -21.406 1 94.38 119 SER B O 1
ATOM 5873 N N . LEU B 1 120 ? 26.906 -27.484 -22.797 1 94.75 120 LEU B N 1
ATOM 5874 C CA . LEU B 1 120 ? 26.406 -28.594 -23.609 1 94.75 120 LEU B CA 1
ATOM 5875 C C . LEU B 1 120 ? 26.375 -29.875 -22.797 1 94.75 120 LEU B C 1
ATOM 5877 O O . LEU B 1 120 ? 25.359 -30.594 -22.797 1 94.75 120 LEU B O 1
ATOM 5881 N N . PHE B 1 121 ? 27.391 -30.141 -22.094 1 94.56 121 PHE B N 1
ATOM 5882 C CA . PHE B 1 121 ? 27.484 -31.359 -21.312 1 94.56 121 PHE B CA 1
ATOM 5883 C C . PHE B 1 121 ? 26.484 -31.359 -20.172 1 94.56 121 PHE B C 1
ATOM 5885 O O . PHE B 1 121 ? 25.75 -32.344 -19.969 1 94.56 121 PHE B O 1
ATOM 5892 N N . GLY B 1 122 ? 26.469 -30.312 -19.453 1 92.75 122 GLY B N 1
ATOM 5893 C CA . GLY B 1 122 ? 25.547 -30.219 -18.312 1 92.75 122 GLY B CA 1
ATOM 5894 C C . GLY B 1 122 ? 24.094 -30.297 -18.719 1 92.75 122 GLY B C 1
ATOM 5895 O O . GLY B 1 122 ? 23.312 -31.047 -18.125 1 92.75 122 GLY B O 1
ATOM 5896 N N . SER B 1 123 ? 23.656 -29.594 -19.766 1 94.25 123 SER B N 1
ATOM 5897 C CA . SER B 1 123 ? 22.266 -29.531 -20.172 1 94.25 123 SER B CA 1
ATOM 5898 C C . SER B 1 123 ? 21.812 -30.844 -20.797 1 94.25 123 SER B C 1
ATOM 5900 O O . SER B 1 123 ? 20.734 -31.359 -20.453 1 94.25 123 SER B O 1
ATOM 5902 N N . TRP B 1 124 ? 22.625 -31.453 -21.594 1 93.44 124 TRP B N 1
ATOM 5903 C CA . TRP B 1 124 ? 22.203 -32.656 -22.297 1 93.44 124 TRP B CA 1
ATOM 5904 C C . TRP B 1 124 ? 22.297 -33.875 -21.391 1 93.44 124 TRP B C 1
ATOM 5906 O O . TRP B 1 124 ? 21.5 -34.812 -21.516 1 93.44 124 TRP B O 1
ATOM 5916 N N . LEU B 1 125 ? 23.25 -33.875 -20.469 1 92.94 125 LEU B N 1
ATOM 5917 C CA . LEU B 1 125 ? 23.281 -34.938 -19.5 1 92.94 125 LEU B CA 1
ATOM 5918 C C . LEU B 1 125 ? 22.031 -34.938 -18.625 1 92.94 125 LEU B C 1
ATOM 5920 O O . LEU B 1 125 ? 21.516 -36 -18.25 1 92.94 125 LEU B O 1
ATOM 5924 N N . ALA B 1 126 ? 21.594 -33.781 -18.312 1 92.56 126 ALA B N 1
ATOM 5925 C CA . ALA B 1 126 ? 20.375 -33.656 -17.531 1 92.56 126 ALA B CA 1
ATOM 5926 C C . ALA B 1 126 ? 19.172 -34.156 -18.312 1 92.56 126 ALA B C 1
ATOM 5928 O O . ALA B 1 126 ? 18.281 -34.812 -17.75 1 92.56 126 ALA B O 1
ATOM 5929 N N . VAL B 1 127 ? 19.109 -33.969 -19.656 1 93.06 127 VAL B N 1
ATOM 5930 C CA . VAL B 1 127 ? 18 -34.438 -20.5 1 93.06 127 VAL B CA 1
ATOM 5931 C C . VAL B 1 127 ? 18 -35.969 -20.516 1 93.06 127 VAL B C 1
ATOM 5933 O O . VAL B 1 127 ? 16.969 -36.594 -20.297 1 93.06 127 VAL B O 1
ATOM 5936 N N . ILE B 1 128 ? 19.188 -36.531 -20.656 1 91.62 128 ILE B N 1
ATOM 5937 C CA . ILE B 1 128 ? 19.297 -37.969 -20.766 1 91.62 128 ILE B CA 1
ATOM 5938 C C . ILE B 1 128 ? 18.953 -38.625 -19.438 1 91.62 128 ILE B C 1
ATOM 5940 O O . ILE B 1 128 ? 18.203 -39.594 -19.391 1 91.62 128 ILE B O 1
ATOM 5944 N N . SER B 1 129 ? 19.453 -38.062 -18.391 1 89.69 129 SER B N 1
ATOM 5945 C CA . SER B 1 129 ? 19.203 -38.625 -17.078 1 89.69 129 SER B CA 1
ATOM 5946 C C . SER B 1 129 ? 17.719 -38.531 -16.703 1 89.69 129 SER B C 1
ATOM 5948 O O . SER B 1 129 ? 17.188 -39.375 -15.984 1 89.69 129 SER B O 1
ATOM 5950 N N . ALA B 1 130 ? 17.047 -37.531 -17.203 1 88.94 130 ALA B N 1
ATOM 5951 C CA . ALA B 1 130 ? 15.656 -37.281 -16.844 1 88.94 130 ALA B CA 1
ATOM 5952 C C . ALA B 1 130 ? 14.727 -38.188 -17.641 1 88.94 130 ALA B C 1
ATOM 5954 O O . ALA B 1 130 ? 13.641 -38.562 -17.188 1 88.94 130 ALA B O 1
ATOM 5955 N N . VAL B 1 131 ? 15.094 -38.625 -18.906 1 88.81 131 VAL B N 1
ATOM 5956 C CA . VAL B 1 131 ? 14.172 -39.344 -19.797 1 88.81 131 VAL B CA 1
ATOM 5957 C C . VAL B 1 131 ? 14.578 -40.812 -19.891 1 88.81 131 VAL B C 1
ATOM 5959 O O . VAL B 1 131 ? 13.789 -41.656 -20.344 1 88.81 131 VAL B O 1
ATOM 5962 N N . ILE B 1 132 ? 15.719 -41.219 -19.328 1 85.88 132 ILE B N 1
ATOM 5963 C CA . ILE B 1 132 ? 16.266 -42.562 -19.531 1 85.88 132 ILE B CA 1
ATOM 5964 C C . ILE B 1 132 ? 15.344 -43.594 -18.891 1 85.88 132 ILE B C 1
ATOM 5966 O O . ILE B 1 132 ? 15.195 -44.719 -19.422 1 85.88 132 ILE B O 1
ATOM 5970 N N . ALA B 1 133 ? 14.625 -43.281 -17.875 1 82 133 ALA B N 1
ATOM 5971 C CA . ALA B 1 133 ? 13.75 -44.219 -17.203 1 82 133 ALA B CA 1
ATOM 5972 C C . ALA B 1 133 ? 12.375 -44.281 -17.859 1 82 133 ALA B C 1
ATOM 5974 O O . ALA B 1 133 ? 11.5 -45.031 -17.406 1 82 133 ALA B O 1
ATOM 5975 N N . GLY B 1 134 ? 12.109 -43.562 -18.922 1 79.88 134 GLY B N 1
ATOM 5976 C CA . GLY B 1 134 ? 10.812 -43.375 -19.562 1 79.88 134 GLY B CA 1
ATOM 5977 C C . GLY B 1 134 ? 10.156 -44.656 -20 1 79.88 134 GLY B C 1
ATOM 5978 O O . GLY B 1 134 ? 9.023 -44.969 -19.609 1 79.88 134 GLY B O 1
ATOM 5979 N N . PRO B 1 135 ? 10.859 -45.531 -20.656 1 79.75 135 PRO B N 1
ATOM 5980 C CA . PRO B 1 135 ? 10.219 -46.75 -21.188 1 79.75 135 PRO B CA 1
ATOM 5981 C C . PRO B 1 135 ? 9.766 -47.688 -20.094 1 79.75 135 PRO B C 1
ATOM 5983 O O . PRO B 1 135 ? 8.758 -48.406 -20.25 1 79.75 135 PRO B O 1
ATOM 5986 N N . TRP B 1 136 ? 10.359 -47.594 -18.891 1 83.19 136 TRP B N 1
ATOM 5987 C CA . TRP B 1 136 ? 10.039 -48.562 -17.828 1 83.19 136 TRP B CA 1
ATOM 5988 C C . TRP B 1 136 ? 9.109 -47.938 -16.797 1 83.19 136 TRP B C 1
ATOM 5990 O O . TRP B 1 136 ? 8.375 -48.656 -16.109 1 83.19 136 TRP B O 1
ATOM 6000 N N . MET B 1 137 ? 9.141 -46.688 -16.766 1 85.88 137 MET B N 1
ATOM 6001 C CA . MET B 1 137 ? 8.453 -46.062 -15.633 1 85.88 137 MET B CA 1
ATOM 6002 C C . MET B 1 137 ? 7.289 -45.219 -16.109 1 85.88 137 MET B C 1
ATOM 6004 O O . MET B 1 137 ? 6.668 -44.5 -15.312 1 85.88 137 MET B O 1
ATOM 6008 N N . ALA B 1 138 ? 6.922 -45.281 -17.344 1 86 138 ALA B N 1
ATOM 6009 C CA . ALA B 1 138 ? 5.891 -44.406 -17.891 1 86 138 ALA B CA 1
ATOM 6010 C C . ALA B 1 138 ? 4.527 -44.719 -17.281 1 86 138 ALA B C 1
ATOM 6012 O O . ALA B 1 138 ? 3.797 -43.812 -16.875 1 86 138 ALA B O 1
ATOM 6013 N N . ILE B 1 139 ? 4.234 -46 -17.172 1 87.31 139 ILE B N 1
ATOM 6014 C CA . ILE B 1 139 ? 2.936 -46.406 -16.641 1 87.31 139 ILE B CA 1
ATOM 6015 C C . ILE B 1 139 ? 2.889 -46.125 -15.141 1 87.31 139 ILE B C 1
ATOM 6017 O O . ILE B 1 139 ? 1.861 -45.719 -14.609 1 87.31 139 ILE B O 1
ATOM 6021 N N . ARG B 1 140 ? 4.004 -46.344 -14.516 1 88.94 140 ARG B N 1
ATOM 6022 C CA . ARG B 1 140 ? 4.062 -46.062 -13.078 1 88.94 140 ARG B CA 1
ATOM 6023 C C . ARG B 1 140 ? 3.869 -44.594 -12.797 1 88.94 140 ARG B C 1
ATOM 6025 O O . ARG B 1 140 ? 3.264 -44.219 -11.789 1 88.94 140 ARG B O 1
ATOM 6032 N N . GLN B 1 141 ? 4.391 -43.812 -13.68 1 90.06 141 GLN B N 1
ATOM 6033 C CA . GLN B 1 141 ? 4.191 -42.375 -13.531 1 90.06 141 GLN B CA 1
ATOM 6034 C C . GLN B 1 141 ? 2.713 -42 -13.625 1 90.06 141 GLN B C 1
ATOM 6036 O O . GLN B 1 141 ? 2.225 -41.188 -12.859 1 90.06 141 GLN B O 1
ATOM 6041 N N . GLY B 1 142 ? 2.016 -42.594 -14.531 1 90.62 142 GLY B N 1
ATOM 6042 C CA . GLY B 1 142 ? 0.584 -42.344 -14.648 1 90.62 142 GLY B CA 1
ATOM 6043 C C . GLY B 1 142 ? -0.191 -42.75 -13.406 1 90.62 142 GLY B C 1
ATOM 6044 O O . GLY B 1 142 ? -1.106 -42.031 -12.992 1 90.62 142 GLY B O 1
ATOM 6045 N N . GLU B 1 143 ? 0.268 -43.844 -12.844 1 92.19 143 GLU B N 1
ATOM 6046 C CA . GLU B 1 143 ? -0.384 -44.281 -11.625 1 92.19 143 GLU B CA 1
ATOM 6047 C C . GLU B 1 143 ? -0.094 -43.344 -10.453 1 92.19 143 GLU B C 1
ATOM 6049 O O . GLU B 1 143 ? -0.961 -43.125 -9.609 1 92.19 143 GLU B O 1
ATOM 6054 N N . GLN B 1 144 ? 1.047 -42.844 -10.43 1 91.56 144 GLN B N 1
ATOM 6055 C CA . GLN B 1 144 ? 1.394 -41.906 -9.383 1 91.56 144 GLN B CA 1
ATOM 6056 C C . GLN B 1 144 ? 0.622 -40.594 -9.547 1 91.56 144 GLN B C 1
ATOM 6058 O O . GLN B 1 144 ? 0.198 -40 -8.555 1 91.56 144 GLN B O 1
ATOM 6063 N N . LEU B 1 145 ? 0.495 -40.188 -10.766 1 93 145 LEU B N 1
ATOM 6064 C CA . LEU B 1 145 ? -0.271 -38.969 -11.031 1 93 145 LEU B CA 1
ATOM 6065 C C . LEU B 1 145 ? -1.738 -39.156 -10.656 1 93 145 LEU B C 1
ATOM 6067 O O . LEU B 1 145 ? -2.373 -38.25 -10.117 1 93 145 LEU B O 1
ATOM 6071 N N . LEU B 1 146 ? -2.256 -40.344 -10.969 1 94.25 146 LEU B N 1
ATOM 6072 C CA . LEU B 1 146 ? -3.629 -40.656 -10.586 1 94.25 146 LEU B CA 1
ATOM 6073 C C . LEU B 1 146 ? -3.783 -40.656 -9.07 1 94.25 146 LEU B C 1
ATOM 6075 O O . LEU B 1 146 ? -4.777 -40.156 -8.539 1 94.25 146 LEU B O 1
ATOM 6079 N N . ALA B 1 147 ? -2.807 -41.188 -8.422 1 93 147 ALA B N 1
ATOM 6080 C CA . ALA B 1 147 ? -2.834 -41.219 -6.961 1 93 147 ALA B CA 1
ATOM 6081 C C . ALA B 1 147 ? -2.814 -39.781 -6.398 1 93 147 ALA B C 1
ATOM 6083 O O . ALA B 1 147 ? -3.477 -39.5 -5.398 1 93 147 ALA B O 1
ATOM 6084 N N . SER B 1 148 ? -2.064 -38.969 -7.035 1 93 148 SER B N 1
ATOM 6085 C CA . SER B 1 148 ? -2.023 -37.562 -6.609 1 93 148 SER B CA 1
ATOM 6086 C C . SER B 1 148 ? -3.377 -36.875 -6.805 1 93 148 SER B C 1
ATOM 6088 O O . SER B 1 148 ? -3.822 -36.125 -5.953 1 93 148 SER B O 1
ATOM 6090 N N . VAL B 1 149 ? -4.02 -37.125 -7.902 1 94.69 149 VAL B N 1
ATOM 6091 C CA . VAL B 1 149 ? -5.348 -36.562 -8.164 1 94.69 149 VAL B CA 1
ATOM 6092 C C . VAL B 1 149 ? -6.332 -37.062 -7.109 1 94.69 149 VAL B C 1
ATOM 6094 O O . VAL B 1 149 ? -7.121 -36.281 -6.57 1 94.69 149 VAL B O 1
ATOM 6097 N N . GLN B 1 150 ? -6.207 -38.375 -6.777 1 93.25 150 GLN B N 1
ATOM 6098 C CA . GLN B 1 150 ? -7.121 -38.969 -5.805 1 93.25 150 GLN B CA 1
ATOM 6099 C C . GLN B 1 150 ? -6.891 -38.375 -4.41 1 93.25 150 GLN B C 1
ATOM 6101 O O . GLN B 1 150 ? -7.84 -38.156 -3.664 1 93.25 150 GLN B O 1
ATOM 6106 N N . ARG B 1 151 ? -5.691 -38.125 -4.086 1 92.69 151 ARG B N 1
ATOM 6107 C CA . ARG B 1 151 ? -5.387 -37.531 -2.793 1 92.69 151 ARG B CA 1
ATOM 6108 C C . ARG B 1 151 ? -5.934 -36.094 -2.707 1 92.69 151 ARG B C 1
ATOM 6110 O O . ARG B 1 151 ? -6.574 -35.75 -1.72 1 92.69 151 ARG B O 1
ATOM 6117 N N . LYS B 1 152 ? -5.645 -35.344 -3.73 1 94.38 152 LYS B N 1
ATOM 6118 C CA . LYS B 1 152 ? -6.121 -33.969 -3.74 1 94.38 152 LYS B CA 1
ATOM 6119 C C . LYS B 1 152 ? -7.645 -33.906 -3.809 1 94.38 152 LYS B C 1
ATOM 6121 O O . LYS B 1 152 ? -8.266 -33 -3.252 1 94.38 152 LYS B O 1
ATOM 6126 N N . PHE B 1 153 ? -8.219 -34.844 -4.516 1 94.5 153 PHE B N 1
ATOM 6127 C CA . PHE B 1 153 ? -9.672 -35 -4.539 1 94.5 153 PHE B CA 1
ATOM 6128 C C . PHE B 1 153 ? -10.211 -35.25 -3.139 1 94.5 153 PHE B C 1
ATOM 6130 O O . PHE B 1 153 ? -11.227 -34.656 -2.744 1 94.5 153 PHE B O 1
ATOM 6137 N N . GLY B 1 154 ? -9.523 -36.062 -2.391 1 91 154 GLY B N 1
ATOM 6138 C CA . GLY B 1 154 ? -9.93 -36.312 -1.019 1 91 154 GLY B CA 1
ATOM 6139 C C . GLY B 1 154 ? -9.906 -35.062 -0.145 1 91 154 GLY B C 1
ATOM 6140 O O . GLY B 1 154 ? -10.836 -34.844 0.623 1 91 154 GLY B O 1
ATOM 6141 N N . PHE B 1 155 ? -8.914 -34.281 -0.321 1 90.81 155 PHE B N 1
ATOM 6142 C CA . PHE B 1 155 ? -8.805 -33.062 0.46 1 90.81 155 PHE B CA 1
ATOM 6143 C C . PHE B 1 155 ? -9.93 -32.094 0.108 1 90.81 155 PHE B C 1
ATOM 6145 O O . PHE B 1 155 ? -10.5 -31.438 0.991 1 90.81 155 PHE B O 1
ATOM 6152 N N . TRP B 1 156 ? -10.203 -31.969 -1.188 1 93.56 156 TRP B N 1
ATOM 6153 C CA . TRP B 1 156 ? -11.25 -31.078 -1.647 1 93.56 156 TRP B CA 1
ATOM 6154 C C . TRP B 1 156 ? -12.617 -31.531 -1.154 1 93.56 156 TRP B C 1
ATOM 6156 O O . TRP B 1 156 ? -13.453 -30.719 -0.749 1 93.56 156 TRP B O 1
ATOM 6166 N N . CYS B 1 157 ? -12.891 -32.844 -1.067 1 91.75 157 CYS B N 1
ATOM 6167 C CA . CYS B 1 157 ? -14.156 -33.375 -0.582 1 91.75 157 CYS B CA 1
ATOM 6168 C C . CYS B 1 157 ? -14.352 -33.094 0.898 1 91.75 157 CYS B C 1
ATOM 6170 O O . CYS B 1 157 ? -15.469 -32.812 1.34 1 91.75 157 CYS B O 1
ATOM 6172 N N . ASN B 1 158 ? -13.305 -33.031 1.602 1 87.75 158 ASN B N 1
ATOM 6173 C CA . ASN B 1 158 ? -13.391 -32.812 3.039 1 87.75 158 ASN B CA 1
ATOM 6174 C C . ASN B 1 158 ? -13.852 -31.391 3.348 1 87.75 158 ASN B C 1
ATOM 6176 O O . ASN B 1 158 ? -14.555 -31.156 4.332 1 87.75 158 ASN B O 1
ATOM 6180 N N . ILE B 1 159 ? -13.492 -30.484 2.48 1 89.5 159 ILE B N 1
ATOM 6181 C CA . ILE B 1 159 ? -13.828 -29.094 2.775 1 89.5 159 ILE B CA 1
ATOM 6182 C C . ILE B 1 159 ? -15.242 -28.797 2.293 1 89.5 159 ILE B C 1
ATOM 6184 O O . ILE B 1 159 ? -15.859 -27.812 2.727 1 89.5 159 ILE B O 1
ATOM 6188 N N . LEU B 1 160 ? -15.805 -29.594 1.454 1 88.31 160 LEU B N 1
ATOM 6189 C CA . LEU B 1 160 ? -17.141 -29.359 0.9 1 88.31 160 LEU B CA 1
ATOM 6190 C C . LEU B 1 160 ? -18.203 -29.406 1.992 1 88.31 160 LEU B C 1
ATOM 6192 O O . LEU B 1 160 ? -19.234 -28.734 1.898 1 88.31 160 LEU B O 1
ATOM 6196 N N . SER B 1 161 ? -17.969 -30.172 3.09 1 82.19 161 SER B N 1
ATOM 6197 C CA . SER B 1 161 ? -18.953 -30.344 4.152 1 82.19 161 SER B CA 1
ATOM 6198 C C . SER B 1 161 ? -19.062 -29.094 5.016 1 82.19 161 SER B C 1
ATOM 6200 O O . SER B 1 161 ? -20.125 -28.828 5.586 1 82.19 161 SER B O 1
ATOM 6202 N N . HIS B 1 162 ? -17.953 -28.375 5.121 1 79.44 162 HIS B N 1
ATOM 6203 C CA . HIS B 1 162 ? -18 -27.203 5.984 1 79.44 162 HIS B CA 1
ATOM 6204 C C . HIS B 1 162 ? -17.734 -25.938 5.195 1 79.44 162 HIS B C 1
ATOM 6206 O O . HIS B 1 162 ? -17.094 -25.016 5.699 1 79.44 162 HIS B O 1
ATOM 6212 N N . SER B 1 163 ? -18.281 -25.969 3.998 1 77.31 163 SER B N 1
ATOM 6213 C CA . SER B 1 163 ? -18.031 -24.797 3.16 1 77.31 163 SER B CA 1
ATOM 6214 C C . SER B 1 163 ? -18.969 -23.656 3.529 1 77.31 163 SER B C 1
ATOM 6216 O O . SER B 1 163 ? -20.172 -23.828 3.615 1 77.31 163 SER B O 1
ATOM 6218 N N . ASP B 1 164 ? -18.25 -22.547 4.09 1 79.06 164 ASP B N 1
ATOM 6219 C CA . ASP B 1 164 ? -18.969 -21.297 4.367 1 79.06 164 ASP B CA 1
ATOM 6220 C C . ASP B 1 164 ? -18.297 -20.109 3.682 1 79.06 164 ASP B C 1
ATOM 6222 O O . ASP B 1 164 ? -17.312 -20.281 2.959 1 79.06 164 ASP B O 1
ATOM 6226 N N . ALA B 1 165 ? -18.953 -19.078 3.752 1 82.75 165 ALA B N 1
ATOM 6227 C CA . ALA B 1 165 ? -18.438 -17.875 3.119 1 82.75 165 ALA B CA 1
ATOM 6228 C C . ALA B 1 165 ? -17.078 -17.484 3.689 1 82.75 165 ALA B C 1
ATOM 6230 O O . ALA B 1 165 ? -16.25 -16.906 2.986 1 82.75 165 ALA B O 1
ATOM 6231 N N . ALA B 1 166 ? -16.781 -17.938 4.926 1 80.69 166 ALA B N 1
ATOM 6232 C CA . ALA B 1 166 ? -15.547 -17.562 5.605 1 80.69 166 ALA B CA 1
ATOM 6233 C C . ALA B 1 166 ? -14.367 -18.375 5.086 1 80.69 166 ALA B C 1
ATOM 6235 O O . ALA B 1 166 ? -13.227 -17.906 5.082 1 80.69 166 ALA B O 1
ATOM 6236 N N . ASN B 1 167 ? -14.695 -19.578 4.539 1 87.06 167 ASN B N 1
ATOM 6237 C CA . ASN B 1 167 ? -13.594 -20.422 4.105 1 87.06 167 ASN B CA 1
ATOM 6238 C C . ASN B 1 167 ? -13.609 -20.625 2.594 1 87.06 167 ASN B C 1
ATOM 6240 O O . ASN B 1 167 ? -13.078 -21.625 2.094 1 87.06 167 ASN B O 1
ATOM 6244 N N . VAL B 1 168 ? -14.266 -19.797 1.904 1 91.44 168 VAL B N 1
ATOM 6245 C CA . VAL B 1 168 ? -14.391 -19.938 0.457 1 91.44 168 VAL B CA 1
ATOM 6246 C C . VAL B 1 168 ? -13.008 -19.859 -0.189 1 91.44 168 VAL B C 1
ATOM 6248 O O . VAL B 1 168 ? -12.734 -20.562 -1.16 1 91.44 168 VAL B O 1
ATOM 6251 N N . GLY B 1 169 ? -12.109 -19.062 0.374 1 90.12 169 GLY B N 1
ATOM 6252 C CA . GLY B 1 169 ? -10.758 -18.969 -0.151 1 90.12 169 GLY B CA 1
ATOM 6253 C C . GLY B 1 169 ? -10 -20.297 -0.09 1 90.12 169 GLY B C 1
ATOM 6254 O O . GLY B 1 169 ? -9.336 -20.672 -1.055 1 90.12 169 GLY B O 1
ATOM 6255 N N . GLN B 1 170 ? -10.25 -20.938 0.948 1 90.38 170 GLN B N 1
ATOM 6256 C CA . GLN B 1 170 ? -9.578 -22.234 1.111 1 90.38 170 GLN B CA 1
ATOM 6257 C C . GLN B 1 170 ? -10.188 -23.281 0.196 1 90.38 170 GLN B C 1
ATOM 6259 O O . GLN B 1 170 ? -9.469 -24.109 -0.374 1 90.38 170 GLN B O 1
ATOM 6264 N N . ARG B 1 171 ? -11.453 -23.266 0.029 1 92.88 171 ARG B N 1
ATOM 6265 C CA . ARG B 1 171 ? -12.117 -24.203 -0.869 1 92.88 171 ARG B CA 1
ATOM 6266 C C . ARG B 1 171 ? -11.633 -24.031 -2.305 1 92.88 171 ARG B C 1
ATOM 6268 O O . ARG B 1 171 ? -11.344 -25.016 -2.992 1 92.88 171 ARG B O 1
ATOM 6275 N N . LEU B 1 172 ? -11.516 -22.797 -2.658 1 93.19 172 LEU B N 1
ATOM 6276 C CA . LEU B 1 172 ? -11.086 -22.516 -4.023 1 93.19 172 LEU B CA 1
ATOM 6277 C C . LEU B 1 172 ? -9.617 -22.859 -4.219 1 93.19 172 LEU B C 1
ATOM 6279 O O . LEU B 1 172 ? -9.211 -23.297 -5.293 1 93.19 172 LEU B O 1
ATOM 6283 N N . ALA B 1 173 ? -8.883 -22.688 -3.176 1 91.62 173 ALA B N 1
ATOM 6284 C CA . ALA B 1 173 ? -7.469 -23.031 -3.258 1 91.62 173 ALA B CA 1
ATOM 6285 C C . ALA B 1 173 ? -7.281 -24.547 -3.4 1 91.62 173 ALA B C 1
ATOM 6287 O O . ALA B 1 173 ? -6.461 -25 -4.203 1 91.62 173 ALA B O 1
ATOM 6288 N N . LEU B 1 174 ? -8.016 -25.297 -2.662 1 93.31 174 LEU B N 1
ATOM 6289 C CA . LEU B 1 174 ? -7.941 -26.75 -2.75 1 93.31 174 LEU B CA 1
ATOM 6290 C C . LEU B 1 174 ? -8.461 -27.234 -4.098 1 93.31 174 LEU B C 1
ATOM 6292 O O . LEU B 1 174 ? -7.918 -28.188 -4.664 1 93.31 174 LEU B O 1
ATOM 6296 N N . ARG B 1 175 ? -9.469 -26.578 -4.609 1 94.06 175 ARG B N 1
ATOM 6297 C CA . ARG B 1 175 ? -9.977 -26.938 -5.93 1 94.06 175 ARG B CA 1
ATOM 6298 C C . ARG B 1 175 ? -8.945 -26.625 -7.012 1 94.06 175 ARG B C 1
ATOM 6300 O O . ARG B 1 175 ? -8.828 -27.375 -7.992 1 94.06 175 ARG B O 1
ATOM 6307 N N . GLU B 1 176 ? -8.273 -25.609 -6.809 1 92.19 176 GLU B N 1
ATOM 6308 C CA . GLU B 1 176 ? -7.223 -25.266 -7.762 1 92.19 176 GLU B CA 1
ATOM 6309 C C . GLU B 1 176 ? -6.113 -26.312 -7.766 1 92.19 176 GLU B C 1
ATOM 6311 O O . GLU B 1 176 ? -5.629 -26.719 -8.828 1 92.19 176 GLU B O 1
ATOM 6316 N N . GLN B 1 177 ? -5.723 -26.75 -6.578 1 91.19 177 GLN B N 1
ATOM 6317 C CA . GLN B 1 177 ? -4.715 -27.797 -6.496 1 91.19 177 GLN B CA 1
ATOM 6318 C C . GLN B 1 177 ? -5.199 -29.078 -7.18 1 91.19 177 GLN B C 1
ATOM 6320 O O . GLN B 1 177 ? -4.422 -29.75 -7.855 1 91.19 177 GLN B O 1
ATOM 6325 N N . LEU B 1 178 ? -6.434 -29.328 -7 1 93.94 178 LEU B N 1
ATOM 6326 C CA . LEU B 1 178 ? -7.023 -30.5 -7.641 1 93.94 178 LEU B CA 1
ATOM 6327 C C . LEU B 1 178 ? -7.039 -30.328 -9.156 1 93.94 178 LEU B C 1
ATOM 6329 O O . LEU B 1 178 ? -6.617 -31.234 -9.883 1 93.94 178 LEU B O 1
ATOM 6333 N N . ASP B 1 179 ? -7.434 -29.172 -9.617 1 92.62 179 ASP B N 1
ATOM 6334 C CA . ASP B 1 179 ? -7.512 -28.938 -11.055 1 92.62 179 ASP B CA 1
ATOM 6335 C C . ASP B 1 179 ? -6.121 -28.938 -11.688 1 92.62 179 ASP B C 1
ATOM 6337 O O . ASP B 1 179 ? -5.953 -29.359 -12.828 1 92.62 179 ASP B O 1
ATOM 6341 N N . ASP B 1 180 ? -5.242 -28.469 -10.953 1 88.88 180 ASP B N 1
ATOM 6342 C CA . ASP B 1 180 ? -3.869 -28.516 -11.445 1 88.88 180 ASP B CA 1
ATOM 6343 C C . ASP B 1 180 ? -3.385 -29.953 -11.602 1 88.88 180 ASP B C 1
ATOM 6345 O O . ASP B 1 180 ? -2.758 -30.297 -12.609 1 88.88 180 ASP B O 1
ATOM 6349 N N . ALA B 1 181 ? -3.648 -30.75 -10.617 1 91.56 181 ALA B N 1
ATOM 6350 C CA . ALA B 1 181 ? -3.271 -32.156 -10.695 1 91.56 181 ALA B CA 1
ATOM 6351 C C . ALA B 1 181 ? -3.986 -32.875 -11.844 1 91.56 181 ALA B C 1
ATOM 6353 O O . ALA B 1 181 ? -3.389 -33.688 -12.547 1 91.56 181 ALA B O 1
ATOM 6354 N N . ILE B 1 182 ? -5.23 -32.531 -12.023 1 93.44 182 ILE B N 1
ATOM 6355 C CA . ILE B 1 182 ? -6.004 -33.125 -13.109 1 93.44 182 ILE B CA 1
ATOM 6356 C C . ILE B 1 182 ? -5.426 -32.688 -14.453 1 93.44 182 ILE B C 1
ATOM 6358 O O . ILE B 1 182 ? -5.332 -33.469 -15.391 1 93.44 182 ILE B O 1
ATOM 6362 N N . ALA B 1 183 ? -5.066 -31.469 -14.531 1 89.12 183 ALA B N 1
ATOM 6363 C CA . ALA B 1 183 ? -4.508 -30.953 -15.773 1 89.12 183 ALA B CA 1
ATOM 6364 C C . ALA B 1 183 ? -3.225 -31.688 -16.141 1 89.12 183 ALA B C 1
ATOM 6366 O O . ALA B 1 183 ? -3.02 -32.031 -17.312 1 89.12 183 ALA B O 1
ATOM 6367 N N . VAL B 1 184 ? -2.42 -31.938 -15.148 1 88.31 184 VAL B N 1
ATOM 6368 C CA . VAL B 1 184 ? -1.168 -32.625 -15.398 1 88.31 184 VAL B CA 1
ATOM 6369 C C . VAL B 1 184 ? -1.462 -34.062 -15.883 1 88.31 184 VAL B C 1
ATOM 6371 O O . VAL B 1 184 ? -0.866 -34.531 -16.859 1 88.31 184 VAL B O 1
ATOM 6374 N N . LEU B 1 185 ? -2.396 -34.719 -15.25 1 91.94 185 LEU B N 1
ATOM 6375 C CA . LEU B 1 185 ? -2.771 -36.062 -15.641 1 91.94 185 LEU B CA 1
ATOM 6376 C C . LEU B 1 185 ? -3.42 -36.062 -17.016 1 91.94 185 LEU B C 1
ATOM 6378 O O . LEU B 1 185 ? -3.162 -36.969 -17.828 1 91.94 185 LEU B O 1
ATOM 6382 N N . ALA B 1 186 ? -4.254 -35.094 -17.266 1 91.19 186 ALA B N 1
ATOM 6383 C CA . ALA B 1 186 ? -4.91 -35 -18.578 1 91.19 186 ALA B CA 1
ATOM 6384 C C . ALA B 1 186 ? -3.889 -34.812 -19.688 1 91.19 186 ALA B C 1
ATOM 6386 O O . ALA B 1 186 ? -3.998 -35.469 -20.75 1 91.19 186 ALA B O 1
ATOM 6387 N N . HIS B 1 187 ? -2.939 -34.094 -19.469 1 87.81 187 HIS B N 1
ATOM 6388 C CA . HIS B 1 187 ? -1.897 -33.906 -20.469 1 87.81 187 HIS B CA 1
ATOM 6389 C C . HIS B 1 187 ? -1.086 -35.156 -20.656 1 87.81 187 HIS B C 1
ATOM 6391 O O . HIS B 1 187 ? -0.667 -35.469 -21.781 1 87.81 187 HIS B O 1
ATOM 6397 N N . TRP B 1 188 ? -0.818 -35.875 -19.531 1 89.56 188 TRP B N 1
ATOM 6398 C CA . TRP B 1 188 ? -0.141 -37.156 -19.625 1 89.56 188 TRP B CA 1
ATOM 6399 C C . TRP B 1 188 ? -0.946 -38.156 -20.469 1 89.56 188 TRP B C 1
ATOM 6401 O O . TRP B 1 188 ? -0.391 -38.844 -21.328 1 89.56 188 TRP B O 1
ATOM 6411 N N . LEU B 1 189 ? -2.26 -38.156 -20.312 1 90.81 189 LEU B N 1
ATOM 6412 C CA . LEU B 1 189 ? -3.139 -39.094 -21.031 1 90.81 189 LEU B CA 1
ATOM 6413 C C . LEU B 1 189 ? -3.199 -38.75 -22.5 1 90.81 189 LEU B C 1
ATOM 6415 O O . LEU B 1 189 ? -3.328 -39.625 -23.359 1 90.81 189 LEU B O 1
ATOM 6419 N N . LEU B 1 190 ? -3.102 -37.469 -22.844 1 88.31 190 LEU B N 1
ATOM 6420 C CA . LEU B 1 190 ? -3.186 -37.031 -24.234 1 88.31 190 LEU B CA 1
ATOM 6421 C C . LEU B 1 190 ? -1.907 -37.375 -24.984 1 88.31 190 LEU B C 1
ATOM 6423 O O . LEU B 1 190 ? -1.93 -37.562 -26.203 1 88.31 190 LEU B O 1
ATOM 6427 N N . GLU B 1 191 ? -0.825 -37.625 -24.25 1 85.38 191 GLU B N 1
ATOM 6428 C CA . GLU B 1 191 ? 0.46 -37.844 -24.906 1 85.38 191 GLU B CA 1
ATOM 6429 C C . GLU B 1 191 ? 0.78 -39.344 -24.969 1 85.38 191 GLU B C 1
ATOM 6431 O O . GLU B 1 191 ? 1.527 -39.781 -25.844 1 85.38 191 GLU B O 1
ATOM 6436 N N . MET B 1 192 ? 0.212 -40.156 -24.109 1 87.56 192 MET B N 1
ATOM 6437 C CA . MET B 1 192 ? 0.535 -41.594 -24.031 1 87.56 192 MET B CA 1
ATOM 6438 C C . MET B 1 192 ? -0.248 -42.375 -25.078 1 87.56 192 MET B C 1
ATOM 6440 O O . MET B 1 192 ? -1.389 -42.031 -25.391 1 87.56 192 MET B O 1
ATOM 6444 N N . PRO B 1 193 ? 0.368 -43.312 -25.609 1 85.44 193 PRO B N 1
ATOM 6445 C CA . PRO B 1 193 ? -0.35 -44.156 -26.578 1 85.44 193 PRO B CA 1
ATOM 6446 C C . PRO B 1 193 ? -1.486 -44.969 -25.938 1 85.44 193 PRO B C 1
ATOM 6448 O O . PRO B 1 193 ? -1.524 -45.094 -24.703 1 85.44 193 PRO B O 1
ATOM 6451 N N . ASP B 1 194 ? -2.375 -45.438 -26.75 1 86.25 194 ASP B N 1
ATOM 6452 C CA . ASP B 1 194 ? -3.592 -46.094 -26.297 1 86.25 194 ASP B CA 1
ATOM 6453 C C . ASP B 1 194 ? -3.307 -47.531 -25.891 1 86.25 194 ASP B C 1
ATOM 6455 O O . ASP B 1 194 ? -3.398 -48.438 -26.703 1 86.25 194 ASP B O 1
ATOM 6459 N N . LYS B 1 195 ? -2.846 -47.75 -24.672 1 88.69 195 LYS B N 1
ATOM 6460 C CA . LYS B 1 195 ? -2.66 -49.062 -24.062 1 88.69 195 LYS B CA 1
ATOM 6461 C C . LYS B 1 195 ? -3.756 -49.344 -23.047 1 88.69 195 LYS B C 1
ATOM 6463 O O . LYS B 1 195 ? -4.508 -48.438 -22.656 1 88.69 195 LYS B O 1
ATOM 6468 N N . ALA B 1 196 ? -3.879 -50.562 -22.75 1 89.38 196 ALA B N 1
ATOM 6469 C CA . ALA B 1 196 ? -4.938 -51 -21.828 1 89.38 196 ALA B CA 1
ATOM 6470 C C . ALA B 1 196 ? -4.785 -50.312 -20.469 1 89.38 196 ALA B C 1
ATOM 6472 O O . ALA B 1 196 ? -5.773 -49.906 -19.859 1 89.38 196 ALA B O 1
ATOM 6473 N N . GLU B 1 197 ? -3.578 -50.156 -20.047 1 90.19 197 GLU B N 1
ATOM 6474 C CA . GLU B 1 197 ? -3.34 -49.531 -18.75 1 90.19 197 GLU B CA 1
ATOM 6475 C C . GLU B 1 197 ? -3.688 -48.062 -18.781 1 90.19 197 GLU B C 1
ATOM 6477 O O . GLU B 1 197 ? -4.199 -47.5 -17.797 1 90.19 197 GLU B O 1
ATOM 6482 N N . VAL B 1 198 ? -3.443 -47.438 -19.891 1 91.38 198 VAL B N 1
ATOM 6483 C CA . VAL B 1 198 ? -3.754 -46 -20.062 1 91.38 198 VAL B CA 1
ATOM 6484 C C . VAL B 1 198 ? -5.266 -45.812 -20.062 1 91.38 198 VAL B C 1
ATOM 6486 O O . VAL B 1 198 ? -5.77 -44.844 -19.484 1 91.38 198 VAL B O 1
ATOM 6489 N N . GLN B 1 199 ? -5.945 -46.75 -20.625 1 91 199 GLN B N 1
ATOM 6490 C CA . GLN B 1 199 ? -7.402 -46.656 -20.656 1 91 199 GLN B CA 1
ATOM 6491 C C . GLN B 1 199 ? -7.988 -46.844 -19.25 1 91 199 GLN B C 1
ATOM 6493 O O . GLN B 1 199 ? -9.008 -46.219 -18.922 1 91 199 GLN B O 1
ATOM 6498 N N . ARG B 1 200 ? -7.301 -47.656 -18.5 1 90.44 200 ARG B N 1
ATOM 6499 C CA . ARG B 1 200 ? -7.754 -47.812 -17.125 1 90.44 200 ARG B CA 1
ATOM 6500 C C . ARG B 1 200 ? -7.617 -46.531 -16.344 1 90.44 200 ARG B C 1
ATOM 6502 O O . ARG B 1 200 ? -8.523 -46.125 -15.594 1 90.44 200 ARG B O 1
ATOM 6509 N N . ILE B 1 201 ? -6.559 -45.844 -16.531 1 92.81 201 ILE B N 1
ATOM 6510 C CA . ILE B 1 201 ? -6.32 -44.594 -15.844 1 92.81 201 ILE 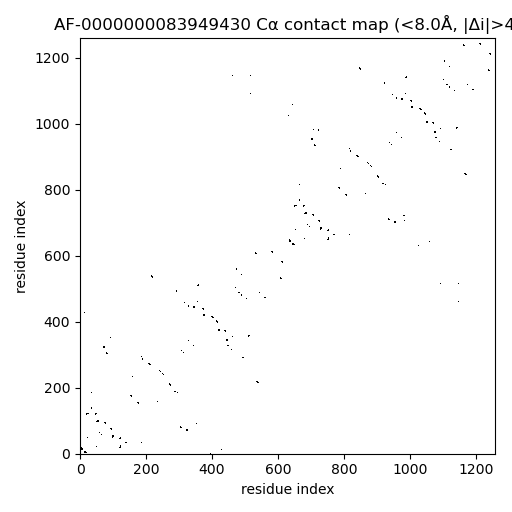B CA 1
ATOM 6511 C C . ILE B 1 201 ? -7.301 -43.531 -16.359 1 92.81 201 ILE B C 1
ATOM 6513 O O . ILE B 1 201 ? -7.828 -42.75 -15.578 1 92.81 201 ILE B O 1
ATOM 6517 N N . ALA B 1 202 ? -7.527 -43.531 -17.641 1 93.31 202 ALA B N 1
ATOM 6518 C CA . ALA B 1 202 ? -8.477 -42.594 -18.234 1 93.31 202 ALA B CA 1
ATOM 6519 C C . ALA B 1 202 ? -9.883 -42.812 -17.688 1 93.31 202 ALA B C 1
ATOM 6521 O O . ALA B 1 202 ? -10.625 -41.844 -17.453 1 93.31 202 ALA B O 1
ATOM 6522 N N . ARG B 1 203 ? -10.227 -44.031 -17.469 1 91.81 203 ARG B N 1
ATOM 6523 C CA . ARG B 1 203 ? -11.539 -44.375 -16.922 1 91.81 203 ARG B CA 1
ATOM 6524 C C . ARG B 1 203 ? -11.672 -43.844 -15.492 1 91.81 203 ARG B C 1
ATOM 6526 O O . ARG B 1 203 ? -12.719 -43.312 -15.109 1 91.81 203 ARG B O 1
ATOM 6533 N N . GLN B 1 204 ? -10.625 -43.969 -14.758 1 91.62 204 GLN B N 1
ATOM 6534 C CA . GLN B 1 204 ? -10.656 -43.5 -13.383 1 91.62 204 GLN B CA 1
ATOM 6535 C C . GLN B 1 204 ? -10.719 -41.969 -13.328 1 91.62 204 GLN B C 1
ATOM 6537 O O . GLN B 1 204 ? -11.367 -41.406 -12.445 1 91.62 204 GLN B O 1
ATOM 6542 N N . LEU B 1 205 ? -10.016 -41.344 -14.242 1 92.94 205 LEU B N 1
ATOM 6543 C CA . LEU B 1 205 ? -10.078 -39.875 -14.289 1 92.94 205 LEU B CA 1
ATOM 6544 C C . LEU B 1 205 ? -11.484 -39.406 -14.656 1 92.94 205 LEU B C 1
ATOM 6546 O O . LEU B 1 205 ? -12 -38.469 -14.07 1 92.94 205 LEU B O 1
ATOM 6550 N N . GLU B 1 206 ? -12.031 -40.031 -15.633 1 91.81 206 GLU B N 1
ATOM 6551 C CA . GLU B 1 206 ? -13.398 -39.688 -16.016 1 91.81 206 GLU B CA 1
ATOM 6552 C C . GLU B 1 206 ? -14.367 -39.875 -14.859 1 91.81 206 GLU B C 1
ATOM 6554 O O . GLU B 1 206 ? -15.273 -39.062 -14.664 1 91.81 206 GLU B O 1
ATOM 6559 N N . SER B 1 207 ? -14.188 -40.938 -14.109 1 91.5 207 SER B N 1
ATOM 6560 C CA . SER B 1 207 ? -15.008 -41.156 -12.922 1 91.5 207 SER B CA 1
ATOM 6561 C C . SER B 1 207 ? -14.844 -40.031 -11.922 1 91.5 207 SER B C 1
ATOM 6563 O O . SER B 1 207 ? -15.828 -39.531 -11.352 1 91.5 207 SER B O 1
ATOM 6565 N N . ASN B 1 208 ? -13.648 -39.594 -11.727 1 92.19 208 ASN B N 1
ATOM 6566 C CA . ASN B 1 208 ? -13.391 -38.5 -10.812 1 92.19 208 ASN B CA 1
ATOM 6567 C C . ASN B 1 208 ? -14.055 -37.188 -11.305 1 92.19 208 ASN B C 1
ATOM 6569 O O . ASN B 1 208 ? -14.555 -36.406 -10.5 1 92.19 208 ASN B O 1
ATOM 6573 N N . LEU B 1 209 ? -14.008 -36.938 -12.617 1 92.31 209 LEU B N 1
ATOM 6574 C CA . LEU B 1 209 ? -14.609 -35.719 -13.172 1 92.31 209 LEU B CA 1
ATOM 6575 C C . LEU B 1 209 ? -16.109 -35.719 -12.945 1 92.31 209 LEU B C 1
ATOM 6577 O O . LEU B 1 209 ? -16.688 -34.688 -12.602 1 92.31 209 LEU B O 1
ATOM 6581 N N . ILE B 1 210 ? -16.734 -36.875 -13.078 1 91.5 210 ILE B N 1
ATOM 6582 C CA . ILE B 1 210 ? -18.172 -37 -12.828 1 91.5 210 ILE B CA 1
ATOM 6583 C C . ILE B 1 210 ? -18.453 -36.812 -11.344 1 91.5 210 ILE B C 1
ATOM 6585 O O . ILE B 1 210 ? -19.422 -36.125 -10.984 1 91.5 210 ILE B O 1
ATOM 6589 N N . LEU B 1 211 ? -17.594 -37.344 -10.523 1 92.81 211 LEU B N 1
ATOM 6590 C CA . LEU B 1 211 ? -17.766 -37.188 -9.078 1 92.81 211 LEU B CA 1
ATOM 6591 C C . LEU B 1 211 ? -17.656 -35.75 -8.656 1 92.81 211 LEU B C 1
ATOM 6593 O O . LEU B 1 211 ? -18.406 -35.281 -7.797 1 92.81 211 LEU B O 1
ATOM 6597 N N . ILE B 1 212 ? -16.719 -35.031 -9.242 1 93.12 212 ILE B N 1
ATOM 6598 C CA . ILE B 1 212 ? -16.516 -33.625 -8.898 1 93.12 212 ILE B CA 1
ATOM 6599 C C . ILE B 1 212 ? -17.766 -32.812 -9.234 1 93.12 212 ILE B C 1
ATOM 6601 O O . ILE B 1 212 ? -18.25 -32.031 -8.414 1 93.12 212 ILE B O 1
ATOM 6605 N N . GLU B 1 213 ? -18.234 -33 -10.391 1 91.56 213 GLU B N 1
ATOM 6606 C CA . GLU B 1 213 ? -19.438 -32.281 -10.812 1 91.56 213 GLU B CA 1
ATOM 6607 C C . GLU B 1 213 ? -20.625 -32.656 -9.93 1 91.56 213 GLU B C 1
ATOM 6609 O O . GLU B 1 213 ? -21.406 -31.766 -9.539 1 91.56 213 GLU B O 1
ATOM 6614 N N . THR B 1 214 ? -20.781 -33.875 -9.586 1 92.19 214 THR B N 1
ATOM 6615 C CA . THR B 1 214 ? -21.906 -34.344 -8.797 1 92.19 214 THR B CA 1
ATOM 6616 C C . THR B 1 214 ? -21.828 -33.844 -7.359 1 92.19 214 THR B C 1
ATOM 6618 O O . THR B 1 214 ? -22.828 -33.406 -6.789 1 92.19 214 THR B O 1
ATOM 6621 N N . LEU B 1 215 ? -20.656 -33.906 -6.824 1 92.06 215 LEU B N 1
ATOM 6622 C CA . LEU B 1 215 ? -20.484 -33.438 -5.453 1 92.06 215 LEU B CA 1
ATOM 6623 C C . LEU B 1 215 ? -20.719 -31.922 -5.359 1 92.06 215 LEU B C 1
ATOM 6625 O O . LEU B 1 215 ? -21.219 -31.422 -4.352 1 92.06 215 LEU B O 1
ATOM 6629 N N . GLU B 1 216 ? -20.328 -31.203 -6.367 1 90.06 216 GLU B N 1
ATOM 6630 C CA . GLU B 1 216 ? -20.609 -29.781 -6.406 1 90.06 216 GLU B CA 1
ATOM 6631 C C . GLU B 1 216 ? -22.109 -29.516 -6.43 1 90.06 216 GLU B C 1
ATOM 6633 O O . GLU B 1 216 ? -22.594 -28.578 -5.773 1 90.06 216 GLU B O 1
ATOM 6638 N N . SER B 1 217 ? -22.812 -30.328 -7.176 1 89.69 217 SER B N 1
ATOM 6639 C CA . SER B 1 217 ? -24.25 -30.203 -7.242 1 89.69 217 SER B CA 1
ATOM 6640 C C . SER B 1 217 ? -24.906 -30.516 -5.898 1 89.69 217 SER B C 1
ATOM 6642 O O . SER B 1 217 ? -25.812 -29.812 -5.457 1 89.69 217 SER B O 1
ATOM 6644 N N . ILE B 1 218 ? -24.406 -31.562 -5.266 1 88.88 218 ILE B N 1
ATOM 6645 C CA . ILE B 1 218 ? -24.938 -31.938 -3.959 1 88.88 218 ILE B CA 1
ATOM 6646 C C . ILE B 1 218 ? -24.641 -30.828 -2.947 1 88.88 218 ILE B C 1
ATOM 6648 O O . ILE B 1 218 ? -25.469 -30.516 -2.092 1 88.88 218 ILE B O 1
ATOM 6652 N N . GLY B 1 219 ? -23.484 -30.281 -3.055 1 87.5 219 GLY B N 1
ATOM 6653 C CA . GLY B 1 219 ? -23.125 -29.188 -2.164 1 87.5 219 GLY B CA 1
ATOM 6654 C C . GLY B 1 219 ? -24.078 -28 -2.277 1 87.5 219 GLY B C 1
ATOM 6655 O O . GLY B 1 219 ? -24.438 -27.391 -1.269 1 87.5 219 GLY B O 1
ATOM 6656 N N . ARG B 1 220 ? -24.453 -27.656 -3.471 1 88.56 220 ARG B N 1
ATOM 6657 C CA . ARG B 1 220 ? -25.359 -26.547 -3.676 1 88.56 220 ARG B CA 1
ATOM 6658 C C . ARG B 1 220 ? -26.75 -26.875 -3.141 1 88.56 220 ARG B C 1
ATOM 6660 O O . ARG B 1 220 ? -27.438 -26.016 -2.604 1 88.56 220 ARG B O 1
ATOM 6667 N N . LEU B 1 221 ? -27.156 -28.094 -3.34 1 85.56 221 LEU B N 1
ATOM 6668 C CA . LEU B 1 221 ? -28.453 -28.531 -2.828 1 85.56 221 LEU B CA 1
ATOM 6669 C C . LEU B 1 221 ? -28.484 -28.484 -1.305 1 85.56 221 LEU B C 1
ATOM 6671 O O . LEU B 1 221 ? -29.484 -28.125 -0.707 1 85.56 221 LEU B O 1
ATOM 6675 N N . GLN B 1 222 ? -27.344 -28.828 -0.768 1 85.06 222 GLN B N 1
ATOM 6676 C CA . GLN B 1 222 ? -27.234 -28.781 0.685 1 85.06 222 GLN B CA 1
ATOM 6677 C C . GLN B 1 222 ? -27.297 -27.328 1.185 1 85.06 222 GLN B C 1
ATOM 6679 O O . GLN B 1 222 ? -27.875 -27.062 2.244 1 85.06 222 GLN B O 1
ATOM 6684 N N . GLN B 1 223 ? -26.734 -26.438 0.449 1 80.31 223 GLN B N 1
ATOM 6685 C CA . GLN B 1 223 ? -26.734 -25.031 0.817 1 80.31 223 GLN B CA 1
ATOM 6686 C C . GLN B 1 223 ? -28.141 -24.469 0.837 1 80.31 223 GLN B C 1
ATOM 6688 O O . GLN B 1 223 ? -28.469 -23.609 1.666 1 80.31 223 GLN B O 1
ATOM 6693 N N . ASN B 1 224 ? -28.938 -24.859 -0.052 1 75.25 224 ASN B N 1
ATOM 6694 C CA . ASN B 1 224 ? -30.297 -24.359 -0.125 1 75.25 224 ASN B CA 1
ATOM 6695 C C . ASN B 1 224 ? -31.188 -25 0.946 1 75.25 224 ASN B C 1
ATOM 6697 O O . ASN B 1 224 ? -32.156 -24.391 1.391 1 75.25 224 ASN B O 1
ATOM 6701 N N . ASP B 1 225 ? -30.859 -26.328 1.13 1 69.69 225 ASP B N 1
ATOM 6702 C CA . ASP B 1 225 ? -31.609 -27.016 2.176 1 69.69 225 ASP B CA 1
ATOM 6703 C C . ASP B 1 225 ? -30.781 -27.156 3.449 1 69.69 225 ASP B C 1
ATOM 6705 O O . ASP B 1 225 ? -30.328 -28.25 3.779 1 69.69 225 ASP B O 1
ATOM 6709 N N . ALA B 1 226 ? -30.359 -26.031 4.062 1 60.38 226 ALA B N 1
ATOM 6710 C CA . ALA B 1 226 ? -29.406 -26.016 5.172 1 60.38 226 ALA B CA 1
ATOM 6711 C C . ALA B 1 226 ? -29.859 -26.938 6.297 1 60.38 226 ALA B C 1
ATOM 6713 O O . ALA B 1 226 ? -29.031 -27.422 7.078 1 60.38 226 ALA B O 1
ATOM 6714 N N . ALA B 1 227 ? -31.141 -27.281 6.355 1 57.28 227 ALA B N 1
ATOM 6715 C CA . ALA B 1 227 ? -31.656 -28.047 7.484 1 57.28 227 ALA B CA 1
ATOM 6716 C C . ALA B 1 227 ? -31.344 -29.531 7.332 1 57.28 227 ALA B C 1
ATOM 6718 O O . ALA B 1 227 ? -31.438 -30.297 8.297 1 57.28 227 ALA B O 1
ATOM 6719 N N . SER B 1 228 ? -30.828 -29.812 6.09 1 67.81 228 SER B N 1
ATOM 6720 C CA . SER B 1 228 ? -30.609 -31.25 5.934 1 67.81 228 SER B CA 1
ATOM 6721 C C . SER B 1 228 ? -29.25 -31.672 6.465 1 67.81 228 SER B C 1
ATOM 6723 O O . SER B 1 228 ? -28.234 -31.531 5.773 1 67.81 228 SER B O 1
ATOM 6725 N N . THR B 1 229 ? -29.109 -32.031 7.652 1 79.38 229 THR B N 1
ATOM 6726 C CA . THR B 1 229 ? -27.906 -32.5 8.32 1 79.38 229 THR B CA 1
ATOM 6727 C C . THR B 1 229 ? -27.406 -33.781 7.688 1 79.38 229 THR B C 1
ATOM 6729 O O . THR B 1 229 ? -26.203 -34.094 7.75 1 79.38 229 THR B O 1
ATOM 6732 N N . ALA B 1 230 ? -28.359 -34.438 7.004 1 84.31 230 ALA B N 1
ATOM 6733 C CA . ALA B 1 230 ? -27.984 -35.719 6.406 1 84.31 230 ALA B CA 1
ATOM 6734 C C . ALA B 1 230 ? -27.031 -35.531 5.23 1 84.31 230 ALA B C 1
ATOM 6736 O O . ALA B 1 230 ? -26.062 -36.25 5.082 1 84.31 230 ALA B O 1
ATOM 6737 N N . LEU B 1 231 ? -27.344 -34.562 4.457 1 86 231 LEU B N 1
ATOM 6738 C CA . LEU B 1 231 ? -26.5 -34.312 3.293 1 86 231 LEU B CA 1
ATOM 6739 C C . LEU B 1 231 ? -25.141 -33.781 3.715 1 86 231 LEU B C 1
ATOM 6741 O O . LEU B 1 231 ? -24.125 -34.094 3.08 1 86 231 LEU B O 1
ATOM 6745 N N . GLN B 1 232 ? -25.094 -33.062 4.805 1 86.81 232 GLN B N 1
ATOM 6746 C CA . GLN B 1 232 ? -23.828 -32.531 5.309 1 86.81 232 GLN B CA 1
ATOM 6747 C C . GLN B 1 232 ? -22.922 -33.656 5.809 1 86.81 232 GLN B C 1
ATOM 6749 O O . GLN B 1 232 ? -21.719 -33.656 5.555 1 86.81 232 GLN B O 1
ATOM 6754 N N . GLN B 1 233 ? -23.562 -34.531 6.465 1 86.94 233 GLN B N 1
ATOM 6755 C CA . GLN B 1 233 ? -22.812 -35.688 6.969 1 86.94 233 GLN B CA 1
ATOM 6756 C C . GLN B 1 233 ? -22.328 -36.562 5.828 1 86.94 233 GLN B C 1
ATOM 6758 O O . GLN B 1 233 ? -21.219 -37.125 5.891 1 86.94 233 GLN B O 1
ATOM 6763 N N . TYR B 1 234 ? -23.156 -36.719 4.82 1 89.38 234 TYR B N 1
ATOM 6764 C CA . TYR B 1 234 ? -22.766 -37.5 3.654 1 89.38 234 TYR B CA 1
ATOM 6765 C C . TYR B 1 234 ? -21.516 -36.938 2.996 1 89.38 234 TYR B C 1
ATOM 6767 O O . TYR B 1 234 ? -20.578 -37.656 2.691 1 89.38 234 TYR B O 1
ATOM 6775 N N . LEU B 1 235 ? -21.531 -35.656 2.838 1 87.12 235 LEU B N 1
ATOM 6776 C CA . LEU B 1 235 ? -20.391 -34.969 2.209 1 87.12 235 LEU B CA 1
ATOM 6777 C C . LEU B 1 235 ? -19.156 -35.062 3.082 1 87.12 235 LEU B C 1
ATOM 6779 O O . LEU B 1 235 ? -18.031 -35.219 2.568 1 87.12 235 LEU B O 1
ATOM 6783 N N . ALA B 1 236 ? -19.359 -35.062 4.383 1 87.5 236 ALA B N 1
ATOM 6784 C CA . ALA B 1 236 ? -18.234 -35.125 5.312 1 87.5 236 ALA B CA 1
ATOM 6785 C C . ALA B 1 236 ? -17.562 -36.5 5.27 1 87.5 236 ALA B C 1
ATOM 6787 O O . ALA B 1 236 ? -16.344 -36.594 5.395 1 87.5 236 ALA B O 1
ATOM 6788 N N . ASN B 1 237 ? -18.359 -37.469 4.984 1 88.88 237 ASN B N 1
ATOM 6789 C CA . ASN B 1 237 ? -17.844 -38.812 5.055 1 88.88 237 ASN B CA 1
ATOM 6790 C C . ASN B 1 237 ? -17.5 -39.375 3.67 1 88.88 237 ASN B C 1
ATOM 6792 O O . ASN B 1 237 ? -16.953 -40.469 3.547 1 88.88 237 ASN B O 1
ATOM 6796 N N . PHE B 1 238 ? -17.797 -38.656 2.684 1 89.88 238 PHE B N 1
ATOM 6797 C CA . PHE B 1 238 ? -17.672 -39.156 1.325 1 89.88 238 PHE B CA 1
ATOM 6798 C C . PHE B 1 238 ? -16.219 -39.531 1.019 1 89.88 238 PHE B C 1
ATOM 6800 O O . PHE B 1 238 ? -15.938 -40.594 0.461 1 89.88 238 PHE B O 1
ATOM 6807 N N . ALA B 1 239 ? -15.273 -38.656 1.418 1 87.81 239 ALA B N 1
ATOM 6808 C CA . ALA B 1 239 ? -13.859 -38.875 1.095 1 87.81 239 ALA B CA 1
ATOM 6809 C C . ALA B 1 239 ? -13.336 -40.156 1.742 1 87.81 239 ALA B C 1
ATOM 6811 O O . ALA B 1 239 ? -12.633 -40.938 1.104 1 87.81 239 ALA B O 1
ATOM 6812 N N . SER B 1 240 ? -13.758 -40.344 2.99 1 87.88 240 SER B N 1
ATOM 6813 C CA . SER B 1 240 ? -13.305 -41.531 3.709 1 87.88 240 SER B CA 1
ATOM 6814 C C . SER B 1 240 ? -13.953 -42.812 3.154 1 87.88 240 SER B C 1
ATOM 6816 O O . SER B 1 240 ? -13.305 -43.844 3.027 1 87.88 240 SER B O 1
ATOM 6818 N N . GLU B 1 241 ? -15.164 -42.688 2.781 1 89.12 241 GLU B N 1
ATOM 6819 C CA . GLU B 1 241 ? -15.867 -43.844 2.227 1 89.12 241 GLU B CA 1
ATOM 6820 C C . GLU B 1 241 ? -15.328 -44.219 0.845 1 89.12 241 GLU B C 1
ATOM 6822 O O . GLU B 1 241 ? -15.242 -45.406 0.499 1 89.12 241 GLU B O 1
ATOM 6827 N N . LEU B 1 242 ? -15.023 -43.188 0.103 1 88 242 LEU B N 1
ATOM 6828 C CA . LEU B 1 242 ? -14.477 -43.469 -1.226 1 88 242 LEU B CA 1
ATOM 6829 C C . LEU B 1 242 ? -13.117 -44.125 -1.132 1 88 242 LEU B C 1
ATOM 6831 O O . LEU B 1 242 ? -12.812 -45.031 -1.921 1 88 242 LEU B O 1
ATOM 6835 N N . LYS B 1 243 ? -12.297 -43.688 -0.174 1 86.44 243 LYS B N 1
ATOM 6836 C CA . LYS B 1 243 ? -10.992 -44.312 0.027 1 86.44 243 LYS B CA 1
ATOM 6837 C C . LYS B 1 243 ? -11.133 -45.781 0.414 1 86.44 243 LYS B C 1
ATOM 6839 O O . LYS B 1 243 ? -10.422 -46.625 -0.116 1 86.44 243 LYS B O 1
ATOM 6844 N N . THR B 1 244 ? -12.094 -46.094 1.223 1 86.25 244 THR B N 1
ATOM 6845 C CA . THR B 1 244 ? -12.328 -47.469 1.661 1 86.25 244 THR B CA 1
ATOM 6846 C C . THR B 1 244 ? -12.883 -48.312 0.519 1 86.25 244 THR B C 1
ATOM 6848 O O . THR B 1 244 ? -12.547 -49.5 0.393 1 86.25 244 THR B O 1
ATOM 6851 N N . HIS B 1 245 ? -13.648 -47.656 -0.279 1 85.25 245 HIS B N 1
ATOM 6852 C CA . HIS B 1 245 ? -14.203 -48.375 -1.434 1 85.25 245 HIS B CA 1
ATOM 6853 C C . HIS B 1 245 ? -13.109 -48.75 -2.43 1 85.25 245 HIS B C 1
ATOM 6855 O O . HIS B 1 245 ? -13.102 -49.844 -2.961 1 85.25 245 HIS B O 1
ATOM 6861 N N . ARG B 1 246 ? -12.211 -47.844 -2.631 1 82.19 246 ARG B N 1
ATOM 6862 C CA . ARG B 1 246 ? -11.164 -48.094 -3.617 1 82.19 246 ARG B CA 1
ATOM 6863 C C . ARG B 1 246 ? -10.133 -49.094 -3.105 1 82.19 246 ARG B C 1
ATOM 6865 O O . ARG B 1 246 ? -9.57 -49.844 -3.883 1 82.19 246 ARG B O 1
ATOM 6872 N N . GLU B 1 247 ? -9.945 -49.188 -1.789 1 83 247 GLU B N 1
ATOM 6873 C CA . GLU B 1 247 ? -8.93 -50.062 -1.225 1 83 247 GLU B CA 1
ATOM 6874 C C . GLU B 1 247 ? -9.523 -51.438 -0.906 1 83 247 GLU B C 1
ATOM 6876 O O . GLU B 1 247 ? -8.898 -52.469 -1.172 1 83 247 GLU B O 1
ATOM 6881 N N . GLN B 1 248 ? -10.789 -51.5 -0.289 1 84.56 248 GLN B N 1
ATOM 6882 C CA . GLN B 1 248 ? -11.336 -52.75 0.23 1 84.56 248 GLN B CA 1
ATOM 6883 C C . GLN B 1 248 ? -12.508 -53.219 -0.617 1 84.56 248 GLN B C 1
ATOM 6885 O O . GLN B 1 248 ? -12.977 -54.344 -0.455 1 84.56 248 GLN B O 1
ATOM 6890 N N . GLY B 1 249 ? -13.031 -52.375 -1.493 1 79.19 249 GLY B N 1
ATOM 6891 C CA . GLY B 1 249 ? -14.133 -52.781 -2.35 1 79.19 249 GLY B CA 1
ATOM 6892 C C . GLY B 1 249 ? -15.484 -52.719 -1.669 1 79.19 249 GLY B C 1
ATOM 6893 O O . GLY B 1 249 ? -16.469 -53.281 -2.15 1 79.19 249 GLY B O 1
ATOM 6894 N N . THR B 1 250 ? -15.57 -52 -0.499 1 81.12 250 THR B N 1
ATOM 6895 C CA . THR B 1 250 ? -16.828 -51.844 0.22 1 81.12 250 THR B CA 1
ATOM 6896 C C . THR B 1 250 ? -17.719 -50.812 -0.45 1 81.12 250 THR B C 1
ATOM 6898 O O . THR B 1 250 ? -17.234 -49.812 -0.957 1 81.12 250 THR B O 1
ATOM 6901 N N . GLU B 1 251 ? -18.953 -51.125 -0.617 1 81.81 251 GLU B N 1
ATOM 6902 C CA . GLU B 1 251 ? -19.891 -50.219 -1.247 1 81.81 251 GLU B CA 1
ATOM 6903 C C . GLU B 1 251 ? -20.125 -48.969 -0.376 1 81.81 251 GLU B C 1
ATOM 6905 O O . GLU B 1 251 ? -20.359 -49.094 0.827 1 81.81 251 GLU B O 1
ATOM 6910 N N . PRO B 1 252 ? -19.922 -47.781 -0.893 1 84.56 252 PRO B N 1
ATOM 6911 C CA . PRO B 1 252 ? -20.141 -46.562 -0.12 1 84.56 252 PRO B CA 1
ATOM 6912 C C . PRO B 1 252 ? -21.609 -46.375 0.292 1 84.56 252 PRO B C 1
ATOM 6914 O O . PRO B 1 252 ? -22.5 -47 -0.311 1 84.56 252 PRO B O 1
ATOM 6917 N N . THR B 1 253 ? -21.859 -45.625 1.351 1 85.06 253 THR B N 1
ATOM 6918 C CA . THR B 1 253 ? -23.188 -45.281 1.821 1 85.06 253 THR B CA 1
ATOM 6919 C C . THR B 1 253 ? -23.969 -44.531 0.752 1 85.06 253 THR B C 1
ATOM 6921 O O . THR B 1 253 ? -23.438 -43.594 0.144 1 85.06 253 THR B O 1
ATOM 6924 N N . PRO B 1 254 ? -25.125 -44.969 0.415 1 85 254 PRO B N 1
ATOM 6925 C CA . PRO B 1 254 ? -25.922 -44.281 -0.605 1 85 254 PRO B CA 1
ATOM 6926 C C . PRO B 1 254 ? -26.359 -42.906 -0.161 1 85 254 PRO B C 1
ATOM 6928 O O . PRO B 1 254 ? -26.406 -42.594 1.038 1 85 254 PRO B O 1
ATOM 6931 N N . LEU B 1 255 ? -26.516 -42.062 -1.102 1 87.81 255 LEU B N 1
ATOM 6932 C CA . LEU B 1 255 ? -27 -40.719 -0.868 1 87.81 255 LEU B CA 1
ATOM 6933 C C . LEU B 1 255 ? -28.359 -40.75 -0.161 1 87.81 255 LEU B C 1
ATOM 6935 O O . LEU B 1 255 ? -29.25 -41.5 -0.542 1 87.81 255 LEU B O 1
ATOM 6939 N N . PRO B 1 256 ? -28.406 -39.969 0.902 1 84.75 256 PRO B N 1
ATOM 6940 C CA . PRO B 1 256 ? -29.688 -39.938 1.594 1 84.75 256 PRO B CA 1
ATOM 6941 C C . PRO B 1 256 ? -30.781 -39.219 0.784 1 84.75 256 PRO B C 1
ATOM 6943 O O . PRO B 1 256 ? -30.703 -38 0.578 1 84.75 256 PRO B O 1
ATOM 6946 N N . LEU B 1 257 ? -31.766 -39.844 0.171 1 81.81 257 LEU B N 1
ATOM 6947 C CA . LEU B 1 257 ? -32.781 -39.281 -0.709 1 81.81 257 LEU B CA 1
ATOM 6948 C C . LEU B 1 257 ? -34 -38.844 0.09 1 81.81 257 LEU B C 1
ATOM 6950 O O . LEU B 1 257 ? -34.781 -38 -0.37 1 81.81 257 LEU B O 1
ATOM 6954 N N . GLY B 1 258 ? -34.062 -39 1.319 1 72.25 258 GLY B N 1
ATOM 6955 C CA . GLY B 1 258 ? -35.219 -38.688 2.125 1 72.25 258 GLY B CA 1
ATOM 6956 C C . GLY B 1 258 ? -36.469 -39.375 1.673 1 72.25 258 GLY B C 1
ATOM 6957 O O . GLY B 1 258 ? -36.438 -40.219 0.78 1 72.25 258 GLY B O 1
ATOM 6958 N N . ASP B 1 259 ? -37.688 -39.125 2.244 1 65.88 259 ASP B N 1
ATOM 6959 C CA . ASP B 1 259 ? -38.969 -39.781 1.959 1 65.88 259 ASP B CA 1
ATOM 6960 C C . ASP B 1 259 ? -39.531 -39.312 0.616 1 65.88 259 ASP B C 1
ATOM 6962 O O . ASP B 1 259 ? -40.094 -40.125 -0.139 1 65.88 259 ASP B O 1
ATOM 6966 N N . LYS B 1 260 ? -39.375 -37.969 0.195 1 63.88 260 LYS B N 1
ATOM 6967 C CA . LYS B 1 260 ? -39.75 -37.438 -1.099 1 63.88 260 LYS B CA 1
ATOM 6968 C C . LYS B 1 260 ? -38.562 -36.844 -1.832 1 63.88 260 LYS B C 1
ATOM 6970 O O . LYS B 1 260 ? -38.281 -35.656 -1.689 1 63.88 260 LYS B O 1
ATOM 6975 N N . PRO B 1 261 ? -37.906 -37.812 -2.619 1 76.12 261 PRO B N 1
ATOM 6976 C CA . PRO B 1 261 ? -36.625 -37.375 -3.154 1 76.12 261 PRO B CA 1
ATOM 6977 C C . PRO B 1 261 ? -36.781 -36.312 -4.262 1 76.12 261 PRO B C 1
ATOM 6979 O O . PRO B 1 261 ? -37.656 -36.469 -5.133 1 76.12 261 PRO B O 1
ATOM 6982 N N . GLN B 1 262 ? -36.156 -35.25 -4.191 1 76.88 262 GLN B N 1
ATOM 6983 C CA . GLN B 1 262 ? -36.062 -34.25 -5.258 1 76.88 262 GLN B CA 1
ATOM 6984 C C . GLN B 1 262 ? -35.406 -34.844 -6.5 1 76.88 262 GLN B C 1
ATOM 6986 O O . GLN B 1 262 ? -34.469 -35.656 -6.398 1 76.88 262 GLN B O 1
ATOM 6991 N N . PRO B 1 263 ? -35.938 -34.625 -7.629 1 81.81 263 PRO B N 1
ATOM 6992 C CA . PRO B 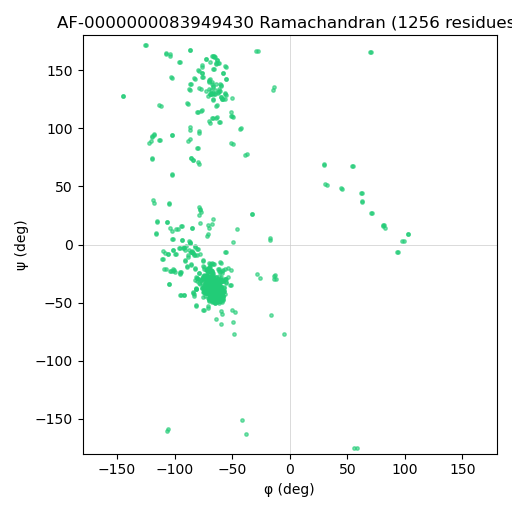1 263 ? -35.406 -35.188 -8.859 1 81.81 263 PRO B CA 1
ATOM 6993 C C . PRO B 1 263 ? -33.906 -34.906 -9.031 1 81.81 263 PRO B C 1
ATOM 6995 O O . PRO B 1 263 ? -33.188 -35.781 -9.539 1 81.81 263 PRO B O 1
ATOM 6998 N N . LEU B 1 264 ? -33.562 -33.844 -8.602 1 85.06 264 LEU B N 1
ATOM 6999 C CA . LEU B 1 264 ? -32.156 -33.5 -8.766 1 85.06 264 LEU B CA 1
ATOM 7000 C C . LEU B 1 264 ? -31.281 -34.375 -7.867 1 85.06 264 LEU B C 1
ATOM 7002 O O . LEU B 1 264 ? -30.156 -34.719 -8.227 1 85.06 264 LEU B O 1
ATOM 7006 N N . LEU B 1 265 ? -31.766 -34.75 -6.734 1 86.56 265 LEU B N 1
ATOM 7007 C CA . LEU B 1 265 ? -31.031 -35.625 -5.836 1 86.56 265 LEU B CA 1
ATOM 7008 C C . LEU B 1 265 ? -30.984 -37.031 -6.371 1 86.56 265 LEU B C 1
ATOM 7010 O O . LEU B 1 265 ? -29.984 -37.75 -6.191 1 86.56 265 LEU B O 1
ATOM 7014 N N . LEU B 1 266 ? -32.062 -37.406 -7.035 1 87.44 266 LEU B N 1
ATOM 7015 C CA . LEU B 1 266 ? -32.094 -38.719 -7.656 1 87.44 266 LEU B CA 1
ATOM 7016 C C . LEU B 1 266 ? -31.094 -38.812 -8.812 1 87.44 266 LEU B C 1
ATOM 7018 O O . LEU B 1 266 ? -30.406 -39.812 -8.984 1 87.44 266 LEU B O 1
ATOM 7022 N N . ASP B 1 267 ? -31.094 -37.719 -9.539 1 88.12 267 ASP B N 1
ATOM 7023 C CA . ASP B 1 267 ? -30.125 -37.656 -10.625 1 88.12 267 ASP B CA 1
ATOM 7024 C C . ASP B 1 267 ? -28.688 -37.75 -10.086 1 88.12 267 ASP B C 1
ATOM 7026 O O . ASP B 1 267 ? -27.844 -38.406 -10.664 1 88.12 267 ASP B O 1
ATOM 7030 N N . ALA B 1 268 ? -28.469 -37.062 -9.008 1 90.19 268 ALA B N 1
ATOM 7031 C CA . ALA B 1 268 ? -27.156 -37.094 -8.391 1 90.19 268 ALA B CA 1
ATOM 7032 C C . ALA B 1 268 ? -26.797 -38.469 -7.895 1 90.19 268 ALA B C 1
ATOM 7034 O O . ALA B 1 268 ? -25.656 -38.906 -8.047 1 90.19 268 ALA B O 1
ATOM 7035 N N . ALA B 1 269 ? -27.75 -39.125 -7.375 1 90.44 269 ALA B N 1
ATOM 7036 C CA . ALA B 1 269 ? -27.516 -40.5 -6.883 1 90.44 269 ALA B CA 1
ATOM 7037 C C . ALA B 1 269 ? -27.188 -41.438 -8.031 1 90.44 269 ALA B C 1
ATOM 7039 O O . ALA B 1 269 ? -26.297 -42.281 -7.906 1 90.44 269 ALA B O 1
ATOM 7040 N N . ASN B 1 270 ? -27.875 -41.25 -9.133 1 89.62 270 ASN B N 1
ATOM 7041 C CA . ASN B 1 270 ? -27.625 -42.094 -10.305 1 89.62 270 ASN B CA 1
ATOM 7042 C C . ASN B 1 270 ? -26.234 -41.844 -10.883 1 89.62 270 ASN B C 1
ATOM 7044 O O . ASN B 1 270 ? -25.531 -42.75 -11.289 1 89.62 270 ASN B O 1
ATOM 7048 N N . ARG B 1 271 ? -25.891 -40.688 -10.859 1 90.5 271 ARG B N 1
ATOM 7049 C CA . ARG B 1 271 ? -24.578 -40.312 -11.391 1 90.5 271 ARG B CA 1
ATOM 7050 C C . ARG B 1 271 ? -23.453 -40.812 -10.477 1 90.5 271 ARG B C 1
ATOM 7052 O O . ARG B 1 271 ? -22.391 -41.219 -10.953 1 90.5 271 ARG B O 1
ATOM 7059 N N . LEU B 1 272 ? -23.75 -40.781 -9.211 1 91.38 272 LEU B N 1
ATOM 7060 C CA . LEU B 1 272 ? -22.766 -41.312 -8.266 1 91.38 272 LEU B CA 1
ATOM 7061 C C . LEU B 1 272 ? -22.578 -42.812 -8.469 1 91.38 272 LEU B C 1
ATOM 7063 O O . LEU B 1 272 ? -21.438 -43.312 -8.461 1 91.38 272 LEU B O 1
ATOM 7067 N N . ALA B 1 273 ? -23.672 -43.406 -8.703 1 88.62 273 ALA B N 1
ATOM 7068 C CA . ALA B 1 273 ? -23.609 -44.875 -8.922 1 88.62 273 ALA B CA 1
ATOM 7069 C C . ALA B 1 273 ? -22.891 -45.188 -10.227 1 88.62 273 ALA B C 1
ATOM 7071 O O . ALA B 1 273 ? -22.094 -46.125 -10.289 1 88.62 273 ALA B O 1
ATOM 7072 N N . LEU B 1 274 ? -23.125 -44.344 -11.172 1 87.44 274 LEU B N 1
ATOM 7073 C CA . LEU B 1 274 ? -22.469 -44.531 -12.461 1 87.44 274 LEU B CA 1
ATOM 7074 C C . LEU B 1 274 ? -20.969 -44.281 -12.352 1 87.44 274 LEU B C 1
ATOM 7076 O O . LEU B 1 274 ? -20.172 -45.031 -12.953 1 87.44 274 LEU B O 1
ATOM 7080 N N . ALA B 1 275 ? -20.594 -43.344 -11.594 1 89.44 275 ALA B N 1
ATOM 7081 C CA . ALA B 1 275 ? -19.188 -43 -11.461 1 89.44 275 ALA B CA 1
ATOM 7082 C C . ALA B 1 275 ? -18.422 -44.031 -10.648 1 89.44 275 ALA B C 1
ATOM 7084 O O . ALA B 1 275 ? -17.234 -44.25 -10.867 1 89.44 275 ALA B O 1
ATOM 7085 N N . LEU B 1 276 ? -19.156 -44.719 -9.75 1 87.88 276 LEU B N 1
ATOM 7086 C CA . LEU B 1 276 ? -18.5 -45.688 -8.859 1 87.88 276 LEU B CA 1
ATOM 7087 C C . LEU B 1 276 ? -18.5 -47.094 -9.477 1 87.88 276 LEU B C 1
ATOM 7089 O O . LEU B 1 276 ? -17.844 -48 -8.961 1 87.88 276 LEU B O 1
ATOM 7093 N N . ASP B 1 277 ? -19.156 -47.188 -10.672 1 84.75 277 ASP B N 1
ATOM 7094 C CA . ASP B 1 277 ? -19.156 -48.469 -11.367 1 84.75 277 ASP B CA 1
ATOM 7095 C C . ASP B 1 277 ? -17.828 -48.719 -12.07 1 84.75 277 ASP B C 1
ATOM 7097 O O . ASP B 1 277 ? -17.453 -47.969 -12.984 1 84.75 277 ASP B O 1
ATOM 7101 N N . PRO B 1 278 ? -17.094 -49.719 -11.648 1 79.12 278 PRO B N 1
ATOM 7102 C CA . PRO B 1 278 ? -15.797 -50 -12.258 1 79.12 278 PRO B CA 1
ATOM 7103 C C . PRO B 1 278 ? -15.906 -50.5 -13.695 1 79.12 278 PRO B C 1
ATOM 7105 O O . PRO B 1 278 ? -14.93 -50.438 -14.453 1 79.12 278 PRO B O 1
ATOM 7108 N N . GLN B 1 279 ? -17.094 -50.969 -14.188 1 79.5 279 GLN B N 1
ATOM 7109 C CA . GLN B 1 279 ? -17.234 -51.562 -15.516 1 79.5 279 GLN B CA 1
ATOM 7110 C C . GLN B 1 279 ? -17.781 -50.562 -16.516 1 79.5 279 GLN B C 1
ATOM 7112 O O . GLN B 1 279 ? -18.094 -50.906 -17.656 1 79.5 279 GLN B O 1
ATOM 7117 N N . ARG B 1 280 ? -17.766 -49.344 -16.109 1 84.62 280 ARG B N 1
ATOM 7118 C CA . ARG B 1 280 ? -18.281 -48.344 -17.031 1 84.62 280 ARG B CA 1
ATOM 7119 C C . ARG B 1 280 ? -17.375 -48.156 -18.234 1 84.62 280 ARG B C 1
ATOM 7121 O O . ARG B 1 280 ? -16.156 -48.062 -18.094 1 84.62 280 ARG B O 1
ATOM 7128 N N . PRO B 1 281 ? -17.969 -48.219 -19.422 1 86.12 281 PRO B N 1
ATOM 7129 C CA . PRO B 1 281 ? -17.141 -48.062 -20.609 1 86.12 281 PRO B CA 1
ATOM 7130 C C . PRO B 1 281 ? -16.625 -46.625 -20.781 1 86.12 281 PRO B C 1
ATOM 7132 O O . PRO B 1 281 ? -17.297 -45.688 -20.391 1 86.12 281 PRO B O 1
ATOM 7135 N N . LEU B 1 282 ? -15.422 -46.562 -21.188 1 88.06 282 LEU B N 1
ATOM 7136 C CA . LEU B 1 282 ? -14.812 -45.281 -21.5 1 88.06 282 LEU B CA 1
ATOM 7137 C C . LEU B 1 282 ? -15.43 -44.719 -22.766 1 88.06 282 LEU B C 1
ATOM 7139 O O . LEU B 1 282 ? -15.68 -45.438 -23.734 1 88.06 282 LEU B O 1
ATOM 7143 N N . ALA B 1 283 ? -15.766 -43.469 -22.688 1 85.31 283 ALA B N 1
ATOM 7144 C CA . ALA B 1 283 ? -16.328 -42.812 -23.875 1 85.31 283 ALA B CA 1
ATOM 7145 C C . ALA B 1 283 ? -15.352 -42.844 -25.047 1 85.31 283 ALA B C 1
ATOM 7147 O O . ALA B 1 283 ? -14.141 -42.719 -24.859 1 85.31 283 ALA B O 1
ATOM 7148 N N . ALA B 1 284 ? -15.766 -43.125 -26.219 1 85.12 284 ALA B N 1
ATOM 7149 C CA . ALA B 1 284 ? -14.938 -43.219 -27.422 1 85.12 284 ALA B CA 1
ATOM 7150 C C . ALA B 1 284 ? -14.203 -41.906 -27.688 1 85.12 284 ALA B C 1
ATOM 7152 O O . ALA B 1 284 ? -13.07 -41.906 -28.188 1 85.12 284 ALA B O 1
ATOM 7153 N N . ASP B 1 285 ? -14.844 -40.812 -27.297 1 88.38 285 ASP B N 1
ATOM 7154 C CA . ASP B 1 285 ? -14.258 -39.5 -27.594 1 88.38 285 ASP B CA 1
ATOM 7155 C C . ASP B 1 285 ? -13.656 -38.875 -26.344 1 88.38 285 ASP B C 1
ATOM 7157 O O . ASP B 1 285 ? -13.734 -37.656 -26.141 1 88.38 285 ASP B O 1
ATOM 7161 N N . TRP B 1 286 ? -13.055 -39.75 -25.438 1 87.5 286 TRP B N 1
ATOM 7162 C CA . TRP B 1 286 ? -12.57 -39.219 -24.172 1 87.5 286 TRP B CA 1
ATOM 7163 C C . TRP B 1 286 ? -11.352 -38.312 -24.375 1 87.5 286 TRP B C 1
ATOM 7165 O O . TRP B 1 286 ? -11.188 -37.312 -23.672 1 87.5 286 TRP B O 1
ATOM 7175 N N . ARG B 1 287 ? -10.523 -38.562 -25.344 1 88.5 287 ARG B N 1
ATOM 7176 C CA . ARG B 1 287 ? -9.336 -37.75 -25.609 1 88.5 287 ARG B CA 1
ATOM 7177 C C . ARG B 1 287 ? -9.711 -36.375 -26.125 1 88.5 287 ARG B C 1
ATOM 7179 O O . ARG B 1 287 ? -9.109 -35.375 -25.719 1 88.5 287 ARG B O 1
ATOM 7186 N N . GLU B 1 288 ? -10.68 -36.344 -26.984 1 86.44 288 GLU B N 1
ATOM 7187 C CA . GLU B 1 288 ? -11.125 -35.062 -27.547 1 86.44 288 GLU B CA 1
ATOM 7188 C C . GLU B 1 288 ? -11.766 -34.188 -26.469 1 86.44 288 GLU B C 1
ATOM 7190 O O . GLU B 1 288 ? -11.57 -32.969 -26.469 1 86.44 288 GLU B O 1
ATOM 7195 N N . ARG B 1 289 ? -12.445 -34.844 -25.609 1 85.62 289 ARG B N 1
ATOM 7196 C CA . ARG B 1 289 ? -13.094 -34.094 -24.547 1 85.62 289 ARG B CA 1
ATOM 7197 C C . ARG B 1 289 ? -12.07 -33.5 -23.578 1 85.62 289 ARG B C 1
ATOM 7199 O O . ARG B 1 289 ? -12.227 -32.375 -23.141 1 85.62 289 ARG B O 1
ATOM 7206 N N . LEU B 1 290 ? -11.07 -34.312 -23.344 1 88.12 290 LEU B N 1
ATOM 7207 C CA . LEU B 1 290 ? -10.016 -33.812 -22.469 1 88.12 290 LEU B CA 1
ATOM 7208 C C . LEU B 1 290 ? -9.25 -32.656 -23.125 1 88.12 290 LEU B C 1
ATOM 7210 O O . LEU B 1 290 ? -8.875 -31.688 -22.453 1 88.12 290 LEU B O 1
ATOM 7214 N N . GLY B 1 291 ? -9.078 -32.75 -24.391 1 84.94 291 GLY B N 1
ATOM 7215 C CA . GLY B 1 291 ? -8.359 -31.703 -25.109 1 84.94 291 GLY B CA 1
ATOM 7216 C C . GLY B 1 291 ? -9.109 -30.391 -25.172 1 84.94 291 GLY B C 1
ATOM 7217 O O . GLY B 1 291 ? -8.492 -29.328 -25.234 1 84.94 291 GLY B O 1
ATOM 7218 N N . LEU B 1 292 ? -10.422 -30.453 -25.078 1 81.62 292 LEU B N 1
ATOM 7219 C CA . LEU B 1 292 ? -11.242 -29.25 -25.109 1 81.62 292 LEU B CA 1
ATOM 7220 C C . LEU B 1 292 ? -11.195 -28.516 -23.766 1 81.62 292 LEU B C 1
ATOM 7222 O O . LEU B 1 292 ? -11.25 -27.281 -23.719 1 81.62 292 LEU B O 1
ATOM 7226 N N . ILE B 1 293 ? -11.031 -29.281 -22.734 1 85.25 293 ILE B N 1
ATOM 7227 C CA . ILE B 1 293 ? -11 -28.688 -21.406 1 85.25 293 ILE B CA 1
ATOM 7228 C C . ILE B 1 293 ? -9.602 -28.156 -21.094 1 85.25 293 ILE B C 1
ATOM 7230 O O . ILE B 1 293 ? -9.445 -27.062 -20.578 1 85.25 293 ILE B O 1
ATOM 7234 N N . TRP B 1 294 ? -8.641 -28.984 -21.484 1 85.81 294 TRP B N 1
ATOM 7235 C CA . TRP B 1 294 ? -7.25 -28.609 -21.281 1 85.81 294 TRP B CA 1
ATOM 7236 C C . TRP B 1 294 ? -6.512 -28.484 -22.609 1 85.81 294 TRP B C 1
ATOM 7238 O O . TRP B 1 294 ? -5.961 -29.469 -23.109 1 85.81 294 TRP B O 1
ATOM 7248 N N . PRO B 1 295 ? -6.492 -27.281 -23.047 1 81.12 295 PRO B N 1
ATOM 7249 C CA . PRO B 1 295 ? -5.898 -27.078 -24.359 1 81.12 295 PRO B CA 1
ATOM 7250 C C . PRO B 1 295 ? -4.414 -27.438 -24.406 1 81.12 295 PRO B C 1
ATOM 7252 O O . PRO B 1 295 ? -3.76 -27.484 -23.359 1 81.12 295 PRO B O 1
ATOM 7255 N N . SER B 1 296 ? -3.977 -27.688 -25.609 1 81.5 296 SER B N 1
ATOM 7256 C CA . SER B 1 296 ? -2.576 -28.031 -25.828 1 81.5 296 SER B CA 1
ATOM 7257 C C . SER B 1 296 ? -1.662 -26.844 -25.5 1 81.5 296 SER B C 1
ATOM 7259 O O . SER B 1 296 ? -2.129 -25.719 -25.359 1 81.5 296 SER B O 1
ATOM 7261 N N . ASP B 1 297 ? -0.406 -27.094 -25.297 1 83.31 297 ASP B N 1
ATOM 7262 C CA . ASP B 1 297 ? 0.583 -26.078 -24.969 1 83.31 297 ASP B CA 1
ATOM 7263 C C . ASP B 1 297 ? 0.695 -25.047 -26.094 1 83.31 297 ASP B C 1
ATOM 7265 O O . ASP B 1 297 ? 0.796 -23.844 -25.828 1 83.31 297 ASP B O 1
ATOM 7269 N N . ALA B 1 298 ? 0.618 -25.516 -27.297 1 83.75 298 ALA B N 1
ATOM 7270 C CA . ALA B 1 298 ? 0.781 -24.609 -28.438 1 83.75 298 ALA B CA 1
ATOM 7271 C C . ALA B 1 298 ? -0.342 -23.578 -28.484 1 83.75 298 ALA B C 1
ATOM 7273 O O . ALA B 1 298 ? -0.094 -22.391 -28.703 1 83.75 298 ALA B O 1
ATOM 7274 N N . GLN B 1 299 ? -1.499 -24.031 -28.234 1 83.31 299 GLN B N 1
ATOM 7275 C CA . GLN B 1 299 ? -2.639 -23.125 -28.25 1 83.31 299 GLN B CA 1
ATOM 7276 C C . GLN B 1 299 ? -2.588 -22.156 -27.078 1 83.31 299 GLN B C 1
ATOM 7278 O O . GLN B 1 299 ? -2.875 -20.953 -27.234 1 83.31 299 GLN B O 1
ATOM 7283 N N . SER B 1 300 ? -2.199 -22.703 -26 1 83.94 300 SER B N 1
ATOM 7284 C CA . SER B 1 300 ? -2.121 -21.875 -24.797 1 83.94 300 SER B CA 1
ATOM 7285 C C . SER B 1 300 ? -1.047 -20.797 -24.953 1 83.94 300 SER B C 1
ATOM 7287 O O . SER B 1 300 ? -1.263 -19.641 -24.578 1 83.94 300 SER B O 1
ATOM 7289 N N . VAL B 1 301 ? 0.077 -21.156 -25.531 1 87.69 301 VAL B N 1
ATOM 7290 C CA . VAL B 1 301 ? 1.187 -20.219 -25.703 1 87.69 301 VAL B CA 1
ATOM 7291 C C . VAL B 1 301 ? 0.781 -19.094 -26.656 1 87.69 301 VAL B C 1
ATOM 7293 O O . VAL B 1 301 ? 1.022 -17.922 -26.375 1 87.69 301 VAL B O 1
ATOM 7296 N N . ARG B 1 302 ? 0.123 -19.453 -27.703 1 87.69 302 ARG B N 1
ATOM 7297 C CA . ARG B 1 302 ? -0.274 -18.453 -28.688 1 87.69 302 ARG B CA 1
ATOM 7298 C C . ARG B 1 302 ? -1.287 -17.484 -28.109 1 87.69 302 ARG B C 1
ATOM 7300 O O . ARG B 1 302 ? -1.152 -16.266 -28.281 1 87.69 302 ARG B O 1
ATOM 7307 N N . SER B 1 303 ? -2.205 -17.984 -27.422 1 83.94 303 SER B N 1
ATOM 7308 C CA . SER B 1 303 ? -3.248 -17.141 -26.859 1 83.94 303 SER B CA 1
ATOM 7309 C C . SER B 1 303 ? -2.688 -16.219 -25.781 1 83.94 303 SER B C 1
ATOM 7311 O O . SER B 1 303 ? -2.994 -15.031 -25.75 1 83.94 303 SER B O 1
ATOM 7313 N N . GLN B 1 304 ? -1.869 -16.75 -24.906 1 85.81 304 GLN B N 1
ATOM 7314 C CA . GLN B 1 304 ? -1.317 -15.969 -23.797 1 85.81 304 GLN B CA 1
ATOM 7315 C C . GLN B 1 304 ? -0.328 -14.922 -24.297 1 85.81 304 GLN B C 1
ATOM 7317 O O . GLN B 1 304 ? -0.23 -13.828 -23.734 1 85.81 304 GLN B O 1
ATOM 7322 N N . TRP B 1 305 ? 0.366 -15.312 -25.359 1 86.88 305 TRP B N 1
ATOM 7323 C CA . TRP B 1 305 ? 1.321 -14.375 -25.953 1 86.88 305 TRP B CA 1
ATOM 7324 C C . TRP B 1 305 ? 0.604 -13.172 -26.562 1 86.88 305 TRP B C 1
ATOM 7326 O O . TRP B 1 305 ? 1.069 -12.039 -26.438 1 86.88 305 TRP B O 1
ATOM 7336 N N . ARG B 1 306 ? -0.467 -13.391 -27.172 1 85.12 306 ARG B N 1
ATOM 7337 C CA . ARG B 1 306 ? -1.252 -12.312 -27.766 1 85.12 306 ARG B CA 1
ATOM 7338 C C . ARG B 1 306 ? -1.772 -11.367 -26.688 1 85.12 306 ARG B C 1
ATOM 7340 O O . ARG B 1 306 ? -1.783 -10.148 -26.875 1 85.12 306 ARG B O 1
ATOM 7347 N N . LYS B 1 307 ? -2.086 -11.922 -25.578 1 83 307 LYS B N 1
ATOM 7348 C CA . LYS B 1 307 ? -2.576 -11.117 -24.469 1 83 307 LYS B CA 1
ATOM 7349 C C . LYS B 1 307 ? -1.447 -10.312 -23.828 1 83 307 LYS B C 1
ATOM 7351 O O . LYS B 1 307 ? -1.648 -9.172 -23.422 1 83 307 LYS B O 1
ATOM 7356 N N . ALA B 1 308 ? -0.324 -10.859 -23.828 1 85.62 308 ALA B N 1
ATOM 7357 C CA . ALA B 1 308 ? 0.823 -10.219 -23.172 1 85.62 308 ALA B CA 1
ATOM 7358 C C . ALA B 1 308 ? 1.353 -9.062 -24.016 1 85.62 308 ALA B C 1
ATOM 7360 O O . ALA B 1 308 ? 1.905 -8.102 -23.484 1 85.62 308 ALA B O 1
ATOM 7361 N N . LEU B 1 309 ? 1.146 -9.156 -25.359 1 86.56 309 LEU B N 1
ATOM 7362 C CA . LEU B 1 309 ? 1.73 -8.164 -26.266 1 86.56 309 LEU B CA 1
ATOM 7363 C C . LEU B 1 309 ? 0.838 -6.938 -26.375 1 86.56 309 LEU B C 1
ATOM 7365 O O . LEU B 1 309 ? 1.239 -5.926 -26.953 1 86.56 309 LEU B O 1
ATOM 7369 N N . VAL B 1 310 ? -0.304 -7.035 -25.766 1 82.31 310 VAL B N 1
ATOM 7370 C CA . VAL B 1 310 ? -1.171 -5.863 -25.766 1 82.31 310 VAL B CA 1
ATOM 7371 C C . VAL B 1 310 ? -0.561 -4.77 -24.875 1 82.31 310 VAL B C 1
ATOM 7373 O O . VAL B 1 310 ? -0.031 -5.055 -23.812 1 82.31 310 VAL B O 1
ATOM 7376 N N . LYS B 1 311 ? -0.721 -3.574 -25.359 1 80.38 311 LYS B N 1
ATOM 7377 C CA . LYS B 1 311 ? -0.116 -2.438 -24.672 1 80.38 311 LYS B CA 1
ATOM 7378 C C . LYS B 1 311 ? -0.766 -2.211 -23.312 1 80.38 311 LYS B C 1
ATOM 7380 O O . LYS B 1 311 ? -1.986 -2.318 -23.172 1 80.38 311 LYS B O 1
ATOM 7385 N N . HIS B 1 312 ? 0.038 -2.076 -22.266 1 77.25 312 HIS B N 1
ATOM 7386 C CA . HIS B 1 312 ? -0.368 -1.723 -20.906 1 77.25 312 HIS B CA 1
ATOM 7387 C C . HIS B 1 312 ? -0.892 -2.941 -20.156 1 77.25 312 HIS B C 1
ATOM 7389 O O . HIS B 1 312 ? -1.659 -2.803 -19.203 1 77.25 312 HIS B O 1
ATOM 7395 N N . SER B 1 313 ? -0.529 -4.086 -20.75 1 82.88 313 SER B N 1
ATOM 7396 C CA . SER B 1 313 ? -0.882 -5.289 -20 1 82.88 313 SER B CA 1
ATOM 7397 C C . SER B 1 313 ? 0.004 -5.457 -18.781 1 82.88 313 SER B C 1
ATOM 7399 O O . SER B 1 313 ? 1.008 -4.758 -18.625 1 82.88 313 SER B O 1
ATOM 7401 N N . ARG B 1 314 ? -0.468 -6.207 -17.875 1 80.62 314 ARG B N 1
ATOM 7402 C CA . ARG B 1 314 ? 0.306 -6.488 -16.672 1 80.62 314 ARG B CA 1
ATOM 7403 C C . ARG B 1 314 ? 1.655 -7.109 -17.016 1 80.62 314 ARG B C 1
ATOM 7405 O O . ARG B 1 314 ? 2.67 -6.789 -16.391 1 80.62 314 ARG B O 1
ATOM 7412 N N . GLU B 1 315 ? 1.669 -7.973 -18.078 1 86.12 315 GLU B N 1
ATOM 7413 C CA . GLU B 1 315 ? 2.887 -8.656 -18.484 1 86.12 315 GLU B CA 1
ATOM 7414 C C . GLU B 1 315 ? 3.885 -7.684 -19.109 1 86.12 315 GLU B C 1
ATOM 7416 O O . GLU B 1 315 ? 5.09 -7.793 -18.875 1 86.12 315 GLU B O 1
ATOM 7421 N N . TRP B 1 316 ? 3.404 -6.77 -19.844 1 84.06 316 TRP B N 1
ATOM 7422 C CA . TRP B 1 316 ? 4.258 -5.758 -20.453 1 84.06 316 TRP B CA 1
ATOM 7423 C C . TRP B 1 316 ? 4.926 -4.895 -19.375 1 84.06 316 TRP B C 1
ATOM 7425 O O . TRP B 1 316 ? 6.125 -4.609 -19.469 1 84.06 316 TRP B O 1
ATOM 7435 N N . HIS B 1 317 ? 4.168 -4.52 -18.391 1 84.31 317 HIS B N 1
ATOM 7436 C CA . HIS B 1 317 ? 4.719 -3.73 -17.297 1 84.31 317 HIS B CA 1
ATOM 7437 C C . HIS B 1 317 ? 5.754 -4.527 -16.516 1 84.31 317 HIS B C 1
ATOM 7439 O O . HIS B 1 317 ? 6.785 -3.988 -16.109 1 84.31 317 HIS B O 1
ATOM 7445 N N . HIS B 1 318 ? 5.434 -5.785 -16.391 1 86.38 318 HIS B N 1
ATOM 7446 C CA . HIS B 1 318 ? 6.359 -6.641 -15.664 1 86.38 318 HIS B CA 1
ATOM 7447 C C . HIS B 1 318 ? 7.652 -6.844 -16.438 1 86.38 318 HIS B C 1
ATOM 7449 O O . HIS B 1 318 ? 8.742 -6.836 -15.859 1 86.38 318 HIS B O 1
ATOM 7455 N N . GLY B 1 319 ? 7.527 -7.016 -17.703 1 87.75 319 GLY B N 1
ATOM 7456 C CA . GLY B 1 319 ? 8.703 -7.148 -18.547 1 87.75 319 GLY B CA 1
ATOM 7457 C C . GLY B 1 319 ? 9.586 -5.914 -18.531 1 87.75 319 GLY B C 1
ATOM 7458 O O . GLY B 1 319 ? 10.812 -6.023 -18.438 1 87.75 319 GLY B O 1
ATOM 7459 N N . LEU B 1 320 ? 9.039 -4.789 -18.578 1 87.25 320 LEU B N 1
ATOM 7460 C CA . LEU B 1 320 ? 9.789 -3.539 -18.531 1 87.25 320 LEU B CA 1
ATOM 7461 C C . LEU B 1 320 ? 10.469 -3.367 -17.172 1 87.25 320 LEU B C 1
ATOM 7463 O O . LEU B 1 320 ? 11.586 -2.852 -17.094 1 87.25 320 LEU B O 1
ATOM 7467 N N . ARG B 1 321 ? 9.773 -3.818 -16.234 1 88.12 321 ARG B N 1
ATOM 7468 C CA . ARG B 1 321 ? 10.352 -3.756 -14.891 1 88.12 321 ARG B CA 1
ATOM 7469 C C . ARG B 1 321 ? 11.602 -4.621 -14.789 1 88.12 321 ARG B C 1
ATOM 7471 O O . ARG B 1 321 ? 12.609 -4.195 -14.227 1 88.12 321 ARG B O 1
ATOM 7478 N N . ILE B 1 322 ? 11.477 -5.801 -15.305 1 89.81 322 ILE B N 1
ATOM 7479 C CA . ILE B 1 322 ? 12.625 -6.703 -15.258 1 89.81 322 ILE B CA 1
ATOM 7480 C C . ILE B 1 322 ? 13.781 -6.113 -16.062 1 89.81 322 ILE B C 1
ATOM 7482 O O . ILE B 1 322 ? 14.922 -6.094 -15.602 1 89.81 322 ILE B O 1
ATOM 7486 N N . LEU B 1 323 ? 13.469 -5.586 -17.219 1 89.19 323 LEU B N 1
ATOM 7487 C CA . LEU B 1 323 ? 14.469 -4.969 -18.078 1 89.19 323 LEU B CA 1
ATOM 7488 C C . LEU B 1 323 ? 15.18 -3.826 -17.359 1 89.19 323 LEU B C 1
ATOM 7490 O O . LEU B 1 323 ? 16.406 -3.777 -17.312 1 89.19 323 LEU B O 1
ATOM 7494 N N . PHE B 1 324 ? 14.453 -2.992 -16.766 1 86.69 324 PHE B N 1
ATOM 7495 C CA . PHE B 1 324 ? 15.008 -1.832 -16.078 1 86.69 324 PHE B CA 1
ATOM 7496 C C . PHE B 1 324 ? 15.828 -2.262 -14.875 1 86.69 324 PHE B C 1
ATOM 7498 O O . PHE B 1 324 ? 16.891 -1.696 -14.602 1 86.69 324 PHE B O 1
ATOM 7505 N N . THR B 1 325 ? 15.305 -3.189 -14.164 1 88.44 325 THR B N 1
ATOM 7506 C CA . THR B 1 325 ? 16.016 -3.656 -12.977 1 88.44 325 THR B CA 1
ATOM 7507 C C . THR B 1 325 ? 17.359 -4.262 -13.344 1 88.44 325 THR B C 1
ATOM 7509 O O . THR B 1 325 ? 18.359 -3.996 -12.688 1 88.44 325 THR B O 1
ATOM 7512 N N . LEU B 1 326 ? 17.375 -5.062 -14.375 1 89.56 326 LEU B N 1
ATOM 7513 C CA . LEU B 1 326 ? 18.625 -5.703 -14.797 1 89.56 326 LEU B CA 1
ATOM 7514 C C . LEU B 1 326 ? 19.641 -4.664 -15.281 1 89.56 326 LEU B C 1
ATOM 7516 O O . LEU B 1 326 ? 20.828 -4.781 -15 1 89.56 326 LEU B O 1
ATOM 7520 N N . LEU B 1 327 ? 19.141 -3.684 -15.922 1 85.19 327 LEU B N 1
ATOM 7521 C CA . LEU B 1 327 ? 20.016 -2.611 -16.375 1 85.19 327 LEU B CA 1
ATOM 7522 C C . LEU B 1 327 ? 20.594 -1.849 -15.18 1 85.19 327 LEU B C 1
ATOM 7524 O O . LEU B 1 327 ? 21.781 -1.515 -15.164 1 85.19 327 LEU B O 1
ATOM 7528 N N . CYS B 1 328 ? 19.75 -1.59 -14.227 1 83.5 328 CYS B N 1
ATOM 7529 C CA . CYS B 1 328 ? 20.219 -0.898 -13.023 1 83.5 328 CYS B CA 1
ATOM 7530 C C . CYS B 1 328 ? 21.234 -1.743 -12.266 1 83.5 328 CYS B C 1
ATOM 7532 O O . CYS B 1 328 ? 22.219 -1.22 -11.758 1 83.5 328 CYS B O 1
ATOM 7534 N N . CYS B 1 329 ? 20.891 -3.027 -12.164 1 86.69 329 CYS B N 1
ATOM 7535 C CA . CYS B 1 329 ? 21.812 -3.926 -11.484 1 86.69 329 CYS B CA 1
ATOM 7536 C C . CYS B 1 329 ? 23.172 -3.943 -12.18 1 86.69 329 CYS B C 1
ATOM 7538 O O . CYS B 1 329 ? 24.219 -3.855 -11.523 1 86.69 329 CYS B O 1
ATOM 7540 N N . GLN B 1 330 ? 23.188 -3.992 -13.484 1 82.69 330 GLN B N 1
ATOM 7541 C CA . GLN B 1 330 ? 24.438 -4.004 -14.242 1 82.69 330 GLN B CA 1
ATOM 7542 C C . GLN B 1 330 ? 25.188 -2.684 -14.078 1 82.69 330 GLN B C 1
ATOM 7544 O O . GLN B 1 330 ? 26.422 -2.67 -14 1 82.69 330 GLN B O 1
ATOM 7549 N N . ALA B 1 331 ? 24.438 -1.664 -14.039 1 77.38 331 ALA B N 1
ATOM 7550 C CA . ALA B 1 331 ? 25.062 -0.357 -13.836 1 77.38 331 ALA B CA 1
ATOM 7551 C C . ALA B 1 331 ? 25.75 -0.275 -12.477 1 77.38 331 ALA B C 1
ATOM 7553 O O . ALA B 1 331 ? 26.875 0.214 -12.367 1 77.38 331 ALA B O 1
ATOM 7554 N N . VAL B 1 332 ? 25.094 -0.729 -11.523 1 75.94 332 VAL B N 1
ATOM 7555 C CA . VAL B 1 332 ? 25.625 -0.696 -10.172 1 75.94 332 VAL B CA 1
ATOM 7556 C C . VAL B 1 332 ? 26.875 -1.573 -10.094 1 75.94 332 VAL B C 1
ATOM 7558 O O . VAL B 1 332 ? 27.875 -1.189 -9.484 1 75.94 332 VAL B O 1
ATOM 7561 N N . VAL B 1 333 ? 26.844 -2.705 -10.719 1 77.31 333 VAL B N 1
ATOM 7562 C CA . VAL B 1 333 ? 27.953 -3.643 -10.703 1 77.31 333 VAL B CA 1
ATOM 7563 C C . VAL B 1 333 ? 29.156 -3.027 -11.414 1 77.31 333 VAL B C 1
ATOM 7565 O O . VAL B 1 333 ? 30.297 -3.152 -10.953 1 77.31 333 VAL B O 1
ATOM 7568 N N . GLU B 1 334 ? 28.938 -2.371 -12.492 1 72.75 334 GLU B N 1
ATOM 7569 C CA . GLU B 1 334 ? 30.016 -1.768 -13.266 1 72.75 334 GLU B CA 1
ATOM 7570 C C . GLU B 1 334 ? 30.562 -0.528 -12.57 1 72.75 334 GLU B C 1
ATOM 7572 O O . GLU B 1 334 ? 31.781 -0.294 -12.57 1 72.75 334 GLU B O 1
ATOM 7577 N N . LEU B 1 335 ? 29.688 0.241 -11.992 1 69.5 335 LEU B N 1
ATOM 7578 C CA . LEU B 1 335 ? 30.094 1.489 -11.359 1 69.5 335 LEU B CA 1
ATOM 7579 C C . LEU B 1 335 ? 30.844 1.221 -10.062 1 69.5 335 LEU B C 1
ATOM 7581 O O . LEU B 1 335 ? 31.828 1.894 -9.758 1 69.5 335 LEU B O 1
ATOM 7585 N N . LEU B 1 336 ? 30.375 0.235 -9.289 1 68.44 336 LEU B N 1
ATOM 7586 C CA . LEU B 1 336 ? 30.984 -0.06 -8 1 68.44 336 LEU B CA 1
ATOM 7587 C C . LEU B 1 336 ? 32.062 -1.127 -8.141 1 68.44 336 LEU B C 1
ATOM 7589 O O . LEU B 1 336 ? 32.812 -1.404 -7.188 1 68.44 336 LEU B O 1
ATOM 7593 N N . GLN B 1 337 ? 32.25 -1.65 -9.344 1 73.06 337 GLN B N 1
ATOM 7594 C CA . GLN B 1 337 ? 33.219 -2.686 -9.633 1 73.06 337 GLN B CA 1
ATOM 7595 C C . GLN B 1 337 ? 33.188 -3.787 -8.57 1 73.06 337 GLN B C 1
ATOM 7597 O O . GLN B 1 337 ? 34.219 -4.152 -8.016 1 73.06 337 GLN B O 1
ATOM 7602 N N . LEU B 1 338 ? 32 -4.258 -8.273 1 71.31 338 LEU B N 1
ATOM 7603 C CA . LEU B 1 338 ? 31.828 -5.328 -7.305 1 71.31 338 LEU B CA 1
ATOM 7604 C C . LEU B 1 338 ? 32.438 -6.629 -7.805 1 71.31 338 LEU B C 1
ATOM 7606 O O . LEU B 1 338 ? 32.312 -6.984 -8.977 1 71.31 338 LEU B O 1
ATOM 7610 N N . PRO B 1 339 ? 33.25 -7.141 -6.824 1 69.19 339 PRO B N 1
ATOM 7611 C CA . PRO B 1 339 ? 33.75 -8.453 -7.238 1 69.19 339 PRO B CA 1
ATOM 7612 C C . PRO B 1 339 ? 32.625 -9.477 -7.43 1 69.19 339 PRO B C 1
ATOM 7614 O O . PRO B 1 339 ? 31.641 -9.461 -6.695 1 69.19 339 PRO B O 1
ATOM 7617 N N . GLN B 1 340 ? 32.469 -10.242 -8.461 1 72.31 340 GLN B N 1
ATOM 7618 C CA . GLN B 1 340 ? 31.438 -11.234 -8.789 1 72.31 340 GLN B CA 1
ATOM 7619 C C . GLN B 1 340 ? 30.062 -10.594 -8.906 1 72.31 340 GLN B C 1
ATOM 7621 O O . GLN B 1 340 ? 29.078 -11.109 -8.352 1 72.31 340 GLN B O 1
ATOM 7626 N N . GLY B 1 341 ? 29.969 -9.438 -9.414 1 74 341 GLY B N 1
ATOM 7627 C CA . GLY B 1 341 ? 28.75 -8.656 -9.516 1 74 341 GLY B CA 1
ATOM 7628 C C . GLY B 1 341 ? 27.625 -9.383 -10.234 1 74 341 GLY B C 1
ATOM 7629 O O . GLY B 1 341 ? 26.469 -8.953 -10.18 1 74 341 GLY B O 1
ATOM 7630 N N . TYR B 1 342 ? 27.891 -10.555 -10.797 1 77.31 342 TYR B N 1
ATOM 7631 C CA . TYR B 1 342 ? 26.875 -11.289 -11.523 1 77.31 342 TYR B CA 1
ATOM 7632 C C . TYR B 1 342 ? 25.797 -11.82 -10.57 1 77.31 342 TYR B C 1
ATOM 7634 O O . TYR B 1 342 ? 24.656 -12.039 -10.977 1 77.31 342 TYR B O 1
ATOM 7642 N N . TRP B 1 343 ? 26.141 -11.953 -9.328 1 79.12 343 TRP B N 1
ATOM 7643 C CA . TRP B 1 343 ? 25.172 -12.453 -8.352 1 79.12 343 TRP B CA 1
ATOM 7644 C C . TRP B 1 343 ? 24.109 -11.406 -8.055 1 79.12 343 TRP B C 1
ATOM 7646 O O . TRP B 1 343 ? 22.969 -11.75 -7.719 1 79.12 343 TRP B O 1
ATOM 7656 N N . VAL B 1 344 ? 24.516 -10.219 -8.242 1 85.69 344 VAL B N 1
ATOM 7657 C CA . VAL B 1 344 ? 23.531 -9.156 -8.031 1 85.69 344 VAL B CA 1
ATOM 7658 C C . VAL B 1 344 ? 22.438 -9.242 -9.102 1 85.69 344 VAL B C 1
ATOM 7660 O O . VAL B 1 344 ? 21.25 -9.273 -8.773 1 85.69 344 VAL B O 1
ATOM 7663 N N . THR B 1 345 ? 22.922 -9.43 -10.312 1 87.19 345 THR B N 1
ATOM 7664 C CA . THR B 1 345 ? 21.984 -9.484 -11.43 1 87.19 345 THR B CA 1
ATOM 7665 C C . THR B 1 345 ? 21.172 -10.773 -11.391 1 87.19 345 THR B C 1
ATOM 7667 O O . THR B 1 345 ? 19.953 -10.766 -11.641 1 87.19 345 THR B O 1
ATOM 7670 N N . LEU B 1 346 ? 21.781 -11.789 -10.984 1 87.75 346 LEU B N 1
ATOM 7671 C CA . LEU B 1 346 ? 21.109 -13.094 -10.938 1 87.75 346 LEU B CA 1
ATOM 7672 C C . LEU B 1 346 ? 20.031 -13.109 -9.867 1 87.75 346 LEU B C 1
ATOM 7674 O O . LEU B 1 346 ? 18.938 -13.617 -10.102 1 87.75 346 LEU B O 1
ATOM 7678 N N . THR B 1 347 ? 20.391 -12.602 -8.75 1 87 347 THR B N 1
ATOM 7679 C CA . THR B 1 347 ? 19.422 -12.578 -7.664 1 87 347 THR B CA 1
ATOM 7680 C C . THR B 1 347 ? 18.188 -11.758 -8.047 1 87 347 THR B C 1
ATOM 7682 O O . THR B 1 347 ? 17.062 -12.195 -7.836 1 87 347 THR B O 1
ATOM 7685 N N . ALA B 1 348 ? 18.484 -10.625 -8.602 1 88.19 348 ALA B N 1
ATOM 7686 C CA . ALA B 1 348 ? 17.359 -9.789 -9.039 1 88.19 348 ALA B CA 1
ATOM 7687 C C . ALA B 1 348 ? 16.516 -10.516 -10.078 1 88.19 348 ALA B C 1
ATOM 7689 O O . ALA B 1 348 ? 15.281 -10.469 -10.031 1 88.19 348 ALA B O 1
ATOM 7690 N N . TYR B 1 349 ? 17.188 -11.219 -10.945 1 88 349 TYR B N 1
ATOM 7691 C CA . TYR B 1 349 ? 16.516 -11.961 -12.008 1 88 349 TYR B CA 1
ATOM 7692 C C . TYR B 1 349 ? 15.648 -13.07 -11.438 1 88 349 TYR B C 1
ATOM 7694 O O . TYR B 1 349 ? 14.516 -13.266 -11.883 1 88 349 TYR B O 1
ATOM 7702 N N . ILE B 1 350 ? 16.078 -13.727 -10.422 1 86.75 350 ILE B N 1
ATOM 7703 C CA . ILE B 1 350 ? 15.367 -14.867 -9.844 1 86.75 350 ILE B CA 1
ATOM 7704 C C . ILE B 1 350 ? 14.164 -14.383 -9.047 1 86.75 350 ILE B C 1
ATOM 7706 O O . ILE B 1 350 ? 13.078 -14.961 -9.141 1 86.75 350 ILE B O 1
ATOM 7710 N N . VAL B 1 351 ? 14.352 -13.32 -8.336 1 84.31 351 VAL B N 1
ATOM 7711 C CA . VAL B 1 351 ? 13.297 -12.852 -7.441 1 84.31 351 VAL B CA 1
ATOM 7712 C C . VAL B 1 351 ? 12.156 -12.242 -8.25 1 84.31 351 VAL B C 1
ATOM 7714 O O . VAL B 1 351 ? 10.992 -12.328 -7.859 1 84.31 351 VAL B O 1
ATOM 7717 N N . LEU B 1 352 ? 12.422 -11.703 -9.398 1 82.81 352 LEU B N 1
ATOM 7718 C CA . LEU B 1 352 ? 11.422 -11.023 -10.211 1 82.81 352 LEU B CA 1
ATOM 7719 C C . LEU B 1 352 ? 10.648 -12.008 -11.07 1 82.81 352 LEU B C 1
ATOM 7721 O O . LEU B 1 352 ? 9.922 -11.609 -11.984 1 82.81 352 LEU B O 1
ATOM 7725 N N . MET B 1 353 ? 10.781 -13.258 -10.742 1 78.19 353 MET B N 1
ATOM 7726 C CA . MET B 1 353 ? 10.023 -14.289 -11.445 1 78.19 353 MET B CA 1
ATOM 7727 C C . MET B 1 353 ? 8.523 -14.102 -11.242 1 78.19 353 MET B C 1
ATOM 7729 O O . MET B 1 353 ? 7.73 -14.406 -12.133 1 78.19 353 MET B O 1
ATOM 7733 N N . VAL B 1 354 ? 8.211 -13.562 -10.047 1 73.5 354 VAL B N 1
ATOM 7734 C CA . VAL B 1 354 ? 6.797 -13.398 -9.719 1 73.5 354 VAL B CA 1
ATOM 7735 C C . VAL B 1 354 ? 6.398 -11.93 -9.891 1 73.5 354 VAL B C 1
ATOM 7737 O O . VAL B 1 354 ? 7.172 -11.031 -9.562 1 73.5 354 VAL B O 1
ATOM 7740 N N . ALA B 1 355 ? 5.18 -11.727 -10.359 1 67.81 355 ALA B N 1
ATOM 7741 C CA . ALA B 1 355 ? 4.766 -10.375 -10.734 1 67.81 355 ALA B CA 1
ATOM 7742 C C . ALA B 1 355 ? 4.023 -9.695 -9.586 1 67.81 355 ALA B C 1
ATOM 7744 O O . ALA B 1 355 ? 4.309 -8.547 -9.242 1 67.81 355 ALA B O 1
ATOM 7745 N N . PRO B 1 356 ? 3.115 -10.398 -8.898 1 71.25 356 PRO B N 1
ATOM 7746 C CA . PRO B 1 356 ? 2.338 -9.688 -7.875 1 71.25 356 PRO B CA 1
ATOM 7747 C C . PRO B 1 356 ? 3.195 -9.219 -6.703 1 71.25 356 PRO B C 1
ATOM 7749 O O . PRO B 1 356 ? 4.016 -9.984 -6.188 1 71.25 356 PRO B O 1
ATOM 7752 N N . LEU B 1 357 ? 2.951 -8.031 -6.32 1 75.56 357 LEU B N 1
ATOM 7753 C CA . LEU B 1 357 ? 3.793 -7.344 -5.344 1 75.56 357 LEU B CA 1
ATOM 7754 C C . LEU B 1 357 ? 3.846 -8.125 -4.031 1 75.56 357 LEU B C 1
ATOM 7756 O O . LEU B 1 357 ? 4.914 -8.266 -3.434 1 75.56 357 LEU B O 1
ATOM 7760 N N . GLY B 1 358 ? 2.668 -8.578 -3.631 1 74.88 358 GLY B N 1
ATOM 7761 C CA . GLY B 1 358 ? 2.635 -9.32 -2.383 1 74.88 358 GLY B CA 1
ATOM 7762 C C . GLY B 1 358 ? 3.488 -10.57 -2.412 1 74.88 358 GLY B C 1
ATOM 7763 O O . GLY B 1 358 ? 4.234 -10.844 -1.472 1 74.88 358 GLY B O 1
ATOM 7764 N N . GLN B 1 359 ? 3.393 -11.25 -3.436 1 77.75 359 GLN B N 1
ATOM 7765 C CA . GLN B 1 359 ? 4.172 -12.477 -3.594 1 77.75 359 GLN B CA 1
ATOM 7766 C C . GLN B 1 359 ? 5.656 -12.164 -3.754 1 77.75 359 GLN B C 1
ATOM 7768 O O . GLN B 1 359 ? 6.508 -12.883 -3.221 1 77.75 359 GLN B O 1
ATOM 7773 N N . LEU B 1 360 ? 5.906 -11.141 -4.457 1 80.69 360 LEU B N 1
ATOM 7774 C CA . LEU B 1 360 ? 7.289 -10.727 -4.684 1 80.69 360 LEU B CA 1
ATOM 7775 C C . LEU B 1 360 ? 7.961 -10.352 -3.367 1 80.69 360 LEU B C 1
ATOM 7777 O O . LEU B 1 360 ? 9.102 -10.75 -3.111 1 80.69 360 LEU B O 1
ATOM 7781 N N . GLN B 1 361 ? 7.254 -9.641 -2.529 1 79.56 361 GLN B N 1
ATOM 7782 C CA . GLN B 1 361 ? 7.809 -9.242 -1.241 1 79.56 361 GLN B CA 1
ATOM 7783 C C . GLN B 1 361 ? 8.117 -10.453 -0.369 1 79.56 361 GLN B C 1
ATOM 7785 O O . GLN B 1 361 ? 9.164 -10.516 0.273 1 79.56 361 GLN B O 1
ATOM 7790 N N . ALA B 1 362 ? 7.227 -11.375 -0.344 1 79.81 362 ALA B N 1
ATOM 7791 C CA . ALA B 1 362 ? 7.438 -12.594 0.433 1 79.81 362 ALA B CA 1
ATOM 7792 C C . ALA B 1 362 ? 8.648 -13.367 -0.084 1 79.81 362 ALA B C 1
ATOM 7794 O O . ALA B 1 362 ? 9.438 -13.898 0.703 1 79.81 362 ALA B O 1
ATOM 7795 N N . ARG B 1 363 ? 8.758 -13.367 -1.383 1 83.75 363 ARG B N 1
ATOM 7796 C CA . ARG B 1 363 ? 9.867 -14.086 -2.002 1 83.75 363 ARG B CA 1
ATOM 7797 C C . ARG B 1 363 ? 11.203 -13.414 -1.69 1 83.75 363 ARG B C 1
ATOM 7799 O O . ARG B 1 363 ? 12.211 -14.094 -1.473 1 83.75 363 ARG B O 1
ATOM 7806 N N . ILE B 1 364 ? 11.164 -12.094 -1.695 1 82.62 364 ILE B N 1
ATOM 7807 C CA . ILE B 1 364 ? 12.375 -11.344 -1.396 1 82.62 364 ILE B CA 1
ATOM 7808 C C . ILE B 1 364 ? 12.828 -11.641 0.033 1 8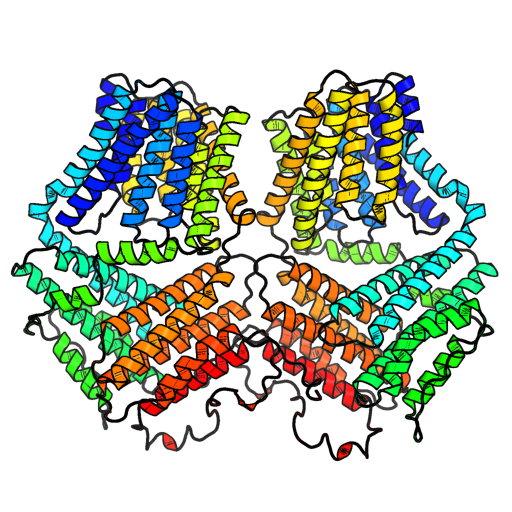2.62 364 ILE B C 1
ATOM 7810 O O . ILE B 1 364 ? 14.008 -11.914 0.274 1 82.62 364 ILE B O 1
ATOM 7814 N N . TRP B 1 365 ? 11.922 -11.727 0.942 1 82.56 365 TRP B N 1
ATOM 7815 C CA . TRP B 1 365 ? 12.273 -11.984 2.336 1 82.56 365 TRP B CA 1
ATOM 7816 C C . TRP B 1 365 ? 12.719 -13.43 2.529 1 82.56 365 TRP B C 1
ATOM 7818 O O . TRP B 1 365 ? 13.648 -13.703 3.295 1 82.56 365 TRP B O 1
ATOM 7828 N N . SER B 1 366 ? 12.055 -14.273 1.858 1 84.56 366 SER B N 1
ATOM 7829 C CA . SER B 1 366 ? 12.43 -15.68 1.949 1 84.56 366 SER B CA 1
ATOM 7830 C C . SER B 1 366 ? 13.836 -15.906 1.403 1 84.56 366 SER B C 1
ATOM 7832 O O . SER B 1 366 ? 14.617 -16.672 1.982 1 84.56 366 SER B O 1
ATOM 7834 N N . ARG B 1 367 ? 14.055 -15.266 0.323 1 83.5 367 ARG B N 1
ATOM 7835 C CA . ARG B 1 367 ? 15.391 -15.391 -0.26 1 83.5 367 ARG B CA 1
ATOM 7836 C C . ARG B 1 367 ? 16.453 -14.789 0.661 1 83.5 367 ARG B C 1
ATOM 7838 O O . ARG B 1 367 ? 17.531 -15.352 0.817 1 83.5 367 ARG B O 1
ATOM 7845 N N . PHE B 1 368 ? 16.125 -13.664 1.225 1 80 368 PHE B N 1
ATOM 7846 C CA . PHE B 1 368 ? 17.062 -13 2.113 1 80 368 PHE B CA 1
ATOM 7847 C C . PHE B 1 368 ? 17.391 -13.875 3.318 1 80 368 PHE B C 1
ATOM 7849 O O . PHE B 1 368 ? 18.547 -14.125 3.619 1 80 368 PHE B O 1
ATOM 7856 N N . TYR B 1 369 ? 16.406 -14.391 3.914 1 83.88 369 TYR B N 1
ATOM 7857 C CA . TYR B 1 369 ? 16.594 -15.219 5.098 1 83.88 369 TYR B CA 1
ATOM 7858 C C . TYR B 1 369 ? 17.328 -16.516 4.75 1 83.88 369 TYR B C 1
ATOM 7860 O O . TYR B 1 369 ? 18.234 -16.938 5.465 1 83.88 369 TYR B O 1
ATOM 7868 N N . GLY B 1 370 ? 16.922 -17.141 3.705 1 86.38 370 GLY B N 1
ATOM 7869 C CA . GLY B 1 370 ? 17.562 -18.375 3.281 1 86.38 370 GLY B CA 1
ATOM 7870 C C . GLY B 1 370 ? 19.031 -18.203 2.92 1 86.38 370 GLY B C 1
ATOM 7871 O O . GLY B 1 370 ? 19.859 -19.031 3.271 1 86.38 370 GLY B O 1
ATOM 7872 N N . THR B 1 371 ? 19.281 -17.109 2.275 1 85.75 371 THR B N 1
ATOM 7873 C CA . THR B 1 371 ? 20.641 -16.859 1.83 1 85.75 371 THR B CA 1
ATOM 7874 C C . THR B 1 371 ? 21.547 -16.5 3.012 1 85.75 371 THR B C 1
ATOM 7876 O O . THR B 1 371 ? 22.688 -16.969 3.102 1 85.75 371 THR B O 1
ATOM 7879 N N . VAL B 1 372 ? 21.031 -15.695 3.9 1 82.69 372 VAL B N 1
ATOM 7880 C CA . VAL B 1 372 ? 21.828 -15.297 5.062 1 82.69 372 VAL B CA 1
ATOM 7881 C C . VAL B 1 372 ? 22.109 -16.516 5.934 1 82.69 372 VAL B C 1
ATOM 7883 O O . VAL B 1 372 ? 23.25 -16.766 6.316 1 82.69 372 VAL B O 1
ATOM 7886 N N . LEU B 1 373 ? 21.141 -17.281 6.164 1 88 373 LEU B N 1
ATOM 7887 C CA . LEU B 1 373 ? 21.312 -18.469 6.988 1 88 373 LEU B CA 1
ATOM 7888 C C . LEU B 1 373 ? 22.219 -19.484 6.297 1 88 373 LEU B C 1
ATOM 7890 O O . LEU B 1 373 ? 23.078 -20.094 6.938 1 88 373 LEU B O 1
ATOM 7894 N N . GLY B 1 374 ? 21.984 -19.719 5.016 1 88.94 374 GLY B N 1
ATOM 7895 C CA . GLY B 1 374 ? 22.828 -20.625 4.254 1 88.94 374 GLY B CA 1
ATOM 7896 C C . GLY B 1 374 ? 24.281 -20.172 4.195 1 88.94 374 GLY B C 1
ATOM 7897 O O . GLY B 1 374 ? 25.203 -20.984 4.355 1 88.94 374 GLY B O 1
ATOM 7898 N N . SER B 1 375 ? 24.484 -18.906 4.051 1 84 375 SER B N 1
ATOM 7899 C CA . SER B 1 375 ? 25.844 -18.375 3.967 1 84 375 SER B CA 1
ATOM 7900 C C . SER B 1 375 ? 26.562 -18.453 5.312 1 84 375 SER B C 1
ATOM 7902 O O . SER B 1 375 ? 27.734 -18.812 5.379 1 84 375 SER B O 1
ATOM 7904 N N . VAL B 1 376 ? 25.859 -18.047 6.32 1 84.19 376 VAL B N 1
ATOM 7905 C CA . VAL B 1 376 ? 26.438 -18.062 7.656 1 84.19 376 VAL B CA 1
ATOM 7906 C C . VAL B 1 376 ? 26.828 -19.484 8.031 1 84.19 376 VAL B C 1
ATOM 7908 O O . VAL B 1 376 ? 27.922 -19.719 8.555 1 84.19 376 VAL B O 1
ATOM 7911 N N . LEU B 1 377 ? 25.969 -20.406 7.723 1 87.75 377 LEU B N 1
ATOM 7912 C CA . LEU B 1 377 ? 26.25 -21.797 8.062 1 87.75 377 LEU B CA 1
ATOM 7913 C C . LEU B 1 377 ? 27.375 -22.344 7.191 1 87.75 377 LEU B C 1
ATOM 7915 O O . LEU B 1 377 ? 28.25 -23.062 7.684 1 87.75 377 LEU B O 1
ATOM 7919 N N . ALA B 1 378 ? 27.328 -22.125 5.941 1 86.88 378 ALA B N 1
ATOM 7920 C CA . ALA B 1 378 ? 28.359 -22.609 5.035 1 86.88 378 ALA B CA 1
ATOM 7921 C C . ALA B 1 378 ? 29.734 -22.016 5.406 1 86.88 378 ALA B C 1
ATOM 7923 O O . ALA B 1 378 ? 30.719 -22.75 5.488 1 86.88 378 ALA B O 1
ATOM 7924 N N . LEU B 1 379 ? 29.766 -20.75 5.668 1 82.31 379 LEU B N 1
ATOM 7925 C CA . LEU B 1 379 ? 31.016 -20.078 6.051 1 82.31 379 LEU B CA 1
ATOM 7926 C C . LEU B 1 379 ? 31.5 -20.578 7.402 1 82.31 379 LEU B C 1
ATOM 7928 O O . LEU B 1 379 ? 32.719 -20.719 7.613 1 82.31 379 LEU B O 1
ATOM 7932 N N . GLY B 1 380 ? 30.531 -20.688 8.281 1 83.88 380 GLY B N 1
ATOM 7933 C CA . GLY B 1 380 ? 30.906 -21.219 9.578 1 83.88 380 GLY B CA 1
ATOM 7934 C C . GLY B 1 380 ? 31.547 -22.594 9.5 1 83.88 380 GLY B C 1
ATOM 7935 O O . GLY B 1 380 ? 32.562 -22.859 10.164 1 83.88 380 GLY B O 1
ATOM 7936 N N . LEU B 1 381 ? 31 -23.453 8.641 1 85.62 381 LEU B N 1
ATOM 7937 C CA . LEU B 1 381 ? 31.547 -24.797 8.477 1 85.62 381 LEU B CA 1
ATOM 7938 C C . LEU B 1 381 ? 32.938 -24.766 7.828 1 85.62 381 LEU B C 1
ATOM 7940 O O . LEU B 1 381 ? 33.812 -25.5 8.227 1 85.62 381 LEU B O 1
ATOM 7944 N N . ILE B 1 382 ? 33.125 -23.969 6.879 1 83.12 382 ILE B N 1
ATOM 7945 C CA . ILE B 1 382 ? 34.406 -23.844 6.184 1 83.12 382 ILE B CA 1
ATOM 7946 C C . ILE B 1 382 ? 35.469 -23.25 7.125 1 83.12 382 ILE B C 1
ATOM 7948 O O . ILE B 1 382 ? 36.625 -23.641 7.09 1 83.12 382 ILE B O 1
ATOM 7952 N N . TRP B 1 383 ? 35 -22.25 7.875 1 79.81 383 TRP B N 1
ATOM 7953 C CA . TRP B 1 383 ? 35.906 -21.609 8.82 1 79.81 383 TRP B CA 1
ATOM 7954 C C . TRP B 1 383 ? 36.375 -22.609 9.875 1 79.81 383 TRP B C 1
ATOM 7956 O O . TRP B 1 383 ? 37.531 -22.594 10.266 1 79.81 383 TRP B O 1
ATOM 7966 N N . PHE B 1 384 ? 35.531 -23.484 10.32 1 83.81 384 PHE B N 1
ATOM 7967 C CA . PHE B 1 384 ? 35.844 -24.406 11.398 1 83.81 384 PHE B CA 1
ATOM 7968 C C . PHE B 1 384 ? 36.562 -25.625 10.859 1 83.81 384 PHE B C 1
ATOM 7970 O O . PHE B 1 384 ? 37.5 -26.125 11.5 1 83.81 384 PHE B O 1
ATOM 7977 N N . LEU B 1 385 ? 36.156 -26.188 9.695 1 83.12 385 LEU B N 1
ATOM 7978 C CA . LEU B 1 385 ? 36.688 -27.453 9.188 1 83.12 385 LEU B CA 1
ATOM 7979 C C . LEU B 1 385 ? 37.75 -27.219 8.125 1 83.12 385 LEU B C 1
ATOM 7981 O O . LEU B 1 385 ? 38.531 -28.125 7.781 1 83.12 385 LEU B O 1
ATOM 7985 N N . GLY B 1 386 ? 37.969 -26.031 7.652 1 76.94 386 GLY B N 1
ATOM 7986 C CA . GLY B 1 386 ? 38.875 -25.734 6.562 1 76.94 386 GLY B CA 1
ATOM 7987 C C . GLY B 1 386 ? 38.375 -26.234 5.219 1 76.94 386 GLY B C 1
ATOM 7988 O O . GLY B 1 386 ? 37.312 -26.859 5.133 1 76.94 386 GLY B O 1
ATOM 7989 N N . ALA B 1 387 ? 38.969 -25.781 4.016 1 75.5 387 ALA B N 1
ATOM 7990 C CA . ALA B 1 387 ? 38.594 -26.219 2.666 1 75.5 387 ALA B CA 1
ATOM 7991 C C . ALA B 1 387 ? 39.219 -27.562 2.346 1 75.5 387 ALA B C 1
ATOM 7993 O O . ALA B 1 387 ? 40.375 -27.641 1.869 1 75.5 387 ALA B O 1
ATOM 7994 N N . GLY B 1 388 ? 38.75 -28.688 2.994 1 74.25 388 GLY B N 1
ATOM 7995 C CA . GLY B 1 388 ? 39.344 -30.016 2.836 1 74.25 388 GLY B CA 1
ATOM 7996 C C . GLY B 1 388 ? 38.469 -30.938 1.998 1 74.25 388 GLY B C 1
ATOM 7997 O O . GLY B 1 388 ? 37.656 -30.484 1.197 1 74.25 388 GLY B O 1
ATOM 7998 N N . SER B 1 389 ? 38.688 -32.344 2.113 1 78.56 389 SER B N 1
ATOM 7999 C CA . SER B 1 389 ? 38.062 -33.406 1.319 1 78.56 389 SER B CA 1
ATOM 8000 C C . SER B 1 389 ? 36.562 -33.5 1.619 1 78.56 389 SER B C 1
ATOM 8002 O O . SER B 1 389 ? 35.812 -34 0.797 1 78.56 389 SER B O 1
ATOM 8004 N N . TRP B 1 390 ? 36.156 -32.906 2.68 1 84.44 390 TRP B N 1
ATOM 8005 C CA . TRP B 1 390 ? 34.75 -33 3.064 1 84.44 390 TRP B CA 1
ATOM 8006 C C . TRP B 1 390 ? 33.875 -32.125 2.188 1 84.44 390 TRP B C 1
ATOM 8008 O O . TRP B 1 390 ? 32.688 -32.312 2.111 1 84.44 390 TRP B O 1
ATOM 8018 N N . LEU B 1 391 ? 34.5 -31.25 1.472 1 81.94 391 LEU B N 1
ATOM 8019 C CA . LEU B 1 391 ? 33.781 -30.266 0.694 1 81.94 391 LEU B CA 1
ATOM 8020 C C . LEU B 1 391 ? 33.062 -30.922 -0.477 1 81.94 391 LEU B C 1
ATOM 8022 O O . LEU B 1 391 ? 31.953 -30.5 -0.844 1 81.94 391 LEU B O 1
ATOM 8026 N N . LEU B 1 392 ? 33.656 -31.953 -0.958 1 80.5 392 LEU B N 1
ATOM 8027 C CA . LEU B 1 392 ? 33.031 -32.594 -2.117 1 80.5 392 LEU B CA 1
ATOM 8028 C C . LEU B 1 392 ? 31.75 -33.312 -1.729 1 80.5 392 LEU B C 1
ATOM 8030 O O . LEU B 1 392 ? 30.703 -33.062 -2.322 1 80.5 392 LEU B O 1
ATOM 8034 N N . PRO B 1 393 ? 31.781 -34.188 -0.737 1 84.38 393 PRO B N 1
ATOM 8035 C CA . PRO B 1 393 ? 30.516 -34.812 -0.336 1 84.38 393 PRO B CA 1
ATOM 8036 C C . PRO B 1 393 ? 29.5 -33.812 0.181 1 84.38 393 PRO B C 1
ATOM 8038 O O . PRO B 1 393 ? 28.281 -34 0.004 1 84.38 393 PRO B O 1
ATOM 8041 N N . ALA B 1 394 ? 29.953 -32.781 0.761 1 86.75 394 ALA B N 1
ATOM 8042 C CA . ALA B 1 394 ? 29.047 -31.75 1.234 1 86.75 394 ALA B CA 1
ATOM 8043 C C . ALA B 1 394 ? 28.359 -31.047 0.065 1 86.75 394 ALA B C 1
ATOM 8045 O O . ALA B 1 394 ? 27.172 -30.703 0.15 1 86.75 394 ALA B O 1
ATOM 8046 N N . THR B 1 395 ? 29.078 -30.891 -0.965 1 85 395 THR B N 1
ATOM 8047 C CA . THR B 1 395 ? 28.5 -30.297 -2.162 1 85 395 THR B CA 1
ATOM 8048 C C . THR B 1 395 ? 27.484 -31.219 -2.799 1 85 395 THR B C 1
ATOM 8050 O O . THR B 1 395 ? 26.422 -30.781 -3.234 1 85 395 THR B O 1
ATOM 8053 N N . CYS B 1 396 ? 27.766 -32.5 -2.766 1 85.88 396 CYS B N 1
ATOM 8054 C CA . CYS B 1 396 ? 26.844 -33.5 -3.305 1 85.88 396 CYS B CA 1
ATOM 8055 C C . CYS B 1 396 ? 25.562 -33.531 -2.484 1 85.88 396 CYS B C 1
ATOM 8057 O O . CYS B 1 396 ? 24.453 -33.562 -3.043 1 85.88 396 CYS B O 1
ATOM 8059 N N . LEU B 1 397 ? 25.734 -33.469 -1.26 1 88.81 397 LEU B N 1
ATOM 8060 C CA . LEU B 1 397 ? 24.594 -33.531 -0.368 1 88.81 397 LEU B CA 1
ATOM 8061 C C . LEU B 1 397 ? 23.734 -32.281 -0.519 1 88.81 397 LEU B C 1
ATOM 8063 O O . LEU B 1 397 ? 22.5 -32.344 -0.539 1 88.81 397 LEU B O 1
ATOM 8067 N N . SER B 1 398 ? 24.406 -31.156 -0.553 1 89.12 398 SER B N 1
ATOM 8068 C CA . SER B 1 398 ? 23.672 -29.906 -0.702 1 89.12 398 SER B CA 1
ATOM 8069 C C . SER B 1 398 ? 22.938 -29.859 -2.037 1 89.12 398 SER B C 1
ATOM 8071 O O . SER B 1 398 ? 21.812 -29.328 -2.117 1 89.12 398 SER B O 1
ATOM 8073 N N . ALA B 1 399 ? 23.516 -30.375 -3.051 1 85.38 399 ALA B N 1
ATOM 8074 C CA . ALA B 1 399 ? 22.859 -30.438 -4.355 1 85.38 399 ALA B CA 1
ATOM 8075 C C . ALA B 1 399 ? 21.609 -31.312 -4.305 1 85.38 399 ALA B C 1
ATOM 8077 O O . ALA B 1 399 ? 20.562 -30.953 -4.84 1 85.38 399 ALA B O 1
ATOM 8078 N N . PHE B 1 400 ? 21.781 -32.406 -3.615 1 85.56 400 PHE B N 1
ATOM 8079 C CA . PHE B 1 400 ? 20.672 -33.344 -3.473 1 85.56 400 PHE B CA 1
ATOM 8080 C C . PHE B 1 400 ? 19.516 -32.688 -2.703 1 85.56 400 PHE B C 1
ATOM 8082 O O . PHE B 1 400 ? 18.359 -32.75 -3.125 1 85.56 400 PHE B O 1
ATOM 8089 N N . LEU B 1 401 ? 19.859 -32.062 -1.647 1 88.06 401 LEU B N 1
ATOM 8090 C CA . LEU B 1 401 ? 18.828 -31.469 -0.801 1 88.06 401 LEU B CA 1
ATOM 8091 C C . LEU B 1 401 ? 18.188 -30.266 -1.481 1 88.06 401 LEU B C 1
ATOM 8093 O O . LEU B 1 401 ? 17 -30.016 -1.327 1 88.06 401 LEU B O 1
ATOM 8097 N N . ALA B 1 402 ? 19 -29.547 -2.205 1 86.44 402 ALA B N 1
ATOM 8098 C CA . ALA B 1 402 ? 18.453 -28.406 -2.949 1 86.44 402 ALA B CA 1
ATOM 8099 C C . ALA B 1 402 ? 17.484 -28.875 -4.02 1 86.44 402 ALA B C 1
ATOM 8101 O O . ALA B 1 402 ? 16.438 -28.25 -4.23 1 86.44 402 ALA B O 1
ATOM 8102 N N . PHE B 1 403 ? 17.797 -30 -4.605 1 80.5 403 PHE B N 1
ATOM 8103 C CA . PHE B 1 403 ? 16.938 -30.547 -5.641 1 80.5 403 PHE B CA 1
ATOM 8104 C C . PHE B 1 403 ? 15.648 -31.094 -5.031 1 80.5 403 PHE B C 1
ATOM 8106 O O . PHE B 1 403 ? 14.555 -30.859 -5.555 1 80.5 403 PHE B O 1
ATOM 8113 N N . ALA B 1 404 ? 15.781 -31.734 -3.941 1 77.25 404 ALA B N 1
ATOM 8114 C CA . ALA B 1 404 ? 14.641 -32.375 -3.287 1 77.25 404 ALA B CA 1
ATOM 8115 C C . ALA B 1 404 ? 13.664 -31.328 -2.748 1 77.25 404 ALA B C 1
ATOM 8117 O O . ALA B 1 404 ? 12.453 -31.562 -2.715 1 77.25 404 ALA B O 1
ATOM 8118 N N . THR B 1 405 ? 14.172 -30.219 -2.432 1 77.56 405 THR B N 1
ATOM 8119 C CA . THR B 1 405 ? 13.328 -29.219 -1.773 1 77.56 405 THR B CA 1
ATOM 8120 C C . THR B 1 405 ? 12.758 -28.234 -2.789 1 77.56 405 THR B C 1
ATOM 8122 O O . THR B 1 405 ? 11.906 -27.406 -2.449 1 77.56 405 THR B O 1
ATOM 8125 N N . PHE B 1 406 ? 13.078 -28.297 -4.027 1 72.5 406 PHE B N 1
ATOM 8126 C CA . PHE B 1 406 ? 12.664 -27.328 -5.039 1 72.5 406 PHE B CA 1
ATOM 8127 C C . PHE B 1 406 ? 11.148 -27.312 -5.18 1 72.5 406 PHE B C 1
ATOM 8129 O O . PHE B 1 406 ? 10.531 -26.25 -5.207 1 72.5 406 PHE B O 1
ATOM 8136 N N . TYR B 1 407 ? 10.445 -28.438 -5.184 1 66.19 407 TYR B N 1
ATOM 8137 C CA . TYR B 1 407 ? 9.008 -28.5 -5.438 1 66.19 407 TYR B CA 1
ATOM 8138 C C . TYR B 1 407 ? 8.227 -28.625 -4.137 1 66.19 407 TYR B C 1
ATOM 8140 O O . TYR B 1 407 ? 7.066 -28.219 -4.055 1 66.19 407 TYR B O 1
ATOM 8148 N N . LYS B 1 408 ? 8.844 -29.078 -3.146 1 64.19 408 LYS B N 1
ATOM 8149 C CA . LYS B 1 408 ? 8.055 -29.547 -2.012 1 64.19 408 LYS B CA 1
ATOM 8150 C C . LYS B 1 408 ? 8.188 -28.609 -0.821 1 64.19 408 LYS B C 1
ATOM 8152 O O . LYS B 1 408 ? 7.297 -28.547 0.028 1 64.19 408 LYS B O 1
ATOM 8157 N N . ALA B 1 409 ? 9.234 -27.906 -0.901 1 67.94 409 ALA B N 1
ATOM 8158 C CA . ALA B 1 409 ? 9.5 -27.188 0.346 1 67.94 409 ALA B CA 1
ATOM 8159 C C . ALA B 1 409 ? 9.211 -25.703 0.195 1 67.94 409 ALA B C 1
ATOM 8161 O O . ALA B 1 409 ? 8.914 -25.234 -0.905 1 67.94 409 ALA B O 1
ATOM 8162 N N . ARG B 1 410 ? 9.125 -25.125 1.39 1 78.38 410 ARG B N 1
ATOM 8163 C CA . ARG B 1 410 ? 9.039 -23.672 1.44 1 78.38 410 ARG B CA 1
ATOM 8164 C C . ARG B 1 410 ? 10.211 -23.031 0.708 1 78.38 410 ARG B C 1
ATOM 8166 O O . ARG B 1 410 ? 11.32 -23.578 0.693 1 78.38 410 ARG B O 1
ATOM 8173 N N . TYR B 1 411 ? 10.016 -22.031 0.079 1 79.62 411 TYR B N 1
ATOM 8174 C CA . TYR B 1 411 ? 11.008 -21.344 -0.74 1 79.62 411 TYR B CA 1
ATOM 8175 C C . TYR B 1 411 ? 12.25 -21 0.076 1 79.62 411 TYR B C 1
ATOM 8177 O O . TYR B 1 411 ? 13.375 -21.094 -0.423 1 79.62 411 TYR B O 1
ATOM 8185 N N . GLU B 1 412 ? 12.07 -20.719 1.337 1 85.75 412 GLU B N 1
ATOM 8186 C CA . GLU B 1 412 ? 13.195 -20.328 2.184 1 85.75 412 GLU B CA 1
ATOM 8187 C C . GLU B 1 412 ? 14.141 -21.516 2.406 1 85.75 412 GLU B C 1
ATOM 8189 O O . GLU B 1 412 ? 15.359 -21.328 2.465 1 85.75 412 GLU B O 1
ATOM 8194 N N . ILE B 1 413 ? 13.617 -22.672 2.48 1 86.69 413 ILE B N 1
ATOM 8195 C CA . ILE B 1 413 ? 14.414 -23.875 2.721 1 86.69 413 ILE B CA 1
ATOM 8196 C C . ILE B 1 413 ? 15.188 -24.234 1.456 1 86.69 413 ILE B C 1
ATOM 8198 O O . ILE B 1 413 ? 16.359 -24.609 1.526 1 86.69 413 ILE B O 1
ATOM 8202 N N . HIS B 1 414 ? 14.547 -24.094 0.359 1 87.88 414 HIS B N 1
ATOM 8203 C CA . HIS B 1 414 ? 15.211 -24.359 -0.914 1 87.88 414 HIS B CA 1
ATOM 8204 C C . HIS B 1 414 ? 16.391 -23.406 -1.133 1 87.88 414 HIS B C 1
ATOM 8206 O O . HIS B 1 414 ? 17.469 -23.844 -1.509 1 87.88 414 HIS B O 1
ATOM 8212 N N . VAL B 1 415 ? 16.156 -22.172 -0.801 1 87.38 415 VAL B N 1
ATOM 8213 C CA . VAL B 1 415 ? 17.188 -21.156 -1.011 1 87.38 415 VAL B CA 1
ATOM 8214 C C . VAL B 1 415 ? 18.344 -21.406 -0.053 1 87.38 415 VAL B C 1
ATOM 8216 O O . VAL B 1 415 ? 19.516 -21.203 -0.41 1 87.38 415 VAL B O 1
ATOM 8219 N N . PHE B 1 416 ? 18.047 -21.906 1.102 1 90.12 416 PHE B N 1
ATOM 8220 C CA . PHE B 1 416 ? 19.062 -22.234 2.094 1 90.12 416 PHE B CA 1
ATOM 8221 C C . PHE B 1 416 ? 20.031 -23.281 1.552 1 90.12 416 PHE B C 1
ATOM 8223 O O . PHE B 1 416 ? 21.25 -23.094 1.572 1 90.12 416 PHE B O 1
ATOM 8230 N N . TRP B 1 417 ? 19.531 -24.281 1.028 1 89.88 417 TRP B N 1
ATOM 8231 C CA . TRP B 1 417 ? 20.359 -25.375 0.511 1 89.88 417 TRP B CA 1
ATOM 8232 C C . TRP B 1 417 ? 21.047 -24.969 -0.783 1 89.88 417 TRP B C 1
ATOM 8234 O O . TRP B 1 417 ? 22.188 -25.375 -1.044 1 89.88 417 TRP B O 1
ATOM 8244 N N . LEU B 1 418 ? 20.328 -24.25 -1.555 1 87.25 418 LEU B N 1
ATOM 8245 C CA . LEU B 1 418 ? 20.906 -23.75 -2.797 1 87.25 418 LEU B CA 1
ATOM 8246 C C . LEU B 1 418 ? 22.109 -22.859 -2.516 1 87.25 418 LEU B C 1
ATOM 8248 O O . LEU B 1 418 ? 23.125 -22.922 -3.221 1 87.25 418 LEU B O 1
ATOM 8252 N N . THR B 1 419 ? 22 -22.031 -1.517 1 87.25 419 THR B N 1
ATOM 8253 C CA . THR B 1 419 ? 23.094 -21.125 -1.146 1 87.25 419 THR B CA 1
ATOM 8254 C C . THR B 1 419 ? 24.281 -21.922 -0.606 1 87.25 419 THR B C 1
ATOM 8256 O O . THR B 1 419 ? 25.438 -21.641 -0.955 1 87.25 419 THR B O 1
ATOM 8259 N N . MET B 1 420 ? 24 -22.906 0.141 1 88.44 420 MET B N 1
ATOM 8260 C CA . MET B 1 420 ? 25.062 -23.766 0.639 1 88.44 420 MET B CA 1
ATOM 8261 C C . MET B 1 420 ? 25.797 -24.453 -0.513 1 88.44 420 MET B C 1
ATOM 8263 O O . MET B 1 420 ? 27.031 -24.516 -0.526 1 88.44 420 MET B O 1
ATOM 8267 N N . LEU B 1 421 ? 25.016 -24.922 -1.442 1 86.31 421 LEU B N 1
ATOM 8268 C CA . LEU B 1 421 ? 25.562 -25.578 -2.621 1 86.31 421 LEU B CA 1
ATOM 8269 C C . LEU B 1 421 ? 26.484 -24.625 -3.383 1 86.31 421 LEU B C 1
ATOM 8271 O O . LEU B 1 421 ? 27.609 -25 -3.752 1 86.31 421 LEU B O 1
ATOM 8275 N N . MET B 1 422 ? 26.031 -23.438 -3.568 1 80.31 422 MET B N 1
ATOM 8276 C CA . MET B 1 422 ? 26.797 -22.469 -4.359 1 80.31 422 MET B CA 1
ATOM 8277 C C . MET B 1 422 ? 28.078 -22.062 -3.631 1 80.31 422 MET B C 1
ATOM 8279 O O . MET B 1 422 ? 29.125 -21.922 -4.25 1 80.31 422 MET B O 1
ATOM 8283 N N . VAL B 1 423 ? 28.016 -21.828 -2.357 1 81.06 423 VAL B N 1
ATOM 8284 C CA . VAL B 1 423 ? 29.188 -21.438 -1.572 1 81.06 423 VAL B CA 1
ATOM 8285 C C . VAL B 1 423 ? 30.219 -22.578 -1.575 1 81.06 423 VAL B C 1
ATOM 8287 O O . VAL B 1 423 ? 31.406 -22.328 -1.766 1 81.06 423 VAL B O 1
ATOM 8290 N N . PHE B 1 424 ? 29.719 -23.781 -1.376 1 82.5 424 PHE B N 1
ATOM 8291 C CA . PHE B 1 424 ? 30.609 -24.938 -1.388 1 82.5 424 PHE B CA 1
ATOM 8292 C C . PHE B 1 424 ? 31.25 -25.109 -2.758 1 82.5 424 PHE B C 1
ATOM 8294 O O . PHE B 1 424 ? 32.469 -25.359 -2.857 1 82.5 424 PHE B O 1
ATOM 8301 N N . ALA B 1 425 ? 30.469 -24.984 -3.758 1 76.44 425 ALA B N 1
ATOM 8302 C CA . ALA B 1 425 ? 30.953 -25.172 -5.121 1 76.44 425 ALA B CA 1
ATOM 8303 C C . ALA B 1 425 ? 32 -24.109 -5.473 1 76.44 425 ALA B C 1
ATOM 8305 O O . ALA B 1 425 ? 33.031 -24.438 -6.094 1 76.44 425 ALA B O 1
ATOM 8306 N N . ILE B 1 426 ? 31.812 -22.906 -5.043 1 70.94 426 ILE B N 1
ATOM 8307 C CA . ILE B 1 426 ? 32.75 -21.828 -5.348 1 70.94 426 ILE B CA 1
ATOM 8308 C C . ILE B 1 426 ? 34 -21.984 -4.52 1 70.94 426 ILE B C 1
ATOM 8310 O O . ILE B 1 426 ? 35.125 -21.703 -5 1 70.94 426 ILE B O 1
ATOM 8314 N N . THR B 1 427 ? 33.844 -22.359 -3.273 1 75.25 427 THR B N 1
ATOM 8315 C CA . THR B 1 427 ? 35 -22.578 -2.418 1 75.25 427 THR B CA 1
ATOM 8316 C C . THR B 1 427 ? 35.906 -23.672 -2.988 1 75.25 427 THR B C 1
ATOM 8318 O O . THR B 1 427 ? 37.125 -23.641 -2.824 1 75.25 427 THR B O 1
ATOM 8321 N N . LEU B 1 428 ? 35.281 -24.547 -3.518 1 70.88 428 LEU B N 1
ATOM 8322 C CA . LEU B 1 428 ? 36.062 -25.594 -4.18 1 70.88 428 LEU B CA 1
ATOM 8323 C C . LEU B 1 428 ? 36.906 -25.016 -5.297 1 70.88 428 LEU B C 1
ATOM 8325 O O . LEU B 1 428 ? 38 -25.516 -5.582 1 70.88 428 LEU B O 1
ATOM 8329 N N . LEU B 1 429 ? 36.344 -23.875 -5.828 1 63.41 429 LEU B N 1
ATOM 8330 C CA . LEU B 1 429 ? 37 -23.203 -6.945 1 63.41 429 LEU B CA 1
ATOM 8331 C C . LEU B 1 429 ? 38.125 -22.312 -6.453 1 63.41 429 LEU B C 1
ATOM 8333 O O . LEU B 1 429 ? 39.188 -22.25 -7.082 1 63.41 429 LEU B O 1
ATOM 8337 N N . LEU B 1 430 ? 37.719 -21.531 -5.543 1 62.25 430 LEU B N 1
ATOM 8338 C CA . LEU B 1 430 ? 38.656 -20.562 -4.996 1 62.25 430 LEU B CA 1
ATOM 8339 C C . LEU B 1 430 ? 38.844 -20.781 -3.502 1 62.25 430 LEU B C 1
ATOM 8341 O O . LEU B 1 430 ? 38.312 -20.031 -2.684 1 62.25 430 LEU B O 1
ATOM 8345 N N . PRO B 1 431 ? 39.625 -21.891 -3.154 1 60.19 431 PRO B N 1
ATOM 8346 C CA . PRO B 1 431 ? 39.75 -22.25 -1.743 1 60.19 431 PRO B CA 1
ATOM 8347 C C . PRO B 1 431 ? 40.312 -21.125 -0.891 1 60.19 431 PRO B C 1
ATOM 8349 O O . PRO B 1 431 ? 40.031 -21.062 0.314 1 60.19 431 PRO B O 1
ATOM 8352 N N . SER B 1 432 ? 41.031 -20.141 -1.428 1 57.81 432 SER B N 1
ATOM 8353 C CA . SER B 1 432 ? 41.812 -19.203 -0.625 1 57.81 432 SER B CA 1
ATOM 8354 C C . SER B 1 432 ? 40.969 -18 -0.194 1 57.81 432 SER B C 1
ATOM 8356 O O . SER B 1 432 ? 41.438 -17.203 0.627 1 57.81 432 SER B O 1
ATOM 8358 N N . ASP B 1 433 ? 39.844 -17.875 -0.686 1 59.69 433 ASP B N 1
ATOM 8359 C CA . ASP B 1 433 ? 39.25 -16.578 -0.373 1 59.69 433 ASP B CA 1
ATOM 8360 C C . ASP B 1 433 ? 38.031 -16.719 0.525 1 59.69 433 ASP B C 1
ATOM 8362 O O . ASP B 1 433 ? 36.938 -17.078 0.053 1 59.69 433 ASP B O 1
ATOM 8366 N N . PRO B 1 434 ? 38.281 -16.688 1.887 1 60.28 434 PRO B N 1
ATOM 8367 C CA . PRO B 1 434 ? 37.156 -16.828 2.818 1 60.28 434 PRO B CA 1
ATOM 8368 C C . PRO B 1 434 ? 36.125 -15.727 2.654 1 60.28 434 PRO B C 1
ATOM 8370 O O . PRO B 1 434 ? 34.969 -15.883 3.107 1 60.28 434 PRO B O 1
ATOM 8373 N N . TYR B 1 435 ? 36.469 -14.664 1.97 1 64.5 435 TYR B N 1
ATOM 8374 C CA . TYR B 1 435 ? 35.562 -13.516 1.903 1 64.5 435 TYR B CA 1
ATOM 8375 C C . TYR B 1 435 ? 34.562 -13.672 0.769 1 64.5 435 TYR B C 1
ATOM 8377 O O . TYR B 1 435 ? 33.656 -12.852 0.616 1 64.5 435 TYR B O 1
ATOM 8385 N N . ILE B 1 436 ? 34.688 -14.805 0.128 1 65.62 436 ILE B N 1
ATOM 8386 C CA . ILE B 1 436 ? 33.812 -15 -1.024 1 65.62 436 ILE B CA 1
ATOM 8387 C C . ILE B 1 436 ? 32.375 -15.141 -0.557 1 65.62 436 ILE B C 1
ATOM 8389 O O . ILE B 1 436 ? 31.469 -14.617 -1.189 1 65.62 436 ILE B O 1
ATOM 8393 N N . ALA B 1 437 ? 32.25 -15.812 0.553 1 68.88 437 ALA B N 1
ATOM 8394 C CA . ALA B 1 437 ? 30.891 -16 1.075 1 68.88 437 ALA B CA 1
ATOM 8395 C C . 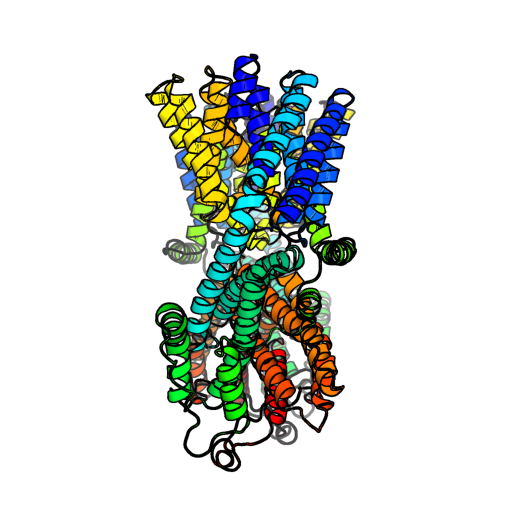ALA B 1 437 ? 30.266 -14.68 1.508 1 68.88 437 ALA B C 1
ATOM 8397 O O . ALA B 1 437 ? 29.078 -14.445 1.314 1 68.88 437 ALA B O 1
ATOM 8398 N N . PHE B 1 438 ? 31.156 -13.891 2.004 1 70.31 438 PHE B N 1
ATOM 8399 C CA . PHE B 1 438 ? 30.688 -12.594 2.463 1 70.31 438 PHE B CA 1
ATOM 8400 C C . PHE B 1 438 ? 30.266 -11.719 1.285 1 70.31 438 PHE B C 1
ATOM 8402 O O . PHE B 1 438 ? 29.219 -11.078 1.327 1 70.31 438 PHE B O 1
ATOM 8409 N N . TYR B 1 439 ? 31 -11.766 0.244 1 70.75 439 TYR B N 1
ATOM 8410 C CA . TYR B 1 439 ? 30.656 -10.977 -0.939 1 70.75 439 TYR B CA 1
ATOM 8411 C C . TYR B 1 439 ? 29.375 -11.492 -1.587 1 70.75 439 TYR B C 1
ATOM 8413 O O . TYR B 1 439 ? 28.562 -10.711 -2.076 1 70.75 439 TYR B O 1
ATOM 8421 N N . ARG B 1 440 ? 29.109 -12.727 -1.417 1 71.69 440 ARG B N 1
ATOM 8422 C CA . ARG B 1 440 ? 27.891 -13.32 -1.965 1 71.69 440 ARG B CA 1
ATOM 8423 C C . ARG B 1 440 ? 26.656 -12.82 -1.222 1 71.69 440 ARG B C 1
ATOM 8425 O O . ARG B 1 440 ? 25.641 -12.508 -1.841 1 71.69 440 ARG B O 1
ATOM 8432 N N . ALA B 1 441 ? 26.906 -12.93 0.043 1 73.75 441 ALA B N 1
ATOM 8433 C CA . ALA B 1 441 ? 25.781 -12.445 0.846 1 73.75 441 ALA B CA 1
ATOM 8434 C C . ALA B 1 441 ? 25.484 -10.977 0.539 1 7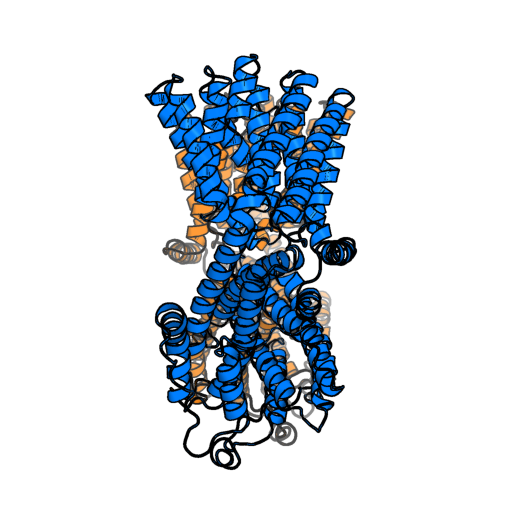3.75 441 ALA B C 1
ATOM 8436 O O . ALA B 1 441 ? 24.312 -10.594 0.408 1 73.75 441 ALA B O 1
ATOM 8437 N N . LEU B 1 442 ? 26.484 -10.242 0.355 1 75.81 442 LEU B N 1
ATOM 8438 C CA . LEU B 1 442 ? 26.328 -8.82 0.067 1 75.81 442 LEU B CA 1
ATOM 8439 C C . LEU B 1 442 ? 25.719 -8.609 -1.317 1 75.81 442 LEU B C 1
ATOM 8441 O O . LEU B 1 442 ? 24.875 -7.738 -1.504 1 75.81 442 LEU B O 1
ATOM 8445 N N . ASP B 1 443 ? 26.172 -9.391 -2.207 1 79.56 443 ASP B N 1
ATOM 8446 C CA . ASP B 1 443 ? 25.656 -9.297 -3.564 1 79.56 443 ASP B CA 1
ATOM 8447 C C . ASP B 1 443 ? 24.172 -9.68 -3.607 1 79.56 443 ASP B C 1
ATOM 8449 O O . ASP B 1 443 ? 23.375 -9.039 -4.301 1 79.56 443 ASP B O 1
ATOM 8453 N N . THR B 1 444 ? 23.844 -10.688 -2.906 1 81.06 444 THR B N 1
ATOM 8454 C CA . THR B 1 444 ? 22.453 -11.125 -2.863 1 81.06 444 THR B CA 1
ATOM 8455 C C . THR B 1 444 ? 21.578 -10.062 -2.223 1 81.06 444 THR B C 1
ATOM 8457 O O . THR B 1 444 ? 20.453 -9.812 -2.689 1 81.06 444 THR B O 1
ATOM 8460 N N . PHE B 1 445 ? 22.172 -9.492 -1.214 1 81.62 445 PHE B N 1
ATOM 8461 C CA . PHE B 1 445 ? 21.422 -8.414 -0.57 1 81.62 445 PHE B CA 1
ATOM 8462 C C . PHE B 1 445 ? 21.203 -7.258 -1.533 1 81.62 445 PHE B C 1
ATOM 8464 O O . PHE B 1 445 ? 20.109 -6.699 -1.601 1 81.62 445 PHE B O 1
ATOM 8471 N N . THR B 1 446 ? 22.219 -6.949 -2.256 1 81.44 446 THR B N 1
ATOM 8472 C CA . THR B 1 446 ? 22.125 -5.848 -3.209 1 81.44 446 THR B CA 1
ATOM 8473 C C . THR B 1 446 ? 21.109 -6.172 -4.309 1 81.44 446 THR B C 1
ATOM 8475 O O . THR B 1 446 ? 20.297 -5.32 -4.684 1 81.44 446 THR B O 1
ATOM 8478 N N . GLY B 1 447 ? 21.203 -7.383 -4.797 1 84 447 GLY B N 1
ATOM 8479 C CA . GLY B 1 447 ? 20.25 -7.793 -5.812 1 84 447 GLY B CA 1
ATOM 8480 C C . GLY B 1 447 ? 18.812 -7.773 -5.324 1 84 447 GLY B C 1
ATOM 8481 O O . GLY B 1 447 ? 17.906 -7.301 -6.031 1 84 447 GLY B O 1
ATOM 8482 N N . ALA B 1 448 ? 18.609 -8.281 -4.129 1 83.81 448 ALA B N 1
ATOM 8483 C CA . ALA B 1 448 ? 17.281 -8.281 -3.537 1 83.81 448 ALA B CA 1
ATOM 8484 C C . ALA B 1 448 ? 16.781 -6.859 -3.305 1 83.81 448 ALA B C 1
ATOM 8486 O O . ALA B 1 448 ? 15.602 -6.566 -3.525 1 83.81 448 ALA B O 1
ATOM 8487 N N . LEU B 1 449 ? 17.703 -6.082 -2.865 1 81.94 449 LEU B N 1
ATOM 8488 C CA . LEU B 1 449 ? 17.375 -4.684 -2.627 1 81.94 449 LEU B CA 1
ATOM 8489 C C . LEU B 1 449 ? 16.953 -3.996 -3.922 1 81.94 449 LEU B C 1
ATOM 8491 O O . LEU B 1 449 ? 15.977 -3.246 -3.945 1 81.94 449 LEU B O 1
ATOM 8495 N N . MET B 1 450 ? 17.672 -4.219 -4.934 1 84.75 450 MET B N 1
ATOM 8496 C CA . MET B 1 450 ? 17.344 -3.613 -6.223 1 84.75 450 MET B CA 1
ATOM 8497 C C . MET B 1 450 ? 15.992 -4.086 -6.723 1 84.75 450 MET B C 1
ATOM 8499 O O . MET B 1 450 ? 15.219 -3.299 -7.281 1 84.75 450 MET B O 1
ATOM 8503 N N . ALA B 1 451 ? 15.797 -5.348 -6.523 1 84.31 451 ALA B N 1
ATOM 8504 C CA . ALA B 1 451 ? 14.5 -5.883 -6.914 1 84.31 451 ALA B CA 1
ATOM 8505 C C . ALA B 1 451 ? 13.375 -5.242 -6.105 1 84.31 451 ALA B C 1
ATOM 8507 O O . ALA B 1 451 ? 12.312 -4.918 -6.648 1 84.31 451 ALA B O 1
ATOM 8508 N N . PHE B 1 452 ? 13.625 -5.051 -4.848 1 83.19 452 PHE B N 1
ATOM 8509 C CA . PHE B 1 452 ? 12.648 -4.43 -3.967 1 83.19 452 PHE B CA 1
ATOM 8510 C C . PHE B 1 452 ? 12.352 -2.998 -4.406 1 83.19 452 PHE B C 1
ATOM 8512 O O . PHE B 1 452 ? 11.195 -2.586 -4.461 1 83.19 452 PHE B O 1
ATOM 8519 N N . LEU B 1 453 ? 13.367 -2.322 -4.754 1 80.31 453 LEU B N 1
ATOM 8520 C CA . LEU B 1 453 ? 13.219 -0.937 -5.188 1 80.31 453 LEU B CA 1
ATOM 8521 C C . LEU B 1 453 ? 12.477 -0.859 -6.516 1 80.31 453 LEU B C 1
ATOM 8523 O O . LEU B 1 453 ? 11.625 0.018 -6.707 1 80.31 453 LEU B O 1
ATOM 8527 N N . ALA B 1 454 ? 12.797 -1.735 -7.363 1 79.44 454 ALA B N 1
ATOM 8528 C CA . ALA B 1 454 ? 12.141 -1.741 -8.672 1 79.44 454 ALA B CA 1
ATOM 8529 C C . ALA B 1 454 ? 10.648 -2.016 -8.539 1 79.44 454 ALA B C 1
ATOM 8531 O O . ALA B 1 454 ? 9.836 -1.409 -9.234 1 79.44 454 ALA B O 1
ATOM 8532 N N . MET B 1 455 ? 10.328 -2.846 -7.621 1 78 455 MET B N 1
ATOM 8533 C CA . MET B 1 455 ? 8.93 -3.232 -7.426 1 78 455 MET B CA 1
ATOM 8534 C C . MET B 1 455 ? 8.117 -2.068 -6.875 1 78 455 MET B C 1
ATOM 8536 O O . MET B 1 455 ? 6.934 -1.929 -7.195 1 78 455 MET B O 1
ATOM 8540 N N . HIS B 1 456 ? 8.742 -1.235 -6.098 1 75.5 456 HIS B N 1
ATOM 8541 C CA . HIS B 1 456 ? 7.988 -0.168 -5.445 1 75.5 456 HIS B CA 1
ATOM 8542 C C . HIS B 1 456 ? 8.062 1.128 -6.246 1 75.5 456 HIS B C 1
ATOM 8544 O O . HIS B 1 456 ? 7.168 1.967 -6.164 1 75.5 456 HIS B O 1
ATOM 8550 N N . LEU B 1 457 ? 9.133 1.246 -7.035 1 73.19 457 LEU B N 1
ATOM 8551 C CA . LEU B 1 457 ? 9.352 2.539 -7.676 1 73.19 457 LEU B CA 1
ATOM 8552 C C . LEU B 1 457 ? 8.977 2.484 -9.148 1 73.19 457 LEU B C 1
ATOM 8554 O O . LEU B 1 457 ? 8.547 3.488 -9.727 1 73.19 457 LEU B O 1
ATOM 8558 N N . PHE B 1 458 ? 9.234 1.3 -9.68 1 71.75 458 PHE B N 1
ATOM 8559 C CA . PHE B 1 458 ? 9.039 1.235 -11.125 1 71.75 458 PHE B CA 1
ATOM 8560 C C . PHE B 1 458 ? 7.727 0.536 -11.461 1 71.75 458 PHE B C 1
ATOM 8562 O O . PHE B 1 458 ? 7.684 -0.692 -11.562 1 71.75 458 PHE B O 1
ATOM 8569 N N . ILE B 1 459 ? 6.703 1.232 -11.641 1 66.81 459 ILE B N 1
ATOM 8570 C CA . ILE B 1 459 ? 5.387 0.777 -12.086 1 66.81 459 ILE B CA 1
ATOM 8571 C C . ILE B 1 459 ? 4.895 -0.341 -11.172 1 66.81 459 ILE B C 1
ATOM 8573 O O . ILE B 1 459 ? 4.809 -1.499 -11.586 1 66.81 459 ILE B O 1
ATOM 8577 N N . PRO B 1 460 ? 4.621 0.027 -9.953 1 71.31 460 PRO B N 1
ATOM 8578 C CA . PRO B 1 460 ? 4.168 -1.024 -9.039 1 71.31 460 PRO B CA 1
ATOM 8579 C C . PRO B 1 460 ? 2.904 -1.727 -9.523 1 71.31 460 PRO B C 1
ATOM 8581 O O . PRO B 1 460 ? 2.035 -1.093 -10.125 1 71.31 460 PRO B O 1
ATOM 8584 N N . SER B 1 461 ? 2.953 -3.039 -9.633 1 72.38 461 SER B N 1
ATOM 8585 C CA . SER B 1 461 ? 1.816 -3.846 -10.062 1 72.38 461 SER B CA 1
ATOM 8586 C C . SER B 1 461 ? 0.906 -4.188 -8.891 1 72.38 461 SER B C 1
ATOM 8588 O O . SER B 1 461 ? 0.884 -5.332 -8.43 1 72.38 461 SER B O 1
ATOM 8590 N N . TRP B 1 462 ? 0.182 -3.211 -8.477 1 76.44 462 TRP B N 1
ATOM 8591 C CA . TRP B 1 462 ? -0.778 -3.469 -7.41 1 76.44 462 TRP B CA 1
ATOM 8592 C C . TRP B 1 462 ? -1.902 -4.375 -7.895 1 76.44 462 TRP B C 1
ATOM 8594 O O . TRP B 1 462 ? -2.42 -4.199 -9 1 76.44 462 TRP B O 1
ATOM 8604 N N . THR B 1 463 ? -2.174 -5.406 -7.18 1 80.31 463 THR B N 1
ATOM 8605 C CA . THR B 1 463 ? -3.197 -6.379 -7.543 1 80.31 463 THR B CA 1
ATOM 8606 C C . THR B 1 463 ? -4.559 -5.707 -7.688 1 80.31 463 THR B C 1
ATOM 8608 O O . THR B 1 463 ? -5.379 -6.125 -8.508 1 80.31 463 THR B O 1
ATOM 8611 N N . ARG B 1 464 ? -4.793 -4.664 -6.93 1 81.12 464 ARG B N 1
ATOM 8612 C CA . ARG B 1 464 ? -6.074 -3.965 -6.93 1 81.12 464 ARG B CA 1
ATOM 8613 C C . ARG B 1 464 ? -6.395 -3.418 -8.32 1 81.12 464 ARG B C 1
ATOM 8615 O O . ARG B 1 464 ? -7.559 -3.383 -8.719 1 81.12 464 ARG B O 1
ATOM 8622 N N . ARG B 1 465 ? -5.426 -3.092 -9.047 1 79.06 465 ARG B N 1
ATOM 8623 C CA . ARG B 1 465 ? -5.613 -2.473 -10.352 1 79.06 465 ARG B CA 1
ATOM 8624 C C . ARG B 1 465 ? -6.137 -3.484 -11.367 1 79.06 465 ARG B C 1
ATOM 8626 O O . ARG B 1 465 ? -6.836 -3.117 -12.312 1 79.06 465 ARG B O 1
ATOM 8633 N N . TRP B 1 466 ? -5.801 -4.719 -11.094 1 83 466 TRP B N 1
ATOM 8634 C CA . TRP B 1 466 ? -6.121 -5.73 -12.094 1 83 466 TRP B CA 1
ATOM 8635 C C . TRP B 1 466 ? -7.305 -6.586 -11.641 1 83 466 TRP B C 1
ATOM 8637 O O . TRP B 1 466 ? -7.855 -7.359 -12.43 1 83 466 TRP B O 1
ATOM 8647 N N . LEU B 1 467 ? -7.773 -6.465 -10.438 1 87.94 467 LEU B N 1
ATOM 8648 C CA . LEU B 1 467 ? -8.836 -7.301 -9.883 1 87.94 467 LEU B CA 1
ATOM 8649 C C . LEU B 1 467 ? -10.141 -7.102 -10.648 1 87.94 467 LEU B C 1
ATOM 8651 O O . LEU B 1 467 ? -10.883 -8.055 -10.883 1 87.94 467 LEU B O 1
ATOM 8655 N N . ASP B 1 468 ? -10.359 -5.883 -11.133 1 89.19 468 ASP B N 1
ATOM 8656 C CA . ASP B 1 468 ? -11.586 -5.582 -11.859 1 89.19 468 ASP B CA 1
ATOM 8657 C C . ASP B 1 468 ? -11.656 -6.359 -13.18 1 89.19 468 ASP B C 1
ATOM 8659 O O . ASP B 1 468 ? -12.719 -6.844 -13.562 1 89.19 468 ASP B O 1
ATOM 8663 N N . SER B 1 469 ? -10.539 -6.484 -13.766 1 88.25 469 SER B N 1
ATOM 8664 C CA . SER B 1 469 ? -10.508 -7.215 -15.031 1 88.25 469 SER B CA 1
ATOM 8665 C C . SER B 1 469 ? -10.773 -8.703 -14.82 1 88.25 469 SER B C 1
ATOM 8667 O O . SER B 1 469 ? -11.453 -9.336 -15.633 1 88.25 469 SER B O 1
ATOM 8669 N N . TYR B 1 470 ? -10.273 -9.242 -13.75 1 90.88 470 TYR B N 1
ATOM 8670 C CA . TYR B 1 470 ? -10.5 -10.656 -13.438 1 90.88 470 TYR B CA 1
ATOM 8671 C C . TYR B 1 470 ? -11.961 -10.906 -13.102 1 90.88 470 TYR B C 1
ATOM 8673 O O . TYR B 1 470 ? -12.523 -11.938 -13.492 1 90.88 470 TYR B O 1
ATOM 8681 N N . VAL B 1 471 ? -12.594 -9.961 -12.398 1 95.44 471 VAL B N 1
ATOM 8682 C CA . VAL B 1 471 ? -14 -10.086 -12.039 1 95.44 471 VAL B CA 1
ATOM 8683 C C . VAL B 1 471 ? -14.859 -10.062 -13.305 1 95.44 471 VAL B C 1
ATOM 8685 O O . VAL B 1 471 ? -15.719 -10.93 -13.492 1 95.44 471 VAL B O 1
ATOM 8688 N N . CYS B 1 472 ? -14.602 -9.109 -14.18 1 94.62 472 CYS B N 1
ATOM 8689 C CA . CYS B 1 472 ? -15.367 -8.984 -15.414 1 94.62 472 CYS B CA 1
ATOM 8690 C C . CYS B 1 472 ? -15.164 -10.211 -16.297 1 94.62 472 CYS B C 1
ATOM 8692 O O . CYS B 1 472 ? -16.109 -10.695 -16.922 1 94.62 472 CYS B O 1
ATOM 8694 N N . HIS B 1 473 ? -13.945 -10.695 -16.281 1 92.5 473 HIS B N 1
ATOM 8695 C CA . HIS B 1 473 ? -13.648 -11.891 -17.062 1 92.5 473 HIS B CA 1
ATOM 8696 C C . HIS B 1 473 ? -14.438 -13.094 -16.562 1 92.5 473 HIS B C 1
ATOM 8698 O O . HIS B 1 473 ? -15.008 -13.844 -17.359 1 92.5 473 HIS B O 1
ATOM 8704 N N . PHE B 1 474 ? -14.539 -13.273 -15.297 1 95.44 474 PHE B N 1
ATOM 8705 C CA . PHE B 1 474 ? -15.289 -14.367 -14.703 1 95.44 474 PHE B CA 1
ATOM 8706 C C . PHE B 1 474 ? -16.766 -14.258 -15.062 1 95.44 474 PHE B C 1
ATOM 8708 O O . PHE B 1 474 ? -17.391 -15.242 -15.484 1 95.44 474 PHE B O 1
ATOM 8715 N N . ILE B 1 475 ? -17.328 -13.055 -14.883 1 96.88 475 ILE B N 1
ATOM 8716 C CA . ILE B 1 475 ? -18.75 -12.844 -15.133 1 96.88 475 ILE B CA 1
ATOM 8717 C C . ILE B 1 475 ? -19.047 -13.047 -16.625 1 96.88 475 ILE B C 1
ATOM 8719 O O . ILE B 1 475 ? -20.078 -13.609 -16.984 1 96.88 475 ILE B O 1
ATOM 8723 N N . GLU B 1 476 ? -18.172 -12.656 -17.453 1 95.38 476 GLU B N 1
ATOM 8724 C CA . GLU B 1 476 ? -18.359 -12.836 -18.891 1 95.38 476 GLU B CA 1
ATOM 8725 C C . GLU B 1 476 ? -18.344 -14.312 -19.266 1 95.38 476 GLU B C 1
ATOM 8727 O O . GLU B 1 476 ? -19.125 -14.75 -20.125 1 95.38 476 GLU B O 1
ATOM 8732 N N . LEU B 1 477 ? -17.453 -15.062 -18.641 1 94.75 477 LEU B N 1
ATOM 8733 C CA . LEU B 1 477 ? -17.406 -16.5 -18.906 1 94.75 477 LEU B CA 1
ATOM 8734 C C . LEU B 1 477 ? -18.656 -17.188 -18.375 1 94.75 477 LEU B C 1
ATOM 8736 O O . LEU B 1 477 ? -19.156 -18.125 -19 1 94.75 477 LEU B O 1
ATOM 8740 N N . GLU B 1 478 ? -19.125 -16.75 -17.203 1 95.69 478 GLU B N 1
ATOM 8741 C CA . GLU B 1 478 ? -20.375 -17.297 -16.672 1 95.69 478 GLU B CA 1
ATOM 8742 C C . GLU B 1 478 ? -21.547 -17 -17.594 1 95.69 478 GLU B C 1
ATOM 8744 O O . GLU B 1 478 ? -22.438 -17.844 -17.766 1 95.69 478 GLU B O 1
ATOM 8749 N N . ARG B 1 479 ? -21.547 -15.805 -18.141 1 95.19 479 ARG B N 1
ATOM 8750 C CA . ARG B 1 479 ? -22.578 -15.438 -19.109 1 95.19 479 ARG B CA 1
ATOM 8751 C C . ARG B 1 479 ? -22.5 -16.328 -20.344 1 95.19 479 ARG B C 1
ATOM 8753 O O . ARG B 1 479 ? -23.531 -16.812 -20.828 1 95.19 479 ARG B O 1
ATOM 8760 N N . ALA B 1 480 ? -21.297 -16.562 -20.828 1 94.62 480 ALA B N 1
ATOM 8761 C CA . ALA B 1 480 ? -21.109 -17.422 -22 1 94.62 480 ALA B CA 1
ATOM 8762 C C . ALA B 1 480 ? -21.562 -18.844 -21.688 1 94.62 480 ALA B C 1
ATOM 8764 O O . ALA B 1 480 ? -22.156 -19.516 -22.547 1 94.62 480 ALA B O 1
ATOM 8765 N N . TRP B 1 481 ? -21.25 -19.312 -20.469 1 94 481 TRP B N 1
ATOM 8766 C CA . TRP B 1 481 ? -21.688 -20.625 -20.031 1 94 481 TRP B CA 1
ATOM 8767 C C . TRP B 1 481 ? -23.203 -20.719 -19.984 1 94 481 TRP B C 1
ATOM 8769 O O . TRP B 1 481 ? -23.797 -21.656 -20.516 1 94 481 TRP B O 1
ATOM 8779 N N . LEU B 1 482 ? -23.875 -19.688 -19.453 1 93.56 482 LEU B N 1
ATOM 8780 C CA . LEU B 1 482 ? -25.328 -19.641 -19.406 1 93.56 482 LEU B CA 1
ATOM 8781 C C . LEU B 1 482 ? -25.922 -19.594 -20.812 1 93.56 482 LEU B C 1
ATOM 8783 O O . LEU B 1 482 ? -26.922 -20.25 -21.094 1 93.56 482 LEU B O 1
ATOM 8787 N N . ALA B 1 483 ? -25.25 -18.844 -21.672 1 93.25 483 ALA B N 1
ATOM 8788 C CA . ALA B 1 483 ? -25.703 -18.766 -23.062 1 93.25 483 ALA B CA 1
ATOM 8789 C C . ALA B 1 483 ? -25.625 -20.125 -23.75 1 93.25 483 ALA B C 1
ATOM 8791 O O . ALA B 1 483 ? -26.5 -20.484 -24.531 1 93.25 483 ALA B O 1
ATOM 8792 N N . SER B 1 484 ? -24.562 -20.875 -23.438 1 92 484 SER B N 1
ATOM 8793 C CA . SER B 1 484 ? -24.422 -22.203 -24 1 92 484 SER B CA 1
ATOM 8794 C C . SER B 1 484 ? -25.5 -23.156 -23.484 1 92 484 SER B C 1
ATOM 8796 O O . SER B 1 484 ? -25.969 -24.016 -24.219 1 92 484 SER B O 1
ATOM 8798 N N . ILE B 1 485 ? -25.891 -23.016 -22.25 1 90.06 485 ILE B N 1
ATOM 8799 C CA . ILE B 1 485 ? -26.953 -23.828 -21.672 1 90.06 485 ILE B CA 1
ATOM 8800 C C . ILE B 1 485 ? -28.281 -23.5 -22.359 1 90.06 485 ILE B C 1
ATOM 8802 O O . ILE B 1 485 ? -29.062 -24.391 -22.672 1 90.06 485 ILE B O 1
ATOM 8806 N N . ASN B 1 486 ? -28.484 -22.188 -22.578 1 89.31 486 ASN B N 1
ATOM 8807 C CA . ASN B 1 486 ? -29.719 -21.734 -23.188 1 89.31 486 ASN B CA 1
ATOM 8808 C C . ASN B 1 486 ? -29.875 -22.234 -24.625 1 89.31 486 ASN B C 1
ATOM 8810 O O . ASN B 1 486 ? -30.984 -22.453 -25.094 1 89.31 486 ASN B O 1
ATOM 8814 N N . THR B 1 487 ? -28.734 -22.406 -25.344 1 86.94 487 THR B N 1
ATOM 8815 C CA . THR B 1 487 ? -28.781 -22.906 -26.703 1 86.94 487 THR B CA 1
ATOM 8816 C C . THR B 1 487 ? -28.844 -24.422 -26.719 1 86.94 487 THR B C 1
ATOM 8818 O O . THR B 1 487 ? -28.984 -25.031 -27.781 1 86.94 487 THR B O 1
ATOM 8821 N N . GLY B 1 488 ? -28.719 -25.125 -25.656 1 82 488 GLY B N 1
ATOM 8822 C CA . GLY B 1 488 ? -28.859 -26.578 -25.547 1 82 488 GLY B CA 1
ATOM 8823 C C . GLY B 1 488 ? -27.547 -27.328 -25.688 1 82 488 GLY B C 1
ATOM 8824 O O . GLY B 1 488 ? -27.531 -28.547 -25.656 1 82 488 GLY B O 1
ATOM 8825 N N . LYS B 1 489 ? -26.438 -26.812 -26 1 77.5 489 LYS B N 1
ATOM 8826 C CA . LYS B 1 489 ? -25.156 -27.484 -26.219 1 77.5 489 LYS B CA 1
ATOM 8827 C C . LYS B 1 489 ? -24.438 -27.766 -24.906 1 77.5 489 LYS B C 1
ATOM 8829 O O . LYS B 1 489 ? -23.812 -28.828 -24.75 1 77.5 489 LYS B O 1
ATOM 8834 N N . ALA B 1 490 ? -24.734 -27.094 -23.766 1 75.5 490 ALA B N 1
ATOM 8835 C CA . ALA B 1 490 ? -24.078 -27.156 -22.469 1 75.5 490 ALA B CA 1
ATOM 8836 C C . ALA B 1 490 ? -22.594 -27.484 -22.609 1 75.5 490 ALA B C 1
ATOM 8838 O O . ALA B 1 490 ? -22.156 -28.594 -22.25 1 75.5 490 ALA B O 1
ATOM 8839 N N . ASP B 1 491 ? -21.797 -26.609 -23.141 1 84.19 491 ASP B N 1
ATOM 8840 C CA . ASP B 1 491 ? -20.359 -26.734 -23.391 1 84.19 491 ASP B CA 1
ATOM 8841 C C . ASP B 1 491 ? -19.594 -26.891 -22.078 1 84.19 491 ASP B C 1
ATOM 8843 O O . ASP B 1 491 ? -19.453 -25.938 -21.312 1 84.19 491 ASP B O 1
ATOM 8847 N N . ASN B 1 492 ? -19.078 -28.062 -21.844 1 86.38 492 ASN B N 1
ATOM 8848 C CA . ASN B 1 492 ? -18.359 -28.375 -20.609 1 86.38 492 ASN B CA 1
ATOM 8849 C C . ASN B 1 492 ? -17.047 -27.594 -20.531 1 86.38 492 ASN B C 1
ATOM 8851 O O . ASN B 1 492 ? -16.562 -27.312 -19.438 1 86.38 492 ASN B O 1
ATOM 8855 N N . ALA B 1 493 ? -16.531 -27.297 -21.672 1 87.94 493 ALA B N 1
ATOM 8856 C CA . ALA B 1 493 ? -15.281 -26.531 -21.672 1 87.94 493 ALA B CA 1
ATOM 8857 C C . ALA B 1 493 ? -15.477 -25.156 -21.062 1 87.94 493 ALA B C 1
ATOM 8859 O O . ALA B 1 493 ? -14.633 -24.688 -20.281 1 87.94 493 ALA B O 1
ATOM 8860 N N . LEU B 1 494 ? -16.578 -24.531 -21.359 1 90.62 494 LEU B N 1
ATOM 8861 C CA . LEU B 1 494 ? -16.875 -23.203 -20.812 1 90.62 494 LEU B CA 1
ATOM 8862 C C . LEU B 1 494 ? -17.109 -23.281 -19.312 1 90.62 494 LEU B C 1
ATOM 8864 O O . LEU B 1 494 ? -16.734 -22.359 -18.578 1 90.62 494 LEU B O 1
ATOM 8868 N N . ARG B 1 495 ? -17.703 -24.359 -18.891 1 92.31 495 ARG B N 1
ATOM 8869 C CA . ARG B 1 495 ? -17.922 -24.562 -17.469 1 92.31 495 ARG B CA 1
ATOM 8870 C C . ARG B 1 495 ? -16.594 -24.594 -16.703 1 92.31 495 ARG B C 1
ATOM 8872 O O . ARG B 1 495 ? -16.438 -23.906 -15.695 1 92.31 495 ARG B O 1
ATOM 8879 N N . TRP B 1 496 ? -15.68 -25.344 -17.234 1 91.75 496 TRP B N 1
ATOM 8880 C CA . TRP B 1 496 ? -14.383 -25.484 -16.578 1 91.75 496 TRP B CA 1
ATOM 8881 C C . TRP B 1 496 ? -13.602 -24.172 -16.656 1 91.75 496 TRP B C 1
ATOM 8883 O O . TRP B 1 496 ? -12.93 -23.797 -15.688 1 91.75 496 TRP B O 1
ATOM 8893 N N . GLN B 1 497 ? -13.789 -23.484 -17.75 1 90.56 497 GLN B N 1
ATOM 8894 C CA . GLN B 1 497 ? -13.102 -22.219 -17.891 1 90.56 497 GLN B CA 1
ATOM 8895 C C . GLN B 1 497 ? -13.648 -21.172 -16.906 1 90.56 497 GLN B C 1
ATOM 8897 O O . GLN B 1 497 ? -12.883 -20.406 -16.328 1 90.56 497 GLN B O 1
ATOM 8902 N N . ALA B 1 498 ? -14.93 -21.188 -16.734 1 94 498 ALA B N 1
ATOM 8903 C CA . ALA B 1 498 ? -15.547 -20.25 -15.805 1 94 498 ALA B CA 1
ATOM 8904 C C . ALA B 1 498 ? -15.102 -20.531 -14.367 1 94 498 ALA B C 1
ATOM 8906 O O . ALA B 1 498 ? -14.797 -19.609 -13.617 1 94 498 ALA B O 1
ATOM 8907 N N . HIS B 1 499 ? -15.062 -21.797 -14.047 1 93.75 499 HIS B N 1
ATOM 8908 C CA . HIS B 1 499 ? -14.609 -22.141 -12.711 1 93.75 499 HIS B CA 1
ATOM 8909 C C . HIS B 1 499 ? -13.133 -21.797 -12.516 1 93.75 499 HIS B C 1
ATOM 8911 O O . HIS B 1 499 ? -12.734 -21.359 -11.43 1 93.75 499 HIS B O 1
ATOM 8917 N N . ALA B 1 500 ? -12.383 -22 -13.555 1 91.81 500 ALA B N 1
ATOM 8918 C CA . ALA B 1 500 ? -10.969 -21.656 -13.492 1 91.81 500 ALA B CA 1
ATOM 8919 C C . ALA B 1 500 ? -10.781 -20.156 -13.289 1 91.81 500 ALA B C 1
ATOM 8921 O O . ALA B 1 500 ? -9.875 -19.719 -12.562 1 91.81 500 ALA B O 1
ATOM 8922 N N . ALA B 1 501 ? -11.578 -19.422 -13.938 1 93.62 501 ALA B N 1
ATOM 8923 C CA . ALA B 1 501 ? -11.516 -17.969 -13.781 1 93.62 501 ALA B CA 1
ATOM 8924 C C . ALA B 1 501 ? -11.828 -17.547 -12.352 1 93.62 501 ALA B C 1
ATOM 8926 O O . ALA B 1 501 ? -11.211 -16.625 -11.812 1 93.62 501 ALA B O 1
ATOM 8927 N N . LEU B 1 502 ? -12.781 -18.219 -11.758 1 95.56 502 LEU B N 1
ATOM 8928 C CA . LEU B 1 502 ? -13.117 -17.922 -10.367 1 95.56 502 LEU B CA 1
ATOM 8929 C C . LEU B 1 502 ? -11.961 -18.281 -9.438 1 95.56 502 LEU B C 1
ATOM 8931 O O . LEU B 1 502 ? -11.656 -17.531 -8.508 1 95.56 502 LEU B O 1
ATOM 8935 N N . ARG B 1 503 ? -11.383 -19.359 -9.703 1 93.5 503 ARG B N 1
ATOM 8936 C CA . ARG B 1 503 ? -10.25 -19.766 -8.891 1 93.5 503 ARG B CA 1
ATOM 8937 C C . ARG B 1 503 ? -9.078 -18.812 -9.055 1 93.5 503 ARG B C 1
ATOM 8939 O O . ARG B 1 503 ? -8.375 -18.5 -8.086 1 93.5 503 ARG B O 1
ATOM 8946 N N . GLN B 1 504 ? -8.898 -18.406 -10.305 1 90.38 504 GLN B N 1
ATOM 8947 C CA . GLN B 1 504 ? -7.859 -17.406 -10.539 1 90.38 504 GLN B CA 1
ATOM 8948 C C . GLN B 1 504 ? -8.148 -16.125 -9.766 1 90.38 504 GLN B C 1
ATOM 8950 O O . GLN B 1 504 ? -7.238 -15.516 -9.203 1 90.38 504 GLN B O 1
ATOM 8955 N N . LEU B 1 505 ? -9.367 -15.766 -9.781 1 93.44 505 LEU B N 1
ATOM 8956 C CA . LEU B 1 505 ? -9.773 -14.602 -9 1 93.44 505 LEU B CA 1
ATOM 8957 C C . LEU B 1 505 ? -9.508 -14.82 -7.516 1 93.44 505 LEU B C 1
ATOM 8959 O O . LEU B 1 505 ? -9.031 -13.914 -6.824 1 93.44 505 LEU B O 1
ATOM 8963 N N . GLY B 1 506 ? -9.797 -16.016 -7.047 1 93.38 506 GLY B N 1
ATOM 8964 C CA . GLY B 1 506 ? -9.508 -16.344 -5.66 1 93.38 506 GLY B CA 1
ATOM 8965 C C . GLY B 1 506 ? -8.039 -16.234 -5.309 1 93.38 506 GLY B C 1
ATOM 8966 O O . GLY B 1 506 ? -7.691 -15.758 -4.227 1 93.38 506 GLY B O 1
ATOM 8967 N N . GLN B 1 507 ? -7.258 -16.578 -6.195 1 88.69 507 GLN B N 1
ATOM 8968 C CA . GLN B 1 507 ? -5.82 -16.469 -5.973 1 88.69 507 GLN B CA 1
ATOM 8969 C C . GLN B 1 507 ? -5.379 -15.016 -5.918 1 88.69 507 GLN B C 1
ATOM 8971 O O . GLN B 1 507 ? -4.562 -14.641 -5.074 1 88.69 507 GLN B O 1
ATOM 8976 N N . GLU B 1 508 ? -5.891 -14.281 -6.809 1 88.38 508 GLU B N 1
ATOM 8977 C CA . GLU B 1 508 ? -5.555 -12.859 -6.828 1 88.38 508 GLU B CA 1
ATOM 8978 C C . GLU B 1 508 ? -5.977 -12.172 -5.535 1 88.38 508 GLU B C 1
ATOM 8980 O O . GLU B 1 508 ? -5.277 -11.289 -5.035 1 88.38 508 GLU B O 1
ATOM 8985 N N . VAL B 1 509 ? -7.125 -12.562 -5.039 1 90.94 509 VAL B N 1
ATOM 8986 C CA . VAL B 1 509 ? -7.582 -12.023 -3.766 1 90.94 509 VAL B CA 1
ATOM 8987 C C . VAL B 1 509 ? -6.625 -12.445 -2.65 1 90.94 509 VAL B C 1
ATOM 8989 O O . VAL B 1 509 ? -6.379 -11.68 -1.716 1 90.94 509 VAL B O 1
ATOM 8992 N N . GLY B 1 510 ? -6.082 -13.625 -2.777 1 87.5 510 GLY B N 1
ATOM 8993 C CA . GLY B 1 510 ? -5.078 -14.07 -1.828 1 87.5 510 GLY B CA 1
ATOM 8994 C C . GLY B 1 510 ? -3.814 -13.227 -1.859 1 87.5 510 GLY B C 1
ATOM 8995 O O . GLY B 1 510 ? -3.221 -12.953 -0.815 1 87.5 510 GLY B O 1
ATOM 8996 N N . PHE B 1 511 ? -3.512 -12.781 -3.059 1 83.75 511 PHE B N 1
ATOM 8997 C CA . PHE B 1 511 ? -2.342 -11.922 -3.195 1 83.75 511 PHE B CA 1
ATOM 8998 C C . PHE B 1 511 ? -2.613 -10.539 -2.613 1 83.75 511 PHE B C 1
ATOM 9000 O O . PHE B 1 511 ? -1.717 -9.906 -2.051 1 83.75 511 PHE B O 1
ATOM 9007 N N . LEU B 1 512 ? -3.832 -10.102 -2.758 1 86.56 512 LEU B N 1
ATOM 9008 C CA . LEU B 1 512 ? -4.227 -8.805 -2.213 1 86.56 512 LEU B CA 1
ATOM 9009 C C . LEU B 1 512 ? -4.051 -8.773 -0.698 1 86.56 512 LEU B C 1
ATOM 9011 O O . LEU B 1 512 ? -3.676 -7.746 -0.131 1 86.56 512 LEU B O 1
ATOM 9015 N N . LYS B 1 513 ? -4.23 -9.891 -0.071 1 85.5 513 LYS B N 1
ATOM 9016 C CA . LYS B 1 513 ? -4.117 -10.008 1.381 1 85.5 513 LYS B CA 1
ATOM 9017 C C . LYS B 1 513 ? -2.676 -9.812 1.837 1 85.5 513 LYS B C 1
ATOM 9019 O O . LYS B 1 513 ? -2.43 -9.352 2.955 1 85.5 513 LYS B O 1
ATOM 9024 N N . LEU B 1 514 ? -1.782 -10.039 0.939 1 82.12 514 LEU B N 1
ATOM 9025 C CA . LEU B 1 514 ? -0.369 -9.945 1.291 1 82.12 514 LEU B CA 1
ATOM 9026 C C . LEU B 1 514 ? 0.165 -8.539 1.038 1 82.12 514 LEU B C 1
ATOM 9028 O O . LEU B 1 514 ? 1.271 -8.203 1.468 1 82.12 514 LEU B O 1
ATOM 9032 N N . GLU B 1 515 ? -0.533 -7.75 0.358 1 80.25 515 GLU B N 1
ATOM 9033 C CA . GLU B 1 515 ? -0.098 -6.391 0.051 1 80.25 515 GLU B CA 1
ATOM 9034 C C . GLU B 1 515 ? -0.334 -5.453 1.233 1 80.25 515 GLU B C 1
ATOM 9036 O O . GLU B 1 515 ? -1.283 -5.641 1.998 1 80.25 515 GLU B O 1
ATOM 9041 N N . PRO B 1 516 ? 0.498 -4.488 1.318 1 75.62 516 PRO B N 1
ATOM 9042 C CA . PRO B 1 516 ? 0.326 -3.555 2.434 1 75.62 516 PRO B CA 1
ATOM 9043 C C . PRO B 1 516 ? -0.824 -2.576 2.209 1 75.62 516 PRO B C 1
ATOM 9045 O O . PRO B 1 516 ? -1.206 -2.316 1.064 1 75.62 516 PRO B O 1
ATOM 9048 N N . ASN B 1 517 ? -1.427 -2.053 3.176 1 76.25 517 ASN B N 1
ATOM 9049 C CA . ASN B 1 517 ? -2.441 -1.005 3.174 1 76.25 517 ASN B CA 1
ATOM 9050 C C . ASN B 1 517 ? -3.764 -1.506 2.598 1 76.25 517 ASN B C 1
ATOM 9052 O O . ASN B 1 517 ? -4.457 -0.769 1.895 1 76.25 517 ASN B O 1
ATOM 9056 N N . THR B 1 518 ? -4.02 -2.818 2.717 1 80.38 518 THR B N 1
ATOM 9057 C CA . THR B 1 518 ? -5.312 -3.34 2.281 1 80.38 518 THR B CA 1
ATOM 9058 C C . THR B 1 518 ? -6.336 -3.264 3.41 1 80.38 518 THR B C 1
ATOM 9060 O O . THR B 1 518 ? -6.023 -3.588 4.559 1 80.38 518 THR B O 1
ATOM 9063 N N . GLY B 1 519 ? -7.461 -2.793 3.082 1 82.62 519 GLY B N 1
ATOM 9064 C CA . GLY B 1 519 ? -8.523 -2.662 4.066 1 82.62 519 GLY B CA 1
ATOM 9065 C C . GLY B 1 519 ? -9.188 -3.982 4.41 1 82.62 519 GLY B C 1
ATOM 9066 O O . GLY B 1 519 ? -9.336 -4.852 3.547 1 82.62 519 GLY B O 1
ATOM 9067 N N . GLN B 1 520 ? -9.555 -4.148 5.617 1 83.06 520 GLN B N 1
ATOM 9068 C CA . GLN B 1 520 ? -10.227 -5.359 6.066 1 83.06 520 GLN B CA 1
ATOM 9069 C C . GLN B 1 520 ? -11.602 -5.496 5.41 1 83.06 520 GLN B C 1
ATOM 9071 O O . GLN B 1 520 ? -12.016 -6.602 5.055 1 83.06 520 GLN B O 1
ATOM 9076 N N . ARG B 1 521 ? -12.281 -4.426 5.242 1 88.12 521 ARG B N 1
ATOM 9077 C CA . ARG B 1 521 ? -13.594 -4.449 4.605 1 88.12 521 ARG B CA 1
ATOM 9078 C C . ARG B 1 521 ? -13.5 -4.957 3.17 1 88.12 521 ARG B C 1
ATOM 9080 O O . ARG B 1 521 ? -14.305 -5.785 2.742 1 88.12 521 ARG B O 1
ATOM 9087 N N . GLU B 1 522 ? -12.555 -4.477 2.508 1 88.19 522 GLU B N 1
ATOM 9088 C CA . GLU B 1 522 ? -12.375 -4.863 1.111 1 88.19 522 GLU B CA 1
ATOM 9089 C C . GLU B 1 522 ? -12.117 -6.363 0.983 1 88.19 522 GLU B C 1
ATOM 9091 O O . GLU B 1 522 ? -12.68 -7.023 0.104 1 88.19 522 GLU B O 1
ATOM 9096 N N . LEU B 1 523 ? -11.305 -6.902 1.865 1 89.06 523 LEU B N 1
ATOM 9097 C CA . LEU B 1 523 ? -10.977 -8.32 1.825 1 89.06 523 LEU B CA 1
ATOM 9098 C C . LEU B 1 523 ? -12.211 -9.172 2.102 1 89.06 523 LEU B C 1
ATOM 9100 O O . LEU B 1 523 ? -12.438 -10.18 1.427 1 89.06 523 LEU B O 1
ATOM 9104 N N . GLN B 1 524 ? -13 -8.719 3.059 1 89.62 524 GLN B N 1
ATOM 9105 C CA . GLN B 1 524 ? -14.219 -9.461 3.383 1 89.62 524 GLN B CA 1
ATOM 9106 C C . GLN B 1 524 ? -15.242 -9.359 2.256 1 89.62 524 GLN B C 1
ATOM 9108 O O . GLN B 1 524 ? -15.961 -10.312 1.976 1 89.62 524 GLN B O 1
ATOM 9113 N N . ASP B 1 525 ? -15.312 -8.219 1.633 1 91.75 525 ASP B N 1
ATOM 9114 C CA . ASP B 1 525 ? -16.219 -8.039 0.504 1 91.75 525 ASP B CA 1
ATOM 9115 C C . ASP B 1 525 ? -15.828 -8.945 -0.663 1 91.75 525 ASP B C 1
ATOM 9117 O O . ASP B 1 525 ? -16.703 -9.523 -1.324 1 91.75 525 ASP B O 1
ATOM 9121 N N . TRP B 1 526 ? -14.539 -9.078 -0.904 1 92.69 526 TRP B N 1
ATOM 9122 C CA . TRP B 1 526 ? -14.094 -9.953 -1.988 1 92.69 526 TRP B CA 1
ATOM 9123 C C . TRP B 1 526 ? -14.375 -11.414 -1.657 1 92.69 526 TRP B C 1
ATOM 9125 O O . TRP B 1 526 ? -14.703 -12.211 -2.545 1 92.69 526 TRP B O 1
ATOM 9135 N N . GLN B 1 527 ? -14.266 -11.758 -0.366 1 91.44 527 GLN B N 1
ATOM 9136 C CA . GLN B 1 527 ? -14.602 -13.117 0.035 1 91.44 527 GLN B CA 1
ATOM 9137 C C . GLN B 1 527 ? -16.078 -13.422 -0.208 1 91.44 527 GLN B C 1
ATOM 9139 O O . GLN B 1 527 ? -16.422 -14.508 -0.671 1 91.44 527 GLN B O 1
ATOM 9144 N N . SER B 1 528 ? -16.891 -12.414 0.116 1 93 528 SER B N 1
ATOM 9145 C CA . SER B 1 528 ? -18.312 -12.57 -0.146 1 93 528 SER B CA 1
ATOM 9146 C C . SER B 1 528 ? -18.594 -12.711 -1.639 1 93 528 SER B C 1
ATOM 9148 O O . SER B 1 528 ? -19.469 -13.492 -2.045 1 93 528 SER B O 1
ATOM 9150 N N . PHE B 1 529 ? -17.875 -12.016 -2.445 1 95.38 529 PHE B N 1
ATOM 9151 C CA . PHE B 1 529 ? -18.062 -12.102 -3.891 1 95.38 529 PHE B CA 1
ATOM 9152 C C . PHE B 1 529 ? -17.688 -13.492 -4.395 1 95.38 529 PHE B C 1
ATOM 9154 O O . PHE B 1 529 ? -18.375 -14.062 -5.242 1 95.38 529 PHE B O 1
ATOM 9161 N N . LEU B 1 530 ? -16.531 -13.945 -3.896 1 95.31 530 LEU B N 1
ATOM 9162 C CA . LEU B 1 530 ? -16.094 -15.281 -4.305 1 95.31 530 LEU B CA 1
ATOM 9163 C C . LEU B 1 530 ? -17.156 -16.328 -3.975 1 95.31 530 LEU B C 1
ATOM 9165 O O . LEU B 1 530 ? -17.422 -17.219 -4.773 1 95.31 530 LEU B O 1
ATOM 9169 N N . TRP B 1 531 ? -17.766 -16.172 -2.814 1 93.5 531 TRP B N 1
ATOM 9170 C CA . TRP B 1 531 ? -18.812 -17.094 -2.406 1 93.5 531 TRP B CA 1
ATOM 9171 C C . TRP B 1 531 ? -20.031 -16.984 -3.32 1 93.5 531 TRP B C 1
ATOM 9173 O O . TRP B 1 531 ? -20.578 -18 -3.756 1 93.5 531 TRP B O 1
ATOM 9183 N N . LEU B 1 532 ? -20.453 -15.773 -3.66 1 94.38 532 LEU B N 1
ATOM 9184 C CA . LEU B 1 532 ? -21.594 -15.539 -4.547 1 94.38 532 LEU B CA 1
ATOM 9185 C C . LEU B 1 532 ? -21.312 -16.094 -5.941 1 94.38 532 LEU B C 1
ATOM 9187 O O . LEU B 1 532 ? -22.188 -16.688 -6.566 1 94.38 532 LEU B O 1
ATOM 9191 N N . GLY B 1 533 ? -20.047 -15.852 -6.398 1 95.12 533 GLY B N 1
ATOM 9192 C CA . GLY B 1 533 ? -19.656 -16.391 -7.695 1 95.12 533 GLY B CA 1
ATOM 9193 C C . GLY B 1 533 ? -19.672 -17.906 -7.738 1 95.12 533 GLY B C 1
ATOM 9194 O O . GLY B 1 533 ? -20.141 -18.5 -8.719 1 95.12 533 GLY B O 1
ATOM 9195 N N . LEU B 1 534 ? -19.156 -18.5 -6.668 1 94.56 534 LEU B N 1
ATOM 9196 C CA . LEU B 1 534 ? -19.141 -19.953 -6.582 1 94.56 534 LEU B CA 1
ATOM 9197 C C . LEU B 1 534 ? -20.562 -20.516 -6.559 1 94.56 534 LEU B C 1
ATOM 9199 O O . LEU B 1 534 ? -20.859 -21.5 -7.238 1 94.56 534 LEU B O 1
ATOM 9203 N N . THR B 1 535 ? -21.484 -19.859 -5.781 1 93.31 535 THR B N 1
ATOM 9204 C CA . THR B 1 535 ? -22.875 -20.281 -5.676 1 93.31 535 THR B CA 1
ATOM 9205 C C . THR B 1 535 ? -23.578 -20.172 -7.027 1 93.31 535 THR B C 1
ATOM 9207 O O . THR B 1 535 ? -24.281 -21.094 -7.434 1 93.31 535 THR B O 1
ATOM 9210 N N . LEU B 1 536 ? -23.359 -19.109 -7.699 1 94.62 536 LEU B N 1
ATOM 9211 C CA . LEU B 1 536 ? -23.953 -18.938 -9.016 1 94.62 536 LEU B CA 1
ATOM 9212 C C . LEU B 1 536 ? -23.453 -20 -9.984 1 94.62 536 LEU B C 1
ATOM 9214 O O . LEU B 1 536 ? -24.25 -20.609 -10.711 1 94.62 536 LEU B O 1
ATOM 9218 N N . HIS B 1 537 ? -22.141 -20.234 -9.977 1 95.5 537 HIS B N 1
ATOM 9219 C CA . HIS B 1 537 ? -21.578 -21.25 -10.867 1 95.5 537 HIS B CA 1
ATOM 9220 C C . HIS B 1 537 ? -22.188 -22.625 -10.602 1 95.5 537 HIS B C 1
ATOM 9222 O O . HIS B 1 537 ? -22.562 -23.328 -11.539 1 95.5 537 HIS B O 1
ATOM 9228 N N . CYS B 1 538 ? -22.281 -23 -9.312 1 92.44 538 CYS B N 1
ATOM 9229 C CA . CYS B 1 538 ? -22.844 -24.297 -8.953 1 92.44 538 CYS B CA 1
ATOM 9230 C C . CYS B 1 538 ? -24.312 -24.375 -9.336 1 92.44 538 CYS B C 1
ATOM 9232 O O . CYS B 1 538 ? -24.797 -25.453 -9.734 1 92.44 538 CYS B O 1
ATOM 9234 N N . THR B 1 539 ? -25.062 -23.266 -9.203 1 92.56 539 THR B N 1
ATOM 9235 C CA . THR B 1 539 ? -26.469 -23.25 -9.602 1 92.56 539 THR B CA 1
ATOM 9236 C C . THR B 1 539 ? -26.609 -23.453 -11.109 1 92.56 539 THR B C 1
ATOM 9238 O O . THR B 1 539 ? -27.5 -24.172 -11.562 1 92.56 539 THR B O 1
ATOM 9241 N N . LEU B 1 540 ? -25.719 -22.859 -11.852 1 92.12 540 LEU B N 1
ATOM 9242 C CA . LEU B 1 540 ? -25.781 -23 -13.297 1 92.12 540 LEU B CA 1
ATOM 9243 C C . LEU B 1 540 ? -25.469 -24.438 -13.711 1 92.12 540 LEU B C 1
ATOM 9245 O O . LEU B 1 540 ? -26 -24.938 -14.703 1 92.12 540 LEU B O 1
ATOM 9249 N N . VAL B 1 541 ? -24.609 -25.094 -12.945 1 90.56 541 VAL B N 1
ATOM 9250 C CA . VAL B 1 541 ? -24.328 -26.5 -13.211 1 90.56 541 VAL B CA 1
ATOM 9251 C C . VAL B 1 541 ? -25.594 -27.328 -13 1 90.56 541 VAL B C 1
ATOM 9253 O O . VAL B 1 541 ? -25.891 -28.234 -13.781 1 90.56 541 VAL B O 1
ATOM 9256 N N . LEU B 1 542 ? -26.391 -26.984 -12.008 1 89.12 542 LEU B N 1
ATOM 9257 C CA . LEU B 1 542 ? -27.656 -27.672 -11.734 1 89.12 542 LEU B CA 1
ATOM 9258 C C . LEU B 1 542 ? -28.656 -27.422 -12.852 1 89.12 542 LEU B C 1
ATOM 9260 O O . LEU B 1 542 ? -29.406 -28.312 -13.242 1 89.12 542 LEU B O 1
ATOM 9264 N N . VAL B 1 543 ? -28.641 -26.203 -13.336 1 88.81 543 VAL B N 1
ATOM 9265 C CA . VAL B 1 543 ? -29.547 -25.844 -14.414 1 88.81 543 VAL B CA 1
ATOM 9266 C C . VAL B 1 543 ? -29.188 -26.625 -15.672 1 88.81 543 VAL B C 1
ATOM 9268 O O . VAL B 1 543 ? -30.062 -27.109 -16.391 1 88.81 543 VAL B O 1
ATOM 9271 N N . ALA B 1 544 ? -27.922 -26.766 -15.945 1 88.19 544 ALA B N 1
ATOM 9272 C CA . ALA B 1 544 ? -27.469 -27.484 -17.125 1 88.19 544 ALA B CA 1
ATOM 9273 C C . ALA B 1 544 ? -27.859 -28.969 -17.047 1 88.19 544 ALA B C 1
ATOM 9275 O O . ALA B 1 544 ? -28.141 -29.594 -18.078 1 88.19 544 ALA B O 1
ATOM 9276 N N . ARG B 1 545 ? -27.969 -29.5 -15.875 1 83.56 545 ARG B N 1
ATOM 9277 C CA . ARG B 1 545 ? -28.281 -30.906 -15.672 1 83.56 545 ARG B CA 1
ATOM 9278 C C . ARG B 1 545 ? -29.781 -31.156 -15.797 1 83.56 545 ARG B C 1
ATOM 9280 O O . ARG B 1 545 ? -30.203 -32.25 -16.172 1 83.56 545 ARG B O 1
ATOM 9287 N N . GLN B 1 546 ? -30.578 -30.172 -15.273 1 78 546 GLN B N 1
ATOM 9288 C CA . GLN B 1 546 ? -32.031 -30.344 -15.328 1 78 546 GLN B CA 1
ATOM 9289 C C . GLN B 1 546 ? -32.531 -30.203 -16.75 1 78 546 GLN B C 1
ATOM 9291 O O . GLN B 1 546 ? -33.656 -30.594 -17.047 1 78 546 GLN B O 1
ATOM 9296 N N . GLN B 1 547 ? -31.688 -30.281 -17.859 1 60.41 547 GLN B N 1
ATOM 9297 C CA . GLN B 1 547 ? -32.094 -30.156 -19.266 1 60.41 547 GLN B CA 1
ATOM 9298 C C . GLN B 1 547 ? -33.281 -29.234 -19.406 1 60.41 547 GLN B C 1
ATOM 9300 O O . GLN B 1 547 ? -34.406 -29.703 -19.609 1 60.41 547 GLN B O 1
ATOM 9305 N N . GLN B 1 548 ? -33.188 -28.078 -18.859 1 59 548 GLN B N 1
ATOM 9306 C CA . GLN B 1 548 ? -34.281 -27.109 -18.75 1 59 548 GLN B CA 1
ATOM 9307 C C . GLN B 1 548 ? -34.844 -26.75 -20.125 1 59 548 GLN B C 1
ATOM 9309 O O . GLN B 1 548 ? -34.062 -26.516 -21.062 1 59 548 GLN B O 1
ATOM 9314 N N . LYS B 1 549 ? -36.219 -26.953 -20.219 1 62.47 549 LYS B N 1
ATOM 9315 C CA . LYS B 1 549 ? -37.031 -26.656 -21.422 1 62.47 549 LYS B CA 1
ATOM 9316 C C . LYS B 1 549 ? -37.062 -25.141 -21.672 1 62.47 549 LYS B C 1
ATOM 9318 O O . LYS B 1 549 ? -37.125 -24.719 -22.828 1 62.47 549 LYS B O 1
ATOM 9323 N N . GLN B 1 550 ? -36.938 -24.203 -20.562 1 70.19 550 GLN B N 1
ATOM 9324 C CA . GLN B 1 550 ? -37.125 -22.781 -20.891 1 70.19 550 GLN B CA 1
ATOM 9325 C C . GLN B 1 550 ? -35.812 -22 -20.703 1 70.19 550 GLN B C 1
ATOM 9327 O O . GLN B 1 550 ? -35.188 -22.078 -19.641 1 70.19 550 GLN B O 1
ATOM 9332 N N . PRO B 1 551 ? -35.375 -21.406 -21.812 1 78 551 PRO B N 1
ATOM 9333 C CA . PRO B 1 551 ? -34.125 -20.609 -21.75 1 78 551 PRO B CA 1
ATOM 9334 C C . PRO B 1 551 ? -34.25 -19.438 -20.781 1 78 551 PRO B C 1
ATOM 9336 O O . PRO B 1 551 ? -35.312 -18.844 -20.641 1 78 551 PRO B O 1
ATOM 9339 N N . LEU B 1 552 ? -33.281 -19.266 -19.922 1 87 552 LEU B N 1
ATOM 9340 C CA . LEU B 1 552 ? -33.219 -18.172 -18.969 1 87 552 LEU B CA 1
ATOM 9341 C C . LEU B 1 552 ? -32.625 -16.922 -19.625 1 87 552 LEU B C 1
ATOM 9343 O O . LEU B 1 552 ? -31.531 -16.484 -19.25 1 87 552 LEU B O 1
ATOM 9347 N N . HIS B 1 553 ? -33.344 -16.25 -20.484 1 88.06 553 HIS B N 1
ATOM 9348 C CA . HIS B 1 553 ? -32.875 -15.094 -21.234 1 88.06 553 HIS B CA 1
ATOM 9349 C C . HIS B 1 553 ? -32.688 -13.883 -20.328 1 88.06 553 HIS B C 1
ATOM 9351 O O . HIS B 1 553 ? -31.75 -13.094 -20.516 1 88.06 553 HIS B O 1
ATOM 9357 N N . LEU B 1 554 ? -33.562 -13.773 -19.344 1 88.81 554 LEU B N 1
ATOM 9358 C CA . LEU B 1 554 ? -33.469 -12.641 -18.438 1 88.81 554 LEU B CA 1
ATOM 9359 C C . LEU B 1 554 ? -32.188 -12.688 -17.641 1 88.81 554 LEU B C 1
ATOM 9361 O O . LEU B 1 554 ? -31.531 -11.656 -17.438 1 88.81 554 LEU B O 1
ATOM 9365 N N . ALA B 1 555 ? -31.891 -13.859 -17.156 1 91.69 555 ALA B N 1
ATOM 9366 C CA . ALA B 1 555 ? -30.656 -14.031 -16.406 1 91.69 555 ALA B CA 1
ATOM 9367 C C . ALA B 1 555 ? -29.422 -13.695 -17.25 1 91.69 555 ALA B C 1
ATOM 9369 O O . ALA B 1 555 ? -28.484 -13.062 -16.781 1 91.69 555 ALA B O 1
ATOM 9370 N N . GLU B 1 556 ? -29.453 -14.117 -18.516 1 93.12 556 GLU B N 1
ATOM 9371 C CA . GLU B 1 556 ? -28.359 -13.836 -19.438 1 93.12 556 GLU B CA 1
ATOM 9372 C C . GLU B 1 556 ? -28.188 -12.336 -19.656 1 93.12 556 GLU B C 1
ATOM 9374 O O . GLU B 1 556 ? -27.078 -11.82 -19.672 1 93.12 556 GLU B O 1
ATOM 9379 N N . GLN B 1 557 ? -29.281 -11.609 -19.766 1 92 557 GLN B N 1
ATOM 9380 C CA . GLN B 1 557 ? -29.25 -10.164 -19.969 1 92 557 GLN B CA 1
ATOM 9381 C C . GLN B 1 557 ? -28.703 -9.445 -18.734 1 92 557 GLN B C 1
ATOM 9383 O O . GLN B 1 557 ? -27.922 -8.5 -18.859 1 92 557 GLN B O 1
ATOM 9388 N N . GLN B 1 558 ? -29.125 -9.898 -17.625 1 92.19 558 GLN B N 1
ATOM 9389 C CA . GLN B 1 558 ? -28.672 -9.273 -16.391 1 92.19 558 GLN B CA 1
ATOM 9390 C C . GLN B 1 558 ? -27.188 -9.5 -16.172 1 92.19 558 GLN B C 1
ATOM 9392 O O . GLN B 1 558 ? -26.469 -8.609 -15.695 1 92.19 558 GLN B O 1
ATOM 9397 N N . LEU B 1 559 ? -26.75 -10.688 -16.531 1 94.56 559 LEU B N 1
ATOM 9398 C CA . LEU B 1 559 ? -25.312 -10.977 -16.375 1 94.56 559 LEU B CA 1
ATOM 9399 C C . LEU B 1 559 ? -24.5 -10.188 -17.391 1 94.56 559 LEU B C 1
ATOM 9401 O O . LEU B 1 559 ? -23.344 -9.852 -17.141 1 94.56 559 LEU B O 1
ATOM 9405 N N . ALA B 1 560 ? -25.094 -9.875 -18.531 1 93.81 560 ALA B N 1
ATOM 9406 C CA . ALA B 1 560 ? -24.406 -9.102 -19.562 1 93.81 560 ALA B CA 1
ATOM 9407 C C . ALA B 1 560 ? -24.234 -7.645 -19.141 1 93.81 560 ALA B C 1
ATOM 9409 O O . ALA B 1 560 ? -23.25 -6.996 -19.484 1 93.81 560 ALA B O 1
ATOM 9410 N N . ALA B 1 561 ? -25.094 -7.121 -18.312 1 92.94 561 ALA B N 1
ATOM 9411 C CA . ALA B 1 561 ? -25.094 -5.723 -17.891 1 92.94 561 ALA B CA 1
ATOM 9412 C C . ALA B 1 561 ? -24.219 -5.527 -16.641 1 92.94 561 ALA B C 1
ATOM 9414 O O . ALA B 1 561 ? -23.766 -4.414 -16.359 1 92.94 561 ALA B O 1
ATOM 9415 N N . TRP B 1 562 ? -23.969 -6.562 -15.961 1 93.81 562 TRP B N 1
ATOM 9416 C CA . TRP B 1 562 ? -23.344 -6.492 -14.648 1 93.81 562 TRP B CA 1
ATOM 9417 C C . TRP B 1 562 ? -21.922 -5.938 -14.742 1 93.81 562 TRP B C 1
ATOM 9419 O O . TRP B 1 562 ? -21.547 -5.047 -13.984 1 93.81 562 TRP B O 1
ATOM 9429 N N . PRO B 1 563 ? -21.062 -6.406 -15.766 1 94 563 PRO B N 1
ATOM 9430 C CA . PRO B 1 563 ? -19.688 -5.906 -15.828 1 94 563 PRO B CA 1
ATOM 9431 C C . PRO B 1 563 ? -19.609 -4.414 -16.141 1 94 563 PRO B C 1
ATOM 9433 O O . PRO B 1 563 ? -18.734 -3.715 -15.625 1 94 563 PRO B O 1
ATOM 9436 N N . GLN B 1 564 ? -20.5 -3.904 -16.891 1 91.69 564 GLN B N 1
ATOM 9437 C CA . GLN B 1 564 ? -20.5 -2.477 -17.203 1 91.69 564 GLN B CA 1
ATOM 9438 C C . GLN B 1 564 ? -20.844 -1.649 -15.969 1 91.69 564 GLN B C 1
ATOM 9440 O O . GLN B 1 564 ? -20.219 -0.622 -15.711 1 91.69 564 GLN B O 1
ATOM 9445 N N . LEU B 1 565 ? -21.812 -2.123 -15.242 1 90.88 565 LEU B N 1
ATOM 9446 C CA . LEU B 1 565 ? -22.188 -1.436 -14.008 1 90.88 565 LEU B CA 1
ATOM 9447 C C . LEU B 1 565 ? -21.047 -1.499 -12.992 1 90.88 565 LEU B C 1
ATOM 9449 O O . LEU B 1 565 ? -20.828 -0.538 -12.25 1 90.88 565 LEU B O 1
ATOM 9453 N N . PHE B 1 566 ? -20.438 -2.584 -13.031 1 92.88 566 PHE B N 1
ATOM 9454 C CA . PHE B 1 566 ? -19.328 -2.779 -12.102 1 92.88 566 PHE B CA 1
ATOM 9455 C C . PHE B 1 566 ? -18.188 -1.817 -12.406 1 92.88 566 PHE B C 1
ATOM 9457 O O . PHE B 1 566 ? -17.594 -1.233 -11.492 1 92.88 566 PHE B O 1
ATOM 9464 N N . ARG B 1 567 ? -17.859 -1.555 -13.641 1 89.44 567 ARG B N 1
ATOM 9465 C CA . ARG B 1 567 ? -16.781 -0.651 -14.031 1 89.44 567 ARG B CA 1
ATOM 9466 C C . ARG B 1 567 ? -17.125 0.794 -13.695 1 89.44 567 ARG B C 1
ATOM 9468 O O . ARG B 1 567 ? -16.25 1.597 -13.391 1 89.44 567 ARG B O 1
ATOM 9475 N N . GLN B 1 568 ? -18.375 1.116 -13.562 1 87.44 568 GLN B N 1
ATOM 9476 C CA . GLN B 1 568 ? -18.828 2.482 -13.305 1 87.44 568 GLN B CA 1
ATOM 9477 C C . GLN B 1 568 ? -19.297 2.641 -11.867 1 87.44 568 GLN B C 1
ATOM 9479 O O . GLN B 1 568 ? -20.031 3.578 -11.547 1 87.44 568 GLN B O 1
ATOM 9484 N N . ARG B 1 569 ? -18.906 1.792 -11.039 1 87.12 569 ARG B N 1
ATOM 9485 C CA . ARG B 1 569 ? -19.5 1.761 -9.695 1 87.12 569 ARG B CA 1
ATOM 9486 C C . ARG B 1 569 ? -19.062 2.979 -8.891 1 87.12 569 ARG B C 1
ATOM 9488 O O . ARG B 1 569 ? -19.75 3.375 -7.945 1 87.12 569 ARG B O 1
ATOM 9495 N N . PHE B 1 570 ? -17.922 3.646 -9.258 1 82.31 570 PHE B N 1
ATOM 9496 C CA . PHE B 1 570 ? -17.438 4.77 -8.469 1 82.31 570 PHE B CA 1
ATOM 9497 C C . PHE B 1 570 ? -17.938 6.094 -9.039 1 82.31 570 PHE B C 1
ATOM 9499 O O . PHE B 1 570 ? -17.781 7.145 -8.414 1 82.31 570 PHE B O 1
ATOM 9506 N N . LEU B 1 571 ? -18.25 6.121 -10.25 1 70.69 571 LEU B N 1
ATOM 9507 C CA . LEU B 1 571 ? -18.719 7.359 -10.859 1 70.69 571 LEU B CA 1
ATOM 9508 C C . LEU B 1 571 ? -20.078 7.773 -10.281 1 70.69 571 LEU B C 1
ATOM 9510 O O . LEU B 1 571 ? -20.891 6.922 -9.922 1 70.69 571 LEU B O 1
ATOM 9514 N N . ALA B 1 572 ? -20.141 8.891 -9.438 1 57.31 572 ALA B N 1
ATOM 9515 C CA . ALA B 1 572 ? -21.312 9.5 -8.82 1 57.31 572 ALA B CA 1
ATOM 9516 C C . ALA B 1 572 ? -22.531 9.367 -9.734 1 57.31 572 ALA B C 1
ATOM 9518 O O . ALA B 1 572 ? -22.781 10.234 -10.57 1 57.31 572 ALA B O 1
ATOM 9519 N N . THR B 1 573 ? -22.641 8.445 -10.586 1 47.19 573 THR B N 1
ATOM 9520 C CA . THR B 1 573 ? -23.844 8.633 -11.391 1 47.19 573 THR B CA 1
ATOM 9521 C C . THR B 1 573 ? -25.062 8.875 -10.5 1 47.19 573 THR B C 1
ATOM 9523 O O . THR B 1 573 ? -25.172 8.297 -9.422 1 47.19 573 THR B O 1
ATOM 9526 N N . GLU B 1 574 ? -25.625 10.07 -10.492 1 41.88 574 GLU B N 1
ATOM 9527 C CA . GLU B 1 574 ? -27.047 10.242 -10.25 1 41.88 574 GLU B CA 1
ATOM 9528 C C . GLU B 1 574 ? -27.797 8.93 -10.438 1 41.88 574 GLU B C 1
ATOM 9530 O O . GLU B 1 574 ? -28.562 8.773 -11.398 1 41.88 574 GLU B O 1
ATOM 9535 N N . MET B 1 575 ? -27.234 7.973 -10.633 1 39.47 575 MET B N 1
ATOM 9536 C CA . MET B 1 575 ? -28.062 6.824 -10.977 1 39.47 575 MET B CA 1
ATOM 9537 C C . MET B 1 575 ? -29.203 6.66 -9.984 1 39.47 575 MET B C 1
ATOM 9539 O O . MET B 1 575 ? -28.969 6.414 -8.797 1 39.47 575 MET B O 1
ATOM 9543 N N . HIS B 1 576 ? -30.281 7.262 -10.133 1 37.69 576 HIS B N 1
ATOM 9544 C CA . HIS B 1 576 ? -31.641 6.93 -9.766 1 37.69 576 HIS B CA 1
ATOM 9545 C C . HIS B 1 576 ? -31.781 5.457 -9.398 1 37.69 576 HIS B C 1
ATOM 9547 O O . HIS B 1 576 ? -31.047 4.613 -9.914 1 37.69 576 HIS B O 1
ATOM 9553 N N . GLN B 1 577 ? -32.469 5.152 -8.25 1 41.34 577 GLN B N 1
ATOM 9554 C CA . GLN B 1 577 ? -33.219 3.977 -7.801 1 41.34 577 GLN B CA 1
ATOM 9555 C C . GLN B 1 577 ? -33.469 3.01 -8.953 1 41.34 577 GLN B C 1
ATOM 9557 O O . GLN B 1 577 ? -33.781 1.839 -8.734 1 41.34 577 GLN B O 1
ATOM 9562 N N . SER B 1 578 ? -33.562 3.561 -10.07 1 41 578 SER B N 1
ATOM 9563 C CA . SER B 1 578 ? -34.219 2.768 -11.086 1 41 578 SER B CA 1
ATOM 9564 C C . SER B 1 578 ? -33.344 1.615 -11.562 1 41 578 SER B C 1
ATOM 9566 O O . SER B 1 578 ? -33.844 0.644 -12.133 1 41 578 SER B O 1
ATOM 9568 N N . GLU B 1 579 ? -32 1.799 -11.586 1 48.72 579 GLU B N 1
ATOM 9569 C CA . GLU B 1 579 ? -31.344 0.654 -12.219 1 48.72 579 GLU B CA 1
ATOM 9570 C C . GLU B 1 579 ? -30.75 -0.281 -11.164 1 48.72 579 GLU B C 1
ATOM 9572 O O . GLU B 1 579 ? -29.688 -0.865 -11.383 1 48.72 579 GLU B O 1
ATOM 9577 N N . SER B 1 580 ? -30.984 0.008 -9.938 1 51.72 580 SER B N 1
ATOM 9578 C CA . SER B 1 580 ? -30.703 -1.015 -8.938 1 51.72 580 SER B CA 1
ATOM 9579 C C . SER B 1 580 ? -31.172 -2.389 -9.398 1 51.72 580 SER B C 1
ATOM 9581 O O . SER B 1 580 ? -32.25 -2.518 -9.969 1 51.72 580 SER B O 1
ATOM 9583 N N . GLY B 1 581 ? -30.328 -3.172 -9.852 1 55.62 581 GLY B N 1
ATOM 9584 C CA . GLY B 1 581 ? -30.672 -4.539 -10.203 1 55.62 581 GLY B CA 1
ATOM 9585 C C . GLY B 1 581 ? -31.812 -5.109 -9.367 1 55.62 581 GLY B C 1
ATOM 9586 O O . GLY B 1 581 ? -32.312 -4.441 -8.469 1 55.62 581 GLY B O 1
ATOM 9587 N N . PRO B 1 582 ? -32.438 -6.188 -9.68 1 59.72 582 PRO B N 1
ATOM 9588 C CA . PRO B 1 582 ? -33.5 -6.848 -8.945 1 59.72 582 PRO B CA 1
ATOM 9589 C C . PRO B 1 582 ? -33.156 -7.074 -7.473 1 59.72 582 PRO B C 1
ATOM 9591 O O . PRO B 1 582 ? -32 -7.332 -7.141 1 59.72 582 PRO B O 1
ATOM 9594 N N . ALA B 1 583 ? -33.875 -6.391 -6.398 1 50.53 583 ALA B N 1
ATOM 9595 C CA . ALA B 1 583 ? -33.688 -6.578 -4.961 1 50.53 583 ALA B CA 1
ATOM 9596 C C . ALA B 1 583 ? -33.844 -8.047 -4.574 1 50.53 583 ALA B C 1
ATOM 9598 O O . ALA B 1 583 ? -34.75 -8.719 -5.031 1 50.53 583 ALA B O 1
ATOM 9599 N N . PRO B 1 584 ? -32.75 -8.516 -3.803 1 53.88 584 PRO B N 1
ATOM 9600 C CA . PRO B 1 584 ? -33 -9.875 -3.312 1 53.88 584 PRO B CA 1
ATOM 9601 C C . PRO B 1 584 ? -34.219 -9.945 -2.398 1 53.88 584 PRO B C 1
ATOM 9603 O O . PRO B 1 584 ? -34.5 -8.992 -1.666 1 53.88 584 PRO B O 1
ATOM 9606 N N . ASN B 1 585 ? -35.312 -10.336 -2.502 1 43.94 585 ASN B N 1
ATOM 9607 C CA . ASN B 1 585 ? -36.531 -10.492 -1.688 1 43.94 585 ASN B CA 1
ATOM 9608 C C . ASN B 1 585 ? -36.188 -10.883 -0.253 1 43.94 585 ASN B C 1
ATOM 9610 O O . ASN B 1 585 ? -35.688 -11.984 -0.01 1 43.94 585 ASN B O 1
ATOM 9614 N N . SER B 1 586 ? -35.75 -10.078 0.678 1 38.25 586 SER B N 1
ATOM 9615 C CA . SER B 1 586 ? -35.469 -10.461 2.057 1 38.25 586 SER B CA 1
ATOM 9616 C C . SER B 1 586 ? -36.625 -11.266 2.652 1 38.25 586 SER B C 1
ATOM 9618 O O . SER B 1 586 ? -36.438 -11.992 3.631 1 38.25 586 SER B O 1
ATOM 9620 N N . THR B 1 587 ? -37.875 -10.406 3.076 1 35.84 587 THR B N 1
ATOM 9621 C CA . THR B 1 587 ? -38.781 -10.75 4.164 1 35.84 587 THR B CA 1
ATOM 9622 C C . THR B 1 587 ? -39.094 -12.242 4.16 1 35.84 587 THR B C 1
ATOM 9624 O O . THR B 1 587 ? -38.781 -12.938 3.193 1 35.84 587 THR B O 1
ATOM 9627 N N . ASP B 1 588 ? -40.625 -12.609 4.805 1 34.72 588 ASP B N 1
ATOM 9628 C CA . ASP B 1 588 ? -41.5 -13.57 5.449 1 34.72 588 ASP B CA 1
ATOM 9629 C C . ASP B 1 588 ? -41.812 -14.75 4.523 1 34.72 588 ASP B C 1
ATOM 9631 O O . ASP B 1 588 ? -42.5 -15.688 4.914 1 34.72 588 ASP B O 1
ATOM 9635 N N . GLU B 1 589 ? -41.875 -14.555 3.264 1 35.16 589 GLU B N 1
ATOM 9636 C CA . GLU B 1 589 ? -42.406 -15.68 2.512 1 35.16 589 GLU B CA 1
ATOM 9637 C C . GLU B 1 589 ? -41.406 -16.828 2.453 1 35.16 589 GLU B C 1
ATOM 9639 O O . GLU B 1 589 ? -41.594 -17.781 1.682 1 35.16 589 GLU B O 1
ATOM 9644 N N . THR B 1 590 ? -40.406 -16.734 3.119 1 36.22 590 THR B N 1
ATOM 9645 C CA . THR B 1 590 ? -39.531 -17.891 3.285 1 36.22 590 THR B CA 1
ATOM 9646 C C . THR B 1 590 ? -40.25 -19.031 3.973 1 36.22 590 THR B C 1
ATOM 9648 O O . THR B 1 590 ? -39.906 -20.203 3.783 1 36.22 590 THR B O 1
ATOM 9651 N N . THR B 1 591 ? -41.125 -18.703 5.074 1 34.03 591 THR B N 1
ATOM 9652 C CA . THR B 1 591 ? -41.781 -19.781 5.805 1 34.03 591 THR B CA 1
ATOM 9653 C C . THR B 1 591 ? -42.75 -20.547 4.887 1 34.03 591 THR B C 1
ATOM 9655 O O . THR B 1 591 ? -42.844 -21.781 4.969 1 34.03 591 THR B O 1
ATOM 9658 N N . GLN B 1 592 ? -43.844 -19.859 4.371 1 33.5 592 GLN B N 1
ATOM 9659 C CA . GLN B 1 592 ? -44.938 -20.609 3.766 1 33.5 592 GLN B CA 1
ATOM 9660 C C . GLN B 1 592 ? -44.469 -21.312 2.494 1 33.5 592 GLN B C 1
ATOM 9662 O O . GLN B 1 592 ? -45.062 -22.312 2.084 1 33.5 592 GLN B O 1
ATOM 9667 N N . GLN B 1 593 ? -43.75 -20.703 1.618 1 33.88 593 GLN B N 1
ATOM 9668 C CA . GLN B 1 593 ? -43.469 -21.469 0.416 1 33.88 593 GLN B CA 1
ATOM 9669 C C . GLN B 1 593 ? -42.344 -22.484 0.667 1 33.88 593 GLN B C 1
ATOM 9671 O O . GLN B 1 593 ? -41.25 -22.359 0.092 1 33.88 593 GLN B O 1
ATOM 9676 N N . SER B 1 594 ? -42.062 -22.969 1.797 1 33.69 594 SER B N 1
ATOM 9677 C CA . SER B 1 594 ? -41.344 -24.219 1.984 1 33.69 594 SER B CA 1
ATOM 9678 C C . SER B 1 594 ? -41.969 -25.328 1.147 1 33.69 594 SER B C 1
ATOM 9680 O O . SER B 1 594 ? -41.281 -26.312 0.812 1 33.69 594 SER B O 1
ATOM 9682 N N . ALA B 1 595 ? -43.406 -25.594 1.376 1 36.91 595 ALA B N 1
ATOM 9683 C CA . ALA B 1 595 ? -44.156 -26.719 0.801 1 36.91 595 ALA B CA 1
ATOM 9684 C C . ALA B 1 595 ? -44.094 -26.688 -0.724 1 36.91 595 ALA B C 1
ATOM 9686 O O . ALA B 1 595 ? -44.281 -27.703 -1.38 1 36.91 595 ALA B O 1
ATOM 9687 N N . ARG B 1 596 ? -44.594 -25.578 -1.254 1 40.81 596 ARG B N 1
ATOM 9688 C CA . ARG B 1 596 ? -44.469 -25.672 -2.705 1 40.81 596 ARG B CA 1
ATOM 9689 C C . ARG B 1 596 ? -43 -25.656 -3.127 1 40.81 596 ARG B C 1
ATOM 9691 O O . ARG B 1 596 ? -42.438 -24.578 -3.361 1 40.81 596 ARG B O 1
ATOM 9698 N N . GLN B 1 597 ? -41.844 -25.984 -2.373 1 40.09 597 GLN B N 1
ATOM 9699 C CA . GLN B 1 597 ? -40.469 -26.359 -2.143 1 40.09 597 GLN B CA 1
ATOM 9700 C C . GLN B 1 597 ? -39.75 -26.656 -3.459 1 40.09 597 GLN B C 1
ATOM 9702 O O . GLN B 1 597 ? -38.562 -26.328 -3.615 1 40.09 597 GLN B O 1
ATOM 9707 N N . ALA B 1 598 ? -40.094 -27.812 -3.893 1 41.53 598 ALA B N 1
ATOM 9708 C CA . ALA B 1 598 ? -39.438 -28.328 -5.094 1 41.53 598 ALA B CA 1
ATOM 9709 C C . ALA B 1 598 ? -39.375 -27.266 -6.18 1 41.53 598 ALA B C 1
ATOM 9711 O O . ALA B 1 598 ? -39.625 -27.547 -7.355 1 41.53 598 ALA B O 1
ATOM 9712 N N . GLU B 1 599 ? -39.594 -26.047 -6 1 47.91 599 GLU B N 1
ATOM 9713 C CA . GLU B 1 599 ? -39.688 -24.938 -6.934 1 47.91 599 GLU B CA 1
ATOM 9714 C C . GLU B 1 599 ? -38.344 -24.609 -7.551 1 47.91 599 GLU B C 1
ATOM 9716 O O . GLU B 1 599 ? -37.312 -24.766 -6.895 1 47.91 599 GLU B O 1
ATOM 9721 N N . ALA B 1 600 ? -38.156 -23.844 -8.969 1 62.91 600 ALA B N 1
ATOM 9722 C CA . ALA B 1 600 ? -37.469 -23.984 -10.25 1 62.91 600 ALA B CA 1
ATOM 9723 C C . ALA B 1 600 ? -36.062 -23.406 -10.188 1 62.91 600 ALA B C 1
ATOM 9725 O O . ALA B 1 600 ? -35.875 -22.297 -9.688 1 62.91 600 ALA B O 1
ATOM 9726 N N . ILE B 1 601 ? -35.094 -24.219 -10.062 1 79.81 601 ILE B N 1
ATOM 9727 C CA . ILE B 1 601 ? -33.656 -23.969 -10.273 1 79.81 601 ILE B CA 1
ATOM 9728 C C . ILE B 1 601 ? -33.5 -22.641 -11 1 79.81 601 ILE B C 1
ATOM 9730 O O . ILE B 1 601 ? -32.625 -21.844 -10.648 1 79.81 601 ILE B O 1
ATOM 9734 N N . PRO B 1 602 ? -34.531 -22.312 -11.75 1 81.31 602 PRO B N 1
ATOM 9735 C CA . PRO B 1 602 ? -34.375 -21 -12.398 1 81.31 602 PRO B CA 1
ATOM 9736 C C . PRO B 1 602 ? -34.562 -19.828 -11.438 1 81.31 602 PRO B C 1
ATOM 9738 O O . PRO B 1 602 ? -33.938 -18.781 -11.617 1 81.31 602 PRO B O 1
ATOM 9741 N N . ALA B 1 603 ? -35.344 -20.078 -10.359 1 85.12 603 ALA B N 1
ATOM 9742 C CA . ALA B 1 603 ? -35.5 -19.016 -9.359 1 85.12 603 ALA B CA 1
ATOM 9743 C C . ALA B 1 603 ? -34.219 -18.812 -8.562 1 85.12 603 ALA B C 1
ATOM 9745 O O . ALA B 1 603 ? -33.938 -17.688 -8.141 1 85.12 603 ALA B O 1
ATOM 9746 N N . TRP B 1 604 ? -33.5 -19.938 -8.422 1 87.94 604 TRP B N 1
ATOM 9747 C CA . TRP B 1 604 ? -32.219 -19.812 -7.711 1 87.94 604 TRP B CA 1
ATOM 9748 C C . TRP B 1 604 ? -31.234 -18.953 -8.5 1 87.94 604 TRP B C 1
ATOM 9750 O O . TRP B 1 604 ? -30.469 -18.172 -7.914 1 87.94 604 TRP B O 1
ATOM 9760 N N . VAL B 1 605 ? -31.281 -19.125 -9.781 1 91.12 605 VAL B N 1
ATOM 9761 C CA . VAL B 1 605 ? -30.375 -18.375 -10.633 1 91.12 605 VAL B CA 1
ATOM 9762 C C . VAL B 1 605 ? -30.672 -16.875 -10.516 1 91.12 605 VAL B C 1
ATOM 9764 O O . VAL B 1 605 ? -29.766 -16.062 -10.344 1 91.12 605 VAL B O 1
ATOM 9767 N N . MET B 1 606 ? -31.953 -16.562 -10.531 1 91.12 606 MET B N 1
ATOM 9768 C CA . MET B 1 606 ? -32.344 -15.156 -10.445 1 91.12 606 MET B CA 1
ATOM 9769 C C . MET B 1 606 ? -32.031 -14.586 -9.062 1 91.12 606 MET B C 1
ATOM 9771 O O . MET B 1 606 ? -31.625 -13.422 -8.945 1 91.12 606 MET B O 1
ATOM 9775 N N . GLN B 1 607 ? -32.125 -15.383 -8.102 1 88.81 607 GLN B N 1
ATOM 9776 C CA . GLN B 1 607 ? -31.797 -14.945 -6.758 1 88.81 607 GLN B CA 1
ATOM 9777 C C . GLN B 1 607 ? -30.297 -14.695 -6.625 1 88.81 607 GLN B C 1
ATOM 9779 O O . GLN B 1 607 ? -29.875 -13.711 -6.02 1 88.81 607 GLN B O 1
ATOM 9784 N N . ASP B 1 608 ? -29.562 -15.641 -7.133 1 92.06 608 ASP B N 1
ATOM 9785 C CA . ASP B 1 608 ? -28.109 -15.492 -7.07 1 92.06 608 ASP B CA 1
ATOM 9786 C C . ASP B 1 608 ? -27.656 -14.234 -7.816 1 92.06 608 ASP B C 1
ATOM 9788 O O . ASP B 1 608 ? -26.75 -13.523 -7.359 1 92.06 608 ASP B O 1
ATOM 9792 N N . ILE B 1 609 ? -28.297 -13.969 -8.938 1 93.62 609 ILE B N 1
ATOM 9793 C CA . ILE B 1 609 ? -27.953 -12.773 -9.695 1 93.62 609 ILE B CA 1
ATOM 9794 C C . ILE B 1 609 ? -28.375 -11.523 -8.914 1 93.62 609 ILE B C 1
ATOM 9796 O O . ILE B 1 609 ? -27.656 -10.523 -8.914 1 93.62 609 ILE B O 1
ATOM 9800 N N . ALA B 1 610 ? -29.453 -11.586 -8.211 1 91.44 610 ALA B N 1
ATOM 9801 C CA . ALA B 1 610 ? -29.891 -10.469 -7.379 1 91.44 610 ALA B CA 1
ATOM 9802 C C . ALA B 1 610 ? -28.891 -10.188 -6.27 1 91.44 610 ALA B C 1
ATOM 9804 O O . ALA B 1 610 ? -28.625 -9.023 -5.941 1 91.44 610 ALA B O 1
ATOM 9805 N N . HIS B 1 611 ? -28.375 -11.273 -5.746 1 91.38 611 HIS B N 1
ATOM 9806 C CA . HIS B 1 611 ? -27.375 -11.094 -4.711 1 91.38 611 HIS B CA 1
ATOM 9807 C C . HIS B 1 611 ? -26.109 -10.445 -5.273 1 91.38 611 HIS B C 1
ATOM 9809 O O . HIS B 1 611 ? -25.438 -9.664 -4.582 1 91.38 611 HIS B O 1
ATOM 9815 N N . LEU B 1 612 ? -25.797 -10.773 -6.5 1 94.25 612 LEU B N 1
ATOM 9816 C CA . LEU B 1 612 ? -24.641 -10.156 -7.137 1 94.25 612 LEU B CA 1
ATOM 9817 C C . LEU B 1 612 ? -24.859 -8.656 -7.324 1 94.25 612 LEU B C 1
ATOM 9819 O O . LEU B 1 612 ? -23.938 -7.863 -7.129 1 94.25 612 LEU B O 1
ATOM 9823 N N . TYR B 1 613 ? -26.062 -8.305 -7.672 1 93 613 TYR B N 1
ATOM 9824 C CA . TYR B 1 613 ? -26.375 -6.887 -7.84 1 93 613 TYR B CA 1
ATOM 9825 C C . TYR B 1 613 ? -26.391 -6.168 -6.496 1 93 613 TYR B C 1
ATOM 9827 O O . TYR B 1 613 ? -25.953 -5.02 -6.395 1 93 613 TYR B O 1
ATOM 9835 N N . ALA B 1 614 ? -26.875 -6.848 -5.473 1 90.81 614 ALA B N 1
ATOM 9836 C CA . ALA B 1 614 ? -26.859 -6.266 -4.133 1 90.81 614 ALA B CA 1
ATOM 9837 C C . ALA B 1 614 ? -25.422 -6.02 -3.674 1 90.81 614 ALA B C 1
ATOM 9839 O O . ALA B 1 614 ? -25.125 -4.996 -3.053 1 90.81 614 ALA B O 1
ATOM 9840 N N . TRP B 1 615 ? -24.609 -6.992 -3.979 1 93.12 615 TRP B N 1
ATOM 9841 C CA . TRP B 1 615 ? -23.188 -6.836 -3.645 1 93.12 615 TRP B CA 1
ATOM 9842 C C . TRP B 1 615 ? -22.594 -5.645 -4.379 1 93.12 615 TRP B C 1
ATOM 9844 O O . TRP B 1 615 ? -21.828 -4.875 -3.797 1 93.12 615 TRP B O 1
ATOM 9854 N N . LEU B 1 616 ? -22.906 -5.508 -5.68 1 93.38 616 LEU B N 1
ATOM 9855 C CA . LEU B 1 616 ? -22.391 -4.402 -6.484 1 93.38 616 LEU B CA 1
ATOM 9856 C C . LEU B 1 616 ? -22.828 -3.062 -5.898 1 93.38 616 LEU B C 1
ATOM 9858 O O . LEU B 1 616 ? -22.031 -2.127 -5.824 1 93.38 616 LEU B O 1
ATOM 9862 N N . ASP B 1 617 ? -24.031 -2.941 -5.402 1 88.62 617 ASP B N 1
ATOM 9863 C CA . ASP B 1 617 ? -24.531 -1.707 -4.801 1 88.62 617 ASP B CA 1
ATOM 9864 C C . ASP B 1 617 ? -23.797 -1.394 -3.502 1 88.62 617 ASP B C 1
ATOM 9866 O O . ASP B 1 617 ? -23.547 -0.228 -3.186 1 88.62 617 ASP B O 1
ATOM 9870 N N . TRP B 1 618 ? -23.484 -2.432 -2.85 1 89 618 TRP B N 1
ATOM 9871 C CA . TRP B 1 618 ? -22.797 -2.27 -1.578 1 89 618 TRP B CA 1
ATOM 9872 C C . TRP B 1 618 ? -21.359 -1.775 -1.798 1 89 618 TRP B C 1
ATOM 9874 O O . TRP B 1 618 ? -20.734 -1.239 -0.88 1 89 618 TRP B O 1
ATOM 9884 N N . GLN B 1 619 ? -20.859 -1.975 -3.029 1 90.62 619 GLN B N 1
ATOM 9885 C CA . GLN B 1 619 ? -19.5 -1.555 -3.34 1 90.62 619 GLN B CA 1
ATOM 9886 C C . GLN B 1 619 ? -19.453 -0.091 -3.768 1 90.62 619 GLN B C 1
ATOM 9888 O O . GLN B 1 619 ? -18.375 0.503 -3.867 1 90.62 619 GLN B O 1
ATOM 9893 N N . ARG B 1 620 ? -20.547 0.548 -3.926 1 88.69 620 ARG B N 1
ATOM 9894 C CA . ARG B 1 620 ? -20.609 1.959 -4.297 1 88.69 620 ARG B CA 1
ATOM 9895 C C . ARG B 1 620 ? -20.281 2.85 -3.1 1 88.69 620 ARG B C 1
ATOM 9897 O O . ARG B 1 620 ? -20.5 2.457 -1.951 1 88.69 620 ARG B O 1
ATOM 9904 N N . PRO B 1 621 ? -19.672 3.98 -3.375 1 88.44 621 PRO B N 1
ATOM 9905 C CA . PRO B 1 621 ? -19.406 4.914 -2.273 1 88.44 621 PRO B CA 1
ATOM 9906 C C . PRO B 1 621 ? -20.703 5.414 -1.618 1 88.44 621 PRO B C 1
ATOM 9908 O O . PRO B 1 621 ? -21.766 5.352 -2.225 1 88.44 621 PRO B O 1
ATOM 9911 N N . TYR B 1 622 ? -20.562 5.84 -0.364 1 87.38 622 TYR B N 1
ATOM 9912 C CA . TYR B 1 622 ? -21.719 6.359 0.362 1 87.38 622 TYR B CA 1
ATOM 9913 C C . TYR B 1 622 ? -22.25 7.617 -0.303 1 87.38 622 TYR B C 1
ATOM 9915 O O . TYR B 1 622 ? -21.516 8.57 -0.537 1 87.38 622 TYR B O 1
ATOM 9923 N N . ALA B 1 623 ? -23.531 7.566 -0.755 1 80.12 623 ALA B N 1
ATOM 9924 C CA . ALA B 1 623 ? -24.156 8.695 -1.43 1 80.12 623 ALA B CA 1
ATOM 9925 C C . ALA B 1 623 ? -24.828 9.633 -0.424 1 80.12 623 ALA B C 1
ATOM 9927 O O . ALA B 1 623 ? -25.562 9.188 0.462 1 80.12 623 ALA B O 1
ATOM 9928 N N . LEU B 1 624 ? -24.375 10.883 -0.44 1 79.06 624 LEU B N 1
ATOM 9929 C CA . LEU B 1 624 ? -25.016 11.875 0.417 1 79.06 624 LEU B CA 1
ATOM 9930 C C . LEU B 1 624 ? -26.312 12.367 -0.199 1 79.06 624 LEU B C 1
ATOM 9932 O O . LEU B 1 624 ? -26.422 12.484 -1.422 1 79.06 624 LEU B O 1
ATOM 9936 N N . SER B 1 625 ? -27.625 11.898 0.081 1 58.81 625 SER B N 1
ATOM 9937 C CA . SER B 1 625 ? -28.953 12.227 -0.428 1 58.81 625 SER B CA 1
ATOM 9938 C C . SER B 1 625 ? -29 13.648 -0.958 1 58.81 625 SER B C 1
ATOM 9940 O O . SER B 1 625 ? -29.938 14.016 -1.683 1 58.81 625 SER B O 1
ATOM 9942 N N . GLY B 1 626 ? -28.328 14.68 -0.615 1 46.34 626 GLY B N 1
ATOM 9943 C CA . GLY B 1 626 ? -28.812 16.016 -0.901 1 46.34 626 GLY B CA 1
ATOM 9944 C C . GLY B 1 626 ? -28.812 16.344 -2.383 1 46.34 626 GLY B C 1
ATOM 9945 O O . GLY B 1 626 ? -29.359 17.375 -2.795 1 46.34 626 GLY B O 1
ATOM 9946 N N . ASN B 1 627 ? -27.859 16.109 -3.266 1 37.62 627 ASN B N 1
ATOM 9947 C CA . ASN B 1 627 ? -28 16.828 -4.531 1 37.62 627 ASN B CA 1
ATOM 9948 C C . ASN B 1 627 ? -29.047 16.172 -5.426 1 37.62 627 ASN B C 1
ATOM 9950 O O . ASN B 1 627 ? -28.719 15.578 -6.449 1 37.62 627 ASN B O 1
ATOM 9954 N N . THR B 1 628 ? -30 15.562 -4.98 1 32.5 628 THR B N 1
ATOM 9955 C CA . THR B 1 628 ? -30.984 15.141 -5.969 1 32.5 628 THR B CA 1
ATOM 9956 C C . THR B 1 628 ? -31.484 16.328 -6.777 1 32.5 628 THR B C 1
ATOM 9958 O O . THR B 1 628 ? -32.344 16.188 -7.648 1 32.5 628 THR B O 1
ATOM 9961 N N . HIS B 1 629 ? -31.531 17.609 -6.191 1 29.56 629 HIS B N 1
ATOM 9962 C CA . HIS B 1 629 ? -32.219 18.531 -7.094 1 29.56 629 HIS B CA 1
ATOM 9963 C C . HIS B 1 629 ? -31.297 18.953 -8.242 1 29.56 629 HIS B C 1
ATOM 9965 O O . HIS B 1 629 ? -31.578 19.938 -8.938 1 29.56 629 HIS B O 1
ATOM 9971 N N . GLY B 1 630 ? -30.375 18.344 -8.734 1 24.75 630 GLY B N 1
ATOM 9972 C CA . GLY B 1 630 ? -30.391 18.828 -10.102 1 24.75 630 GLY B CA 1
ATOM 9973 C C . GLY B 1 630 ? -31.594 18.344 -10.891 1 24.75 630 GLY B C 1
ATOM 9974 O O . GLY B 1 630 ? -32.156 17.297 -10.586 1 24.75 630 GLY B O 1
#

Organism: NCBI:txid38313

Sequence (1260 aa):
MMAGLLLFSFLGDSASGVNALICAWLVGVQGRNLAYPKRAGLLSKSALLCCISSALALLSLIHPWLGISVLGAIGLLYGLSSNQRKYIQLLTYNAGFCLICGLHLLESGTDWKMLLLSSLFGSWLAVISAVIAGPWMAIRQGEQLLASVQRKFGFWCNILSHSDAANVGQRLALREQLDDAIAVLAHWLLEMPDKAEVQRIARQLESNLILIETLESIGRLQQNDAASTALQQYLANFASELKTHREQGTEPTPLPLGDKPQPLLLDAANRLALALDPQRPLAADWRERLGLIWPSDAQSVRSQWRKALVKHSREWHHG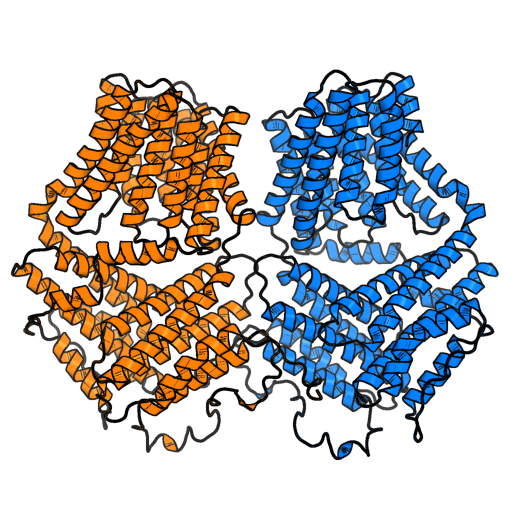LRILFTLLCCQAVVELLQLPQGYWVTLTAYIVLMVAPLGQLQARIWSRFYGTVLGSVLALGLIWFLGAGSWLLPATCLSAFLAFATFYKARYEIHVFWLTMLMVFAITLLLPSDPYIAFYRALDTFTGALMAFLAMHLFIPSWTRRWLDSYVCHFIELERAWLASINTGKADNALRWQAHAALRQLGQEVGFLKLEPNTGQRELQDWQSFLWLGLTLHCTLVLVARQQQKQPLHLAEQQLAAWPQLFRQRFLATEMHQSESGPAPNSTDETTQQSARQAEAIPAWVMQDIAHLYAWLDWQRPYALSGNTHGMMAGLLLFSFLGDSASGVNALICAWLVGVQGRNLAYPKRAGLLSKSALLCCISSALALLSLIHPWLGISVLGAIGLLYGLSSNQRKYIQLLTYNAGFCLICGLHLLESGTDWKMLLLSSLFGSWLAVISAVIAGPWMAIRQGEQLLASVQRKFGFWCNILSHSDAANVGQRLALREQLDDAIAVLAHWLLEMPDKAEVQRIARQLESNLILIETLESIGRLQQNDAASTALQQYLANFASELKTHREQGTEPTPLPLGDKPQPLLLDAANRLALALDPQRPLAADWRERLGLIWPSDAQSVRSQWRKALVKHSREWHHGLRILFTLLCCQAVVELLQLPQGYWVTLTAYIVLMVAPLGQLQARIWSRFYGTVLGSVLALGLIWFLGAGSWLLPATCLSAFLAFATFYKARYEIHVFWLTMLMVFAITLLLPSDPYIAFYRALDTFTGALMAFLAMHLFIPSWTRRWLDSYVCHFIELERAWLASINTGKADNALRWQAHAALRQLGQEVGFLKLEPNTGQRELQDWQSFLWLGLTLHCTLVLVARQQQKQPLHLAEQQLAAWPQLFRQRFLATEMHQSESGPAPNSTDETTQQSARQAEAIPAWVMQDIAHLYAWLDWQRPYALSGNTHG

Foldseek 3Di:
DLVLQVVVVVVVDNLLSVLLQVLLLLLQLAPLLAALVVNLVLLVLLLVLLLVLLVQLVVCVVPVVSLLVVLLVLLLVLLLCLPADPNVSSSSLSSNLSNLSSNLCVVVPDDSVSNSVSSNNSSVVSSCVSNVCNVPCRLVSLVVLLVQLLVLLLVLLQCLLVDDLVCLLVNLVSVVSNVVSLLNSLNSLLVDDDDPSSQLSLLLSVLSVLVVLLSLLLSLVCVVVVPCVQSSVCSNCVSVQVVCCVPVVDDRDQRDQDPPRQPLSVVSRVSNVQSSDSPRDDDPCSSVLSCLQRPDSVVRCVVSSVQSPDPPDLSSLLSVLSSVLLVVLVVCCVVVVQDSSSLLSSLLSVLSSHRQPLSSVVLLVLLLQLLVLLLVVLLVCCVVVPLDPVLSVLLVVLSVQLSVQVPPHDSSSNSNSVNSNVVSSVCPVVVPDSCPSVSNSVSSVNSSVSSNCSCVPRPNDHLVVCLLVLVLVLLVLLLVQLVCLLVQNNRVSSLSVSSVSLSVSSVSLVSNVSDPPDDPVVSSLSSSVSVLSSSLSSLSSSSSVVSDPHRPVVLSVLSVCLSVCLVCQAPPPPPPPPPQQDALPPDDPVPPCVVVVSDDSSVSNSNSSNVSSVSSNVPHDDDDPPPPPD/DLVLQVVVVVVVANLLSVLLQVLLLLLQLAPLLAALVVNLVLLVLLLVLLLVLLVQLVVCVVPVVSLLVVLLVLLLVLLLCLPADPNVSSSSLSSNLSNLSSNLCVVVPDDSVSNSVSSNNSSVVSSCVSNVCNVPCRLVSLVVLLVQLLVLLLVLLQCLLVDDLVCLLVNLVSVVSNVVSLLNSLNSLLPDDDDPSSQLSLLLSVLSVLVVLLSLLLSLVCVVVVPCVQSSVCSNCVSVQVVCCVPVVDDGDQRDQDPPRQPLSVVSRVSNVQSSDSPRDDDPCSSVLSCLQRPDSVVRCVVSSVQSPDPPDLSSLLSVLSSVLLVVLVVVCVVVVQDSSSLLSSLLSVLSSHRQPLSSVVLLVLLLQLLVLLLVVLLVCCVVVPLDPVLSVLLVVLSVQLSVQVPPHDSSSNSNSVNSNVSSSVCPVVVPDSCPSVSSSVSSVNSSVSSNCSCVPRPNPHLVVCLLVLVLVLLVLLLVQLVCLLVPNNRVSSLSVSSVSLSVSSVSLVSNVSDPPDDPVVSSLSSSVSVLSSSLSSLSSSSSVVSDPHRPVVLSVLSVCLSVCLVCQAPPPPPPPPPQQDALPPDDPVPPCVVVPSDDSSVSNSNSSNVSSVSSNVPHDDDDPPPPPD

Nearest PDB structures (foldseek):
  8ttg-assembly1_A  TM=1.451E-01  e=2.515E+00  Staphylococcus aureus
  8hiw-assembly1_A  TM=5.771E-01  e=7.530E-02  Arabidopsis thaliana
  8zvf-assembly1_B  TM=4.784E-01  e=3.115E-02  Arabidopsis thaliana

Radius of gyration: 36.88 Å; Cα contacts (8 Å, |Δi|>4): 1506; chains: 2; bounding box: 88×105×60 Å

pLDDT: mean 83.26, std 12.35, range [24.61, 96.88]

Secondary structure (DSSP, 8-state):
-HHHHHHHHHTT-HHHHHHHHHHHHHHHHTTTTS-HHHHHHHHHHHHHHHHHHHHHTTHHHH-HHHHHHHHHHHHHHHHHGGGS-HHHHHHHHHHHHHHHHHHHHHHTT--HHHHHHHHHHHHHHHHHHHHTTHHHHHHHHHHHHHHHHHHHHHHHHHHHTT--GGGHHHHHHHHHHHHHHHHHHHHHHHHS---HHHHHHHHHHHHHHHHHHHHHHHHHHHHHTTT-HHHHHHHHHHHHHHHHHHHH-PPPPPP---SS--HHHHHHHHHHHHHH-TTPPPPTTHHHHHHHHS--HHHHHHHHHHHHTSTT-HHHHHHHHHHHHHHHHHHHHHHHT-TTTHHHHHHHHHHTT--SHHHHHHHHHHHHHHHHHHHHHHHHHHHHH-SSTTHHHHHHHHHHHHHHHHHHS-HHHHHHHHHHHHHHHHHHH-TT-THHHHHHHHHHHHHHHHHHHHHHHS----HHHHHHHHHHHHHHHHHHHHHHHHTT---HHHHHHHHHHHHHHHHHHHHHHHSTT--HHHHHHHHHHHHHHHHHHHHHHHHHHTT-SS--HHHHHHHHHHHHHHHTTTS-----GGGS------SSHHHHTTSS-S--HHHHHHHHHHHHHHHHHHTSPPP-TTTT--/-HHHHHHHHHTT-HHHHHHHHHHHHHHHHTTTTS-HHHHHHHHHHHHHHHHHHHHHTTHHHH-HHHHHHHHHHHHHHHHHGGGS-HHHHHHHHHHHHHHHHHHHHHHTT--HHHHHHHHHHHHHHHHHHHHTTHHHHHHHHHHHHHHHHHHHHHHHHHHHTT--GGGHHHHHHHHHHHHHHHHHHHHHHHHS---HHHHHHHHHHHHHHHHHHHHHHHHHHHHHTTT-HHHHHHHHHHHHHHHHHHHH-PPPPPP---SS--HHHHHHHHHHHHHH-TTPPPPTTHHHHHHHHS--HHHHHHHHHHHHTSTT-HHHHHHHHHHHHHHHHHHHHHHHT-TTTHHHHHHHHHHTT--SHHHHHHHHHHHHHHHHHHHHHHHHHHHHH-SSTTHHHHHHHHHHHHHHHHHHS-HHHHHHHHHHHHHHHHHHH-TT-THHHHHHHHHHHHHHHHHHHHHHHS----HHHHHHHHHHHHHHHHHHHHHHHHTT---HHHHHHHHHHHHHHHHHHHHHHHSTT--HHHHHHHHHHHHHHHHHHHHHHHHHHTT-SS--HHHHHHHHHHHHHHHTTTS-----GGGS------SSHHHHTTSS-S--HHHHHHHHHHHHHHHHHHTSPPP-TTTT--

InterPro domains:
  IPR049453 Integral membrane bound transporter domain [PF13515] (331-453)

Solvent-accessible surface area (backbone atoms only — not comparable to full-atom values): 65170 Å² total; per-residue (Å²): 75,65,65,35,30,53,53,29,38,72,71,70,36,42,69,36,2,53,45,4,24,49,35,10,45,56,41,49,67,50,51,78,76,46,41,47,71,59,32,48,53,52,32,48,51,37,29,49,40,30,38,50,25,38,55,53,25,54,43,27,76,77,40,61,65,50,32,51,49,51,49,34,50,39,30,30,49,36,21,38,33,57,79,47,58,67,66,60,31,45,42,42,46,40,24,44,51,34,23,50,51,33,43,43,42,48,72,75,66,48,58,70,67,50,49,52,50,24,34,46,49,13,16,51,50,25,42,49,69,70,38,68,57,31,90,79,40,49,66,56,48,53,51,49,41,49,49,49,29,51,51,35,45,36,56,40,36,49,44,58,42,70,65,41,60,89,43,34,64,56,50,39,50,38,45,45,55,27,49,50,39,44,50,44,43,50,53,32,59,72,68,49,71,97,41,73,68,51,50,52,53,50,40,51,50,51,25,49,55,50,47,52,55,40,50,46,41,50,47,50,53,34,64,76,40,65,85,44,60,64,56,39,50,48,37,48,42,42,38,61,34,50,53,43,24,74,74,72,65,48,80,59,84,74,74,86,54,71,97,76,57,51,68,69,57,52,50,42,44,51,49,50,53,53,40,68,40,86,80,58,78,67,64,91,60,49,64,61,53,48,41,60,61,51,63,53,69,68,59,49,49,54,56,46,45,58,56,22,70,35,88,86,25,72,27,39,52,40,6,52,41,42,23,52,41,48,51,50,40,50,47,50,28,64,74,66,59,45,82,74,37,51,43,19,40,47,39,26,57,60,52,59,65,47,71,48,51,26,58,26,53,53,47,44,51,26,45,50,54,10,34,51,52,16,38,52,51,45,49,48,48,38,69,72,68,46,90,54,81,64,49,56,61,50,31,53,49,25,46,50,51,20,59,65,21,63,82,74,41,58,66,32,60,22,35,19,28,43,35,31,23,51,49,42,54,45,36,72,58,45,64,83,51,80,58,53,51,55,51,45,50,51,27,38,50,49,10,42,48,47,43,52,47,35,50,69,70,46,73,56,53,59,55,76,76,49,47,60,57,43,52,38,49,26,46,51,32,46,33,52,35,50,51,29,39,52,72,66,71,52,53,62,41,41,49,54,49,24,52,48,35,47,36,51,41,47,49,50,54,55,39,43,71,58,33,76,72,60,55,69,45,59,55,47,35,49,34,45,45,52,35,51,51,50,50,41,53,36,48,49,52,47,44,54,68,62,64,64,89,70,62,61,60,67,58,45,52,52,44,64,50,44,50,60,50,59,74,47,41,76,57,80,60,84,65,60,82,75,70,59,55,63,73,57,82,73,77,74,63,65,69,71,55,48,78,72,44,90,62,60,67,64,56,53,50,50,44,44,50,12,47,52,39,51,51,53,59,63,63,30,46,68,76,75,79,73,77,64,77,112,77,67,63,34,30,53,54,29,41,73,72,70,35,42,71,37,3,52,46,4,25,49,35,10,46,57,41,49,68,49,52,77,77,47,38,48,71,58,31,48,53,51,32,48,52,37,28,49,39,32,38,50,24,39,55,52,24,54,43,28,78,77,39,61,66,50,31,50,50,50,49,34,50,40,30,31,51,36,22,37,31,58,78,47,59,69,67,59,31,44,42,41,46,37,23,44,52,35,23,50,53,34,43,43,43,48,73,76,66,49,56,70,67,50,49,51,49,22,34,45,50,12,16,49,50,26,41,48,68,70,37,69,54,32,90,80,40,50,66,56,49,53,50,50,41,49,50,49,31,52,52,36,45,35,56,39,35,49,46,57,41,70,65,41,58,88,44,35,63,58,52,39,50,38,45,45,54,26,51,51,39,44,50,44,44,51,52,32,59,70,69,48,70,96,42,74,69,50,50,52,52,50,41,52,50,52,24,49,54,51,46,51,57,40,51,45,40,49,46,48,52,36,64,75,40,68,82,44,60,65,55,39,50,48,38,48,42,41,37,62,35,51,53,43,23,74,73,73,65,48,81,60,84,73,74,87,54,71,95,78,58,51,67,68,56,51,51,42,44,50,50,49,53,52,40,68,40,88,81,58,77,68,62,90,59,50,65,60,53,47,42,60,62,51,62,55,68,68,60,50,50,53,55,45,46,58,55,23,68,37,87,88,25,74,27,39,53,41,6,51,39,41,23,51,41,48,51,50,40,50,47,50,28,64,73,65,60,45,82,74,36,51,43,19,38,48,38,26,56,61,53,60,67,47,70,47,50,26,57,27,52,54,47,45,51,27,44,50,53,11,35,50,52,16,39,53,50,45,48,50,48,38,68,74,67,46,91,51,81,61,48,57,61,49,29,53,50,23,48,50,51,21,58,65,22,61,83,74,41,59,67,32,59,22,34,20,28,42,34,31,22,52,50,41,54,45,37,71,56,44,65,84,50,79,59,53,51,55,51,47,50,51,27,38,49,49,8,43,47,47,42,52,47,36,48,68,68,46,72,55,52,57,54,75,77,50,47,60,58,43,52,39,50,25,45,51,34,47,32,51,34,50,51,30,39,51,72,66,71,53,53,64,42,42,49,53,49,24,52,49,35,47,34,51,42,48,50,50,52,55,39,44,70,58,34,75,71,60,55,69,44,58,54,46,36,51,35,43,47,52,34,51,51,51,51,41,52,37,47,50,52,47,43,54,68,63,66,64,90,70,63,61,60,66,58,45,52,52,44,65,48,45,50,60,50,58,75,47,41,75,58,79,61,81,66,58,82,75,71,59,55,63,75,58,82,75,80,76,65,66,68,70,56,50,78,74,44,94,62,58,67,65,56,54,50,52,44,44,52,12,46,51,39,50,50,53,60,64,62,31,47,67,76,76,78,73,76,63,77,111